Protein 4DN7 (pdb70)

Solvent-accessible surface area: 32364 Å² total

Secondary structure (DSSP, 8-state):
-HHHHHHHHHHHHTTT---SSSPPP-GGGSEEPPS-----S-GGGS-HHHHHHHHHTT--TT-TT-SEEEEEETTEEEEEEESSSSSB--TTT----GGGGGTTTTSS-TTSSHHHHHHHHTT-B--EEEE-TT-B---EEEE---SSSEEEEEEEEEEE-TT-EEEEEEEB---TT--EEEEEEEE--B-TT-EEEE--B---TEEEEEEEEEEEE-TT-EEEEEEEE-S--SEEEE--EEEE-STT-EEEEEEEEEE-TT-EEEEEEEEEE-STT-EEEEEEEEEESSSEEEEEE--B-STTEEEEEEEEEEE-SSS-EEEEEE-EEE-SSSEEEEEEEEEE---HHHHHH---S--HHHHH--HHHHHHGGGTTS-GGGHHHHHHHHHHHHH-/-HHHHHHHHHHHHTTT---SSSPPP-GGGSEEPPS-----S-GGGS-HHHHHHHHHTT--TT-TT-SEEEEEETTEEEEEEES-TT-B--TTT----GGGGGTTTTSS-TTSSHHHHHHHHTT-B--EEEE-TT-B---EEEE---SSSEEEEEEEEEEE-TT-EEEEEEEB---TT--EEEEEEEE--B-TT-EEEE--B---TEEEEEEEEEEEE-TT-EEEEEEEE-S--SEEEE--EEEE-STT-EEEEEEEEEE-TT-EEEEEEEEEE-STT-EEEEEEEEEESSSEEEEEE--B-STTEEEEEEEEEEE-SSS-EEEEEE-EEE-SSSEEEEEEEEEE---HHHHHH---S--HHHHH--HHHHHHGGGTTS-GGGHHHHHHHHHHHHH-

InterPro domains:
  IPR000825 SUF system FeS cluster assembly, SufBD core domain [PF01458] (152-380)
  IPR037284 SUF system FeS cluster assembly, SufBD superfamily [SSF101960] (70-401)
  IPR055346 SUF system FeS cluster assembly, SufBD [PTHR30508] (25-401)

Nearest PDB structures (foldseek):
  4dn7-assembly1_B  TM=1.002E+00  e=1.289E-57  Methanosarcina mazei Go1
  5awf-assembly2_E  TM=8.563E-01  e=3.609E-13  Escherichia coli K-12
  5awf-assembly1_B  TM=7.657E-01  e=7.301E-12  Escherichia coli K-12
  5awg-assembly2_E  TM=8.456E-01  e=5.421E-11  Escherichia coli K-12
  5awg-assembly2_F  TM=8.170E-01  e=3.659E-10  Escherichia coli K-12

B-factor: mean 29.2, std 9.93, range [14.54, 85.93]

Structure (mmCIF, N/CA/C/O backbone):
data_4DN7
#
_entry.id   4DN7
#
_cell.length_a   52.913
_cell.length_b   52.879
_cell.length_c   88.142
_cell.angle_alpha   106.510
_cell.angle_beta   97.430
_cell.angle_gamma   105.910
#
_symmetry.space_group_name_H-M   'P 1'
#
loop_
_entity.id
_entity.type
_entity.pdbx_description
1 polymer 'ABC transporter, ATP-binding protein'
2 non-polymer 'PENTAETHYLENE GLYCOL'
3 water water
#
loop_
_atom_site.group_PDB
_atom_site.id
_atom_site.type_symbol
_atom_site.label_atom_id
_atom_site.label_alt_id
_atom_site.label_comp_id
_atom_site.label_asym_id
_atom_site.label_entity_id
_atom_site.label_seq_id
_atom_site.pdbx_PDB_ins_code
_atom_site.Cartn_x
_atom_site.Cartn_y
_atom_site.Cartn_z
_atom_site.occupancy
_atom_site.B_iso_or_equiv
_atom_site.auth_seq_id
_atom_site.auth_comp_id
_atom_site.auth_asym_id
_atom_site.auth_atom_id
_atom_site.pdbx_PDB_model_num
ATOM 1 N N . GLN A 1 24 ? 2.063 -1.899 20.560 1.00 39.70 2 GLN A N 1
ATOM 2 C CA . GLN A 1 24 ? 1.120 -3.039 20.774 1.00 44.37 2 GLN A CA 1
ATOM 3 C C . GLN A 1 24 ? 0.769 -3.758 19.464 1.00 48.26 2 GLN A C 1
ATOM 4 O O . GLN A 1 24 ? 1.351 -4.808 19.147 1.00 54.61 2 GLN A O 1
ATOM 10 N N . THR A 1 25 ? -0.180 -3.202 18.707 1.00 46.42 3 THR A N 1
ATOM 11 C CA . THR A 1 25 ? -0.412 -3.644 17.331 1.00 43.97 3 THR A CA 1
ATOM 12 C C . THR A 1 25 ? 0.815 -3.281 16.489 1.00 44.42 3 THR A C 1
ATOM 13 O O . THR A 1 25 ? 1.123 -3.944 15.492 1.00 40.75 3 THR A O 1
ATOM 17 N N . GLU A 1 26 ? 1.517 -2.234 16.922 1.00 44.73 4 GLU A N 1
ATOM 18 C CA . GLU A 1 26 ? 2.724 -1.762 16.256 1.00 41.66 4 GLU A CA 1
ATOM 19 C C . GLU A 1 26 ? 3.823 -2.822 16.250 1.00 42.37 4 GLU A C 1
ATOM 20 O O . GLU A 1 26 ? 4.490 -3.017 15.229 1.00 39.71 4 GLU A O 1
ATOM 26 N N . GLN A 1 27 ? 4.016 -3.494 17.391 1.00 43.93 5 GLN A N 1
ATOM 27 C CA . GLN A 1 27 ? 5.059 -4.515 17.517 1.00 39.72 5 GLN A CA 1
ATOM 28 C C . GLN A 1 27 ? 4.786 -5.685 16.583 1.00 34.26 5 GLN A C 1
ATOM 29 O O . GLN A 1 27 ? 5.703 -6.196 15.949 1.00 34.85 5 GLN A O 1
ATOM 35 N N . VAL A 1 28 ? 3.517 -6.077 16.484 1.00 35.89 6 VAL A N 1
ATOM 36 C CA . VAL A 1 28 ? 3.093 -7.149 15.582 1.00 39.39 6 VAL A CA 1
ATOM 37 C C . VAL A 1 28 ? 3.393 -6.785 14.123 1.00 35.12 6 VAL A C 1
ATOM 38 O O . VAL A 1 28 ? 3.812 -7.642 13.337 1.00 32.36 6 VAL A O 1
ATOM 42 N N . SER A 1 29 ? 3.201 -5.509 13.781 1.00 32.14 7 SER A N 1
ATOM 43 C CA . SER A 1 29 ? 3.457 -5.016 12.423 1.00 33.72 7 SER A CA 1
ATOM 44 C C . SER A 1 29 ? 4.935 -5.094 12.080 1.00 29.62 7 SER A C 1
ATOM 45 O O . SER A 1 29 ? 5.303 -5.558 11.001 1.00 33.84 7 SER A O 1
ATOM 48 N N . LEU A 1 30 ? 5.780 -4.633 12.999 1.00 31.51 8 LEU A N 1
ATOM 49 C CA . LEU A 1 30 ? 7.229 -4.598 12.760 1.00 29.61 8 LEU A CA 1
ATOM 50 C C . LEU A 1 30 ? 7.805 -6.000 12.643 1.00 29.10 8 LEU A C 1
ATOM 51 O O . LEU A 1 30 ? 8.627 -6.266 11.773 1.00 28.83 8 LEU A O 1
ATOM 56 N N . LYS A 1 31 ? 7.354 -6.900 13.512 1.00 31.52 9 LYS A N 1
ATOM 57 C CA . LYS A 1 31 ? 7.758 -8.302 13.449 1.00 28.76 9 LYS A CA 1
ATOM 58 C C . LYS A 1 31 ? 7.383 -8.929 12.104 1.00 31.09 9 LYS A C 1
ATOM 59 O O . LYS A 1 31 ? 8.221 -9.590 11.480 1.00 32.04 9 LYS A O 1
ATOM 65 N N . LYS A 1 32 ? 6.135 -8.720 11.672 1.00 30.59 10 LYS A N 1
ATOM 66 C CA . LYS A 1 32 ? 5.673 -9.195 10.353 1.00 32.46 10 LYS A CA 1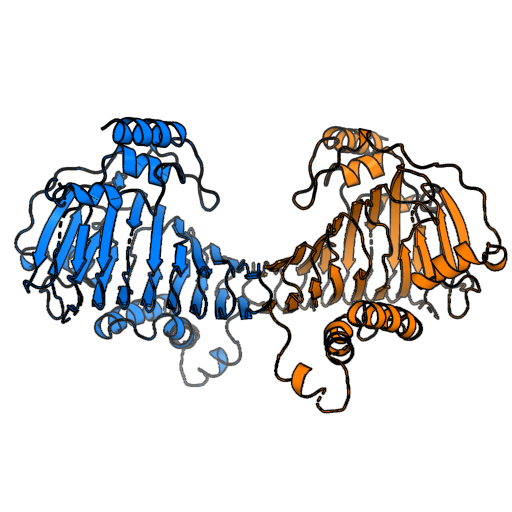
ATOM 67 C C . LYS A 1 32 ? 6.579 -8.646 9.240 1.00 31.31 10 LYS A C 1
ATOM 68 O O . LYS A 1 32 ? 7.053 -9.407 8.384 1.00 31.58 10 LYS A O 1
ATOM 74 N N . ARG A 1 33 ? 6.844 -7.337 9.266 1.00 29.34 11 ARG A N 1
ATOM 75 C CA . ARG A 1 33 ? 7.744 -6.717 8.272 1.00 27.51 11 ARG A CA 1
ATOM 76 C C . ARG A 1 33 ? 9.149 -7.313 8.294 1.00 28.17 11 ARG A C 1
ATOM 77 O O . ARG A 1 33 ? 9.700 -7.648 7.241 1.00 30.16 11 ARG A O 1
ATOM 85 N N . ALA A 1 34 ? 9.710 -7.461 9.494 1.00 28.12 12 ALA A N 1
ATOM 86 C CA . ALA A 1 34 ? 11.084 -7.965 9.665 1.00 24.22 12 ALA A CA 1
ATOM 87 C C . ALA A 1 34 ? 11.189 -9.419 9.197 1.00 27.98 12 ALA A C 1
ATOM 88 O O . ALA A 1 34 ? 12.134 -9.790 8.496 1.00 27.02 12 ALA A O 1
ATOM 90 N N . GLU A 1 35 ? 10.211 -10.233 9.583 1.00 29.81 13 GLU A N 1
ATOM 91 C CA . GLU A 1 35 ? 10.133 -11.610 9.080 1.00 28.44 13 GLU A CA 1
ATOM 92 C C . GLU A 1 35 ? 10.109 -11.660 7.543 1.00 30.63 13 GLU A C 1
ATOM 93 O O . GLU A 1 35 ? 10.820 -12.469 6.930 1.00 33.38 13 GLU A O 1
ATOM 99 N N . SER A 1 36 ? 9.334 -10.773 6.916 1.00 31.31 14 SER A N 1
ATOM 100 C CA . SER A 1 36 ? 9.209 -10.798 5.449 1.00 32.28 14 SER A CA 1
ATOM 101 C C . SER A 1 36 ? 10.492 -10.396 4.727 1.00 31.01 14 SER A C 1
ATOM 102 O O . SER A 1 36 ? 10.685 -10.747 3.564 1.00 34.77 14 SER A O 1
ATOM 105 N N . ALA A 1 37 ? 11.356 -9.661 5.432 1.00 28.23 15 ALA A N 1
ATOM 106 C CA . ALA A 1 37 ? 12.645 -9.240 4.899 1.00 28.34 15 ALA A CA 1
ATOM 107 C C . ALA A 1 37 ? 13.809 -10.133 5.344 1.00 32.10 15 ALA A C 1
ATOM 108 O O . ALA A 1 37 ? 14.978 -9.791 5.115 1.00 31.74 15 ALA A O 1
ATOM 110 N N . ALA A 1 38 ? 13.508 -11.261 5.979 1.00 32.59 16 ALA A N 1
ATOM 111 C CA . ALA A 1 38 ? 14.560 -12.166 6.479 1.00 36.10 16 ALA A CA 1
ATOM 112 C C . ALA A 1 38 ? 15.557 -12.594 5.399 1.00 33.90 16 ALA A C 1
ATOM 113 O O . ALA A 1 38 ? 16.718 -12.837 5.692 1.00 39.50 16 ALA A O 1
ATOM 115 N N . GLU A 1 39 ? 15.092 -12.675 4.154 1.00 33.56 17 GLU A N 1
ATOM 116 C CA . GLU A 1 39 ? 15.913 -13.121 3.031 1.00 37.74 17 GLU A CA 1
ATOM 117 C C . GLU A 1 39 ? 16.256 -11.988 2.059 1.00 32.36 17 GLU A C 1
ATOM 118 O O . GLU A 1 39 ? 16.758 -12.240 0.968 1.00 32.00 17 GLU A O 1
ATOM 124 N N . LYS A 1 40 ? 15.987 -10.746 2.456 1.00 31.83 18 LYS A N 1
ATOM 125 C CA . LYS A 1 40 ? 16.147 -9.585 1.571 1.00 28.28 18 LYS A CA 1
ATOM 126 C C . LYS A 1 40 ? 17.617 -9.132 1.485 1.00 25.38 18 LYS A C 1
ATOM 127 O O . LYS A 1 40 ? 18.145 -8.494 2.405 1.00 26.92 18 LYS A O 1
ATOM 133 N N . LYS A 1 41 ? 18.288 -9.481 0.387 1.00 25.17 19 LYS A N 1
ATOM 134 C CA . LYS A 1 41 ? 19.697 -9.133 0.228 1.00 24.14 19 LYS A CA 1
ATOM 135 C C . LYS A 1 41 ? 19.869 -7.618 0.212 1.00 25.49 19 LYS A C 1
ATOM 136 O O . LYS A 1 41 ? 18.993 -6.892 -0.277 1.00 26.67 19 LYS A O 1
ATOM 142 N N . ALA A 1 42 ? 20.979 -7.138 0.772 1.00 24.96 20 ALA A N 1
ATOM 143 C CA . ALA A 1 42 ? 21.328 -5.721 0.659 1.00 25.15 20 ALA A CA 1
ATOM 144 C C . ALA A 1 42 ? 21.750 -5.444 -0.782 1.00 21.80 20 ALA A C 1
ATOM 145 O O . ALA A 1 42 ? 22.216 -6.352 -1.492 1.00 25.43 20 ALA A O 1
ATOM 147 N N . ALA A 1 43 ? 21.562 -4.204 -1.222 1.00 22.70 21 ALA A N 1
ATOM 148 C CA . ALA A 1 43 ? 21.873 -3.830 -2.604 1.00 24.92 21 ALA A CA 1
ATOM 149 C C . ALA A 1 43 ? 23.363 -3.979 -2.920 1.00 23.91 21 ALA A C 1
ATOM 150 O O . ALA A 1 43 ? 23.725 -4.367 -4.027 1.00 27.47 21 ALA A O 1
ATOM 152 N N . PHE A 1 44 ? 24.220 -3.690 -1.940 1.00 24.19 22 PHE A N 1
ATOM 153 C CA . PHE A 1 44 ? 25.673 -3.711 -2.157 1.00 20.94 22 PHE A CA 1
ATOM 154 C C . PHE A 1 44 ? 26.397 -4.639 -1.188 1.00 22.58 22 PHE A C 1
ATOM 155 O O . PHE A 1 44 ? 25.884 -4.952 -0.107 1.00 24.61 22 PHE A O 1
ATOM 163 N N . GLY A 1 45 ? 27.592 -5.081 -1.582 1.00 23.19 23 GLY A N 1
ATOM 164 C CA . GLY A 1 45 ? 28.422 -5.905 -0.715 1.00 24.71 23 GLY A CA 1
ATOM 165 C C . GLY A 1 45 ? 28.099 -7.379 -0.773 1.00 25.10 23 GLY A C 1
ATOM 166 O O . GLY A 1 45 ? 27.038 -7.792 -1.263 1.00 25.52 23 GLY A O 1
ATOM 167 N N . GLU A 1 46 ? 29.035 -8.175 -0.279 1.00 23.86 24 GLU A N 1
ATOM 168 C CA . GLU A 1 46 ? 28.855 -9.612 -0.187 1.00 27.67 24 GLU A CA 1
ATOM 169 C C . GLU A 1 46 ? 27.536 -9.944 0.524 1.00 25.59 24 GLU A C 1
ATOM 170 O O . GLU A 1 46 ? 27.139 -9.251 1.464 1.00 23.91 24 GLU A O 1
ATOM 176 N N . ASP A 1 47 ? 26.844 -10.978 0.058 1.00 24.81 25 ASP A N 1
ATOM 177 C CA . ASP A 1 47 ? 25.641 -11.452 0.748 1.00 24.61 25 ASP A CA 1
ATOM 178 C C . ASP A 1 47 ? 26.009 -12.518 1.790 1.00 29.57 25 ASP A C 1
ATOM 179 O O . ASP A 1 47 ? 26.557 -13.564 1.452 1.00 31.33 25 ASP A O 1
ATOM 184 N N . PHE A 1 48 ? 25.722 -12.253 3.058 1.00 27.21 26 PHE A N 1
ATOM 185 C CA . PHE A 1 48 ? 26.034 -13.232 4.101 1.00 27.10 26 PHE A CA 1
ATOM 186 C C . PHE A 1 48 ? 24.834 -14.125 4.384 1.00 25.05 26 PHE A C 1
ATOM 187 O O . PHE A 1 48 ? 23.696 -13.645 4.433 1.00 28.24 26 PHE A O 1
ATOM 195 N N . GLU A 1 49 ? 25.089 -15.426 4.561 1.00 31.27 27 GLU A N 1
ATOM 196 C CA . GLU A 1 49 ? 24.061 -16.374 4.993 1.00 29.68 27 GLU A CA 1
ATOM 197 C C . GLU A 1 49 ? 23.941 -16.294 6.517 1.00 26.80 27 GLU A C 1
ATOM 198 O O . GLU A 1 49 ? 24.800 -16.806 7.249 1.00 28.16 27 GLU A O 1
ATOM 204 N N . LEU A 1 50 ? 22.877 -15.658 7.001 1.00 24.09 28 LEU A N 1
ATOM 205 C CA . LEU A 1 50 ? 22.752 -15.402 8.438 1.00 25.49 28 LEU A CA 1
ATOM 206 C C . LEU A 1 50 ? 22.749 -16.673 9.314 1.00 28.64 28 LEU A C 1
ATOM 207 O O . LEU A 1 50 ? 23.191 -16.646 10.469 1.00 28.55 28 LEU A O 1
ATOM 212 N N . GLU A 1 51 ? 22.298 -17.785 8.731 1.00 31.32 29 GLU A N 1
ATOM 213 C CA . GLU A 1 51 ? 22.250 -19.092 9.407 1.00 32.69 29 GLU A CA 1
ATOM 214 C C . GLU A 1 51 ? 23.627 -19.614 9.846 1.00 29.26 29 GLU A C 1
ATOM 215 O O . GLU A 1 51 ? 23.725 -20.436 10.766 1.00 33.34 29 GLU A O 1
ATOM 221 N N . LYS A 1 52 ? 24.685 -19.139 9.197 1.00 28.79 30 LYS A N 1
ATOM 222 C CA . LYS A 1 52 ? 26.039 -19.644 9.465 1.00 32.48 30 LYS A CA 1
ATOM 223 C C . LYS A 1 52 ? 26.674 -19.062 10.727 1.00 33.70 30 LYS A C 1
ATOM 224 O O . LYS A 1 52 ? 27.735 -19.516 11.154 1.00 35.24 30 LYS A O 1
ATOM 230 N N . TYR A 1 53 ? 26.024 -18.062 11.314 1.00 29.99 31 TYR A N 1
ATOM 231 C CA . TYR A 1 53 ? 26.545 -17.382 12.489 1.00 30.14 31 TYR A CA 1
ATOM 232 C C . TYR A 1 53 ? 25.615 -17.613 13.668 1.00 35.04 31 TYR A C 1
ATOM 233 O O . TYR A 1 53 ? 24.416 -17.366 13.581 1.00 38.40 31 TYR A O 1
ATOM 242 N N . GLU A 1 54 ? 26.167 -18.125 14.763 1.00 34.80 32 GLU A N 1
ATOM 243 C CA . GLU A 1 54 ? 25.398 -18.292 15.990 1.00 36.95 32 GLU A CA 1
ATOM 244 C C . GLU A 1 54 ? 25.237 -16.897 16.604 1.00 32.61 32 GLU A C 1
ATOM 245 O O . GLU A 1 54 ? 26.204 -16.135 16.670 1.00 30.22 32 GLU A O 1
ATOM 251 N N . GLU A 1 55 ? 24.022 -16.546 17.023 1.00 30.93 33 GLU A N 1
ATOM 252 C CA . GLU A 1 55 ? 23.824 -15.276 17.709 1.00 29.00 33 GLU A CA 1
ATOM 253 C C . GLU A 1 55 ? 24.734 -15.250 18.938 1.00 27.55 33 GLU A C 1
ATOM 254 O O . GLU A 1 55 ? 24.762 -16.207 19.723 1.00 28.44 33 GLU A O 1
ATOM 260 N N . GLY A 1 56 ? 25.482 -14.155 19.068 1.00 27.38 34 GLY A N 1
ATOM 261 C CA . GLY A 1 56 ? 26.412 -13.923 20.176 1.00 28.39 34 GLY A CA 1
ATOM 262 C C . GLY A 1 56 ? 25.687 -13.860 21.504 1.00 26.77 34 GLY A C 1
ATOM 263 O O . GLY A 1 56 ? 24.503 -13.507 21.558 1.00 23.68 34 GLY A O 1
ATOM 264 N N . SER A 1 57 ? 26.405 -14.200 22.571 1.00 25.87 35 SER A N 1
ATOM 265 C CA . SER A 1 57 ? 25.830 -14.259 23.911 1.00 28.15 35 SER A CA 1
ATOM 266 C C . SER A 1 57 ? 25.104 -12.965 24.266 1.00 28.55 35 SER A C 1
ATOM 267 O O . SER A 1 57 ? 25.619 -11.854 24.047 1.00 27.55 35 SER A O 1
ATOM 270 N N . LYS A 1 58 ? 23.905 -13.127 24.808 1.00 29.49 36 LYS A N 1
ATOM 271 C CA . LYS A 1 58 ? 23.102 -12.000 25.248 1.00 31.49 36 LYS A CA 1
ATOM 272 C C . LYS A 1 58 ? 23.281 -11.768 26.747 1.00 32.10 36 LYS A C 1
ATOM 273 O O . LYS A 1 58 ? 22.642 -10.884 27.327 1.00 37.87 36 LYS A O 1
ATOM 279 N N . VAL A 1 59 ? 24.159 -12.571 27.348 1.00 31.39 37 VAL A N 1
ATOM 280 C CA . VAL A 1 59 ? 24.581 -12.438 28.750 1.00 34.41 37 VAL A CA 1
ATOM 281 C C . VAL A 1 59 ? 26.070 -12.109 28.747 1.00 33.28 37 VAL A C 1
ATOM 282 O O . VAL A 1 59 ? 26.814 -12.592 27.892 1.00 38.93 37 VAL A O 1
ATOM 286 N N . SER A 1 60 ? 26.497 -11.265 29.674 1.00 35.13 38 SER A N 1
ATOM 287 C CA . SER A 1 60 ? 27.924 -11.072 29.955 1.00 36.97 38 SER A CA 1
ATOM 288 C C . SER A 1 60 ? 28.090 -10.618 31.391 1.00 38.38 38 SER A C 1
ATOM 289 O O . SER A 1 60 ? 27.203 -9.959 31.941 1.00 40.40 38 SER A O 1
ATOM 292 N N . LYS A 1 61 ? 29.220 -10.978 31.998 1.00 35.17 39 LYS A N 1
ATOM 293 C CA . LYS A 1 61 ? 29.553 -10.489 33.338 1.00 35.83 39 LYS A CA 1
ATOM 294 C C . LYS A 1 61 ? 29.730 -8.983 33.287 1.00 36.72 39 LYS A C 1
ATOM 295 O O . LYS A 1 61 ? 30.430 -8.474 32.402 1.00 40.36 39 LYS A O 1
ATOM 301 N N . PRO A 1 62 ? 29.068 -8.262 34.209 1.00 33.59 40 PRO A N 1
ATOM 302 C CA . PRO A 1 62 ? 29.317 -6.827 34.344 1.00 36.11 40 PRO A CA 1
ATOM 303 C C . PRO A 1 62 ? 30.779 -6.536 34.660 1.00 38.35 40 PRO A C 1
ATOM 304 O O . PRO A 1 62 ? 31.384 -7.200 35.504 1.00 38.93 40 PRO A O 1
ATOM 308 N N . ILE A 1 63 ? 31.334 -5.554 33.961 1.00 33.90 41 ILE A N 1
ATOM 309 C CA . ILE A 1 63 ? 32.664 -5.048 34.235 1.00 32.64 41 ILE A CA 1
ATOM 310 C C . ILE A 1 63 ? 32.474 -3.640 34.801 1.00 32.13 41 ILE A C 1
ATOM 311 O O . ILE A 1 63 ? 32.223 -2.694 34.060 1.00 34.68 41 ILE A O 1
ATOM 316 N N . GLU A 1 64 ? 32.558 -3.530 36.125 1.00 32.52 42 GLU A N 1
ATOM 317 C CA . GLU A 1 64 ? 32.389 -2.261 36.843 1.00 31.72 42 GLU A CA 1
ATOM 318 C C . GLU A 1 64 ? 33.555 -1.303 36.613 1.00 31.56 42 GLU A C 1
ATOM 319 O O . GLU A 1 64 ? 33.356 -0.117 36.364 1.00 36.11 42 GLU A O 1
ATOM 325 N N . ASP A 1 65 ? 34.774 -1.825 36.725 1.00 32.28 43 ASP A N 1
ATOM 326 C CA . ASP A 1 65 ? 35.988 -1.022 36.634 1.00 34.75 43 ASP A CA 1
ATOM 327 C C . ASP A 1 65 ? 36.734 -1.451 35.379 1.00 34.23 43 ASP A C 1
ATOM 328 O O . ASP A 1 65 ? 37.208 -2.584 35.279 1.00 39.50 43 ASP A O 1
ATOM 333 N N . LEU A 1 66 ? 36.836 -0.533 34.427 1.00 37.45 44 LEU A N 1
ATOM 334 C CA . LEU A 1 66 ? 37.509 -0.797 33.162 1.00 34.08 44 LEU A CA 1
ATOM 335 C C . LEU A 1 66 ? 38.988 -1.114 33.340 1.00 35.74 44 LEU A C 1
ATOM 336 O O . LEU A 1 66 ? 39.550 -1.906 32.583 1.00 35.83 44 LEU A O 1
ATOM 341 N N . GLN A 1 67 ? 39.613 -0.499 34.340 1.00 36.11 45 GLN A N 1
ATOM 342 C CA . GLN A 1 67 ? 41.031 -0.736 34.585 1.00 38.49 45 GLN A CA 1
ATOM 343 C C . GLN A 1 67 ? 41.333 -2.057 35.292 1.00 39.28 45 GLN A C 1
ATOM 344 O O . GLN A 1 67 ? 42.490 -2.449 35.412 1.00 39.51 45 GLN A O 1
ATOM 350 N N . SER A 1 68 ? 40.284 -2.759 35.714 1.00 39.66 46 SER A N 1
ATOM 351 C CA . SER A 1 68 ? 40.431 -4.126 36.195 1.00 39.67 46 SER A CA 1
ATOM 352 C C . SER A 1 68 ? 40.469 -5.120 35.019 1.00 41.87 46 SER A C 1
ATOM 353 O O . SER A 1 68 ? 40.636 -6.320 35.228 1.00 47.51 46 SER A O 1
ATOM 356 N N . LEU A 1 69 ? 40.319 -4.616 33.790 1.00 41.55 47 LEU A N 1
ATOM 357 C CA . LEU A 1 69 ? 40.472 -5.444 32.588 1.00 40.78 47 LEU A CA 1
ATOM 358 C C . LEU A 1 69 ? 41.894 -5.978 32.460 1.00 41.60 47 LEU A C 1
ATOM 359 O O . LEU A 1 69 ? 42.861 -5.284 32.796 1.00 43.19 47 LEU A O 1
ATOM 364 N N . ASP A 1 70 ? 42.004 -7.212 31.965 1.00 43.04 48 ASP A N 1
ATOM 365 C CA . ASP A 1 70 ? 43.293 -7.832 31.646 1.00 48.56 48 ASP A CA 1
ATOM 366 C C . ASP A 1 70 ? 44.043 -6.999 30.615 1.00 45.92 48 ASP A C 1
ATOM 367 O O . ASP A 1 70 ? 43.424 -6.336 29.767 1.00 47.10 48 ASP A O 1
ATOM 372 N N . GLU A 1 71 ? 45.371 -7.037 30.692 1.00 48.28 49 GLU A N 1
ATOM 373 C CA . GLU A 1 71 ? 46.233 -6.164 29.889 1.00 50.00 49 GLU A CA 1
ATOM 374 C C . GLU A 1 71 ? 46.036 -6.301 28.376 1.00 47.58 49 GLU A C 1
ATOM 375 O O . GLU A 1 71 ? 46.126 -5.308 27.661 1.00 42.41 49 GLU A O 1
ATOM 381 N N . GLU A 1 72 ? 45.756 -7.521 27.905 1.00 48.39 50 GLU A N 1
ATOM 382 C CA . GLU A 1 72 ? 45.441 -7.767 26.487 1.00 47.71 50 GLU A CA 1
ATOM 383 C C . GLU A 1 72 ? 44.204 -7.000 26.023 1.00 43.30 50 GLU A C 1
ATOM 384 O O . GLU A 1 72 ? 44.247 -6.294 25.010 1.00 44.74 50 GLU A O 1
ATOM 390 N N . SER A 1 73 ? 43.113 -7.153 26.771 1.00 43.35 51 SER A N 1
ATOM 391 C CA . SER A 1 73 ? 41.870 -6.435 26.534 1.00 44.03 51 SER A CA 1
ATOM 392 C C . SER A 1 73 ? 42.063 -4.916 26.571 1.00 40.33 51 SER A C 1
ATOM 393 O O . SER A 1 73 ? 41.469 -4.199 25.763 1.00 35.54 51 SER A O 1
ATOM 396 N N . LYS A 1 74 ? 42.897 -4.437 27.496 1.00 34.43 52 LYS A N 1
ATOM 397 C CA . LYS A 1 74 ? 43.172 -3.000 27.616 1.00 33.70 52 LYS A CA 1
ATOM 398 C C . LYS A 1 74 ? 43.922 -2.483 26.401 1.00 33.96 52 LYS A C 1
ATOM 399 O O . LYS A 1 74 ? 43.641 -1.376 25.918 1.00 32.80 52 LYS A O 1
ATOM 405 N N . LYS A 1 75 ? 44.876 -3.285 25.921 1.00 37.02 53 LYS A N 1
ATOM 406 C CA . LYS A 1 75 ? 45.600 -3.002 24.676 1.00 36.94 53 LYS A CA 1
ATOM 407 C C . LYS A 1 75 ? 44.624 -2.898 23.514 1.00 35.04 53 LYS A C 1
ATOM 408 O O . LYS A 1 75 ? 44.689 -1.956 22.727 1.00 34.93 53 LYS A O 1
ATOM 414 N N . THR A 1 76 ? 43.726 -3.881 23.421 1.00 34.78 54 THR A N 1
ATOM 415 C CA . THR A 1 76 ? 42.730 -3.948 22.365 1.00 35.39 54 THR A CA 1
ATOM 416 C C . THR A 1 76 ? 41.842 -2.701 22.343 1.00 32.80 54 THR A C 1
ATOM 417 O O . THR A 1 76 ? 41.561 -2.156 21.275 1.00 34.34 54 THR A O 1
ATOM 421 N N . LEU A 1 77 ? 41.416 -2.250 23.523 1.00 31.41 55 LEU A N 1
ATOM 422 C CA . LEU A 1 77 ? 40.589 -1.054 23.634 1.00 27.42 55 LEU A CA 1
ATOM 423 C C . LEU A 1 77 ? 41.345 0.141 23.117 1.00 26.26 55 LEU A C 1
ATOM 424 O O . LEU A 1 77 ? 40.820 0.894 22.299 1.00 26.82 55 LEU A O 1
ATOM 429 N N . LEU A 1 78 ? 42.586 0.291 23.587 1.00 28.28 56 LEU A N 1
ATOM 430 C CA . LEU A 1 78 ? 43.414 1.442 23.255 1.00 29.21 56 LEU A CA 1
ATOM 431 C C . LEU A 1 78 ? 43.706 1.572 21.748 1.00 28.24 56 LEU A C 1
ATOM 432 O O . LEU A 1 78 ? 43.793 2.683 21.226 1.00 29.86 56 LEU A O 1
ATOM 437 N N . GLN A 1 79 ? 43.838 0.431 21.069 1.00 29.47 57 GLN A N 1
ATOM 438 C CA . GLN A 1 79 ? 44.040 0.351 19.607 1.00 31.33 57 GLN A CA 1
ATOM 439 C C . GLN A 1 79 ? 42.912 0.992 18.792 1.00 30.30 57 GLN A C 1
ATOM 440 O O . GLN A 1 79 ? 43.117 1.403 17.649 1.00 30.52 57 GLN A O 1
ATOM 446 N N . VAL A 1 80 ? 41.712 1.033 19.363 1.00 29.02 58 VAL A N 1
ATOM 447 C CA . VAL A 1 80 ? 40.566 1.654 18.695 1.00 29.90 58 VAL A CA 1
ATOM 448 C C . VAL A 1 80 ? 40.090 2.923 19.410 1.00 29.86 58 VAL A C 1
ATOM 449 O O . VAL A 1 80 ? 38.949 3.354 19.235 1.00 29.56 58 VAL A O 1
ATOM 453 N N . GLY A 1 81 ? 40.978 3.531 20.195 1.00 27.77 59 GLY A N 1
ATOM 454 C CA . GLY A 1 81 ? 40.711 4.843 20.791 1.00 28.07 59 GLY A CA 1
ATOM 455 C C . GLY A 1 81 ? 39.858 4.865 22.047 1.00 24.97 59 GLY A C 1
ATOM 456 O O . GLY A 1 81 ? 39.354 5.921 22.440 1.00 29.03 59 GLY A O 1
ATOM 457 N N . VAL A 1 82 ? 39.698 3.711 22.691 1.00 25.97 60 VAL A N 1
ATOM 458 C CA . VAL A 1 82 ? 38.891 3.615 23.911 1.00 25.07 60 VAL A CA 1
ATOM 459 C C . VAL A 1 82 ? 39.837 3.514 25.120 1.00 26.70 60 VAL A C 1
ATOM 460 O O . VAL A 1 82 ? 40.677 2.619 25.164 1.00 25.55 60 VAL A O 1
ATOM 464 N N . ILE A 1 83 ? 39.687 4.425 26.088 1.00 26.86 61 ILE A N 1
ATOM 465 C CA . ILE A 1 83 ? 40.662 4.603 27.181 1.00 28.92 61 ILE A CA 1
ATOM 466 C C . ILE A 1 83 ? 40.145 3.981 28.480 1.00 27.90 61 ILE A C 1
ATOM 467 O O . ILE A 1 83 ? 39.243 4.535 29.111 1.00 31.19 61 ILE A O 1
ATOM 472 N N . PRO A 1 84 ? 40.712 2.834 28.891 1.00 27.72 62 PRO A N 1
ATOM 473 C CA . PRO A 1 84 ? 40.224 2.195 30.110 1.00 27.72 62 PRO A CA 1
ATOM 474 C C . PRO A 1 84 ? 40.252 3.099 31.340 1.00 29.51 62 PRO A C 1
ATOM 475 O O . PRO A 1 84 ? 39.376 2.985 32.194 1.00 32.10 62 PRO A O 1
ATOM 479 N N . SER A 1 85 ? 41.229 4.004 31.414 1.00 29.35 63 SER A N 1
ATOM 480 C CA . SER A 1 85 ? 41.337 4.949 32.534 1.00 32.30 63 SER A CA 1
ATOM 481 C C . SER A 1 85 ? 40.276 6.048 32.482 1.00 31.87 63 SER A C 1
ATOM 482 O O . SER A 1 85 ? 40.038 6.741 33.485 1.00 33.35 63 SER A O 1
ATOM 485 N N . GLU A 1 86 ? 39.672 6.212 31.303 1.00 29.95 64 GLU A N 1
ATOM 486 C CA . GLU A 1 86 ? 38.691 7.265 31.009 1.00 28.67 64 GLU A CA 1
ATOM 487 C C . GLU A 1 86 ? 39.266 8.677 31.089 1.00 29.70 64 GLU A C 1
ATOM 488 O O . GLU A 1 86 ? 38.518 9.648 31.221 1.00 34.76 64 GLU A O 1
ATOM 494 N N . GLU A 1 87 ? 40.583 8.809 31.006 1.00 31.01 65 GLU A N 1
ATOM 495 C CA . GLU A 1 87 ? 41.159 10.152 30.944 1.00 37.42 65 GLU A CA 1
ATOM 496 C C . GLU A 1 87 ? 40.749 10.809 29.617 1.00 32.94 65 GLU A C 1
ATOM 497 O O . GLU A 1 87 ? 40.812 10.182 28.555 1.00 33.38 65 GLU A O 1
ATOM 503 N N . GLY A 1 88 ? 40.277 12.054 29.697 1.00 35.28 66 GLY A N 1
ATOM 504 C CA . GLY A 1 88 ? 39.741 12.767 28.532 1.00 34.72 66 GLY A CA 1
ATOM 505 C C . GLY A 1 88 ? 38.398 12.249 28.036 1.00 32.45 66 GLY A C 1
ATOM 506 O O . GLY A 1 88 ? 38.004 12.500 26.893 1.00 34.31 66 GLY A O 1
ATOM 507 N N . ARG A 1 89 ? 37.697 11.516 28.893 1.00 30.63 67 ARG A N 1
ATOM 508 C CA . ARG A 1 89 ? 36.404 10.939 28.536 1.00 28.64 67 ARG A CA 1
ATOM 509 C C . ARG A 1 89 ? 35.313 11.316 29.528 1.00 33.37 67 ARG A C 1
ATOM 510 O O . ARG A 1 89 ? 35.582 11.531 30.712 1.00 36.76 67 ARG A O 1
ATOM 518 N N . SER A 1 90 ? 34.084 11.376 29.030 1.00 31.99 68 SER A N 1
ATOM 519 C CA . SER A 1 90 ? 32.910 11.799 29.793 1.00 34.17 68 SER A CA 1
ATOM 520 C C . SER A 1 90 ? 32.146 10.600 30.360 1.00 32.53 68 SER A C 1
ATOM 521 O O . SER A 1 90 ? 31.347 10.741 31.292 1.00 29.44 68 SER A O 1
ATOM 524 N N . GLY A 1 91 ? 32.375 9.431 29.763 1.00 30.86 69 GLY A N 1
ATOM 525 C CA . GLY A 1 91 ? 31.715 8.198 30.154 1.00 27.37 69 GLY A CA 1
ATOM 526 C C . GLY A 1 91 ? 32.118 7.065 29.228 1.00 25.71 69 GLY A C 1
ATOM 527 O O . GLY A 1 91 ? 32.819 7.275 28.228 1.00 27.56 69 GLY A O 1
ATOM 528 N N . SER A 1 92 ? 31.657 5.863 29.552 1.00 25.02 70 SER A N 1
ATOM 529 C CA . SER A 1 92 ? 32.015 4.685 28.793 1.00 24.39 70 SER A CA 1
ATOM 530 C C . SER A 1 92 ? 30.867 3.726 28.693 1.00 22.32 70 SER A C 1
ATOM 531 O O . SER A 1 92 ? 30.121 3.521 29.662 1.00 24.96 70 SER A O 1
ATOM 534 N N . PHE A 1 93 ? 30.750 3.114 27.519 1.00 22.15 71 PHE A N 1
ATOM 535 C CA . PHE A 1 93 ? 29.740 2.097 27.287 1.00 23.27 71 PHE A CA 1
ATOM 536 C C . PHE A 1 93 ? 30.429 0.971 26.533 1.00 25.12 71 PHE A C 1
ATOM 537 O O . PHE A 1 93 ? 31.106 1.205 25.524 1.00 26.35 71 PHE A O 1
ATOM 545 N N . LEU A 1 94 ? 30.259 -0.251 27.025 1.00 24.98 72 LEU A N 1
ATOM 546 C CA . LEU A 1 94 ? 30.936 -1.411 26.470 1.00 25.40 72 LEU A CA 1
ATOM 547 C C . LEU A 1 94 ? 29.919 -2.514 26.223 1.00 24.08 72 LEU A C 1
ATOM 548 O O . LEU A 1 94 ? 29.106 -2.816 27.084 1.00 26.46 72 LEU A O 1
ATOM 553 N N . VAL A 1 95 ? 29.992 -3.102 25.034 1.00 22.06 73 VAL A N 1
ATOM 554 C CA . VAL A 1 95 ? 29.185 -4.230 24.641 1.00 23.15 73 VAL A CA 1
ATOM 555 C C . VAL A 1 95 ? 30.144 -5.342 24.273 1.00 24.73 73 VAL A C 1
ATOM 556 O O . VAL A 1 95 ? 31.103 -5.117 23.527 1.00 24.60 73 VAL A O 1
ATOM 560 N N . LEU A 1 96 ? 29.916 -6.518 24.848 1.00 24.63 74 LEU A N 1
ATOM 561 C CA . LEU A 1 96 ? 30.619 -7.724 24.435 1.00 25.02 74 LEU A CA 1
ATOM 562 C C . LEU A 1 96 ? 29.606 -8.691 23.801 1.00 25.71 74 LEU A C 1
ATOM 563 O O . LEU A 1 96 ? 28.584 -9.035 24.416 1.00 24.25 74 LEU A O 1
ATOM 568 N N . ASP A 1 97 ? 29.897 -9.118 22.568 1.00 25.87 75 ASP A N 1
ATOM 569 C CA . ASP A 1 97 ? 28.933 -9.861 21.750 1.00 27.29 75 ASP A CA 1
ATOM 570 C C . ASP A 1 97 ? 27.604 -9.093 21.765 1.00 24.84 75 ASP A C 1
ATOM 571 O O . ASP A 1 97 ? 27.564 -7.933 21.351 1.00 26.17 75 ASP A O 1
ATOM 576 N N . ASN A 1 98 ? 26.543 -9.707 22.263 1.00 23.15 76 ASN A N 1
ATOM 577 C CA . ASN A 1 98 ? 25.242 -9.050 22.320 1.00 22.30 76 ASN A CA 1
ATOM 578 C C . ASN A 1 98 ? 24.798 -8.512 23.671 1.00 25.23 76 ASN A C 1
ATOM 579 O O . ASN A 1 98 ? 23.628 -8.152 23.848 1.00 26.86 76 ASN A O 1
ATOM 584 N N . ALA A 1 99 ? 25.736 -8.406 24.604 1.00 24.39 77 ALA A N 1
ATOM 585 C CA . ALA A 1 99 ? 25.397 -7.978 25.957 1.00 24.22 77 ALA A CA 1
ATOM 586 C C . ALA A 1 99 ? 26.135 -6.724 26.409 1.00 23.38 77 ALA A C 1
ATOM 587 O O . ALA A 1 99 ? 27.347 -6.600 26.215 1.00 27.42 77 ALA A O 1
ATOM 589 N N . VAL A 1 100 ? 25.398 -5.806 27.034 1.00 23.16 78 VAL A N 1
ATOM 590 C CA . VAL A 1 100 ? 25.994 -4.619 27.642 1.00 23.17 78 VAL A CA 1
ATOM 591 C C . VAL A 1 100 ? 26.751 -5.057 28.898 1.00 25.01 78 VAL A C 1
ATOM 592 O O . VAL A 1 100 ? 26.200 -5.742 29.765 1.00 27.15 78 VAL A O 1
ATOM 596 N N . SER A 1 101 ? 28.015 -4.651 28.975 1.00 27.50 79 SER A N 1
ATOM 597 C CA . SER A 1 101 ? 28.944 -5.088 30.005 1.00 27.22 79 SER A CA 1
ATOM 598 C C . SER A 1 101 ? 29.327 -3.930 30.924 1.00 27.22 79 SER A C 1
ATOM 599 O O . SER A 1 101 ? 29.770 -4.153 32.041 1.00 29.82 79 SER A O 1
ATOM 602 N N . HIS A 1 102 ? 29.155 -2.695 30.452 1.00 27.90 80 HIS A N 1
ATOM 603 C CA . HIS A 1 102 ? 29.556 -1.512 31.230 1.00 27.98 80 HIS A CA 1
ATOM 604 C C . HIS A 1 102 ? 28.817 -0.282 30.744 1.00 27.48 80 HIS A C 1
ATOM 605 O O . HIS A 1 102 ? 28.649 -0.109 29.541 1.00 26.71 80 HIS A O 1
ATOM 612 N N . SER A 1 103 ? 28.388 0.578 31.672 1.00 26.10 81 SER A N 1
ATOM 613 C CA . SER A 1 103 ? 27.673 1.827 31.347 1.00 26.25 81 SER A CA 1
ATOM 614 C C . SER A 1 103 ? 27.766 2.843 32.488 1.00 28.73 81 SER A C 1
ATOM 615 O O . SER A 1 103 ? 27.054 2.719 33.497 1.00 30.66 81 SER A O 1
ATOM 618 N N . THR A 1 104 ? 28.651 3.833 32.341 1.00 27.56 82 THR A N 1
ATOM 619 C CA . THR A 1 104 ? 28.874 4.843 33.385 1.00 30.24 82 THR A CA 1
ATOM 620 C C . THR A 1 104 ? 29.087 6.241 32.807 1.00 28.04 82 THR A C 1
ATOM 621 O O . THR A 1 104 ? 29.520 6.407 31.650 1.00 29.95 82 THR A O 1
ATOM 625 N N . LEU A 1 105 ? 28.790 7.241 33.626 1.00 30.60 83 LEU A N 1
ATOM 626 C CA . LEU A 1 105 ? 29.023 8.634 33.274 1.00 31.82 83 LEU A CA 1
ATOM 627 C C . LEU A 1 105 ? 29.774 9.358 34.383 1.00 31.49 83 LEU A C 1
ATOM 628 O O . LEU A 1 105 ? 29.574 9.086 35.572 1.00 30.74 83 LEU A O 1
ATOM 633 N N . LYS A 1 106 ? 30.631 10.287 33.984 1.00 34.81 84 LYS A N 1
ATOM 634 C CA . LYS A 1 106 ? 31.353 11.124 34.940 1.00 38.97 84 LYS A CA 1
ATOM 635 C C . LYS A 1 106 ? 30.547 12.346 35.359 1.00 44.22 84 LYS A C 1
ATOM 636 O O . LYS A 1 106 ? 30.761 12.897 36.441 1.00 49.07 84 LYS A O 1
ATOM 642 N N . ASP A 1 107 ? 29.639 12.782 34.491 1.00 44.87 85 ASP A N 1
ATOM 643 C CA . ASP A 1 107 ? 28.860 13.989 34.746 1.00 49.08 85 ASP A CA 1
ATOM 644 C C . ASP A 1 107 ? 27.379 13.734 34.512 1.00 47.48 85 ASP A C 1
ATOM 645 O O . ASP A 1 107 ? 27.004 12.851 33.735 1.00 51.34 85 ASP A O 1
ATOM 650 N N . LYS A 1 108 ? 26.546 14.517 35.187 1.00 47.97 86 LYS A N 1
ATOM 651 C CA . LYS A 1 108 ? 25.108 14.260 35.230 1.00 56.76 86 LYS A CA 1
ATOM 652 C C . LYS A 1 108 ? 24.308 15.058 34.203 1.00 53.48 86 LYS A C 1
ATOM 653 O O . LYS A 1 108 ? 23.077 15.127 34.285 1.00 60.29 86 LYS A O 1
ATOM 659 N N . ASN A 1 109 ? 25.002 15.646 33.233 1.00 44.63 87 ASN A N 1
ATOM 660 C CA . ASN A 1 109 ? 24.335 16.364 32.159 1.00 50.31 87 ASN A CA 1
ATOM 661 C C . ASN A 1 109 ? 23.772 15.382 31.141 1.00 45.83 87 ASN A C 1
ATOM 662 O O . ASN A 1 109 ? 22.561 15.355 30.900 1.00 47.71 87 ASN A O 1
ATOM 667 N N . VAL A 1 110 ? 24.663 14.570 30.576 1.00 39.92 88 VAL A N 1
ATOM 668 C CA . VAL A 1 110 ? 24.340 13.546 29.582 1.00 35.27 88 VAL A CA 1
ATOM 669 C C . VAL A 1 110 ? 23.500 12.418 30.199 1.00 34.00 88 VAL A C 1
ATOM 670 O O . VAL A 1 110 ? 23.619 12.129 31.387 1.00 36.33 88 VAL A O 1
ATOM 674 N N . GLU A 1 111 ? 22.643 11.804 29.392 1.00 27.96 89 GLU A N 1
ATOM 675 C CA . GLU A 1 111 ? 21.951 10.579 29.775 1.00 32.55 89 GLU A CA 1
ATOM 676 C C . GLU A 1 111 ? 22.522 9.420 28.947 1.00 30.80 89 GLU A C 1
ATOM 677 O O . GLU A 1 111 ? 22.580 9.499 27.718 1.00 27.65 89 GLU A O 1
ATOM 683 N N . LEU A 1 112 ? 22.962 8.359 29.623 1.00 23.64 90 LEU A N 1
ATOM 684 C CA . LEU A 1 112 ? 23.548 7.181 28.969 1.00 23.14 90 LEU A CA 1
ATOM 685 C C . LEU A 1 112 ? 22.967 5.929 29.621 1.00 26.53 90 LEU A C 1
ATOM 686 O O . LEU A 1 112 ? 23.051 5.756 30.846 1.00 25.89 90 LEU A O 1
ATOM 699 N N . SER A 1 114 ? 21.513 1.622 28.473 1.00 22.40 92 SER A N 1
ATOM 700 C CA . SER A 1 114 ? 21.324 0.661 27.403 1.00 20.62 92 SER A CA 1
ATOM 701 C C . SER A 1 114 ? 20.017 0.981 26.683 1.00 20.39 92 SER A C 1
ATOM 702 O O . SER A 1 114 ? 19.081 1.576 27.256 1.00 21.10 92 SER A O 1
ATOM 705 N N . THR A 1 115 ? 19.942 0.573 25.421 1.00 19.93 93 THR A N 1
ATOM 706 C CA . THR A 1 115 ? 18.737 0.785 24.631 1.00 17.62 93 THR A CA 1
ATOM 707 C C . THR A 1 115 ? 17.527 0.067 25.263 1.00 21.42 93 THR A C 1
ATOM 708 O O . THR A 1 115 ? 16.435 0.629 25.321 1.00 22.24 93 THR A O 1
ATOM 712 N N . HIS A 1 116 ? 17.743 -1.148 25.768 1.00 20.55 94 HIS A N 1
ATOM 713 C CA . HIS A 1 116 ? 16.688 -1.927 26.410 1.00 23.89 94 HIS A CA 1
ATOM 714 C C . HIS A 1 116 ? 16.184 -1.207 27.618 1.00 23.49 94 HIS A C 1
ATOM 715 O O . HIS A 1 116 ? 14.972 -1.107 27.804 1.00 28.04 94 HIS A O 1
ATOM 722 N N . LYS A 1 117 ? 17.095 -0.686 28.449 1.00 22.75 95 LYS A N 1
ATOM 723 C CA . LYS A 1 117 ? 16.663 0.003 29.684 1.00 24.69 95 LYS A CA 1
ATOM 724 C C . LYS A 1 117 ? 15.962 1.327 29.390 1.00 25.33 95 LYS A C 1
ATOM 725 O O . LYS A 1 117 ? 14.988 1.668 30.057 1.00 25.26 95 LYS A O 1
ATOM 731 N N . ALA A 1 118 ? 16.447 2.060 28.388 1.00 27.26 96 ALA A N 1
ATOM 732 C CA . ALA A 1 118 ? 15.775 3.277 27.932 1.00 25.87 96 ALA A CA 1
ATOM 733 C C . ALA A 1 118 ? 14.356 2.990 27.402 1.00 26.72 96 ALA A C 1
ATOM 734 O O . ALA A 1 118 ? 13.414 3.737 27.692 1.00 25.49 96 ALA A O 1
ATOM 744 N N . GLU A 1 120 ? 12.416 0.556 28.294 1.00 29.30 98 GLU A N 1
ATOM 745 C CA . GLU A 1 120 ? 11.599 0.241 29.479 1.00 31.28 98 GLU A CA 1
ATOM 746 C C . GLU A 1 120 ? 11.246 1.490 30.273 1.00 30.17 98 G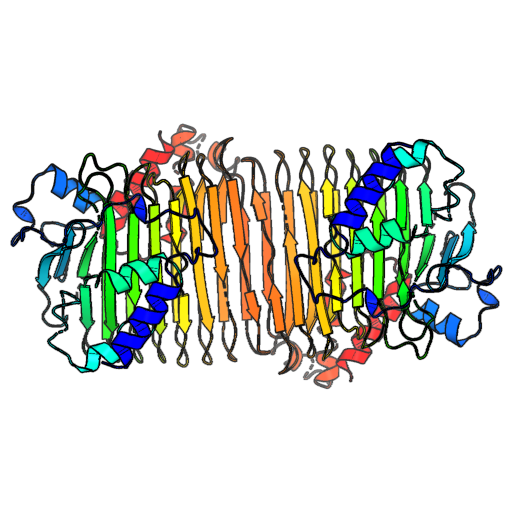LU A C 1
ATOM 747 O O . GLU A 1 120 ? 10.146 1.587 30.830 1.00 33.91 98 GLU A O 1
ATOM 753 N N . LYS A 1 121 ? 12.182 2.440 30.330 1.00 29.95 99 LYS A N 1
ATOM 754 C CA . LYS A 1 121 ? 11.994 3.680 31.095 1.00 30.44 99 LYS A CA 1
ATOM 755 C C . LYS A 1 121 ? 11.016 4.639 30.420 1.00 33.32 99 LYS A C 1
ATOM 756 O O . LYS A 1 121 ? 10.123 5.189 31.075 1.00 37.15 99 LYS A O 1
ATOM 762 N N . TYR A 1 122 ? 11.202 4.835 29.114 1.00 31.64 100 TYR A N 1
ATOM 763 C CA . TYR A 1 122 ? 10.560 5.917 28.393 1.00 29.99 100 TYR A CA 1
ATOM 764 C C . TYR A 1 122 ? 9.586 5.402 27.350 1.00 27.38 100 TYR A C 1
ATOM 765 O O . TYR A 1 122 ? 10.006 4.977 26.267 1.00 32.71 100 TYR A O 1
ATOM 774 N N . GLU A 1 123 ? 8.291 5.458 27.664 1.00 30.13 101 GLU A N 1
ATOM 775 C CA . GLU A 1 123 ? 7.252 5.061 26.715 1.00 33.42 101 GLU A CA 1
ATOM 776 C C . GLU A 1 123 ? 7.415 5.796 25.388 1.00 30.59 101 GLU A C 1
ATOM 777 O O . GLU A 1 123 ? 7.236 5.201 24.312 1.00 35.89 101 GLU A O 1
ATOM 783 N N . TRP A 1 124 ? 7.785 7.073 25.468 1.00 28.08 102 TRP A N 1
ATOM 784 C CA . TRP A 1 124 ? 7.948 7.932 24.280 1.00 28.90 102 TRP A CA 1
ATOM 785 C C . TRP A 1 124 ? 9.061 7.535 23.334 1.00 28.36 102 TRP A C 1
ATOM 786 O O . TRP A 1 124 ? 9.083 7.975 22.182 1.00 30.31 102 TRP A O 1
ATOM 797 N N . LEU A 1 125 ? 9.996 6.712 23.797 1.00 26.99 103 LEU A N 1
ATOM 798 C CA . LEU A 1 125 ? 11.119 6.298 22.957 1.00 28.24 103 LEU A CA 1
ATOM 799 C C . LEU A 1 125 ? 10.644 5.436 21.793 1.00 29.34 103 LEU A C 1
ATOM 800 O O . LEU A 1 125 ? 11.329 5.326 20.779 1.00 28.20 103 LEU A O 1
ATOM 805 N N . LYS A 1 126 ? 9.444 4.871 21.917 1.00 31.16 104 LYS A N 1
ATOM 806 C CA . LYS A 1 126 ? 8.810 4.161 20.791 1.00 36.08 104 LYS A CA 1
ATOM 807 C C . LYS A 1 126 ? 8.613 5.064 19.563 1.00 35.03 104 LYS A C 1
ATOM 808 O O . LYS A 1 126 ? 8.523 4.559 18.444 1.00 37.48 104 LYS A O 1
ATOM 814 N N . ASP A 1 127 ? 8.562 6.385 19.775 1.00 30.17 105 ASP A N 1
ATOM 815 C CA . ASP A 1 127 ? 8.469 7.372 18.686 1.00 30.11 105 ASP A CA 1
ATOM 816 C C . ASP A 1 127 ? 9.784 7.574 17.919 1.00 25.39 105 ASP A C 1
ATOM 817 O O . ASP A 1 127 ? 9.792 8.192 16.853 1.00 27.54 105 ASP A O 1
ATOM 822 N N . TYR A 1 128 ? 10.895 7.093 18.474 1.00 29.29 106 TYR A N 1
ATOM 823 C CA . TYR A 1 128 ? 12.217 7.253 17.859 1.00 26.29 106 TYR A CA 1
ATOM 824 C C . TYR A 1 128 ? 12.824 5.933 17.410 1.00 25.39 106 TYR A C 1
ATOM 825 O O . TYR A 1 128 ? 13.717 5.907 16.556 1.00 25.42 106 TYR A O 1
ATOM 834 N N . SER A 1 129 ? 12.345 4.834 17.978 1.00 22.69 107 SER A N 1
ATOM 835 C CA . SER A 1 129 ? 12.970 3.541 17.729 1.00 25.14 107 SER A CA 1
ATOM 836 C C . SER A 1 129 ? 12.462 2.883 16.450 1.00 21.26 107 SER A C 1
ATOM 837 O O . SER A 1 129 ? 11.242 2.692 16.279 1.00 21.82 107 SER A O 1
ATOM 840 N N . TRP A 1 130 ? 13.406 2.522 15.575 1.00 22.94 108 TRP A N 1
ATOM 841 C CA . TRP A 1 130 ? 13.119 1.900 14.274 1.00 20.40 108 TRP A CA 1
ATOM 842 C C . TRP A 1 130 ? 12.255 2.800 13.424 1.00 22.30 108 TRP A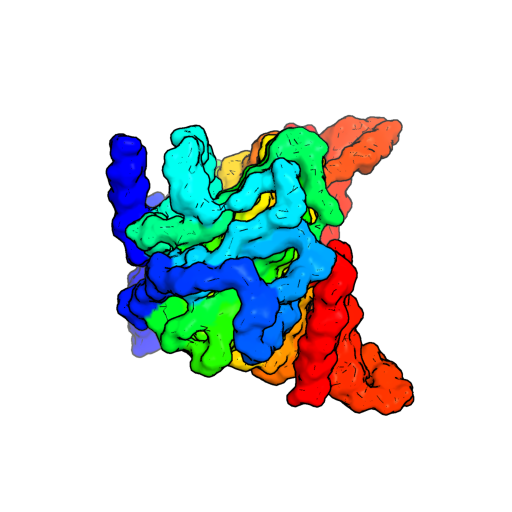 C 1
ATOM 843 O O . TRP A 1 130 ? 11.336 2.352 12.747 1.00 25.50 108 TRP A O 1
ATOM 854 N N . LYS A 1 131 ? 12.531 4.094 13.488 1.00 21.02 109 LYS A N 1
ATOM 855 C CA . LYS A 1 131 ? 11.828 5.069 12.670 1.00 23.24 109 LYS A CA 1
ATOM 856 C C . LYS A 1 131 ? 12.773 5.515 11.554 1.00 27.38 109 LYS A C 1
ATOM 857 O O . LYS A 1 131 ? 12.443 5.412 10.371 1.00 30.54 109 LYS A O 1
ATOM 863 N N . LEU A 1 132 ? 13.975 5.944 11.912 1.00 21.20 110 LEU A N 1
ATOM 864 C CA . LEU A 1 132 ? 14.933 6.373 10.889 1.00 22.54 110 LEU A CA 1
ATOM 865 C C . LEU A 1 132 ? 15.520 5.225 10.073 1.00 22.75 110 LEU A C 1
ATOM 866 O O . LEU A 1 132 ? 15.706 5.362 8.861 1.00 25.15 110 LEU A O 1
ATOM 871 N N . VAL A 1 133 ? 15.833 4.119 10.748 1.00 19.85 111 VAL A N 1
ATOM 872 C CA . VAL A 1 133 ? 16.187 2.880 10.077 1.00 17.21 111 VAL A CA 1
ATOM 873 C C . VAL A 1 133 ? 14.980 1.951 10.083 1.00 19.02 111 VAL A C 1
ATOM 874 O O . VAL A 1 133 ? 14.424 1.646 11.142 1.00 20.03 111 VAL A O 1
ATOM 878 N N . GLN A 1 134 ? 14.584 1.493 8.900 1.00 19.84 112 GLN A N 1
ATOM 879 C CA . GLN A 1 134 ? 13.406 0.623 8.769 1.00 22.05 112 GLN A CA 1
ATOM 880 C C . GLN A 1 134 ? 13.792 -0.817 9.112 1.00 20.01 112 GLN A C 1
ATOM 881 O O . GLN A 1 134 ? 14.874 -1.278 8.718 1.00 20.98 112 GLN A O 1
ATOM 887 N N . VAL A 1 135 ? 12.914 -1.535 9.813 1.00 19.99 113 VAL A N 1
ATOM 888 C CA . VAL A 1 135 ? 13.231 -2.914 10.219 1.00 20.57 113 VAL A CA 1
ATOM 889 C C . VAL A 1 135 ? 13.435 -3.800 8.995 1.00 21.25 113 VAL A C 1
ATOM 890 O O . VAL A 1 135 ? 14.189 -4.779 9.053 1.00 22.40 113 VAL A O 1
ATOM 894 N N . ASP A 1 136 ? 12.760 -3.451 7.898 1.00 20.93 114 ASP A N 1
ATOM 895 C CA . ASP A 1 136 ? 12.822 -4.243 6.667 1.00 23.98 114 ASP A CA 1
ATOM 896 C C . ASP A 1 136 ? 13.734 -3.679 5.587 1.00 22.09 114 ASP A C 1
ATOM 897 O O . ASP A 1 136 ? 13.561 -4.005 4.412 1.00 23.89 114 ASP A O 1
ATOM 902 N N . ALA A 1 137 ? 14.710 -2.843 5.964 1.00 21.41 115 ALA A N 1
ATOM 903 C CA . ALA A 1 137 ? 15.646 -2.305 4.967 1.00 22.18 115 ALA A CA 1
ATOM 904 C C . ALA A 1 137 ? 16.344 -3.442 4.226 1.00 21.45 115 ALA A C 1
ATOM 905 O O . ALA A 1 137 ? 16.426 -3.442 2.992 1.00 22.72 115 ALA A O 1
ATOM 907 N N . ASP A 1 138 ? 16.847 -4.407 4.991 1.00 22.11 116 ASP A N 1
ATOM 908 C CA . ASP A 1 138 ? 17.499 -5.604 4.434 1.00 20.38 116 ASP A CA 1
ATOM 909 C C . ASP A 1 138 ? 17.493 -6.706 5.500 1.00 20.15 116 ASP A C 1
ATOM 910 O O . ASP A 1 138 ? 16.944 -6.523 6.597 1.00 21.40 116 ASP A O 1
ATOM 915 N N . LYS A 1 139 ? 18.069 -7.854 5.174 1.00 20.61 117 LYS A N 1
ATOM 916 C CA . LYS A 1 139 ? 18.119 -8.976 6.121 1.00 21.94 117 LYS A CA 1
ATOM 917 C C . LYS A 1 139 ? 18.894 -8.636 7.417 1.00 21.36 117 LYS A C 1
ATOM 918 O O . LYS A 1 139 ? 18.658 -9.239 8.472 1.00 22.27 117 LYS A O 1
ATOM 924 N N . TYR A 1 140 ? 19.816 -7.682 7.332 1.00 21.86 118 TYR A N 1
ATOM 925 C CA . TYR A 1 140 ? 20.632 -7.280 8.492 1.00 19.77 118 TYR A CA 1
ATOM 926 C C . TYR A 1 140 ? 19.850 -6.431 9.516 1.00 20.21 118 TYR A C 1
ATOM 927 O O . TYR A 1 140 ? 19.914 -6.686 10.724 1.00 19.78 118 TYR A O 1
ATOM 936 N N . THR A 1 141 ? 19.101 -5.432 9.042 1.00 17.67 119 THR A N 1
ATOM 937 C CA . THR A 1 141 ? 18.211 -4.671 9.932 1.00 18.48 119 THR A CA 1
ATOM 938 C C . THR A 1 141 ? 17.148 -5.630 10.479 1.00 18.77 119 THR A C 1
ATOM 939 O O . THR A 1 141 ? 16.793 -5.561 11.652 1.00 21.95 119 THR A O 1
ATOM 943 N N . ALA A 1 142 ? 16.674 -6.554 9.641 1.00 19.62 120 ALA A N 1
ATOM 944 C CA . ALA A 1 142 ? 15.597 -7.454 10.048 1.00 21.28 120 ALA A CA 1
ATOM 945 C C . ALA A 1 142 ? 16.045 -8.361 11.187 1.00 20.86 120 ALA A C 1
ATOM 946 O O . ALA A 1 142 ? 15.323 -8.523 12.174 1.00 22.13 120 ALA A O 1
ATOM 948 N N . LYS A 1 143 ? 17.247 -8.917 11.046 1.00 20.83 121 LYS A N 1
ATOM 949 C CA . LYS A 1 143 ? 17.843 -9.803 12.055 1.00 23.59 121 LYS A CA 1
ATOM 950 C C . LYS A 1 143 ? 18.037 -9.000 13.326 1.00 21.50 121 LYS A C 1
ATOM 951 O O . LYS A 1 143 ? 17.795 -9.492 14.427 1.00 23.84 121 LYS A O 1
ATOM 957 N N . THR A 1 144 ? 18.487 -7.756 13.173 1.00 20.39 122 THR A N 1
ATOM 958 C CA . THR A 1 144 ? 18.785 -6.925 14.324 1.00 19.25 122 THR A CA 1
ATOM 959 C C . THR A 1 144 ? 17.512 -6.636 15.081 1.00 21.72 122 THR A C 1
ATOM 960 O O . THR A 1 144 ? 17.498 -6.699 16.315 1.00 25.21 122 THR A O 1
ATOM 964 N N . TYR A 1 145 ? 16.440 -6.351 14.344 1.00 19.37 123 TYR A N 1
ATOM 965 C CA . TYR A 1 145 ? 15.131 -6.154 14.969 1.00 20.04 123 TYR A CA 1
ATOM 966 C C . TYR A 1 145 ? 14.658 -7.427 15.676 1.00 19.77 123 TYR A C 1
ATOM 967 O O . TYR A 1 145 ? 14.265 -7.390 16.847 1.00 20.29 123 TYR A O 1
ATOM 976 N N . LEU A 1 146 ? 14.686 -8.542 14.955 1.00 20.13 124 LEU A N 1
ATOM 977 C CA . LEU A 1 146 ? 14.167 -9.808 15.472 1.00 20.47 124 LEU A CA 1
ATOM 978 C C . LEU A 1 146 ? 14.916 -10.353 16.703 1.00 21.85 124 LEU A C 1
ATOM 979 O O . LEU A 1 146 ? 14.309 -11.018 17.557 1.00 25.30 124 LEU A O 1
ATOM 984 N N . GLU A 1 147 ? 16.212 -10.050 16.794 1.00 21.81 125 GLU A N 1
ATOM 985 C CA . GLU A 1 147 ? 17.051 -10.427 17.950 1.00 24.69 125 GLU A CA 1
ATOM 986 C C . GLU A 1 147 ? 16.881 -9.498 19.150 1.00 21.52 125 GLU A C 1
ATOM 987 O O . GLU A 1 147 ? 17.563 -9.660 20.175 1.00 22.98 125 GLU A O 1
ATOM 993 N N . ASP A 1 148 ? 15.969 -8.533 19.021 1.00 22.64 126 ASP A N 1
ATOM 994 C CA . ASP A 1 148 ? 15.748 -7.525 20.057 1.00 23.43 126 ASP A CA 1
ATOM 995 C C . ASP A 1 148 ? 17.112 -6.941 20.505 1.00 23.06 126 ASP A C 1
ATOM 996 O O . ASP A 1 148 ? 17.456 -6.932 21.688 1.00 22.59 126 ASP A O 1
ATOM 1001 N N . ALA A 1 149 ? 17.881 -6.453 19.534 1.00 20.47 127 ALA A N 1
ATOM 1002 C CA . ALA A 1 149 ? 19.244 -5.986 19.781 1.00 22.09 127 ALA A CA 1
ATOM 1003 C C . ALA A 1 149 ? 19.275 -4.946 20.867 1.00 20.24 127 ALA A C 1
ATOM 1004 O O . ALA A 1 149 ? 18.427 -4.069 20.887 1.00 24.14 127 ALA A O 1
ATOM 1006 N N . ASP A 1 150 ? 20.268 -5.027 21.750 1.00 20.71 128 ASP A N 1
ATOM 1007 C CA . ASP A 1 150 ? 20.525 -3.959 22.724 1.00 22.26 128 ASP A CA 1
ATOM 1008 C C . ASP A 1 150 ? 21.599 -3.045 22.135 1.00 20.76 128 ASP A C 1
ATOM 1009 O O . ASP A 1 150 ? 22.072 -3.264 21.017 1.00 22.81 128 ASP A O 1
ATOM 1014 N N . GLY A 1 151 ? 21.984 -2.017 22.875 1.00 20.13 129 GLY A N 1
ATOM 1015 C CA . GLY A 1 151 ? 23.010 -1.071 22.418 1.00 20.89 129 GLY A CA 1
ATOM 1016 C C . GLY A 1 151 ? 23.015 0.070 23.404 1.00 21.65 129 GLY A C 1
ATOM 1017 O O . GLY A 1 151 ? 22.606 -0.122 24.549 1.00 21.40 129 GLY A O 1
ATOM 1018 N N . TYR A 1 152 ? 23.457 1.252 22.973 1.00 21.09 130 TYR A N 1
ATOM 1019 C CA . TYR A 1 152 ? 23.370 2.438 23.824 1.00 22.13 130 TYR A CA 1
ATOM 1020 C C . TYR A 1 152 ? 22.299 3.439 23.370 1.00 20.56 130 TYR A C 1
ATOM 1021 O O . TYR A 1 152 ? 22.066 3.637 22.170 1.00 19.43 130 TYR A O 1
ATOM 1030 N N . PHE A 1 153 ? 21.662 4.046 24.364 1.00 21.93 131 PHE A N 1
ATOM 1031 C CA . PHE A 1 153 ? 20.826 5.235 24.224 1.00 22.78 131 PHE A CA 1
ATOM 1032 C C . PHE A 1 153 ? 21.588 6.388 24.868 1.00 22.92 131 PHE A C 1
ATOM 1033 O O . PHE A 1 153 ? 21.979 6.299 26.041 1.00 22.87 131 PHE A O 1
ATOM 1041 N N . ILE A 1 154 ? 21.823 7.451 24.096 1.00 20.02 132 ILE A N 1
ATOM 1042 C CA . ILE A 1 154 ? 22.367 8.689 24.633 1.00 23.78 132 ILE A CA 1
ATOM 1043 C C . ILE A 1 154 ? 21.417 9.851 24.353 1.00 24.54 132 ILE A C 1
ATOM 1044 O O . ILE A 1 154 ? 20.928 10.012 23.241 1.00 24.77 132 ILE A O 1
ATOM 1049 N N . ARG A 1 155 ? 21.142 10.644 25.378 1.00 25.49 133 ARG A N 1
ATOM 1050 C CA . ARG A 1 155 ? 20.369 11.852 25.211 1.00 25.36 133 ARG A CA 1
ATOM 1051 C C . ARG A 1 155 ? 21.159 12.977 25.850 1.00 28.62 133 ARG A C 1
ATOM 1052 O O . ARG A 1 155 ? 21.626 12.866 26.995 1.00 28.74 133 ARG A O 1
ATOM 1060 N N . VAL A 1 156 ? 21.357 14.042 25.085 1.00 26.02 134 VAL A N 1
ATOM 1061 C CA . VAL A 1 156 ? 21.945 15.248 25.638 1.00 27.47 134 VAL A CA 1
ATOM 1062 C C . VAL A 1 156 ? 20.821 16.279 25.775 1.00 26.31 134 VAL A C 1
ATOM 1063 O O . VAL A 1 156 ? 20.269 16.711 24.766 1.00 27.96 134 VAL A O 1
ATOM 1067 N N . PRO A 1 157 ? 20.463 16.646 27.024 1.00 26.00 135 PRO A N 1
ATOM 1068 C CA . PRO A 1 157 ? 19.355 17.567 27.289 1.00 25.05 135 PRO A CA 1
ATOM 1069 C C . PRO A 1 157 ? 19.568 18.935 26.638 1.00 24.42 135 PRO A C 1
ATOM 1070 O O . PRO A 1 157 ? 20.720 19.332 26.363 1.00 24.97 135 PRO A O 1
ATOM 1074 N N . ALA A 1 158 ? 18.460 19.630 26.383 1.00 23.06 136 ALA A N 1
ATOM 1075 C CA . ALA A 1 158 ? 18.490 20.908 25.651 1.00 24.98 136 ALA A CA 1
ATOM 1076 C C . ALA A 1 158 ? 19.509 21.885 26.238 1.00 26.25 136 ALA A C 1
ATOM 1077 O O . ALA A 1 158 ? 19.531 22.140 27.456 1.00 28.27 136 ALA A O 1
ATOM 1079 N N . GLY A 1 159 ? 20.367 22.402 25.361 1.00 25.18 137 GLY A N 1
ATOM 1080 C CA . GLY A 1 159 ? 21.321 23.445 25.708 1.00 27.97 137 GLY A CA 1
ATOM 1081 C C . GLY A 1 159 ? 22.583 22.954 26.385 1.00 28.08 137 GLY A C 1
ATOM 1082 O O . GLY A 1 159 ? 23.454 23.755 26.711 1.00 32.58 137 GLY A O 1
ATOM 1083 N N . LYS A 1 160 ? 22.695 21.641 26.601 1.00 28.00 138 LYS A N 1
ATOM 1084 C CA . LYS A 1 160 ? 23.852 21.093 27.316 1.00 32.26 138 LYS A CA 1
ATOM 1085 C C . LYS A 1 160 ? 24.925 20.523 26.380 1.00 32.99 138 LYS A C 1
ATOM 1086 O O . LYS A 1 160 ? 24.633 20.128 25.259 1.00 29.55 138 LYS A O 1
ATOM 1092 N N . LYS A 1 161 ? 26.169 20.490 26.847 1.00 34.21 139 LYS A N 1
ATOM 1093 C CA . LYS A 1 161 ? 27.285 20.013 26.025 1.00 27.89 139 LYS A CA 1
ATOM 1094 C C . LYS A 1 161 ? 28.154 19.044 26.813 1.00 31.56 139 LYS A C 1
ATOM 1095 O O . LYS A 1 161 ? 28.403 19.259 28.003 1.00 32.21 139 LYS A O 1
ATOM 1101 N N . THR A 1 162 ? 28.627 17.995 26.146 1.00 29.82 140 THR A N 1
ATOM 1102 C CA . THR A 1 162 ? 29.666 17.141 26.707 1.00 29.44 140 THR A CA 1
ATOM 1103 C C . THR A 1 162 ? 30.952 17.953 26.867 1.00 33.03 140 THR A C 1
ATOM 1104 O O . THR A 1 162 ? 31.397 18.610 25.927 1.00 35.31 140 THR A O 1
ATOM 1108 N N . SER A 1 163 ? 31.524 17.945 28.070 1.00 37.23 141 SER A N 1
ATOM 1109 C CA . SER A 1 163 ? 32.811 18.604 28.283 1.00 37.14 141 SER A CA 1
ATOM 1110 C C . SER A 1 163 ? 33.968 17.750 27.757 1.00 34.61 141 SER A C 1
ATOM 1111 O O . SER A 1 163 ? 35.052 18.268 27.495 1.00 35.94 141 SER A O 1
ATOM 1122 N N . PRO A 1 165 ? 34.529 13.821 25.276 1.00 26.57 143 PRO A N 1
ATOM 1123 C CA . PRO A 1 165 ? 33.750 12.840 24.509 1.00 25.58 143 PRO A CA 1
ATOM 1124 C C . PRO A 1 165 ? 33.280 11.638 25.338 1.00 26.14 143 PRO A C 1
ATOM 1125 O O . PRO A 1 165 ? 33.971 11.213 26.260 1.00 28.37 143 PRO A O 1
ATOM 1129 N N . VAL A 1 166 ? 32.100 11.118 25.016 1.00 25.82 144 VAL A N 1
ATOM 1130 C CA . VAL A 1 166 ? 31.641 9.841 25.554 1.00 25.34 144 VAL A CA 1
ATOM 1131 C C . VAL A 1 166 ? 32.318 8.784 24.684 1.00 26.81 144 VAL A C 1
ATOM 1132 O O . VAL A 1 166 ? 32.450 8.992 23.474 1.00 24.91 144 VAL A O 1
ATOM 1136 N N . GLN A 1 167 ? 32.771 7.677 25.278 1.00 23.62 145 GLN A N 1
ATOM 1137 C CA . GLN A 1 167 ? 33.350 6.603 24.462 1.00 23.94 145 GLN A CA 1
ATOM 1138 C C . GLN A 1 167 ? 32.487 5.368 24.526 1.00 22.56 145 GLN A C 1
ATOM 1139 O O . GLN A 1 167 ? 31.960 5.033 25.583 1.00 23.46 145 GLN A O 1
ATOM 1145 N N . THR A 1 168 ? 32.326 4.708 23.383 1.00 24.13 146 THR A N 1
ATOM 1146 C CA . THR A 1 168 ? 31.630 3.446 23.345 1.00 24.33 146 THR A CA 1
ATOM 1147 C C . THR A 1 168 ? 32.527 2.437 22.655 1.00 26.24 146 THR A C 1
ATOM 1148 O O . THR A 1 168 ? 33.393 2.799 21.854 1.00 25.41 146 THR A O 1
ATOM 1152 N N . CYS A 1 169 ? 32.316 1.167 22.974 1.00 23.16 147 CYS A N 1
ATOM 1153 C CA . CYS A 1 169 ? 33.119 0.124 22.394 1.00 23.98 147 CYS A CA 1
ATOM 1154 C C . CYS A 1 169 ? 32.242 -1.098 22.130 1.00 26.42 147 CYS A C 1
ATOM 1155 O O . CYS A 1 169 ? 31.437 -1.509 22.980 1.00 28.57 147 CYS A O 1
ATOM 1158 N N . LEU A 1 170 ? 32.377 -1.634 20.931 1.00 25.10 148 LEU A N 1
ATOM 1159 C CA . LEU A 1 170 ? 31.672 -2.847 20.516 1.00 29.38 148 LEU A CA 1
ATOM 1160 C C . LEU A 1 170 ? 32.710 -3.921 20.269 1.00 34.07 148 LEU A C 1
ATOM 1161 O O . LEU A 1 170 ? 33.673 -3.710 19.523 1.00 34.72 148 LEU A O 1
ATOM 1174 N N . LEU A 1 172 ? 33.492 -8.080 19.475 1.00 31.55 150 LEU A N 1
ATOM 1175 C CA . LEU A 1 172 ? 33.175 -9.460 19.149 1.00 32.12 150 LEU A CA 1
ATOM 1176 C C . LEU A 1 172 ? 34.090 -10.379 19.936 1.00 29.74 150 LEU A C 1
ATOM 1177 O O . LEU A 1 172 ? 35.306 -10.288 19.815 1.00 33.41 150 LEU A O 1
ATOM 1182 N N . GLY A 1 173 ? 33.505 -11.282 20.718 1.00 35.14 151 GLY A N 1
ATOM 1183 C CA . GLY A 1 173 ? 34.288 -12.152 21.586 1.00 34.41 151 GLY A CA 1
ATOM 1184 C C . GLY A 1 173 ? 34.142 -13.659 21.437 1.00 31.70 151 GLY A C 1
ATOM 1185 O O . GLY A 1 173 ? 34.812 -14.394 22.146 1.00 34.91 151 GLY A O 1
ATOM 1186 N N . SER A 1 174 ? 33.257 -14.119 20.549 1.00 34.02 152 SER A N 1
ATOM 1187 C CA . SER A 1 174 ? 33.045 -15.555 20.297 1.00 32.87 152 SER A CA 1
ATOM 1188 C C . SER A 1 174 ? 33.710 -15.966 18.989 1.00 32.12 152 SER A C 1
ATOM 1189 O O . SER A 1 174 ? 34.103 -15.109 18.209 1.00 37.30 152 SER A O 1
ATOM 1192 N N . LYS A 1 175 ? 33.814 -17.268 18.736 1.00 32.64 153 LYS A N 1
ATOM 1193 C CA . LYS A 1 175 ? 34.593 -17.768 17.593 1.00 36.81 153 LYS A CA 1
ATOM 1194 C C . LYS A 1 175 ? 34.034 -17.364 16.210 1.00 36.60 153 LYS A C 1
ATOM 1195 O O . LYS A 1 175 ? 34.796 -16.958 15.329 1.00 38.74 153 LYS A O 1
ATOM 1201 N N . LYS A 1 176 ? 32.719 -17.474 16.024 1.00 33.62 154 LYS A N 1
ATOM 1202 C CA . LYS A 1 176 ? 32.060 -17.111 14.760 1.00 27.48 154 LYS A CA 1
ATOM 1203 C C . LYS A 1 176 ? 30.596 -16.788 15.070 1.00 27.60 154 LYS A C 1
ATOM 1204 O O . LYS A 1 176 ? 29.696 -17.627 14.879 1.00 31.55 154 LYS A O 1
ATOM 1210 N N . ALA A 1 177 ? 30.370 -15.572 15.559 1.00 23.47 155 ALA A N 1
ATOM 1211 C CA . ALA A 1 177 ? 29.067 -15.153 16.054 1.00 24.00 155 ALA A CA 1
ATOM 1212 C C . ALA A 1 177 ? 28.546 -13.948 15.285 1.00 24.24 155 ALA A C 1
ATOM 1213 O O . ALA A 1 177 ? 29.324 -13.202 14.688 1.00 23.84 155 ALA A O 1
ATOM 1215 N N . ALA A 1 178 ? 27.226 -13.777 15.297 1.00 25.06 156 ALA A N 1
ATOM 1216 C CA . ALA A 1 178 ? 26.598 -12.559 14.817 1.00 22.25 156 ALA A CA 1
ATOM 1217 C C . ALA A 1 178 ? 26.386 -11.634 16.002 1.00 21.75 156 ALA A C 1
ATOM 1218 O O . ALA A 1 178 ? 25.796 -12.027 17.017 1.00 25.07 156 ALA A O 1
ATOM 1220 N N . GLN A 1 179 ? 26.900 -10.420 15.878 1.00 21.94 157 GLN A N 1
ATOM 1221 C CA . GLN A 1 179 ? 26.646 -9.354 16.841 1.00 21.50 157 GLN A CA 1
ATOM 1222 C C . GLN A 1 179 ? 25.578 -8.444 16.243 1.00 22.10 157 GLN A C 1
ATOM 1223 O O . GLN A 1 179 ? 25.666 -8.038 15.062 1.00 22.78 157 GLN A O 1
ATOM 1229 N N . THR A 1 180 ? 24.550 -8.170 17.040 1.00 20.51 158 THR A N 1
ATOM 1230 C CA . THR A 1 180 ? 23.439 -7.328 16.611 1.00 22.05 158 THR A CA 1
ATOM 1231 C C . THR A 1 180 ? 23.271 -6.233 17.634 1.00 20.55 158 THR A C 1
ATOM 1232 O O . THR A 1 180 ? 23.005 -6.512 18.808 1.00 21.18 158 THR A O 1
ATOM 1236 N N . VAL A 1 181 ? 23.463 -4.988 17.197 1.00 20.75 159 VAL A N 1
ATOM 1237 C CA A VAL A 1 181 ? 23.276 -3.871 18.120 0.50 19.67 159 VAL A CA 1
ATOM 1238 C CA B VAL A 1 181 ? 23.420 -3.803 18.060 0.50 20.06 159 VAL A CA 1
ATOM 1239 C C . VAL A 1 181 ? 22.398 -2.790 17.528 1.00 19.73 159 VAL A C 1
ATOM 1240 O O . VAL A 1 181 ? 22.315 -2.603 16.303 1.00 19.05 159 VAL A O 1
ATOM 1247 N N . HIS A 1 182 ? 21.680 -2.123 18.428 1.00 18.95 160 HIS A N 1
ATOM 1248 C CA . HIS A 1 182 ? 20.795 -1.039 18.071 1.00 16.94 160 HIS A CA 1
ATOM 1249 C C . HIS A 1 182 ? 21.037 0.120 19.007 1.00 17.72 160 HIS A C 1
ATOM 1250 O O . HIS A 1 182 ? 20.812 0.003 20.213 1.00 20.24 160 HIS A O 1
ATOM 1257 N N . ASN A 1 183 ? 21.538 1.230 18.455 1.00 17.33 161 ASN A N 1
ATOM 1258 C CA . ASN A 1 183 ? 21.798 2.448 19.233 1.00 17.00 161 ASN A CA 1
ATOM 1259 C C . ASN A 1 183 ? 20.880 3.574 18.804 1.00 19.33 161 ASN A C 1
ATOM 1260 O O . ASN A 1 183 ? 20.517 3.651 17.629 1.00 18.81 161 ASN A O 1
ATOM 1265 N N . ILE A 1 184 ? 20.522 4.435 19.761 1.00 18.52 162 ILE A N 1
ATOM 1266 C CA . ILE A 1 184 ? 19.703 5.632 19.516 1.00 19.44 162 ILE A CA 1
ATOM 1267 C C . ILE A 1 184 ? 20.376 6.819 20.208 1.00 19.59 162 ILE A C 1
ATOM 1268 O O . ILE A 1 184 ? 20.676 6.758 21.395 1.00 21.55 162 ILE A O 1
ATOM 1273 N N . ILE A 1 185 ? 20.627 7.885 19.453 1.00 19.83 163 ILE A N 1
ATOM 1274 C CA . ILE A 1 185 ? 21.218 9.095 19.997 1.00 20.92 163 ILE A CA 1
ATOM 1275 C C . ILE A 1 185 ? 20.239 10.227 19.764 1.00 21.23 163 ILE A C 1
ATOM 1276 O O . ILE A 1 185 ? 19.754 10.394 18.648 1.00 20.79 163 ILE A O 1
ATOM 1281 N N . ILE A 1 186 ? 19.947 10.993 20.820 1.00 22.05 164 ILE A N 1
ATOM 1282 C CA . ILE A 1 186 ? 19.112 12.186 20.692 1.00 20.46 164 ILE A CA 1
ATOM 1283 C C . ILE A 1 186 ? 19.904 13.371 21.224 1.00 21.71 164 ILE A C 1
ATOM 1284 O O . ILE A 1 186 ? 20.270 13.408 22.415 1.00 22.53 164 ILE A O 1
ATOM 1289 N N . VAL A 1 187 ? 20.173 14.335 20.337 1.00 19.42 165 VAL A N 1
ATOM 1290 C CA . VAL A 1 187 ? 20.800 15.587 20.728 1.00 22.35 165 VAL A CA 1
ATOM 1291 C C . VAL A 1 187 ? 19.684 16.635 20.706 1.00 22.08 165 VAL A C 1
ATOM 1292 O O . VAL A 1 187 ? 19.164 16.986 19.643 1.00 22.67 165 VAL A O 1
ATOM 1296 N N . GLU A 1 188 ? 19.311 17.111 21.890 1.00 21.98 166 GLU A N 1
ATOM 1297 C CA . GLU A 1 188 ? 18.187 18.035 22.037 1.00 23.54 166 GLU A CA 1
ATOM 1298 C C . GLU A 1 188 ? 18.556 19.449 21.604 1.00 22.64 166 GLU A C 1
ATOM 1299 O O . GLU A 1 188 ? 19.719 19.729 21.292 1.00 21.45 166 GLU A O 1
ATOM 1305 N N . GLU A 1 189 ? 17.556 20.333 21.609 1.00 24.86 167 GLU A N 1
ATOM 1306 C CA . GLU A 1 189 ? 17.693 21.699 21.112 1.00 23.90 167 GLU A CA 1
ATOM 1307 C C . GLU A 1 189 ? 18.921 22.402 21.675 1.00 24.40 167 GLU A C 1
ATOM 1308 O O . GLU A 1 189 ? 19.057 22.529 22.889 1.00 26.95 167 GLU A O 1
ATOM 1314 N N . GLY A 1 190 ? 19.805 22.849 20.782 1.00 26.89 168 GLY A N 1
ATOM 1315 C CA . GLY A 1 190 ? 20.978 23.639 21.157 1.00 28.85 168 GLY A CA 1
ATOM 1316 C C . GLY A 1 190 ? 22.063 22.875 21.893 1.00 27.17 168 GLY A C 1
ATOM 1317 O O . GLY A 1 190 ? 22.979 23.478 22.437 1.00 30.56 168 GLY A O 1
ATOM 1318 N N . ALA A 1 191 ? 21.973 21.549 21.902 1.00 26.75 169 ALA A N 1
ATOM 1319 C CA . ALA A 1 191 ? 22.904 20.725 22.672 1.00 24.64 169 ALA A CA 1
ATOM 1320 C C . ALA A 1 191 ? 24.068 20.240 21.805 1.00 22.72 169 ALA A C 1
ATOM 1321 O O . ALA A 1 191 ? 24.008 20.331 20.577 1.00 24.09 169 ALA A O 1
ATOM 1323 N N . THR A 1 192 ? 25.121 19.741 22.448 1.00 24.96 170 THR A N 1
ATOM 1324 C CA . THR A 1 192 ? 26.282 19.196 21.738 1.00 22.70 170 THR A CA 1
ATOM 1325 C C . THR A 1 192 ? 26.719 17.862 22.344 1.00 23.98 170 THR A C 1
ATOM 1326 O O . THR A 1 192 ? 26.888 17.753 23.555 1.00 25.20 170 THR A O 1
ATOM 1330 N N . LEU A 1 193 ? 26.904 16.856 21.489 1.00 21.55 171 LEU A N 1
ATOM 1331 C CA . LEU A 1 193 ? 27.444 15.559 21.888 1.00 23.15 171 LEU A CA 1
ATOM 1332 C C . LEU A 1 193 ? 28.698 15.262 21.089 1.00 23.67 171 LEU A C 1
ATOM 1333 O O . LEU A 1 193 ? 28.677 15.318 19.856 1.00 24.59 171 LEU A O 1
ATOM 1338 N N . ASP A 1 194 ? 29.768 14.924 21.797 1.00 21.35 172 ASP A N 1
ATOM 1339 C CA . ASP A 1 194 ? 30.976 14.359 21.192 1.00 22.99 172 ASP A CA 1
ATOM 1340 C C . ASP A 1 194 ? 31.048 12.883 21.562 1.00 24.44 172 ASP A C 1
ATOM 1341 O O . ASP A 1 194 ? 30.952 12.553 22.747 1.00 24.55 172 ASP A O 1
ATOM 1346 N N . ILE A 1 195 ? 31.211 12.004 20.566 1.00 23.31 173 ILE A N 1
ATOM 1347 C CA . ILE A 1 195 ? 31.275 10.547 20.795 1.00 24.74 173 ILE A CA 1
ATOM 1348 C C . ILE A 1 195 ? 32.432 9.918 20.038 1.00 26.18 173 ILE A C 1
ATOM 1349 O O . ILE A 1 195 ? 32.684 10.241 18.865 1.00 27.74 173 ILE A O 1
ATOM 1354 N N . ILE A 1 196 ? 33.120 9.000 20.702 1.00 23.49 174 ILE A N 1
ATOM 1355 C CA . ILE A 1 196 ? 34.133 8.182 20.043 1.00 23.45 174 ILE A CA 1
ATOM 1356 C C . ILE A 1 196 ? 33.694 6.743 20.185 1.00 22.15 174 ILE A C 1
ATOM 1357 O O . ILE A 1 196 ? 33.452 6.265 21.297 1.00 21.87 174 ILE A O 1
ATOM 1362 N N . THR A 1 197 ? 33.573 6.053 19.058 1.00 24.54 175 THR A N 1
ATOM 1363 C CA . THR A 1 197 ? 33.240 4.634 19.073 1.00 23.76 175 THR A CA 1
ATOM 1364 C C . THR A 1 197 ? 34.393 3.812 18.527 1.00 25.52 175 THR A C 1
ATOM 1365 O O . THR A 1 197 ? 34.909 4.085 17.440 1.00 25.88 175 THR A O 1
ATOM 1369 N N . GLY A 1 198 ? 34.797 2.802 19.286 1.00 23.64 176 GLY A N 1
ATOM 1370 C CA . GLY A 1 198 ? 35.754 1.830 18.791 1.00 24.34 176 GLY A CA 1
ATOM 1371 C C . GLY A 1 198 ? 35.104 0.471 18.654 1.00 26.36 176 GLY A C 1
ATOM 1372 O O . GLY A 1 198 ? 34.482 -0.014 19.599 1.00 27.54 176 GLY A O 1
ATOM 1373 N N . CYS A 1 199 ? 35.243 -0.139 17.480 1.00 25.36 177 CYS A N 1
ATOM 1374 C CA . CYS A 1 199 ? 34.740 -1.491 17.229 1.00 28.47 177 CYS A CA 1
ATOM 1375 C C . CYS A 1 199 ? 35.902 -2.449 16.989 1.00 29.46 177 CYS A C 1
ATOM 1376 O O . CYS A 1 199 ? 36.765 -2.215 16.116 1.00 31.66 177 CYS A O 1
ATOM 1379 N N . THR A 1 200 ? 35.919 -3.537 17.749 1.00 27.54 178 THR A N 1
ATOM 1380 C CA . THR A 1 200 ? 37.057 -4.449 17.735 1.00 29.67 178 THR A CA 1
ATOM 1381 C C . THR A 1 200 ? 36.692 -5.898 18.097 1.00 31.22 178 THR A C 1
ATOM 1382 O O . THR A 1 200 ? 35.514 -6.231 18.283 1.00 28.33 178 THR A O 1
ATOM 1386 N N . THR A 1 201 ? 37.707 -6.756 18.160 1.00 32.42 179 THR A N 1
ATOM 1387 C CA . THR A 1 201 ? 37.517 -8.176 18.454 1.00 33.80 179 THR A CA 1
ATOM 1388 C C . THR A 1 201 ? 38.403 -8.601 19.625 1.00 40.79 179 THR A C 1
ATOM 1389 O O . THR A 1 201 ? 39.467 -8.009 19.853 1.00 47.00 179 THR A O 1
ATOM 1393 N N . LYS A 1 202 ? 37.970 -9.617 20.370 1.00 40.15 180 LYS A N 1
ATOM 1394 C CA . LYS A 1 202 ? 38.857 -10.257 21.348 1.00 39.76 180 LYS A CA 1
ATOM 1395 C C . LYS A 1 202 ? 40.005 -10.947 20.616 1.00 38.34 180 LYS A C 1
ATOM 1396 O O . LYS A 1 202 ? 39.846 -11.361 19.471 1.00 36.51 180 LYS A O 1
ATOM 1402 N N . LYS A 1 203 ? 41.164 -11.052 21.266 1.00 36.26 181 LYS A N 1
ATOM 1403 C CA . LYS A 1 203 ? 42.325 -11.678 20.641 1.00 35.27 181 LYS A CA 1
ATOM 1404 C C . LYS A 1 203 ? 41.994 -13.097 20.193 1.00 34.26 181 LYS A C 1
ATOM 1405 O O . LYS A 1 203 ? 41.349 -13.847 20.921 1.00 37.91 181 LYS A O 1
ATOM 1411 N N . GLY A 1 204 ? 42.409 -13.445 18.978 1.00 31.09 182 GLY A N 1
ATOM 1412 C CA . GLY A 1 204 ? 42.158 -14.776 18.442 1.00 31.79 182 GLY A CA 1
ATOM 1413 C C . GLY A 1 204 ? 40.851 -14.924 17.693 1.00 32.63 182 GLY A C 1
ATOM 1414 O O . GLY A 1 204 ? 40.629 -15.936 17.029 1.00 34.07 182 GLY A O 1
ATOM 1415 N N . VAL A 1 205 ? 39.979 -13.926 17.785 1.00 30.87 183 VAL A N 1
ATOM 1416 C CA . VAL A 1 205 ? 38.716 -13.986 17.053 1.00 28.55 183 VAL A CA 1
ATOM 1417 C C . VAL A 1 205 ? 38.964 -13.620 15.594 1.00 31.85 183 VAL A C 1
ATOM 1418 O O . VAL A 1 205 ? 39.522 -12.562 15.302 1.00 34.55 183 VAL A O 1
ATOM 1422 N N . GLU A 1 206 ? 38.562 -14.508 14.687 1.00 28.20 184 GLU A N 1
ATOM 1423 C CA . GLU A 1 206 ? 38.868 -14.345 13.258 1.00 28.39 184 GLU A CA 1
ATOM 1424 C C . GLU A 1 206 ? 37.641 -14.233 12.366 1.00 25.93 184 GLU A C 1
ATOM 1425 O O . GLU A 1 206 ? 37.676 -13.572 11.330 1.00 27.04 184 GLU A O 1
ATOM 1431 N N . GLU A 1 207 ? 36.564 -14.895 12.761 1.00 28.56 185 GLU A N 1
ATOM 1432 C CA . GLU A 1 207 ? 35.336 -14.914 11.977 1.00 25.39 185 GLU A CA 1
ATOM 1433 C C . GLU A 1 207 ? 34.215 -14.248 12.772 1.00 28.54 185 GLU A C 1
ATOM 1434 O O . GLU A 1 207 ? 34.323 -14.067 13.980 1.00 30.18 185 GLU A O 1
ATOM 1440 N N . GLY A 1 208 ? 33.139 -13.884 12.091 1.00 24.06 186 GLY A N 1
ATOM 1441 C CA . GLY A 1 208 ? 32.008 -13.245 12.760 1.00 23.86 186 GLY A CA 1
ATOM 1442 C C . GLY A 1 208 ? 31.368 -12.203 11.881 1.00 22.10 186 GLY A C 1
ATOM 1443 O O . GLY A 1 208 ? 31.909 -11.840 10.843 1.00 23.34 186 GLY A O 1
ATOM 1444 N N . LEU A 1 209 ? 30.211 -11.727 12.316 1.00 23.14 187 LEU A N 1
ATOM 1445 C CA . LEU A 1 209 ? 29.441 -10.716 11.590 1.00 22.15 187 LEU A CA 1
ATOM 1446 C C . LEU A 1 209 ? 29.038 -9.633 12.558 1.00 24.26 187 LEU A C 1
ATOM 1447 O O . LEU A 1 209 ? 28.539 -9.942 13.637 1.00 26.36 187 LEU A O 1
ATOM 1452 N N . HIS A 1 210 ? 29.245 -8.375 12.178 1.00 22.74 188 HIS A N 1
ATOM 1453 C CA . HIS A 1 210 ? 28.753 -7.253 12.968 1.00 20.70 188 HIS A CA 1
ATOM 1454 C C . HIS A 1 210 ? 27.636 -6.577 12.234 1.00 22.92 188 HIS A C 1
ATOM 1455 O O . HIS A 1 210 ? 27.826 -6.110 11.098 1.00 22.09 188 HIS A O 1
ATOM 1462 N N . LEU A 1 211 ? 26.462 -6.540 12.869 1.00 19.80 189 LEU A N 1
ATOM 1463 C CA . LEU A 1 211 ? 25.302 -5.843 12.344 1.00 20.46 189 LEU A CA 1
ATOM 1464 C C . LEU A 1 211 ? 24.964 -4.754 13.342 1.00 20.24 189 LEU A C 1
ATOM 1465 O O . LEU A 1 211 ? 24.548 -5.035 14.458 1.00 21.21 189 LEU A O 1
ATOM 1470 N N . GLY A 1 212 ? 25.189 -3.500 12.975 1.00 20.00 190 GLY A N 1
ATOM 1471 C CA . GLY A 1 212 ? 24.999 -2.414 13.937 1.00 20.54 190 GLY A CA 1
ATOM 1472 C C . GLY A 1 212 ? 24.110 -1.329 13.385 1.00 18.30 190 GLY A C 1
ATOM 1473 O O . GLY A 1 212 ? 24.465 -0.666 12.403 1.00 21.36 190 GLY A O 1
ATOM 1474 N N . ILE A 1 213 ? 22.942 -1.163 13.995 1.00 17.49 191 ILE A N 1
ATOM 1475 C CA . ILE A 1 213 ? 21.964 -0.167 13.536 1.00 17.21 191 ILE A CA 1
ATOM 1476 C C . ILE A 1 213 ? 22.028 1.029 14.483 1.00 18.50 191 ILE A C 1
ATOM 1477 O O . ILE A 1 213 ? 21.945 0.869 15.721 1.00 19.61 191 ILE A O 1
ATOM 1482 N N . SER A 1 214 ? 22.236 2.221 13.915 1.00 15.52 192 SER A N 1
ATOM 1483 C CA . SER A 1 214 ? 22.238 3.462 14.705 1.00 17.51 192 SER A CA 1
ATOM 1484 C C . SER A 1 214 ? 21.274 4.485 14.130 1.00 19.14 192 SER A C 1
ATOM 1485 O O . SER A 1 214 ? 21.259 4.723 12.904 1.00 18.64 192 SER A O 1
ATOM 1488 N N . GLU A 1 215 ? 20.459 5.072 15.008 1.00 18.14 193 GLU A N 1
ATOM 1489 C CA . GLU A 1 215 ? 19.508 6.114 14.621 1.00 16.15 193 GLU A CA 1
ATOM 1490 C C . GLU A 1 215 ? 19.818 7.350 15.425 1.00 18.92 193 GLU A C 1
ATOM 1491 O O . GLU A 1 215 ? 19.756 7.340 16.669 1.00 19.98 193 GLU A O 1
ATOM 1505 N N . TYR A 1 217 ? 19.316 11.448 16.159 1.00 19.34 195 TYR A N 1
ATOM 1506 C CA . TYR A 1 217 ? 18.394 12.581 16.028 1.00 19.07 195 TYR A CA 1
ATOM 1507 C C . TYR A 1 217 ? 19.057 13.839 16.542 1.00 21.03 195 TYR A C 1
ATOM 1508 O O . TYR A 1 217 ? 19.439 13.889 17.707 1.00 21.51 195 TYR A O 1
ATOM 1517 N N . ILE A 1 218 ? 19.180 14.850 15.673 1.00 19.14 196 ILE A N 1
ATOM 1518 C CA . ILE A 1 218 ? 19.754 16.143 16.044 1.00 20.09 196 ILE A CA 1
ATOM 1519 C C . ILE A 1 218 ? 18.666 17.205 15.916 1.00 21.65 196 ILE A C 1
ATOM 1520 O O . ILE A 1 218 ? 18.195 17.520 14.819 1.00 25.18 196 ILE A O 1
ATOM 1525 N N . LYS A 1 219 ? 18.254 17.730 17.055 1.00 21.58 197 LYS A N 1
ATOM 1526 C CA . LYS A 1 219 ? 17.179 18.717 17.099 1.00 23.74 197 LYS A CA 1
ATOM 1527 C C . LYS A 1 219 ? 17.736 20.092 16.790 1.00 22.52 197 LYS A C 1
ATOM 1528 O O . LYS A 1 219 ? 18.943 20.253 16.623 1.00 21.92 197 LYS A O 1
ATOM 1534 N N . LYS A 1 220 ? 16.842 21.062 16.666 1.00 25.94 198 LYS A N 1
ATOM 1535 C CA . LYS A 1 220 ? 17.208 22.417 16.276 1.00 22.94 198 LYS A CA 1
ATOM 1536 C C . LYS A 1 220 ? 18.427 22.935 17.021 1.00 20.93 198 LYS A C 1
ATOM 1537 O O . LYS A 1 220 ? 18.460 22.944 18.259 1.00 26.24 198 LYS A O 1
ATOM 1543 N N . GLY A 1 221 ? 19.411 23.414 16.269 1.00 22.12 199 GLY A N 1
ATOM 1544 C CA . GLY A 1 221 ? 20.613 24.029 16.843 1.00 25.59 199 GLY A CA 1
ATOM 1545 C C . GLY A 1 221 ? 21.587 23.062 17.493 1.00 24.70 199 GLY A C 1
ATOM 1546 O O . GLY A 1 221 ? 22.546 23.483 18.109 1.00 28.22 199 GLY A O 1
ATOM 1547 N N . GLY A 1 222 ? 21.341 21.759 17.355 1.00 23.17 200 GLY A N 1
ATOM 1548 C CA . GLY A 1 222 ? 22.175 20.750 17.997 1.00 22.90 200 GLY A CA 1
ATOM 1549 C C . GLY A 1 222 ? 23.388 20.411 17.167 1.00 21.93 200 GLY A C 1
ATOM 1550 O O . GLY A 1 222 ? 23.438 20.734 15.975 1.00 22.65 200 GLY A O 1
ATOM 1551 N N . THR A 1 223 ? 24.348 19.749 17.801 1.00 22.41 201 THR A N 1
ATOM 1552 C CA . THR A 1 223 ? 25.610 19.356 17.182 1.00 23.09 201 THR A CA 1
ATOM 1553 C C . THR A 1 223 ? 25.977 17.970 17.689 1.00 25.01 201 THR A C 1
ATOM 1554 O O . THR A 1 223 ? 25.910 17.697 18.896 1.00 23.78 201 THR A O 1
ATOM 1558 N N . LEU A 1 224 ? 26.346 17.105 16.749 1.00 21.40 202 LEU A N 1
ATOM 1559 C CA . LEU A 1 224 ? 26.828 15.777 17.052 1.00 20.53 202 LEU A CA 1
ATOM 1560 C C . LEU A 1 224 ? 28.115 15.545 16.296 1.00 23.24 202 LEU A C 1
ATOM 1561 O O . LEU A 1 224 ? 28.118 15.540 15.054 1.00 24.04 202 LEU A O 1
ATOM 1566 N N . ASN A 1 225 ? 29.204 15.370 17.047 1.00 24.40 203 ASN A N 1
ATOM 1567 C CA . ASN A 1 225 ? 30.517 15.019 16.496 1.00 22.60 203 ASN A CA 1
ATOM 1568 C C . ASN A 1 225 ? 30.807 13.550 16.808 1.00 24.85 203 ASN A C 1
ATOM 1569 O O . ASN A 1 225 ? 30.893 13.157 17.970 1.00 26.65 203 ASN A O 1
ATOM 1574 N N . PHE A 1 226 ? 30.976 12.744 15.763 1.00 24.01 204 PHE A N 1
ATOM 1575 C CA . PHE A 1 226 ? 31.032 11.302 15.912 1.00 24.53 204 PHE A CA 1
ATOM 1576 C C . PHE A 1 226 ? 32.280 10.754 15.215 1.00 26.55 204 PHE A C 1
ATOM 1577 O O . PHE A 1 226 ? 32.440 10.924 14.003 1.00 28.52 204 PHE A O 1
ATOM 1585 N N . THR A 1 227 ? 33.157 10.103 15.979 1.00 22.79 205 THR A N 1
ATOM 1586 C CA . THR A 1 227 ? 34.359 9.467 15.412 1.00 21.91 205 THR A CA 1
ATOM 1587 C C . THR A 1 227 ? 34.273 7.953 15.625 1.00 21.17 205 THR A C 1
ATOM 1588 O O . THR A 1 227 ? 33.965 7.488 16.731 1.00 23.97 205 THR A O 1
ATOM 1600 N N . ILE A 1 229 ? 36.302 4.251 14.882 1.00 23.83 207 ILE A N 1
ATOM 1601 C CA . ILE A 1 229 ? 37.486 3.499 14.473 1.00 23.17 207 ILE A CA 1
ATOM 1602 C C . ILE A 1 229 ? 37.106 2.031 14.511 1.00 23.72 207 ILE A C 1
ATOM 1603 O O . ILE A 1 229 ? 36.563 1.549 15.519 1.00 24.82 207 ILE A O 1
ATOM 1608 N N . HIS A 1 230 ? 37.368 1.341 13.402 1.00 22.74 208 HIS A N 1
ATOM 1609 C CA . HIS A 1 230 ? 37.145 -0.103 13.258 1.00 24.14 208 HIS A CA 1
ATOM 1610 C C . HIS A 1 230 ? 38.418 -0.902 13.233 1.00 24.01 208 HIS A C 1
ATOM 1611 O O . HIS A 1 230 ? 39.352 -0.559 12.523 1.00 25.04 208 HIS A O 1
ATOM 1618 N N . ASN A 1 231 ? 38.489 -1.970 14.025 1.00 24.42 209 ASN A N 1
ATOM 1619 C CA . ASN A 1 231 ? 39.625 -2.912 13.927 1.00 25.23 209 ASN A CA 1
ATOM 1620 C C . ASN A 1 231 ? 39.082 -4.307 14.091 1.00 26.15 209 ASN A C 1
ATOM 1621 O O . ASN A 1 231 ? 38.863 -4.766 15.202 1.00 27.71 209 ASN A O 1
ATOM 1626 N N . TRP A 1 232 ? 38.857 -4.976 12.973 1.00 23.25 210 TRP A N 1
ATOM 1627 C CA . TRP A 1 232 ? 38.192 -6.258 13.000 1.00 24.37 210 TRP A CA 1
ATOM 1628 C C . TRP A 1 232 ? 39.210 -7.342 12.849 1.00 27.30 210 TRP A C 1
ATOM 1629 O O . TRP A 1 232 ? 40.229 -7.326 13.523 1.00 30.98 210 TRP A O 1
ATOM 1640 N N . ALA A 1 233 ? 38.941 -8.292 11.960 1.00 24.88 211 ALA A N 1
ATOM 1641 C CA . ALA A 1 233 ? 39.851 -9.385 11.670 1.00 24.93 211 ALA A CA 1
ATOM 1642 C C . ALA A 1 233 ? 39.569 -9.869 10.252 1.00 27.96 211 ALA A C 1
ATOM 1643 O O . ALA A 1 233 ? 38.510 -9.573 9.669 1.00 25.13 211 ALA A O 1
ATOM 1645 N N . GLU A 1 234 ? 40.499 -10.664 9.739 1.00 29.63 212 GLU A N 1
ATOM 1646 C CA A GLU A 1 234 ? 40.547 -10.991 8.318 0.50 30.41 212 GLU A CA 1
ATOM 1647 C CA B GLU A 1 234 ? 40.563 -11.025 8.328 0.50 30.40 212 GLU A CA 1
ATOM 1648 C C . GLU A 1 234 ? 39.308 -11.708 7.771 1.00 27.96 212 GLU A C 1
ATOM 1649 O O . GLU A 1 234 ? 39.041 -11.648 6.569 1.00 26.90 212 GLU A O 1
ATOM 1660 N N . GLN A 1 235 ? 38.532 -12.368 8.637 1.00 26.71 213 GLN A N 1
ATOM 1661 C CA . GLN A 1 235 ? 37.316 -13.036 8.153 1.00 26.46 213 GLN A CA 1
ATOM 1662 C C . GLN A 1 235 ? 35.989 -12.461 8.660 1.00 26.05 213 GLN A C 1
ATOM 1663 O O . GLN A 1 235 ? 34.930 -13.098 8.556 1.00 28.05 213 GLN A O 1
ATOM 1669 N N . ILE A 1 236 ? 36.046 -11.246 9.174 1.00 22.71 214 ILE A N 1
ATOM 1670 C CA . ILE A 1 236 ? 34.869 -10.598 9.754 1.00 24.47 214 ILE A CA 1
ATOM 1671 C C . ILE A 1 236 ? 34.075 -9.816 8.687 1.00 23.88 214 ILE A C 1
ATOM 1672 O O . ILE A 1 236 ? 34.668 -9.152 7.839 1.00 22.77 214 ILE A O 1
ATOM 1677 N N . GLY A 1 237 ? 32.743 -9.902 8.733 1.00 19.78 215 GLY A N 1
ATOM 1678 C CA . GLY A 1 237 ? 31.874 -9.114 7.844 1.00 21.82 215 GLY A CA 1
ATOM 1679 C C . GLY A 1 237 ? 31.186 -8.061 8.684 1.00 21.21 215 GLY A C 1
ATOM 1680 O O . GLY A 1 237 ? 30.838 -8.334 9.832 1.00 22.54 215 GLY A O 1
ATOM 1681 N N . VAL A 1 238 ? 31.003 -6.865 8.117 1.00 19.51 216 VAL A N 1
ATOM 1682 C CA . VAL A 1 238 ? 30.570 -5.702 8.883 1.00 19.47 216 VAL A CA 1
ATOM 1683 C C . VAL A 1 238 ? 29.489 -4.987 8.092 1.00 17.98 216 VAL A C 1
ATOM 1684 O O . VAL A 1 238 ? 29.715 -4.562 6.942 1.00 19.58 216 VAL A O 1
ATOM 1688 N N . ARG A 1 239 ? 28.309 -4.885 8.700 1.00 17.39 217 ARG A N 1
ATOM 1689 C CA . ARG A 1 239 ? 27.132 -4.282 8.067 1.00 18.89 217 ARG A CA 1
ATOM 1690 C C . ARG A 1 239 ? 26.473 -3.249 8.979 1.00 22.08 217 ARG A C 1
ATOM 1691 O O . ARG A 1 239 ? 25.426 -3.521 9.579 1.00 24.55 217 ARG A O 1
ATOM 1699 N N . PRO A 1 240 ? 27.081 -2.057 9.090 1.00 21.38 218 PRO A N 1
ATOM 1700 C CA . PRO A 1 240 ? 26.434 -0.980 9.826 1.00 22.80 218 PRO A CA 1
ATOM 1701 C C . PRO A 1 240 ? 25.316 -0.358 8.990 1.00 21.42 218 PRO A C 1
ATOM 1702 O O . PRO A 1 240 ? 25.456 -0.249 7.769 1.00 21.81 218 PRO A O 1
ATOM 1706 N N . ARG A 1 241 ? 24.224 0.031 9.648 1.00 21.53 219 ARG A N 1
ATOM 1707 C CA . ARG A 1 241 ? 23.158 0.830 9.024 1.00 17.53 219 ARG A CA 1
ATOM 1708 C C . ARG A 1 241 ? 22.874 1.996 9.933 1.00 18.67 219 ARG A C 1
ATOM 1709 O O . ARG A 1 241 ? 22.462 1.815 11.086 1.00 19.82 219 ARG A O 1
ATOM 1717 N N . THR A 1 242 ? 23.104 3.188 9.401 1.00 21.05 220 THR A N 1
ATOM 1718 C CA . THR A 1 242 ? 23.026 4.435 10.156 1.00 18.42 220 THR A CA 1
ATOM 1719 C C . THR A 1 242 ? 22.179 5.458 9.395 1.00 18.57 220 THR A C 1
ATOM 1720 O O . THR A 1 242 ? 22.396 5.683 8.203 1.00 22.92 220 THR A O 1
ATOM 1724 N N . VAL A 1 243 ? 21.196 6.050 10.080 1.00 16.23 221 VAL A N 1
ATOM 1725 C CA . VAL A 1 243 ? 20.466 7.177 9.508 1.00 19.08 221 VAL A CA 1
ATOM 1726 C C . VAL A 1 243 ? 20.491 8.295 10.531 1.00 19.23 221 VAL A C 1
ATOM 1727 O O . VAL A 1 243 ? 20.271 8.051 11.723 1.00 19.14 221 VAL A O 1
ATOM 1731 N N . VAL A 1 244 ? 20.806 9.504 10.060 1.00 17.83 222 VAL A N 1
ATOM 1732 C CA . VAL A 1 244 ? 20.892 10.692 10.918 1.00 17.79 222 VAL A CA 1
ATOM 1733 C C . VAL A 1 244 ? 19.872 11.695 10.411 1.00 20.01 222 VAL A C 1
ATOM 1734 O O . VAL A 1 244 ? 19.719 11.848 9.198 1.00 19.65 222 VAL A O 1
ATOM 1738 N N . SER A 1 245 ? 19.157 12.345 11.334 1.00 19.08 223 SER A N 1
ATOM 1739 C CA . SER A 1 245 ? 18.136 13.323 10.985 1.00 21.20 223 SER A CA 1
ATOM 1740 C C . SER A 1 245 ? 18.551 14.638 11.625 1.00 20.41 223 SER A C 1
ATOM 1741 O O . SER A 1 245 ? 18.680 14.737 12.856 1.00 24.54 223 SER A O 1
ATOM 1744 N N . VAL A 1 246 ? 18.815 15.636 10.786 1.00 21.21 224 VAL A N 1
ATOM 1745 C CA . VAL A 1 246 ? 19.382 16.909 11.251 1.00 21.08 224 VAL A CA 1
ATOM 1746 C C . VAL A 1 246 ? 18.371 18.045 11.090 1.00 20.56 224 VAL A C 1
ATOM 1747 O O . VAL A 1 246 ? 18.023 18.415 9.951 1.00 19.57 224 VAL A O 1
ATOM 1751 N N . GLU A 1 247 ? 17.880 18.587 12.219 1.00 19.47 225 GLU A N 1
ATOM 1752 C CA . GLU A 1 247 ? 16.885 19.670 12.153 1.00 23.06 225 GLU A CA 1
ATOM 1753 C C . GLU A 1 247 ? 17.536 21.039 11.861 1.00 20.88 225 GLU A C 1
ATOM 1754 O O . GLU A 1 247 ? 18.763 21.138 11.721 1.00 19.41 225 GLU A O 1
ATOM 1760 N N . GLU A 1 248 ? 16.705 22.080 11.778 1.00 23.79 226 GLU A N 1
ATOM 1761 C CA . GLU A 1 248 ? 17.156 23.448 11.528 1.00 21.63 226 GLU A CA 1
ATOM 1762 C C . GLU A 1 248 ? 18.383 23.858 12.353 1.00 24.88 226 GLU A C 1
ATOM 1763 O O . GLU A 1 248 ? 18.390 23.727 13.580 1.00 26.41 226 GLU A O 1
ATOM 1769 N N . GLY A 1 249 ? 19.410 24.357 11.667 1.00 23.85 227 GLY A N 1
ATOM 1770 C CA . GLY A 1 249 ? 20.614 24.878 12.326 1.00 26.15 227 GLY A CA 1
ATOM 1771 C C . GLY A 1 249 ? 21.422 23.809 13.048 1.00 25.85 227 GLY A C 1
ATOM 1772 O O . GLY A 1 249 ? 22.280 24.123 13.867 1.00 27.86 227 GLY A O 1
ATOM 1773 N N . GLY A 1 250 ? 21.158 22.543 12.733 1.00 23.82 228 GLY A N 1
ATOM 1774 C CA . GLY A 1 250 ? 21.895 21.437 13.332 1.00 21.83 228 GLY A CA 1
ATOM 1775 C C . GLY A 1 250 ? 23.167 21.123 12.559 1.00 21.84 228 GLY A C 1
ATOM 1776 O O . GLY A 1 250 ? 23.344 21.560 11.411 1.00 22.26 228 GLY A O 1
ATOM 1777 N N . THR A 1 251 ? 24.040 20.330 13.178 1.00 22.24 229 THR A N 1
ATOM 1778 C CA . THR A 1 251 ? 25.332 19.998 12.596 1.00 20.71 229 THR A CA 1
ATOM 1779 C C . THR A 1 251 ? 25.648 18.562 12.945 1.00 23.06 229 THR A C 1
ATOM 1780 O O . THR A 1 251 ? 25.578 18.192 14.115 1.00 22.24 229 THR A O 1
ATOM 1784 N N . TYR A 1 252 ? 25.982 17.763 11.928 1.00 20.75 230 TYR A N 1
ATOM 1785 C CA . TYR A 1 252 ? 26.468 16.395 12.121 1.00 21.03 230 TYR A CA 1
ATOM 1786 C C . TYR A 1 252 ? 27.842 16.257 11.497 1.00 21.12 230 TYR A C 1
ATOM 1787 O O . TYR A 1 252 ? 28.022 16.503 10.287 1.00 22.12 230 TYR A O 1
ATOM 1796 N N . VAL A 1 253 ? 28.809 15.869 12.315 1.00 19.82 231 VAL A N 1
ATOM 1797 C CA . VAL A 1 253 ? 30.173 15.621 11.814 1.00 21.83 231 VAL A CA 1
ATOM 1798 C C . VAL A 1 253 ? 30.522 14.162 12.058 1.00 21.99 231 VAL A C 1
ATOM 1799 O O . VAL A 1 253 ? 30.424 13.685 13.187 1.00 24.44 231 VAL A O 1
ATOM 1803 N N . SER A 1 254 ? 30.928 13.459 11.001 1.00 22.30 232 SER A N 1
ATOM 1804 C CA . SER A 1 254 ? 31.282 12.038 11.082 1.00 24.72 232 SER A CA 1
ATOM 1805 C C . SER A 1 254 ? 32.703 11.802 10.564 1.00 24.47 232 SER A C 1
ATOM 1806 O O . SER A 1 254 ? 33.059 12.260 9.482 1.00 25.97 232 SER A O 1
ATOM 1809 N N . ASN A 1 255 ? 33.500 11.079 11.341 1.00 22.04 233 ASN A N 1
ATOM 1810 C CA . ASN A 1 255 ? 34.813 10.632 10.891 1.00 22.21 233 ASN A CA 1
ATOM 1811 C C . ASN A 1 255 ? 34.913 9.138 11.051 1.00 23.05 233 ASN A C 1
ATOM 1812 O O . ASN A 1 255 ? 34.811 8.624 12.169 1.00 25.56 233 ASN A O 1
ATOM 1817 N N . TYR A 1 256 ? 35.048 8.441 9.927 1.00 20.25 234 TYR A N 1
ATOM 1818 C CA . TYR A 1 256 ? 35.189 6.989 9.937 1.00 22.41 234 TYR A CA 1
ATOM 1819 C C . TYR A 1 256 ? 36.597 6.583 9.539 1.00 23.87 234 TYR A C 1
ATOM 1820 O O . TYR A 1 256 ? 37.144 7.063 8.526 1.00 21.27 234 TYR A O 1
ATOM 1829 N N . ILE A 1 257 ? 37.169 5.679 10.334 1.00 21.65 235 ILE A N 1
ATOM 1830 C CA . ILE A 1 257 ? 38.542 5.218 10.120 1.00 21.82 235 ILE A CA 1
ATOM 1831 C C . ILE A 1 257 ? 38.589 3.697 10.029 1.00 21.65 235 ILE A C 1
ATOM 1832 O O . ILE A 1 257 ? 38.183 3.018 10.971 1.00 23.00 235 ILE A O 1
ATOM 1837 N N . CYS A 1 258 ? 39.072 3.167 8.898 1.00 21.85 236 CYS A N 1
ATOM 1838 C CA . CYS A 1 258 ? 39.068 1.722 8.661 1.00 21.63 236 CYS A CA 1
ATOM 1839 C C . CYS A 1 258 ? 40.352 1.271 7.970 1.00 23.74 236 CYS A C 1
ATOM 1840 O O . CYS A 1 258 ? 40.414 1.145 6.746 1.00 22.15 236 CYS A O 1
ATOM 1843 N N . LEU A 1 259 ? 41.377 1.018 8.785 1.00 23.31 237 LEU A N 1
ATOM 1844 C CA . LEU A 1 259 ? 42.749 0.847 8.306 1.00 22.59 237 LEU A CA 1
ATOM 1845 C C . LEU A 1 259 ? 43.301 -0.574 8.375 1.00 21.84 237 LEU A C 1
ATOM 1846 O O . LEU A 1 259 ? 44.412 -0.816 7.912 1.00 27.27 237 LEU A O 1
ATOM 1851 N N . LYS A 1 260 ? 42.547 -1.485 8.984 1.00 22.30 238 LYS A N 1
ATOM 1852 C CA . LYS A 1 260 ? 43.038 -2.828 9.327 1.00 23.92 238 LYS A CA 1
ATOM 1853 C C . LYS A 1 260 ? 42.332 -3.925 8.534 1.00 24.34 238 LYS A C 1
ATOM 1854 O O . LYS A 1 260 ? 41.203 -3.715 8.056 1.00 22.73 238 LYS A O 1
ATOM 1860 N N . PRO A 1 261 ? 42.962 -5.111 8.423 1.00 25.55 239 PRO A N 1
ATOM 1861 C CA . PRO A 1 261 ? 42.307 -6.194 7.664 1.00 26.74 239 PRO A CA 1
ATOM 1862 C C . PRO A 1 261 ? 40.891 -6.533 8.159 1.00 25.77 239 PRO A C 1
ATOM 1863 O O . PRO A 1 261 ? 40.602 -6.505 9.368 1.00 26.49 239 PRO A O 1
ATOM 1867 N N . VAL A 1 262 ? 40.021 -6.826 7.201 1.00 24.51 240 VAL A N 1
ATOM 1868 C CA . VAL A 1 262 ? 38.615 -7.185 7.438 1.00 24.29 240 VAL A CA 1
ATOM 1869 C C . VAL A 1 262 ? 38.164 -7.864 6.143 1.00 24.07 240 VAL A C 1
ATOM 1870 O O . VAL A 1 262 ? 38.692 -7.559 5.065 1.00 23.65 240 VAL A O 1
ATOM 1874 N N . ARG A 1 263 ? 37.245 -8.820 6.227 1.00 23.19 241 ARG A N 1
ATOM 1875 C CA . ARG A 1 263 ? 36.777 -9.463 5.001 1.00 23.21 241 ARG A CA 1
ATOM 1876 C C . ARG A 1 263 ? 35.901 -8.508 4.175 1.00 22.89 241 ARG A C 1
ATOM 1877 O O . ARG A 1 263 ? 36.152 -8.272 2.994 1.00 23.77 241 ARG A O 1
ATOM 1885 N N . SER A 1 264 ? 34.864 -7.959 4.791 1.00 23.29 242 SER A N 1
ATOM 1886 C CA . SER A 1 264 ? 33.896 -7.147 4.036 1.00 22.77 242 SER A CA 1
ATOM 1887 C C . SER A 1 264 ? 33.309 -6.086 4.938 1.00 22.68 242 SER A C 1
ATOM 1888 O O . SER A 1 264 ? 32.785 -6.394 6.004 1.00 21.82 242 SER A O 1
ATOM 1891 N N . VAL A 1 265 ? 33.430 -4.828 4.529 1.00 18.71 243 VAL A N 1
ATOM 1892 C CA . VAL A 1 265 ? 32.665 -3.770 5.171 1.00 17.59 243 VAL A CA 1
ATOM 1893 C C . VAL A 1 265 ? 31.808 -3.142 4.103 1.00 19.14 243 VAL A C 1
ATOM 1894 O O . VAL A 1 265 ? 32.308 -2.817 3.017 1.00 20.17 243 VAL A O 1
ATOM 1898 N N . GLN A 1 266 ? 30.522 -2.984 4.402 1.00 18.50 244 GLN A N 1
ATOM 1899 C CA . GLN A 1 266 ? 29.615 -2.244 3.523 1.00 19.76 244 GLN A CA 1
ATOM 1900 C C . GLN A 1 266 ? 28.763 -1.342 4.398 1.00 19.84 244 GLN A C 1
ATOM 1901 O O . GLN A 1 266 ? 27.941 -1.814 5.182 1.00 20.90 244 GLN A O 1
ATOM 1907 N N . THR A 1 267 ? 28.998 -0.040 4.278 1.00 21.28 245 THR A N 1
ATOM 1908 C CA . THR A 1 267 ? 28.300 0.934 5.087 1.00 20.91 245 THR A CA 1
ATOM 1909 C C . THR A 1 267 ? 27.926 2.087 4.168 1.00 20.47 245 THR A C 1
ATOM 1910 O O . THR A 1 267 ? 28.681 2.432 3.257 1.00 22.63 245 THR A O 1
ATOM 1914 N N . TYR A 1 268 ? 26.745 2.653 4.393 1.00 19.09 246 TYR A N 1
ATOM 1915 C CA . TYR A 1 268 ? 26.260 3.750 3.565 1.00 20.15 246 TYR A CA 1
ATOM 1916 C C . TYR A 1 268 ? 25.342 4.640 4.394 1.00 20.62 246 TYR A C 1
ATOM 1917 O O . TYR A 1 268 ? 24.126 4.669 4.155 1.00 24.13 246 TYR A O 1
ATOM 1926 N N . PRO A 1 269 ? 25.917 5.351 5.398 1.00 21.67 247 PRO A N 1
ATOM 1927 C CA . PRO A 1 269 ? 25.068 6.171 6.248 1.00 21.68 247 PRO A CA 1
ATOM 1928 C C . PRO A 1 269 ? 24.323 7.219 5.450 1.00 21.98 247 PRO A C 1
ATOM 1929 O O . PRO A 1 269 ? 24.855 7.765 4.474 1.00 24.00 247 PRO A O 1
ATOM 1933 N N . THR A 1 270 ? 23.079 7.461 5.852 1.00 20.25 248 THR A N 1
ATOM 1934 C CA . THR A 1 270 ? 22.261 8.520 5.249 1.00 21.62 248 THR A CA 1
ATOM 1935 C C . THR A 1 270 ? 22.041 9.638 6.234 1.00 18.13 248 THR A C 1
ATOM 1936 O O . THR A 1 270 ? 21.658 9.393 7.392 1.00 20.81 248 THR A O 1
ATOM 1940 N N . VAL A 1 271 ? 22.235 10.874 5.772 1.00 16.76 249 VAL A N 1
ATOM 1941 C CA . VAL A 1 271 ? 22.072 12.044 6.647 1.00 15.27 249 VAL A CA 1
ATOM 1942 C C . VAL A 1 271 ? 21.025 12.914 5.980 1.00 16.69 249 VAL A C 1
ATOM 1943 O O . VAL A 1 271 ? 21.230 13.386 4.852 1.00 18.89 249 VAL A O 1
ATOM 1947 N N . ARG A 1 272 ? 19.894 13.084 6.658 1.00 16.90 250 ARG A N 1
ATOM 1948 C CA . ARG A 1 272 ? 18.802 13.864 6.126 1.00 17.06 250 ARG A CA 1
ATOM 1949 C C . ARG A 1 272 ? 18.914 15.250 6.702 1.00 16.64 250 ARG A C 1
ATOM 1950 O O . ARG A 1 272 ? 18.837 15.421 7.923 1.00 18.62 250 ARG A O 1
ATOM 1958 N N . LEU A 1 273 ? 19.076 16.232 5.826 1.00 17.73 251 LEU A N 1
ATO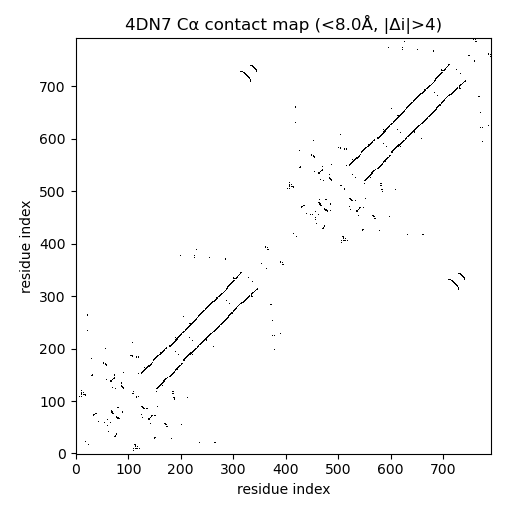M 1959 C CA . LEU A 1 273 ? 19.190 17.625 6.257 1.00 18.43 251 LEU A CA 1
ATOM 1960 C C . LEU A 1 273 ? 17.790 18.210 6.150 1.00 17.31 251 LEU A C 1
ATOM 1961 O O . LEU A 1 273 ? 17.371 18.700 5.085 1.00 18.68 251 LEU A O 1
ATOM 1966 N N . GLU A 1 274 ? 17.062 18.163 7.272 1.00 17.83 252 GLU A N 1
ATOM 1967 C CA . GLU A 1 274 ? 15.609 18.362 7.270 1.00 18.91 252 GLU A CA 1
ATOM 1968 C C . GLU A 1 274 ? 15.183 19.801 7.544 1.00 21.60 252 GLU A C 1
ATOM 1969 O O . GLU A 1 274 ? 14.033 20.172 7.267 1.00 25.00 252 GLU A O 1
ATOM 1975 N N . GLY A 1 275 ? 16.082 20.593 8.124 1.00 18.30 253 GLY A N 1
ATOM 1976 C CA . GLY A 1 275 ? 15.711 21.949 8.539 1.00 21.67 253 GLY A CA 1
ATOM 1977 C C . GLY A 1 275 ? 16.628 22.984 7.932 1.00 22.63 253 GLY A C 1
ATOM 1978 O O . GLY A 1 275 ? 17.779 22.667 7.563 1.00 22.55 253 GLY A O 1
ATOM 1979 N N . GLU A 1 276 ? 16.121 24.219 7.843 1.00 22.62 254 GLU A N 1
ATOM 1980 C CA . GLU A 1 276 ? 16.861 25.329 7.265 1.00 24.28 254 GLU A CA 1
ATOM 1981 C C . GLU A 1 276 ? 18.275 25.384 7.838 1.00 22.97 254 GLU A C 1
ATOM 1982 O O . GLU A 1 276 ? 18.455 25.361 9.056 1.00 21.57 254 GLU A O 1
ATOM 1988 N N . GLY A 1 277 ? 19.276 25.414 6.959 1.00 22.13 255 GLY A N 1
ATOM 1989 C CA . GLY A 1 277 ? 20.651 25.615 7.377 1.00 24.15 255 GLY A CA 1
ATOM 1990 C C . GLY A 1 277 ? 21.317 24.441 8.075 1.00 21.65 255 GLY A C 1
ATOM 1991 O O . GLY A 1 277 ? 22.425 24.585 8.577 1.00 23.65 255 GLY A O 1
ATOM 1992 N N . ALA A 1 278 ? 20.665 23.280 8.106 1.00 18.72 256 ALA A N 1
ATOM 1993 C CA . ALA A 1 278 ? 21.331 22.077 8.628 1.00 22.73 256 ALA A CA 1
ATOM 1994 C C . ALA A 1 278 ? 22.598 21.748 7.829 1.00 20.83 256 ALA A C 1
ATOM 1995 O O . ALA A 1 278 ? 22.598 21.863 6.602 1.00 20.34 256 ALA A O 1
ATOM 1997 N N . VAL A 1 279 ? 23.667 21.340 8.524 1.00 18.84 257 VAL A N 1
ATOM 1998 C CA . VAL A 1 279 ? 24.981 21.090 7.897 1.00 20.30 257 VAL A CA 1
ATOM 1999 C C . VAL A 1 279 ? 25.487 19.690 8.279 1.00 20.58 257 VAL A C 1
ATOM 2000 O O . VAL A 1 279 ? 25.235 19.213 9.395 1.00 21.67 257 VAL A O 1
ATOM 2004 N N . THR A 1 280 ? 26.203 19.037 7.362 1.00 21.98 258 THR A N 1
ATOM 2005 C CA . THR A 1 280 ? 26.919 17.826 7.696 1.00 21.53 258 THR A CA 1
ATOM 2006 C C . THR A 1 280 ? 28.307 17.832 7.040 1.00 21.00 258 THR A C 1
ATOM 2007 O O . THR A 1 280 ? 28.488 18.337 5.916 1.00 22.05 258 THR A O 1
ATOM 2011 N N . ARG A 1 281 ? 29.272 17.280 7.763 1.00 19.69 259 ARG A N 1
ATOM 2012 C CA . ARG A 1 281 ? 30.599 17.017 7.237 1.00 20.95 259 ARG A CA 1
ATOM 2013 C C . ARG A 1 281 ? 30.874 15.532 7.467 1.00 22.69 259 ARG A C 1
ATOM 2014 O O . ARG A 1 281 ? 30.862 15.061 8.613 1.00 24.06 259 ARG A O 1
ATOM 2022 N N . LEU A 1 282 ? 31.059 14.795 6.371 1.00 21.21 260 LEU A N 1
ATOM 2023 C CA . LEU A 1 282 ? 31.243 13.342 6.422 1.00 21.04 260 LEU A CA 1
ATOM 2024 C C . LEU A 1 282 ? 32.607 12.983 5.864 1.00 23.88 260 LEU A C 1
ATOM 2025 O O . LEU A 1 282 ? 32.915 13.318 4.715 1.00 26.87 260 LEU A O 1
ATOM 2030 N N . ASN A 1 283 ? 33.393 12.285 6.680 1.00 22.81 261 ASN A N 1
ATOM 2031 C CA . ASN A 1 283 ? 34.784 11.966 6.380 1.00 22.89 261 ASN A CA 1
ATOM 2032 C C . ASN A 1 283 ? 35.093 10.489 6.526 1.00 24.28 261 ASN A C 1
ATOM 2033 O O . ASN A 1 283 ? 34.631 9.832 7.457 1.00 23.91 261 ASN A O 1
ATOM 2038 N N . THR A 1 284 ? 35.904 9.986 5.611 1.00 24.23 262 THR A N 1
ATOM 2039 C CA . THR A 1 284 ? 36.266 8.589 5.603 1.00 22.75 262 THR A CA 1
ATOM 2040 C C . THR A 1 284 ? 37.721 8.469 5.225 1.00 22.53 262 THR A C 1
ATOM 2041 O O . THR A 1 284 ? 38.163 9.094 4.243 1.00 25.53 262 THR A O 1
ATOM 2045 N N . ILE A 1 285 ? 38.471 7.689 6.010 1.00 21.45 263 ILE A N 1
ATOM 2046 C CA . ILE A 1 285 ? 39.788 7.197 5.544 1.00 17.73 263 ILE A CA 1
ATOM 2047 C C . ILE A 1 285 ? 39.841 5.682 5.685 1.00 21.44 263 ILE A C 1
ATOM 2048 O O . ILE A 1 285 ? 39.257 5.100 6.610 1.00 22.48 263 ILE A O 1
ATOM 2053 N N . ALA A 1 286 ? 40.506 5.040 4.733 1.00 18.94 264 ALA A N 1
ATOM 2054 C CA . ALA A 1 286 ? 40.563 3.587 4.737 1.00 19.44 264 ALA A CA 1
ATOM 2055 C C . ALA A 1 286 ? 41.747 3.009 3.986 1.00 22.11 264 ALA A C 1
ATOM 2056 O O . ALA A 1 286 ? 42.286 3.634 3.065 1.00 23.52 264 ALA A O 1
ATOM 2058 N N . ILE A 1 287 ? 42.111 1.783 4.364 1.00 21.39 265 ILE A N 1
ATOM 2059 C CA . ILE A 1 287 ? 43.127 1.024 3.662 1.00 22.63 265 ILE A CA 1
ATOM 2060 C C . ILE A 1 287 ? 42.570 -0.354 3.405 1.00 20.96 265 ILE A C 1
ATOM 2061 O O . ILE A 1 287 ? 42.211 -1.052 4.362 1.00 22.91 265 ILE A O 1
ATOM 2066 N N . ALA A 1 288 ? 42.468 -0.738 2.134 1.00 22.28 266 ALA A N 1
ATOM 2067 C CA . ALA A 1 288 ? 41.955 -2.076 1.782 1.00 22.45 266 ALA A CA 1
ATOM 2068 C C . ALA A 1 288 ? 43.098 -3.083 1.603 1.00 21.99 266 ALA A C 1
ATOM 2069 O O . ALA A 1 288 ? 43.921 -2.963 0.696 1.00 22.26 266 ALA A O 1
ATOM 2071 N N . HIS A 1 289 ? 43.119 -4.073 2.484 1.00 20.37 267 HIS A N 1
ATOM 2072 C CA . HIS A 1 289 ? 44.145 -5.107 2.517 1.00 21.96 267 HIS A CA 1
ATOM 2073 C C . HIS A 1 289 ? 43.789 -6.222 1.575 1.00 22.53 267 HIS A C 1
ATOM 2074 O O . HIS A 1 289 ? 42.616 -6.336 1.181 1.00 23.56 267 HIS A O 1
ATOM 2081 N N . PRO A 1 290 ? 44.775 -7.060 1.188 1.00 24.44 268 PRO A N 1
ATOM 2082 C CA . PRO A 1 290 ? 44.428 -8.219 0.358 1.00 23.07 268 PRO A CA 1
ATOM 2083 C C . PRO A 1 290 ? 43.283 -9.021 0.970 1.00 23.42 268 PRO A C 1
ATOM 2084 O O . PRO A 1 290 ? 43.195 -9.160 2.202 1.00 24.24 268 PRO A O 1
ATOM 2088 N N . GLY A 1 291 ? 42.399 -9.518 0.110 1.00 22.82 269 GLY A N 1
ATOM 2089 C CA . GLY A 1 291 ? 41.255 -10.312 0.535 1.00 24.14 269 GLY A CA 1
ATOM 2090 C C . GLY A 1 291 ? 40.157 -9.519 1.209 1.00 26.98 269 GLY A C 1
ATOM 2091 O O . GLY A 1 291 ? 39.279 -10.101 1.859 1.00 34.61 269 GLY A O 1
ATOM 2092 N N . SER A 1 292 ? 40.196 -8.196 1.057 1.00 22.93 270 SER A N 1
ATOM 2093 C CA . SER A 1 292 ? 39.198 -7.316 1.666 1.00 21.79 270 SER A CA 1
ATOM 2094 C C . SER A 1 292 ? 38.343 -6.652 0.595 1.00 19.25 270 SER A C 1
ATOM 2095 O O . SER A 1 292 ? 38.839 -6.284 -0.466 1.00 23.83 270 SER A O 1
ATOM 2098 N N . GLU A 1 293 ? 37.056 -6.503 0.896 1.00 19.28 271 GLU A N 1
ATOM 2099 C CA . GLU A 1 293 ? 36.131 -5.641 0.133 1.00 21.43 271 GLU A CA 1
ATOM 2100 C C . GLU A 1 293 ? 35.697 -4.495 1.048 1.00 22.40 271 GLU A C 1
ATOM 2101 O O . GLU A 1 293 ? 35.128 -4.737 2.112 1.00 23.80 271 GLU A O 1
ATOM 2107 N N . LEU A 1 294 ? 35.966 -3.251 0.659 1.00 19.21 272 LEU A N 1
ATOM 2108 C CA . LEU A 1 294 ? 35.472 -2.114 1.439 1.00 17.94 272 LEU A CA 1
ATOM 2109 C C . LEU A 1 294 ? 34.547 -1.310 0.550 1.00 20.47 272 LEU A C 1
ATOM 2110 O O . LEU A 1 294 ? 34.969 -0.747 -0.469 1.00 22.41 272 LEU A O 1
ATOM 2115 N N . ASP A 1 295 ? 33.271 -1.310 0.900 1.00 19.07 273 ASP A N 1
ATOM 2116 C CA . ASP A 1 295 ? 32.270 -0.615 0.100 1.00 17.61 273 ASP A CA 1
ATOM 2117 C C . ASP A 1 295 ? 31.713 0.458 1.020 1.00 18.90 273 ASP A C 1
ATOM 2118 O O . ASP A 1 295 ? 30.841 0.209 1.870 1.00 19.83 273 ASP A O 1
ATOM 2123 N N . LEU A 1 296 ? 32.251 1.655 0.850 1.00 17.60 274 LEU A N 1
ATOM 2124 C CA . LEU A 1 296 ? 32.053 2.729 1.820 1.00 17.00 274 LEU A CA 1
ATOM 2125 C C . LEU A 1 296 ? 31.415 3.929 1.143 1.00 18.71 274 LEU A C 1
ATOM 2126 O O . LEU A 1 296 ? 31.973 4.521 0.208 1.00 22.39 274 LEU A O 1
ATOM 2131 N N . GLY A 1 297 ? 30.255 4.315 1.637 1.00 24.17 275 GLY A N 1
ATOM 2132 C CA . GLY A 1 297 ? 29.548 5.429 1.034 1.00 26.20 275 GLY A CA 1
ATOM 2133 C C . GLY A 1 297 ? 29.000 6.397 2.054 1.00 23.72 275 GLY A C 1
ATOM 2134 O O . GLY A 1 297 ? 28.961 6.121 3.241 1.00 22.52 275 GLY A O 1
ATOM 2135 N N . SER A 1 298 ? 28.553 7.537 1.564 1.00 23.81 276 SER A N 1
ATOM 2136 C CA . SER A 1 298 ? 27.892 8.517 2.403 1.00 25.33 276 SER A CA 1
ATOM 2137 C C . SER A 1 298 ? 26.757 9.089 1.545 1.00 23.31 276 SER A C 1
ATOM 2138 O O . SER A 1 298 ? 26.933 9.282 0.351 1.00 25.96 276 SER A O 1
ATOM 2141 N N . LYS A 1 299 ? 25.582 9.294 2.134 1.00 23.38 277 LYS A N 1
ATOM 2142 C CA . LYS A 1 299 ? 24.454 9.911 1.435 1.00 26.55 277 LYS A CA 1
ATOM 2143 C C . LYS A 1 299 ? 23.938 11.127 2.206 1.00 23.51 277 LYS A C 1
ATOM 2144 O O . LYS A 1 299 ? 23.655 11.049 3.412 1.00 25.41 277 LYS A O 1
ATOM 2150 N N . ALA A 1 300 ? 23.828 12.261 1.514 1.00 18.86 278 ALA A N 1
ATOM 2151 C CA . ALA A 1 300 ? 23.309 13.467 2.116 1.00 18.86 278 ALA A CA 1
ATOM 2152 C C . ALA A 1 300 ? 22.080 13.872 1.319 1.00 18.32 278 ALA A C 1
ATOM 2153 O O . ALA A 1 300 ? 22.162 13.983 0.098 1.00 17.28 278 ALA A O 1
ATOM 2155 N N . ILE A 1 301 ? 20.957 14.088 2.016 1.00 15.97 279 ILE A N 1
ATOM 2156 C CA . ILE A 1 301 ? 19.692 14.473 1.394 1.00 18.71 279 ILE A CA 1
ATOM 2157 C C . ILE A 1 301 ? 19.340 15.891 1.842 1.00 16.80 279 ILE A C 1
ATOM 2158 O O . ILE A 1 301 ? 19.210 16.165 3.059 1.00 18.99 279 ILE A O 1
ATOM 2163 N N . PHE A 1 302 ? 19.229 16.804 0.867 1.00 15.12 280 PHE A N 1
ATOM 2164 C CA . PHE A 1 302 ? 19.034 18.236 1.172 1.00 18.56 280 PHE A CA 1
ATOM 2165 C C . PHE A 1 302 ? 17.537 18.539 1.092 1.00 17.57 280 PHE A C 1
ATOM 2166 O O . PHE A 1 302 ? 16.993 18.725 -0.003 1.00 20.51 280 PHE A O 1
ATOM 2174 N N . ASN A 1 303 ? 16.876 18.601 2.240 1.00 17.96 281 ASN A N 1
ATOM 2175 C CA . ASN A 1 303 ? 15.419 18.683 2.281 1.00 18.55 281 ASN A CA 1
ATOM 2176 C C . ASN A 1 303 ? 14.894 20.032 2.757 1.00 20.79 281 ASN A C 1
ATOM 2177 O O . ASN A 1 303 ? 13.696 20.196 2.946 1.00 24.06 281 ASN A O 1
ATOM 2182 N N . ALA A 1 304 ? 15.794 20.987 2.955 1.00 19.85 282 ALA A N 1
ATOM 2183 C CA . ALA A 1 304 ? 15.422 22.311 3.427 1.00 23.26 282 ALA A CA 1
ATOM 2184 C C . ALA A 1 304 ? 16.383 23.310 2.826 1.00 21.68 282 ALA A C 1
ATOM 2185 O O . ALA A 1 304 ? 17.476 22.929 2.396 1.00 21.86 282 ALA A O 1
ATOM 2187 N N . PRO A 1 305 ? 15.970 24.584 2.753 1.00 20.64 283 PRO A N 1
ATOM 2188 C CA . PRO A 1 305 ? 16.862 25.581 2.171 1.00 22.87 283 PRO A CA 1
ATOM 2189 C C . PRO A 1 305 ? 18.125 25.800 3.008 1.00 22.73 283 PRO A C 1
ATOM 2190 O O . PRO A 1 305 ? 18.107 25.567 4.216 1.00 22.30 283 PRO A O 1
ATOM 2194 N N . GLY A 1 306 ? 19.205 26.245 2.365 1.00 23.44 284 GLY A N 1
ATOM 2195 C CA . GLY A 1 306 ? 20.426 26.625 3.070 1.00 25.92 284 GLY A CA 1
ATOM 2196 C C . GLY A 1 306 ? 21.205 25.473 3.671 1.00 24.34 284 GLY A C 1
ATOM 2197 O O . GLY A 1 306 ? 22.127 25.689 4.452 1.00 25.60 284 GLY A O 1
ATOM 2198 N N . THR A 1 307 ? 20.842 24.248 3.290 1.00 21.14 285 THR A N 1
ATOM 2199 C CA . THR A 1 307 ? 21.499 23.066 3.809 1.00 21.04 285 THR A CA 1
ATOM 2200 C C . THR A 1 307 ? 22.839 22.885 3.122 1.00 20.32 285 THR A C 1
ATOM 2201 O O . THR A 1 307 ? 23.011 23.284 1.944 1.00 22.39 285 THR A O 1
ATOM 2205 N N . ARG A 1 308 ? 23.782 22.296 3.858 1.00 19.47 286 ARG A N 1
ATOM 2206 C CA . ARG A 1 308 ? 25.189 22.206 3.419 1.00 18.06 286 ARG A CA 1
ATOM 2207 C C . ARG A 1 308 ? 25.738 20.804 3.696 1.00 20.96 286 ARG A C 1
ATOM 2208 O O . ARG A 1 308 ? 25.451 20.201 4.746 1.00 21.80 286 ARG A O 1
ATOM 2216 N N . ALA A 1 309 ? 26.496 20.265 2.744 1.00 20.11 287 ALA A N 1
ATOM 2217 C CA . ALA A 1 309 ? 27.237 19.022 2.980 1.00 17.83 287 ALA A CA 1
ATOM 2218 C C . ALA A 1 309 ? 28.611 19.049 2.343 1.00 20.22 287 ALA A C 1
ATOM 2219 O O . ALA A 1 309 ? 28.791 19.548 1.226 1.00 21.48 287 ALA A O 1
ATOM 2221 N N . GLU A 1 310 ? 29.574 18.524 3.088 1.00 18.06 288 GLU A N 1
ATOM 2222 C CA . GLU A 1 310 ? 30.929 18.328 2.605 1.00 19.33 288 GLU A CA 1
ATOM 2223 C C . GLU A 1 310 ? 31.287 16.860 2.872 1.00 21.55 288 GLU A C 1
ATOM 2224 O O . GLU A 1 310 ? 31.330 16.424 4.021 1.00 20.78 288 GLU A O 1
ATOM 2230 N N . LEU A 1 311 ? 31.543 16.108 1.799 1.00 21.41 289 LEU A N 1
ATOM 2231 C CA . LEU A 1 311 ? 31.811 14.670 1.893 1.00 22.02 289 LEU A CA 1
ATOM 2232 C C . LEU A 1 311 ? 33.190 14.400 1.351 1.00 24.76 289 LEU A C 1
ATOM 2233 O O . LEU A 1 311 ? 33.446 14.612 0.151 1.00 22.96 289 LEU A O 1
ATOM 2238 N N . ILE A 1 312 ? 34.073 13.944 2.241 1.00 23.04 290 ILE A N 1
ATOM 2239 C CA . ILE A 1 312 ? 35.486 13.734 1.919 1.00 24.88 290 ILE A CA 1
ATOM 2240 C C . ILE A 1 312 ? 35.883 12.295 2.168 1.00 24.85 290 ILE A C 1
ATOM 2241 O O . ILE A 1 312 ? 35.651 11.745 3.258 1.00 26.47 290 ILE A O 1
ATOM 2246 N N . SER A 1 313 ? 36.486 11.685 1.155 1.00 23.58 291 SER A N 1
ATOM 2247 C CA . SER A 1 313 ? 36.920 10.305 1.259 1.00 23.22 291 SER A CA 1
ATOM 2248 C C . SER A 1 313 ? 38.332 10.221 0.718 1.00 22.41 291 SER A C 1
ATOM 2249 O O . SER A 1 313 ? 38.610 10.714 -0.384 1.00 25.27 291 SER A O 1
ATOM 2252 N N . ARG A 1 314 ? 39.225 9.621 1.501 1.00 18.24 292 ARG A N 1
ATOM 2253 C CA . ARG A 1 314 ? 40.625 9.421 1.093 1.00 18.49 292 ARG A CA 1
ATOM 2254 C C . ARG A 1 314 ? 40.973 7.994 1.445 1.00 21.35 292 ARG A C 1
ATOM 2255 O O . ARG A 1 314 ? 40.992 7.640 2.629 1.00 20.27 292 ARG A O 1
ATOM 2263 N N . THR A 1 315 ? 41.238 7.185 0.428 1.00 22.52 293 THR A N 1
ATOM 2264 C CA . THR A 1 315 ? 41.474 5.757 0.624 1.00 21.43 293 THR A CA 1
ATOM 2265 C C . THR A 1 315 ? 42.633 5.230 -0.198 1.00 21.71 293 THR A C 1
ATOM 2266 O O . THR A 1 315 ? 43.067 5.842 -1.195 1.00 21.45 293 THR A O 1
ATOM 2270 N N . ILE A 1 316 ? 43.103 4.054 0.206 1.00 19.35 294 ILE A N 1
ATOM 2271 C CA . ILE A 1 316 ? 44.242 3.413 -0.431 1.00 21.08 294 ILE A CA 1
ATOM 2272 C C . ILE A 1 316 ? 43.961 1.918 -0.514 1.00 23.81 294 ILE A C 1
ATOM 2273 O O . ILE A 1 316 ? 43.508 1.331 0.464 1.00 24.67 294 ILE A O 1
ATOM 2278 N N . THR A 1 317 ? 44.231 1.298 -1.662 1.00 22.47 295 THR A N 1
ATOM 2279 C CA . THR A 1 317 ? 44.302 -0.173 -1.696 1.00 21.08 295 THR A CA 1
ATOM 2280 C C . THR A 1 317 ? 45.748 -0.675 -1.776 1.00 21.87 295 THR A C 1
ATOM 2281 O O . THR A 1 317 ? 46.555 -0.156 -2.560 1.00 22.74 295 THR A O 1
ATOM 2285 N N . ILE A 1 318 ? 46.057 -1.673 -0.943 1.00 20.15 296 ILE A N 1
ATOM 2286 C CA . ILE A 1 318 ? 47.293 -2.440 -1.050 1.00 24.10 296 ILE A CA 1
ATOM 2287 C C . ILE A 1 318 ? 46.957 -3.904 -1.381 1.00 24.17 296 ILE A C 1
ATOM 2288 O O . ILE A 1 318 ? 47.727 -4.833 -1.076 1.00 26.90 296 ILE A O 1
ATOM 2293 N N . GLY A 1 319 ? 45.808 -4.087 -2.031 1.00 21.34 297 GLY A N 1
ATOM 2294 C CA . GLY A 1 319 ? 45.449 -5.374 -2.629 1.00 25.04 297 GLY A CA 1
ATOM 2295 C C . GLY A 1 319 ? 43.982 -5.728 -2.504 1.00 21.26 297 GLY A C 1
ATOM 2296 O O . GLY A 1 319 ? 43.514 -6.670 -3.130 1.00 23.71 297 GLY A O 1
ATOM 2297 N N . GLY A 1 320 ? 43.254 -4.985 -1.686 1.00 22.29 298 GLY A N 1
ATOM 2298 C CA . GLY A 1 320 ? 41.790 -5.179 -1.565 1.00 20.74 298 GLY A CA 1
ATOM 2299 C C . GLY A 1 320 ? 40.985 -4.418 -2.607 1.00 21.78 298 GLY A C 1
ATOM 2300 O O . GLY A 1 320 ? 41.539 -3.697 -3.452 1.00 22.61 298 GLY A O 1
ATOM 2301 N N . ARG A 1 321 ? 39.670 -4.565 -2.546 1.00 21.15 299 ARG A N 1
ATOM 2302 C CA . ARG A 1 321 ? 38.776 -3.869 -3.474 1.00 21.88 299 ARG A CA 1
ATOM 2303 C C . ARG A 1 321 ? 38.104 -2.737 -2.711 1.00 22.14 299 ARG A C 1
ATOM 2304 O O . ARG A 1 321 ? 37.475 -2.966 -1.684 1.00 25.92 299 ARG A O 1
ATOM 2312 N N . LEU A 1 322 ? 38.265 -1.508 -3.192 1.00 20.12 300 LEU A N 1
ATOM 2313 C CA . LEU A 1 322 ? 37.741 -0.337 -2.472 1.00 17.45 300 LEU A CA 1
ATOM 2314 C C . LEU A 1 322 ? 36.734 0.348 -3.373 1.00 20.91 300 LEU A C 1
ATOM 2315 O O . LEU A 1 322 ? 37.037 0.621 -4.537 1.00 21.30 300 LEU A O 1
ATOM 2320 N N . ILE A 1 323 ? 35.519 0.570 -2.855 1.00 22.18 301 ILE A N 1
ATOM 2321 C CA . ILE A 1 323 ? 34.471 1.278 -3.585 1.00 20.45 301 ILE A CA 1
ATOM 2322 C C . ILE A 1 323 ? 34.103 2.501 -2.771 1.00 21.50 301 ILE A C 1
ATOM 2323 O O . ILE A 1 323 ? 33.705 2.370 -1.586 1.00 23.09 301 ILE A O 1
ATOM 2328 N N . ALA A 1 324 ? 34.211 3.674 -3.402 1.00 19.19 302 ALA A N 1
ATOM 2329 C CA . ALA A 1 324 ? 33.784 4.933 -2.791 1.00 20.59 302 ALA A CA 1
ATOM 2330 C C . ALA A 1 324 ? 32.450 5.282 -3.397 1.00 21.76 302 ALA A C 1
ATOM 2331 O O . ALA A 1 324 ? 32.353 5.615 -4.589 1.00 21.14 302 ALA A O 1
ATOM 2333 N N . ARG A 1 325 ? 31.424 5.154 -2.567 1.00 23.25 303 ARG A N 1
ATOM 2334 C CA . ARG A 1 325 ? 30.066 5.510 -2.936 1.00 22.22 303 ARG A CA 1
ATOM 2335 C C . ARG A 1 325 ? 29.761 6.869 -2.348 1.00 24.95 303 ARG A C 1
ATOM 2336 O O . ARG A 1 325 ? 30.225 7.217 -1.281 1.00 26.96 303 ARG A O 1
ATOM 2344 N N . GLY A 1 326 ? 28.969 7.649 -3.042 1.00 30.67 304 GLY A N 1
ATOM 2345 C CA . GLY A 1 326 ? 28.582 8.920 -2.487 1.00 31.21 304 GLY A CA 1
ATOM 2346 C C . GLY A 1 326 ? 27.325 9.316 -3.207 1.00 27.51 304 GLY A C 1
ATOM 2347 O O . GLY A 1 326 ? 27.141 8.991 -4.382 1.00 33.30 304 GLY A O 1
ATOM 2348 N N . GLU A 1 327 ? 26.439 9.992 -2.496 1.00 25.27 305 GLU A N 1
ATOM 2349 C CA . GLU A 1 327 ? 25.183 10.383 -3.075 1.00 22.74 305 GLU A CA 1
ATOM 2350 C C . GLU A 1 327 ? 24.741 11.693 -2.458 1.00 19.59 305 GLU A C 1
ATOM 2351 O O . GLU A 1 327 ? 24.705 11.808 -1.243 1.00 22.32 305 GLU A O 1
ATOM 2365 N N . ILE A 1 329 ? 21.531 14.344 -2.874 1.00 18.56 307 ILE A N 1
ATOM 2366 C CA . ILE A 1 329 ? 20.178 14.481 -3.472 1.00 18.43 307 ILE A CA 1
ATOM 2367 C C . ILE A 1 329 ? 19.623 15.858 -3.100 1.00 19.98 307 ILE A C 1
ATOM 2368 O O . ILE A 1 329 ? 19.279 16.108 -1.936 1.00 19.78 307 ILE A O 1
ATOM 2373 N N . GLY A 1 330 ? 19.544 16.746 -4.089 1.00 17.54 308 GLY A N 1
ATOM 2374 C CA . GLY A 1 330 ? 19.125 18.127 -3.834 1.00 21.19 308 GLY A CA 1
ATOM 2375 C C . GLY A 1 330 ? 17.636 18.383 -4.045 1.00 19.57 308 GLY A C 1
ATOM 2376 O O . GLY A 1 330 ? 17.174 18.492 -5.174 1.00 20.50 308 GLY A O 1
ATOM 2377 N N . ASN A 1 331 ? 16.899 18.510 -2.946 1.00 18.92 309 ASN A N 1
ATOM 2378 C CA . ASN A 1 331 ? 15.433 18.628 -2.972 1.00 18.99 309 ASN A CA 1
ATOM 2379 C C . ASN A 1 331 ? 14.912 20.004 -2.559 1.00 19.89 309 ASN A C 1
ATOM 2380 O O . ASN A 1 331 ? 13.697 20.224 -2.489 1.00 23.21 309 ASN A O 1
ATOM 2385 N N . ALA A 1 332 ? 15.831 20.911 -2.254 1.00 18.52 310 ALA A N 1
ATOM 2386 C CA . ALA A 1 332 ? 15.446 22.231 -1.739 1.00 23.03 310 ALA A CA 1
ATOM 2387 C C . ALA A 1 332 ? 16.313 23.327 -2.308 1.00 21.30 310 ALA A C 1
ATOM 2388 O O . ALA A 1 332 ? 17.534 23.152 -2.473 1.00 21.44 310 ALA A O 1
ATOM 2390 N N . LYS A 1 333 ? 15.692 24.473 -2.578 1.00 24.08 311 LYS A N 1
ATOM 2391 C CA . LYS A 1 333 ? 16.416 25.637 -3.078 1.00 24.21 311 LYS A CA 1
ATOM 2392 C C . LYS A 1 333 ? 17.407 26.194 -2.041 1.00 24.75 311 LYS A C 1
ATOM 2393 O O . LYS A 1 333 ? 17.115 26.235 -0.844 1.00 28.65 311 LYS A O 1
ATOM 2399 N N . GLY A 1 334 ? 18.573 26.613 -2.515 1.00 23.46 312 GLY A N 1
ATOM 2400 C CA . GLY A 1 334 ? 19.590 27.221 -1.678 1.00 25.30 312 GLY A CA 1
ATOM 2401 C C . GLY A 1 334 ? 20.596 26.251 -1.102 1.00 25.51 312 GLY A C 1
ATOM 2402 O O . GLY A 1 334 ? 21.540 26.662 -0.415 1.00 30.35 312 GLY A O 1
ATOM 2403 N N . ALA A 1 335 ? 20.409 24.963 -1.380 1.00 22.60 313 ALA A N 1
ATOM 2404 C CA . ALA A 1 335 ? 21.358 23.944 -0.943 1.00 22.19 313 ALA A CA 1
ATOM 2405 C C . ALA A 1 335 ? 22.696 23.981 -1.694 1.00 21.58 313 ALA A C 1
ATOM 2406 O O . ALA A 1 335 ? 22.762 24.359 -2.871 1.00 22.02 313 ALA A O 1
ATOM 2408 N N . LYS A 1 336 ? 23.750 23.560 -1.003 1.00 18.51 314 LYS A N 1
ATOM 2409 C CA . LYS A 1 336 ? 25.098 23.445 -1.579 1.00 17.49 314 LYS A CA 1
ATOM 2410 C C . LYS A 1 336 ? 25.784 22.213 -1.000 1.00 18.89 314 LYS A C 1
ATOM 2411 O O . LYS A 1 336 ? 25.882 22.033 0.212 1.00 19.29 314 LYS A O 1
ATOM 2417 N N . GLY A 1 337 ? 26.276 21.363 -1.876 1.00 19.48 315 GLY A N 1
ATOM 2418 C CA . GLY A 1 337 ? 26.936 20.160 -1.430 1.00 20.03 315 GLY A CA 1
ATOM 2419 C C . GLY A 1 337 ? 28.160 19.911 -2.270 1.00 19.00 315 GLY A C 1
ATOM 2420 O O . GLY A 1 337 ? 28.190 20.252 -3.450 1.00 21.07 315 GLY A O 1
ATOM 2421 N N . HIS A 1 338 ? 29.165 19.301 -1.659 1.00 18.27 316 HIS A N 1
ATOM 2422 C CA . HIS A 1 338 ? 30.409 19.020 -2.326 1.00 19.05 316 HIS A CA 1
ATOM 2423 C C . HIS A 1 338 ? 30.945 17.684 -1.883 1.00 20.32 316 HIS A C 1
ATOM 2424 O O . HIS A 1 338 ? 31.021 17.412 -0.685 1.00 20.59 316 HIS A O 1
ATOM 2431 N N . LEU A 1 339 ? 31.310 16.847 -2.856 1.00 21.44 317 LEU A N 1
ATOM 2432 C CA . LEU A 1 339 ? 31.911 15.548 -2.587 1.00 20.67 317 LEU A CA 1
ATOM 2433 C C . LEU A 1 339 ? 33.292 15.478 -3.209 1.00 20.87 317 LEU A C 1
ATOM 2434 O O . LEU A 1 339 ? 33.473 15.819 -4.370 1.00 24.61 317 LEU A O 1
ATOM 2439 N N . GLU A 1 340 ? 34.270 15.056 -2.429 1.00 22.00 318 GLU A N 1
ATOM 2440 C CA . GLU A 1 340 ? 35.581 14.749 -2.979 1.00 20.80 318 GLU A CA 1
ATOM 2441 C C . GLU A 1 340 ? 35.959 13.330 -2.591 1.00 24.27 318 GLU A C 1
ATOM 2442 O O . GLU A 1 340 ? 35.959 12.980 -1.411 1.00 29.18 318 GLU A O 1
ATOM 2448 N N . CYS A 1 341 ? 36.270 12.497 -3.573 1.00 21.69 319 CYS A N 1
ATOM 2449 C CA . CYS A 1 341 ? 36.849 11.208 -3.230 1.00 24.53 319 CYS A CA 1
ATOM 2450 C C . CYS A 1 341 ? 38.097 10.927 -4.038 1.00 23.31 319 CYS A C 1
ATOM 2451 O O . CYS A 1 341 ? 38.149 11.149 -5.270 1.00 24.58 319 CYS A O 1
ATOM 2454 N N . LYS A 1 342 ? 39.117 10.483 -3.312 1.00 18.71 320 LYS A N 1
ATOM 2455 C CA . LYS A 1 342 ? 40.391 10.126 -3.900 1.00 19.15 320 LYS A CA 1
ATOM 2456 C C . LYS A 1 342 ? 40.787 8.749 -3.403 1.00 20.30 320 LYS A C 1
ATOM 2457 O O . LYS A 1 342 ? 40.635 8.436 -2.206 1.00 21.50 320 LYS A O 1
ATOM 2462 N N . GLY A 1 343 ? 41.311 7.945 -4.323 1.00 19.88 321 GLY A N 1
ATOM 2463 C CA . GLY A 1 343 ? 41.670 6.558 -4.023 1.00 19.59 321 GLY A CA 1
ATOM 2464 C C . GLY A 1 343 ? 42.938 6.105 -4.692 1.00 23.03 321 GLY A C 1
ATOM 2465 O O . GLY A 1 343 ? 42.991 5.970 -5.922 1.00 22.16 321 GLY A O 1
ATOM 2466 N N . LEU A 1 344 ? 43.974 5.882 -3.888 1.00 20.79 322 LEU A N 1
ATOM 2467 C CA . LEU A 1 344 ? 45.250 5.412 -4.437 1.00 19.04 322 LEU A CA 1
ATOM 2468 C C . LEU A 1 344 ? 45.242 3.903 -4.624 1.00 21.23 322 LEU A C 1
ATOM 2469 O O . LEU A 1 344 ? 44.704 3.173 -3.776 1.00 22.31 322 LEU A O 1
ATOM 2474 N N . VAL A 1 345 ? 45.839 3.450 -5.726 1.00 21.57 323 VAL A N 1
ATOM 2475 C CA . VAL A 1 345 ? 46.155 2.051 -5.949 1.00 21.76 323 VAL A CA 1
ATOM 2476 C C . VAL A 1 345 ? 47.690 1.930 -5.843 1.00 21.76 323 VAL A C 1
ATOM 2477 O O . VAL A 1 345 ? 48.408 2.443 -6.698 1.00 22.23 323 VAL A O 1
ATOM 2481 N N . LEU A 1 346 ? 48.180 1.242 -4.810 1.00 21.84 324 LEU A N 1
ATOM 2482 C CA . LEU A 1 346 ? 49.623 1.193 -4.534 1.00 25.47 324 LEU A CA 1
ATOM 2483 C C . LEU A 1 346 ? 50.299 -0.099 -4.997 1.00 29.06 324 LEU A C 1
ATOM 2484 O O . LEU A 1 346 ? 51.520 -0.161 -5.066 1.00 32.49 324 LEU A O 1
ATOM 2489 N N . THR A 1 347 ? 49.504 -1.121 -5.315 1.00 27.47 325 THR A N 1
ATOM 2490 C CA . THR A 1 347 ? 50.037 -2.459 -5.554 1.00 31.02 325 THR A CA 1
ATOM 2491 C C . THR A 1 347 ? 49.545 -2.978 -6.895 1.00 25.11 325 THR A C 1
ATOM 2492 O O . THR A 1 347 ? 48.657 -2.378 -7.508 1.00 27.20 325 THR A O 1
ATOM 2496 N N . ASP A 1 348 ? 50.111 -4.092 -7.345 1.00 31.22 326 ASP A N 1
ATOM 2497 C CA . ASP A 1 348 ? 49.715 -4.684 -8.625 1.00 38.60 326 ASP A CA 1
ATOM 2498 C C . ASP A 1 348 ? 48.427 -5.499 -8.526 1.00 32.43 326 ASP A C 1
ATOM 2499 O O . ASP A 1 348 ? 47.857 -5.865 -9.549 1.00 38.43 326 ASP A O 1
ATOM 2504 N N . LYS A 1 349 ? 47.986 -5.795 -7.303 1.00 27.50 327 LYS A N 1
ATOM 2505 C CA . LYS A 1 349 ? 46.669 -6.391 -7.076 1.00 25.84 327 LYS A CA 1
ATOM 2506 C C . LYS A 1 349 ? 45.822 -5.375 -6.362 1.00 27.36 327 LYS A C 1
ATOM 2507 O O . LYS A 1 349 ? 46.340 -4.497 -5.666 1.00 30.90 327 LYS A O 1
ATOM 2513 N N . GLY A 1 350 ? 44.517 -5.489 -6.521 1.00 27.88 328 GLY A N 1
ATOM 2514 C CA . GLY A 1 350 ? 43.625 -4.527 -5.895 1.00 24.60 328 GLY A CA 1
ATOM 2515 C C . GLY A 1 350 ? 43.005 -3.550 -6.863 1.00 22.42 328 GLY A C 1
ATOM 2516 O O . GLY A 1 350 ? 43.487 -3.366 -7.986 1.00 26.42 328 GLY A O 1
ATOM 2517 N N . SER A 1 351 ? 41.904 -2.935 -6.444 1.00 20.79 329 SER A N 1
ATOM 2518 C CA . SER A 1 351 ? 41.225 -1.993 -7.321 1.00 22.25 329 SER A CA 1
ATOM 2519 C C . SER A 1 351 ? 40.591 -0.846 -6.551 1.00 20.66 329 SER A C 1
ATOM 2520 O O . SER A 1 351 ? 40.300 -0.977 -5.351 1.00 21.76 329 SER A O 1
ATOM 2523 N N . GLN A 1 352 ? 40.415 0.287 -7.238 1.00 20.41 330 GLN A N 1
ATOM 2524 C CA . GLN A 1 352 ? 39.732 1.455 -6.671 1.00 19.49 330 GLN A CA 1
ATOM 2525 C C . GLN A 1 352 ? 38.586 1.839 -7.587 1.00 20.40 330 GLN A C 1
ATOM 2526 O O . GLN A 1 352 ? 38.782 2.019 -8.780 1.00 20.87 330 GLN A O 1
ATOM 2532 N N . LEU A 1 353 ? 37.388 1.958 -7.023 1.00 21.32 331 LEU A N 1
ATOM 2533 C CA . LEU A 1 353 ? 36.206 2.339 -7.784 1.00 21.55 331 LEU A CA 1
ATOM 2534 C C . LEU A 1 353 ? 35.599 3.580 -7.141 1.00 21.84 331 LEU A C 1
ATOM 2535 O O . LEU A 1 353 ? 35.480 3.658 -5.921 1.00 23.52 331 LEU A O 1
ATOM 2540 N N . ALA A 1 354 ? 35.206 4.550 -7.958 1.00 18.28 332 ALA A N 1
ATOM 2541 C CA . ALA A 1 354 ? 34.579 5.748 -7.446 1.00 19.17 332 ALA A CA 1
ATOM 2542 C C . ALA A 1 354 ? 33.276 5.879 -8.195 1.00 19.67 332 ALA A C 1
ATOM 2543 O O . ALA A 1 354 ? 33.282 6.001 -9.426 1.00 20.01 332 ALA A O 1
ATOM 2545 N N . ILE A 1 355 ? 32.176 5.839 -7.440 1.00 20.18 333 ILE A N 1
ATOM 2546 C CA . ILE A 1 355 ? 30.805 5.792 -7.976 1.00 22.64 333 ILE A CA 1
ATOM 2547 C C . ILE A 1 355 ? 29.893 6.846 -7.368 1.00 22.72 333 ILE A C 1
ATOM 2548 O O . ILE A 1 355 ? 28.751 6.548 -7.118 1.00 28.90 333 ILE A O 1
ATOM 2553 N N . PRO A 1 356 ? 30.368 8.078 -7.100 1.00 23.17 334 PRO A N 1
ATOM 2554 C CA . PRO A 1 356 ? 29.394 8.958 -6.438 1.00 25.39 334 PRO A CA 1
ATOM 2555 C C . PRO A 1 356 ? 28.283 9.474 -7.364 1.00 26.83 334 PRO A C 1
ATOM 2556 O O . PRO A 1 356 ? 28.419 9.421 -8.572 1.00 32.53 334 PRO A O 1
ATOM 2560 N N . ILE A 1 357 ? 27.179 9.933 -6.785 1.00 22.89 335 ILE A N 1
ATOM 2561 C CA . ILE A 1 357 ? 25.975 10.306 -7.522 1.00 24.62 335 ILE A CA 1
ATOM 2562 C C . ILE A 1 357 ? 25.544 11.703 -7.085 1.00 24.37 335 ILE A C 1
ATOM 2563 O O . ILE A 1 357 ? 25.431 11.989 -5.881 1.00 23.38 335 ILE A O 1
ATOM 2568 N N . LEU A 1 358 ? 25.285 12.564 -8.069 1.00 20.03 336 LEU A N 1
ATOM 2569 C CA . LEU A 1 358 ? 24.681 13.856 -7.826 1.00 18.18 336 LEU A CA 1
ATOM 2570 C C . LEU A 1 358 ? 23.307 13.853 -8.474 1.00 17.81 336 LEU A C 1
ATOM 2571 O O . LEU A 1 358 ? 23.164 13.434 -9.621 1.00 20.13 336 LEU A O 1
ATOM 2576 N N . GLU A 1 359 ? 22.313 14.330 -7.739 1.00 16.91 337 GLU A N 1
ATOM 2577 C CA . GLU A 1 359 ? 20.954 14.469 -8.251 1.00 19.53 337 GLU A CA 1
ATOM 2578 C C . GLU A 1 359 ? 20.388 15.825 -7.850 1.00 19.48 337 GLU A C 1
ATOM 2579 O O . GLU A 1 359 ? 20.140 16.073 -6.670 1.00 20.34 337 GLU A O 1
ATOM 2585 N N . ALA A 1 360 ? 20.183 16.696 -8.831 1.00 17.21 338 ALA A N 1
ATOM 2586 C CA . ALA A 1 360 ? 19.499 17.977 -8.576 1.00 19.80 338 ALA A CA 1
ATOM 2587 C C . ALA A 1 360 ? 18.036 17.875 -8.986 1.00 19.64 338 ALA A C 1
ATOM 2588 O O . ALA A 1 360 ? 17.747 17.669 -10.157 1.00 19.61 338 ALA A O 1
ATOM 2590 N N . ASN A 1 361 ? 17.123 18.037 -8.020 1.00 17.34 339 ASN A N 1
ATOM 2591 C CA . ASN A 1 361 ? 15.666 17.952 -8.252 1.00 18.86 339 ASN A CA 1
ATOM 2592 C C . ASN A 1 361 ? 14.981 19.318 -8.223 1.00 20.12 339 ASN A C 1
ATOM 2593 O O . ASN A 1 361 ? 13.756 19.417 -8.287 1.00 22.66 339 ASN A O 1
ATOM 2598 N N . VAL A 1 362 ? 15.796 20.361 -8.094 1.00 22.35 340 VAL A N 1
ATOM 2599 C CA . VAL A 1 362 ? 15.341 21.750 -8.138 1.00 21.21 340 VAL A CA 1
ATOM 2600 C C . VAL A 1 362 ? 16.349 22.555 -8.931 1.00 20.57 340 VAL A C 1
ATOM 2601 O O . VAL A 1 362 ? 17.466 22.086 -9.197 1.00 22.86 340 VAL A O 1
ATOM 2605 N N . ASP A 1 363 ? 15.977 23.773 -9.305 1.00 22.77 341 ASP A N 1
ATOM 2606 C CA . ASP A 1 363 ? 16.885 24.612 -10.098 1.00 24.33 341 ASP A CA 1
ATOM 2607 C C . ASP A 1 363 ? 17.970 25.332 -9.273 1.00 23.72 341 ASP A C 1
ATOM 2608 O O . ASP A 1 363 ? 19.158 25.263 -9.601 1.00 23.71 341 ASP A O 1
ATOM 2613 N N . ASP A 1 364 ? 17.559 25.980 -8.193 1.00 22.62 342 ASP A N 1
ATOM 2614 C CA . ASP A 1 364 ? 18.437 26.827 -7.375 1.00 24.22 342 ASP A CA 1
ATOM 2615 C C . ASP A 1 364 ? 19.241 25.967 -6.398 1.00 24.00 342 ASP A C 1
ATOM 2616 O O . ASP A 1 364 ? 18.926 25.885 -5.203 1.00 28.90 342 ASP A O 1
ATOM 2621 N N . ILE A 1 365 ? 20.273 25.307 -6.913 1.00 20.36 343 ILE A N 1
ATOM 2622 C CA . ILE A 1 365 ? 21.084 24.430 -6.069 1.00 20.47 343 ILE A CA 1
ATOM 2623 C C . ILE A 1 365 ? 22.472 24.302 -6.665 1.00 20.38 343 ILE A C 1
ATOM 2624 O O . ILE A 1 365 ? 22.652 24.513 -7.882 1.00 20.70 343 ILE A O 1
ATOM 2629 N N . GLU A 1 366 ? 23.454 23.993 -5.825 1.00 19.49 344 GLU A N 1
ATOM 2630 C CA . GLU A 1 366 ? 24.815 23.711 -6.324 1.00 19.69 344 GLU A CA 1
ATOM 2631 C C . GLU A 1 366 ? 25.313 22.404 -5.733 1.00 19.55 344 GLU A C 1
ATOM 2632 O O . GLU A 1 366 ? 25.542 22.317 -4.521 1.00 20.48 344 GLU A O 1
ATOM 2638 N N . LEU A 1 367 ? 25.457 21.399 -6.587 1.00 17.54 345 LEU A N 1
ATOM 2639 C CA . LEU A 1 367 ? 26.089 20.129 -6.212 1.00 19.96 345 LEU A CA 1
ATOM 2640 C C . LEU A 1 367 ? 27.324 19.954 -7.075 1.00 20.28 345 LEU A C 1
ATOM 2641 O O . LEU A 1 367 ? 27.245 19.998 -8.320 1.00 19.60 345 LEU A O 1
ATOM 2646 N N . THR A 1 368 ? 28.467 19.744 -6.429 1.00 20.28 346 THR A N 1
ATOM 2647 C CA . THR A 1 368 ? 29.705 19.494 -7.173 1.00 22.28 346 THR A CA 1
ATOM 2648 C C . THR A 1 368 ? 30.446 18.300 -6.616 1.00 19.66 346 THR A C 1
ATOM 2649 O O . THR A 1 368 ? 30.360 18.006 -5.429 1.00 19.57 346 THR A O 1
ATOM 2653 N N . HIS A 1 369 ? 31.205 17.622 -7.469 1.00 20.66 347 HIS A N 1
ATOM 2654 C CA . HIS A 1 369 ? 32.127 16.626 -6.961 1.00 22.32 347 HIS A CA 1
ATOM 2655 C C . HIS A 1 369 ? 33.312 16.393 -7.824 1.00 22.44 347 HIS A C 1
ATOM 2656 O O . HIS A 1 369 ? 33.305 16.717 -9.014 1.00 20.88 347 HIS A O 1
ATOM 2663 N N . GLU A 1 370 ? 34.372 15.901 -7.199 1.00 19.84 348 GLU A N 1
ATOM 2664 C CA . GLU A 1 370 ? 35.585 15.529 -7.909 1.00 18.45 348 GLU A CA 1
ATOM 2665 C C . GLU A 1 370 ? 35.976 14.174 -7.401 1.00 19.87 348 GLU A C 1
ATOM 2666 O O . GLU A 1 370 ? 35.876 13.888 -6.216 1.00 20.47 348 GLU A O 1
ATOM 2672 N N . ALA A 1 371 ? 36.445 13.347 -8.315 1.00 20.81 349 ALA A N 1
ATOM 2673 C CA . ALA A 1 371 ? 36.923 12.031 -7.975 1.00 22.24 349 ALA A CA 1
ATOM 2674 C C . ALA A 1 371 ? 38.254 11.798 -8.680 1.00 19.45 349 ALA A C 1
ATOM 2675 O O . ALA A 1 371 ? 38.460 12.259 -9.795 1.00 22.50 349 ALA A O 1
ATOM 2677 N N . ALA A 1 372 ? 39.149 11.071 -8.023 1.00 20.88 350 ALA A N 1
ATOM 2678 C CA . ALA A 1 372 ? 40.442 10.702 -8.614 1.00 19.93 350 ALA A CA 1
ATOM 2679 C C . ALA A 1 372 ? 40.838 9.328 -8.092 1.00 21.28 350 ALA A C 1
ATOM 2680 O O . ALA A 1 372 ? 40.800 9.083 -6.876 1.00 23.87 350 ALA A O 1
ATOM 2682 N N . VAL A 1 373 ? 41.184 8.431 -9.014 1.00 20.61 351 VAL A N 1
ATOM 2683 C CA . VAL A 1 373 ? 41.724 7.116 -8.646 1.00 20.91 351 VAL A CA 1
ATOM 2684 C C . VAL A 1 373 ? 42.959 6.779 -9.459 1.00 22.26 351 VAL A C 1
ATOM 2685 O O . VAL A 1 373 ? 43.077 7.175 -10.635 1.00 20.42 351 VAL A O 1
ATOM 2689 N N . GLY A 1 374 ? 43.864 6.020 -8.835 1.00 22.48 352 GLY A N 1
ATOM 2690 C CA . GLY A 1 374 ? 45.068 5.564 -9.510 1.00 20.39 352 GLY A CA 1
ATOM 2691 C C . GLY A 1 374 ? 46.362 5.735 -8.736 1.00 21.16 352 GLY A C 1
ATOM 2692 O O . GLY A 1 374 ? 46.418 5.532 -7.545 1.00 22.58 352 GLY A O 1
ATOM 2693 N N . LYS A 1 375 ? 47.407 6.109 -9.453 1.00 23.59 353 LYS A N 1
ATOM 2694 C CA . LYS A 1 375 ? 48.768 6.056 -8.953 1.00 21.51 353 LYS A CA 1
ATOM 2695 C C . LYS A 1 375 ? 49.108 7.130 -7.911 1.00 22.87 353 LYS A C 1
ATOM 2696 O O . LYS A 1 375 ? 48.580 8.246 -7.940 1.00 21.46 353 LYS A O 1
ATOM 2702 N N . ILE A 1 376 ? 50.038 6.781 -7.028 1.00 23.13 354 ILE A N 1
ATOM 2703 C CA . ILE A 1 376 ? 50.784 7.762 -6.239 1.00 21.09 354 ILE A CA 1
ATOM 2704 C C . ILE A 1 376 ? 51.697 8.549 -7.193 1.00 23.18 354 ILE A C 1
ATOM 2705 O O . ILE A 1 376 ? 52.129 8.030 -8.236 1.00 25.88 354 ILE A O 1
ATOM 2710 N N . ALA A 1 377 ? 51.981 9.803 -6.853 1.00 23.00 355 ALA A N 1
ATOM 2711 C CA . ALA A 1 377 ? 52.786 10.664 -7.707 1.00 27.34 355 ALA A CA 1
ATOM 2712 C C . ALA A 1 377 ? 54.248 10.223 -7.707 1.00 25.08 355 ALA A C 1
ATOM 2713 O O . ALA A 1 377 ? 54.941 10.308 -6.693 1.00 25.48 355 ALA A O 1
ATOM 2715 N N . LYS A 1 378 ? 54.700 9.744 -8.858 1.00 24.16 356 LYS A N 1
ATOM 2716 C CA . LYS A 1 378 ? 56.051 9.228 -9.028 1.00 26.74 356 LYS A CA 1
ATOM 2717 C C . LYS A 1 378 ? 57.128 10.260 -8.662 1.00 27.72 356 LYS A C 1
ATOM 2718 O O . LYS A 1 378 ? 58.120 9.914 -8.014 1.00 28.34 356 LYS A O 1
ATOM 2724 N N . ASP A 1 379 ? 56.928 11.515 -9.075 1.00 28.73 357 ASP A N 1
ATOM 2725 C CA A ASP A 1 379 ? 57.876 12.593 -8.787 0.50 30.67 357 ASP A CA 1
ATOM 2726 C CA B ASP A 1 379 ? 57.895 12.571 -8.788 0.50 30.67 357 ASP A CA 1
ATOM 2727 C C . ASP A 1 379 ? 58.009 12.872 -7.294 1.00 29.14 357 ASP A C 1
ATOM 2728 O O . ASP A 1 379 ? 59.084 13.239 -6.826 1.00 28.01 357 ASP A O 1
ATOM 2737 N N . GLN A 1 380 ? 56.909 12.709 -6.555 1.00 24.73 358 GLN A N 1
ATOM 2738 C CA . GLN A 1 380 ? 56.931 12.910 -5.099 1.00 24.28 358 GLN A CA 1
ATOM 2739 C C . GLN A 1 380 ? 57.678 11.775 -4.387 1.00 21.74 358 GLN A C 1
ATOM 2740 O O . GLN A 1 380 ? 58.439 12.035 -3.472 1.00 21.92 358 GLN A O 1
ATOM 2746 N N . VAL A 1 381 ? 57.467 10.532 -4.827 1.00 21.16 359 VAL A N 1
ATOM 2747 C CA . VAL A 1 381 ? 58.223 9.387 -4.304 1.00 20.16 359 VAL A CA 1
ATOM 2748 C C . VAL A 1 381 ? 59.716 9.582 -4.556 1.00 20.65 359 VAL A C 1
ATOM 2749 O O . VAL A 1 381 ? 60.522 9.432 -3.638 1.00 21.84 359 VAL A O 1
ATOM 2753 N N . GLU A 1 382 ? 60.073 9.933 -5.791 1.00 20.67 360 GLU A N 1
ATOM 2754 C CA . GLU A 1 382 ? 61.480 10.141 -6.165 1.00 21.50 360 GLU A CA 1
ATOM 2755 C C . GLU A 1 382 ? 62.162 11.284 -5.414 1.00 20.80 360 GLU A C 1
ATOM 2756 O O . GLU A 1 382 ? 63.333 11.161 -5.003 1.00 21.49 360 GLU A O 1
ATOM 2762 N N . TYR A 1 383 ? 61.426 12.377 -5.227 1.00 20.98 361 TYR A N 1
ATOM 2763 C CA . TYR A 1 383 ? 61.900 13.517 -4.456 1.00 22.00 361 TYR A CA 1
ATOM 2764 C C . TYR A 1 383 ? 62.299 13.117 -3.032 1.00 20.72 361 TYR A C 1
ATOM 2765 O O . TYR A 1 383 ? 63.360 13.517 -2.555 1.00 21.07 361 TYR A O 1
ATOM 2774 N N . LEU A 1 384 ? 61.444 12.337 -2.365 1.00 21.84 362 LEU A N 1
ATOM 2775 C CA . LEU A 1 384 ? 61.668 11.933 -0.972 1.00 16.04 362 LEU A CA 1
ATOM 2776 C C . LEU A 1 384 ? 62.798 10.887 -0.862 1.00 18.70 362 LEU A C 1
ATOM 2777 O O . LEU A 1 384 ? 63.590 10.904 0.093 1.00 17.38 362 LEU A O 1
ATOM 2790 N N . ALA A 1 386 ? 65.327 10.776 -2.851 1.00 16.80 364 ALA A N 1
ATOM 2791 C CA . ALA A 1 386 ? 66.572 11.519 -3.037 1.00 16.47 364 ALA A CA 1
ATOM 2792 C C . ALA A 1 386 ? 66.984 12.171 -1.718 1.00 15.09 364 ALA A C 1
ATOM 2793 O O . ALA A 1 386 ? 68.158 12.420 -1.476 1.00 16.18 364 ALA A O 1
ATOM 2795 N N . ARG A 1 387 ? 66.015 12.449 -0.855 1.00 16.15 365 ARG A N 1
ATOM 2796 C CA . ARG A 1 387 ? 66.340 13.026 0.459 1.00 16.32 365 ARG A CA 1
ATOM 2797 C C . ARG A 1 387 ? 66.851 11.996 1.504 1.00 17.61 365 ARG A C 1
ATOM 2798 O O . ARG A 1 387 ? 67.166 12.346 2.652 1.00 18.41 365 ARG A O 1
ATOM 2806 N N . GLY A 1 388 ? 66.963 10.732 1.103 1.00 15.98 366 GLY A N 1
ATOM 2807 C CA . GLY A 1 388 ? 67.523 9.707 1.978 1.00 17.70 366 GLY A CA 1
ATOM 2808 C C . GLY A 1 388 ? 66.587 8.621 2.451 1.00 17.52 366 GLY A C 1
ATOM 2809 O O . GLY A 1 388 ? 66.977 7.778 3.261 1.00 19.93 366 GLY A O 1
ATOM 2810 N N . LEU A 1 389 ? 65.360 8.633 1.944 1.00 17.86 367 LEU A N 1
ATOM 2811 C CA . LEU A 1 389 ? 64.324 7.710 2.406 1.00 16.44 367 LEU A CA 1
ATOM 2812 C C . LEU A 1 389 ? 64.209 6.498 1.487 1.00 16.63 367 LEU A C 1
ATOM 2813 O O . LEU A 1 389 ? 64.395 6.604 0.262 1.00 17.00 367 LEU A O 1
ATOM 2818 N N . THR A 1 390 ? 63.863 5.343 2.055 1.00 15.83 368 THR A N 1
ATOM 2819 C CA . THR A 1 390 ? 63.530 4.232 1.173 1.00 16.02 368 THR A CA 1
ATOM 2820 C C . THR A 1 390 ? 62.209 4.537 0.447 1.00 17.94 368 THR A C 1
ATOM 2821 O O . THR A 1 390 ? 61.443 5.435 0.845 1.00 17.32 368 THR A O 1
ATOM 2825 N N . GLU A 1 391 ? 61.920 3.762 -0.595 1.00 19.90 369 GLU A N 1
ATOM 2826 C CA . GLU A 1 391 ? 60.616 3.831 -1.256 1.00 21.05 369 GLU A CA 1
ATOM 2827 C C . GLU A 1 391 ? 59.493 3.701 -0.234 1.00 20.12 369 GLU A C 1
ATOM 2828 O O . GLU A 1 391 ? 58.538 4.482 -0.269 1.00 22.40 369 GLU A O 1
ATOM 2834 N N . ASP A 1 392 ? 59.622 2.743 0.697 1.00 19.81 370 ASP A N 1
ATOM 2835 C CA . ASP A 1 392 ? 58.559 2.503 1.706 1.00 19.05 370 ASP A CA 1
ATOM 2836 C C . ASP A 1 392 ? 58.362 3.700 2.646 1.00 19.98 370 ASP A C 1
ATOM 2837 O O . ASP A 1 392 ? 57.222 4.078 2.955 1.00 22.77 370 ASP A O 1
ATOM 2842 N N . GLU A 1 393 ? 59.480 4.302 3.067 1.00 18.49 371 GLU A N 1
ATOM 2843 C CA . GLU A 1 393 ? 59.432 5.513 3.875 1.00 16.46 371 GLU A CA 1
ATOM 2844 C C . GLU A 1 393 ? 58.804 6.669 3.104 1.00 17.95 371 GLU A C 1
ATOM 2845 O O . GLU A 1 393 ? 58.020 7.416 3.676 1.00 21.98 371 GLU A O 1
ATOM 2851 N N . ALA A 1 394 ? 59.140 6.809 1.819 1.00 16.95 372 ALA A N 1
ATOM 2852 C CA . ALA A 1 394 ? 58.627 7.933 1.011 1.00 18.31 372 ALA A CA 1
ATOM 2853 C C . ALA A 1 394 ? 57.129 7.774 0.824 1.00 20.12 372 ALA A C 1
ATOM 2854 O O . ALA A 1 394 ? 56.364 8.715 1.038 1.00 20.61 372 ALA A O 1
ATOM 2856 N N . VAL A 1 395 ? 56.710 6.566 0.443 1.00 19.44 373 VAL A N 1
ATOM 2857 C CA . VAL A 1 395 ? 55.281 6.242 0.360 1.00 19.60 373 VAL A CA 1
ATOM 2858 C C . VAL A 1 395 ? 54.574 6.545 1.685 1.00 20.25 373 VAL A C 1
ATOM 2859 O O . VAL A 1 395 ? 53.483 7.127 1.689 1.00 21.90 373 VAL A O 1
ATOM 2863 N N . GLY A 1 396 ? 55.208 6.166 2.802 1.00 20.78 374 GLY A N 1
ATOM 2864 C CA . GLY A 1 396 ? 54.708 6.465 4.131 1.00 21.39 374 GLY A CA 1
ATOM 2865 C C . GLY A 1 396 ? 54.413 7.942 4.349 1.00 22.16 374 GLY A C 1
ATOM 2866 O O . GLY A 1 396 ? 53.311 8.299 4.825 1.00 24.27 374 GLY A O 1
ATOM 2875 N N . ILE A 1 398 ? 54.035 10.247 2.040 1.00 20.96 376 ILE A N 1
ATOM 2876 C CA . ILE A 1 398 ? 53.000 10.711 1.112 1.00 20.14 376 ILE A CA 1
ATOM 2877 C C . ILE A 1 398 ? 51.609 10.281 1.565 1.00 20.48 376 ILE A C 1
ATOM 2878 O O . ILE A 1 398 ? 50.674 11.087 1.567 1.00 23.50 376 ILE A O 1
ATOM 2883 N N . ILE A 1 399 ? 51.461 9.028 1.979 1.00 20.33 377 ILE A N 1
ATOM 2884 C CA . ILE A 1 399 ? 50.131 8.599 2.393 1.00 21.29 377 ILE A CA 1
ATOM 2885 C C . ILE A 1 399 ? 49.661 9.222 3.713 1.00 22.53 377 ILE A C 1
ATOM 2886 O O . ILE A 1 399 ? 48.449 9.390 3.924 1.00 23.82 377 ILE A O 1
ATOM 2891 N N . ARG A 1 400 ? 50.611 9.559 4.593 1.00 22.50 378 ARG A N 1
ATOM 2892 C CA . ARG A 1 400 ? 50.271 10.327 5.796 1.00 23.22 378 ARG A CA 1
ATOM 2893 C C . ARG A 1 400 ? 49.577 11.626 5.388 1.00 24.27 378 ARG A C 1
ATOM 2894 O O . ARG A 1 400 ? 48.467 11.907 5.866 1.00 25.10 378 ARG A O 1
ATOM 2902 N N . GLY A 1 401 ? 50.219 12.397 4.500 1.00 24.95 379 GLY A N 1
ATOM 2903 C CA . GLY A 1 401 ? 49.644 13.640 3.964 1.00 23.84 379 GLY A CA 1
ATOM 2904 C C . GLY A 1 401 ? 48.298 13.430 3.268 1.00 24.47 379 GLY A C 1
ATOM 2905 O O . GLY A 1 401 ? 47.367 14.211 3.447 1.00 26.37 379 GLY A O 1
ATOM 2906 N N . PHE A 1 402 ? 48.205 12.367 2.479 1.00 25.53 380 PHE A N 1
ATOM 2907 C CA . PHE A 1 402 ? 47.014 12.060 1.711 1.00 23.01 380 PHE A CA 1
ATOM 2908 C C . PHE A 1 402 ? 45.802 11.699 2.594 1.00 24.63 380 PHE A C 1
ATOM 2909 O O . PHE A 1 402 ? 44.686 12.194 2.367 1.00 24.47 380 PHE A O 1
ATOM 2917 N N . LEU A 1 403 ? 46.010 10.832 3.581 1.00 23.09 381 LEU A N 1
ATOM 2918 C CA . LEU A 1 403 ? 44.928 10.409 4.484 1.00 23.90 381 LEU A CA 1
ATOM 2919 C C . LEU A 1 403 ? 44.575 11.435 5.553 1.00 27.46 381 LEU A C 1
ATOM 2920 O O . LEU A 1 403 ? 43.413 11.494 5.993 1.00 24.62 381 LEU A O 1
ATOM 2925 N N . ASP A 1 404 ? 45.566 12.232 5.969 1.00 27.37 382 ASP A N 1
ATOM 2926 C CA . ASP A 1 404 ? 45.355 13.270 6.994 1.00 27.01 382 ASP A CA 1
ATOM 2927 C C . ASP A 1 404 ? 44.205 14.205 6.647 1.00 28.57 382 ASP A C 1
ATOM 2928 O O . ASP A 1 404 ? 43.500 14.695 7.544 1.00 28.78 382 ASP A O 1
ATOM 2933 N N . VAL A 1 405 ? 44.000 14.421 5.347 1.00 26.84 383 VAL A N 1
ATOM 2934 C CA . VAL A 1 405 ? 42.928 15.283 4.866 1.00 28.11 383 VAL A CA 1
ATOM 2935 C C . VAL A 1 405 ? 41.584 14.765 5.383 1.00 27.52 383 VAL A C 1
ATOM 2936 O O . VAL A 1 405 ? 40.695 15.546 5.774 1.00 32.54 383 VAL A O 1
ATOM 2940 N N . GLY A 1 406 ? 41.434 13.444 5.398 1.00 26.06 384 GLY A N 1
ATOM 2941 C CA . GLY A 1 406 ? 40.169 12.846 5.850 1.00 27.30 384 GLY A CA 1
ATOM 2942 C C . GLY A 1 406 ? 40.023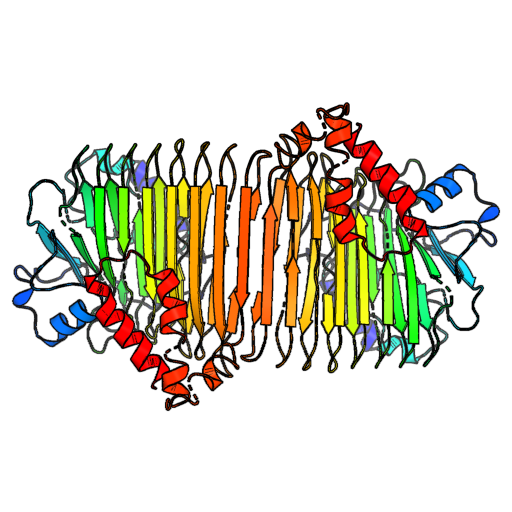 12.691 7.359 1.00 27.70 384 GLY A C 1
ATOM 2943 O O . GLY A 1 406 ? 38.957 12.273 7.851 1.00 25.67 384 GLY A O 1
ATOM 2944 N N . ILE A 1 407 ? 41.072 13.015 8.106 1.00 26.81 385 ILE A N 1
ATOM 2945 C CA . ILE A 1 407 ? 40.972 13.004 9.581 1.00 30.51 385 ILE A CA 1
ATOM 2946 C C . ILE A 1 407 ? 41.285 14.329 10.277 1.00 33.19 385 ILE A C 1
ATOM 2947 O O . ILE A 1 407 ? 41.557 14.356 11.482 1.00 32.23 385 ILE A O 1
ATOM 2952 N N . ARG A 1 408 ? 41.233 15.424 9.526 1.00 33.18 386 ARG A N 1
ATOM 2953 C CA . ARG A 1 408 ? 41.269 16.756 10.134 1.00 39.51 386 ARG A CA 1
ATOM 2954 C C . ARG A 1 408 ? 40.103 16.899 11.100 1.00 38.87 386 ARG A C 1
ATOM 2955 O O . ARG A 1 408 ? 38.969 16.499 10.804 1.00 41.22 386 ARG A O 1
ATOM 2963 N N . GLY A 1 409 ? 40.377 17.462 12.259 1.00 44.65 387 GLY A N 1
ATOM 2964 C CA . GLY A 1 409 ? 39.313 17.725 13.203 1.00 42.70 387 GLY A CA 1
ATOM 2965 C C . GLY A 1 409 ? 38.905 16.583 14.111 1.00 31.68 387 GLY A C 1
ATOM 2966 O O . GLY A 1 409 ? 38.135 16.819 15.036 1.00 36.54 387 GLY A O 1
ATOM 2967 N N . ILE A 1 410 ? 39.379 15.352 13.882 1.00 32.55 388 ILE A N 1
ATOM 2968 C CA . ILE A 1 410 ? 39.110 14.294 14.879 1.00 29.99 388 ILE A CA 1
ATOM 2969 C C . ILE A 1 410 ? 39.791 14.684 16.199 1.00 30.23 388 ILE A C 1
ATOM 2970 O O . ILE A 1 410 ? 40.807 15.402 16.172 1.00 29.73 388 ILE A O 1
ATOM 2975 N N . PRO A 1 411 ? 39.237 14.252 17.356 1.00 29.03 389 PRO A N 1
ATOM 2976 C CA . PRO A 1 411 ? 39.914 14.568 18.623 1.00 29.01 389 PRO A CA 1
ATOM 2977 C C . PRO A 1 411 ? 41.418 14.290 18.552 1.00 31.79 389 PRO A C 1
ATOM 2978 O O . PRO A 1 411 ? 41.829 13.179 18.187 1.00 33.43 389 PRO A O 1
ATOM 2982 N N . GLU A 1 412 ? 42.221 15.297 18.892 1.00 34.39 390 GLU A N 1
ATOM 2983 C CA . GLU A 1 412 ? 43.680 15.236 18.752 1.00 35.80 390 GLU A CA 1
ATOM 2984 C C . GLU A 1 412 ? 44.311 13.953 19.299 1.00 31.92 390 GLU A C 1
ATOM 2985 O O . GLU A 1 412 ? 45.235 13.409 18.704 1.00 34.81 390 GLU A O 1
ATOM 2991 N N . GLU A 1 413 ? 43.780 13.470 20.418 1.00 33.63 391 GLU A N 1
ATOM 2992 C CA . GLU A 1 413 ? 44.325 12.318 21.147 1.00 34.65 391 GLU A CA 1
ATOM 2993 C C . GLU A 1 413 ? 44.376 11.015 20.335 1.00 32.21 391 GLU A C 1
ATOM 2994 O O . GLU A 1 413 ? 45.170 10.121 20.637 1.00 35.01 391 GLU A O 1
ATOM 3000 N N . LEU A 1 414 ? 43.525 10.917 19.314 1.00 28.55 392 LEU A N 1
ATOM 3001 C CA . LEU A 1 414 ? 43.387 9.706 18.515 1.00 25.64 392 LEU A CA 1
ATOM 3002 C C . LEU A 1 414 ? 44.422 9.634 17.401 1.00 28.24 392 LEU A C 1
ATOM 3003 O O . LEU A 1 414 ? 44.651 8.552 16.833 1.00 27.45 392 LEU A O 1
ATOM 3008 N N . LYS A 1 415 ? 45.051 10.775 17.097 1.00 28.61 393 LYS A N 1
ATOM 3009 C CA . LYS A 1 415 ? 45.874 10.883 15.884 1.00 30.66 393 LYS A CA 1
ATOM 3010 C C . LYS A 1 415 ? 47.144 10.036 15.965 1.00 31.73 393 LYS A C 1
ATOM 3011 O O . LYS A 1 415 ? 47.504 9.366 14.993 1.00 30.21 393 LYS A O 1
ATOM 3017 N N . GLU A 1 416 ? 47.807 10.040 17.123 1.00 33.49 394 GLU A N 1
ATOM 3018 C CA . GLU A 1 416 ? 49.082 9.338 17.241 1.00 32.25 394 GLU A CA 1
ATOM 3019 C C . GLU A 1 416 ? 48.969 7.850 16.864 1.00 32.47 394 GLU A C 1
ATOM 3020 O O . GLU A 1 416 ? 49.779 7.355 16.087 1.00 34.47 394 GLU A O 1
ATOM 3026 N N . GLU A 1 417 ? 47.944 7.160 17.370 1.00 33.62 395 GLU A N 1
ATOM 3027 C CA . GLU A 1 417 ? 47.781 5.730 17.092 1.00 33.33 395 GLU A CA 1
ATOM 3028 C C . GLU A 1 417 ? 47.455 5.476 15.620 1.00 32.93 395 GLU A C 1
ATOM 3029 O O . GLU A 1 417 ? 47.962 4.517 15.020 1.00 30.38 395 GLU A O 1
ATOM 3035 N N . ILE A 1 418 ? 46.630 6.352 15.045 1.00 30.86 396 ILE A N 1
ATOM 3036 C CA . ILE A 1 418 ? 46.245 6.263 13.629 1.00 30.12 396 ILE A CA 1
ATOM 3037 C C . ILE A 1 418 ? 47.481 6.458 12.740 1.00 29.05 396 ILE A C 1
ATOM 3038 O O . ILE A 1 418 ? 47.679 5.708 11.782 1.00 27.95 396 ILE A O 1
ATOM 3043 N N . GLU A 1 419 ? 48.327 7.432 13.086 1.00 29.76 397 GLU A N 1
ATOM 3044 C CA . GLU A 1 419 ? 49.544 7.706 12.296 1.00 29.35 397 GLU A CA 1
ATOM 3045 C C . GLU A 1 419 ? 50.515 6.534 12.346 1.00 28.70 397 GLU A C 1
ATOM 3046 O O . GLU A 1 419 ? 51.158 6.207 11.344 1.00 29.81 397 GLU A O 1
ATOM 3052 N N . ASN A 1 420 ? 50.584 5.900 13.518 1.00 30.60 398 ASN A N 1
ATOM 3053 C CA . ASN A 1 420 ? 51.360 4.678 13.724 1.00 29.53 398 ASN A CA 1
ATOM 3054 C C . ASN A 1 420 ? 50.897 3.570 12.777 1.00 28.64 398 ASN A C 1
ATOM 3055 O O . ASN A 1 420 ? 51.705 2.936 12.108 1.00 31.18 398 ASN A O 1
ATOM 3060 N N . THR A 1 421 ? 49.584 3.367 12.702 1.00 29.99 399 THR A N 1
ATOM 3061 C CA . THR A 1 421 ? 49.014 2.354 11.830 1.00 27.99 399 THR A CA 1
ATOM 3062 C C . THR A 1 421 ? 49.341 2.622 10.357 1.00 26.33 399 THR A C 1
ATOM 3063 O O . THR A 1 421 ? 49.752 1.717 9.630 1.00 26.72 399 THR A O 1
ATOM 3067 N N . ILE A 1 422 ? 49.201 3.874 9.936 1.00 26.64 400 ILE A N 1
ATOM 3068 C CA . ILE A 1 422 ? 49.493 4.261 8.557 1.00 25.64 400 ILE A CA 1
ATOM 3069 C C . ILE A 1 422 ? 50.969 4.018 8.259 1.00 25.20 400 ILE A C 1
ATOM 3070 O O . ILE A 1 422 ? 51.309 3.386 7.240 1.00 26.02 400 ILE A O 1
ATOM 3075 N N . ALA A 1 423 ? 51.835 4.478 9.167 1.00 24.64 401 ALA A N 1
ATOM 3076 C CA . ALA A 1 423 ? 53.287 4.319 9.019 1.00 26.27 401 ALA A CA 1
ATOM 3077 C C . ALA A 1 423 ? 53.704 2.861 8.901 1.00 28.20 401 ALA A C 1
ATOM 3078 O O . ALA A 1 423 ? 54.430 2.503 7.977 1.00 30.75 401 ALA A O 1
ATOM 3080 N N . GLN A 1 424 ? 53.221 2.016 9.816 1.00 28.84 402 GLN A N 1
ATOM 3081 C CA . GLN A 1 424 ? 53.582 0.585 9.804 1.00 28.23 402 GLN A CA 1
ATOM 3082 C C . GLN A 1 424 ? 53.145 -0.093 8.505 1.00 27.55 402 GLN A C 1
ATOM 3083 O O . GLN A 1 424 ? 53.842 -0.978 7.995 1.00 28.69 402 GLN A O 1
ATOM 3089 N N . THR A 1 425 ? 51.996 0.321 7.972 1.00 27.08 403 THR A N 1
ATOM 3090 C CA . THR A 1 425 ? 51.473 -0.240 6.724 1.00 26.07 403 THR A CA 1
ATOM 3091 C C . THR A 1 425 ? 52.395 0.020 5.531 1.00 25.63 403 THR A C 1
ATOM 3092 O O . THR A 1 425 ? 52.700 -0.892 4.756 1.00 29.53 403 THR A O 1
ATOM 3096 N N . ALA A 1 426 ? 52.843 1.264 5.388 1.00 24.82 404 ALA A N 1
ATOM 3097 C CA . ALA A 1 426 ? 53.782 1.632 4.323 1.00 25.17 404 ALA A CA 1
ATOM 3098 C C . ALA A 1 426 ? 55.079 0.854 4.499 1.00 25.95 404 ALA A C 1
ATOM 3099 O O . ALA A 1 426 ? 55.619 0.301 3.539 1.00 26.52 404 ALA A O 1
ATOM 3101 N N . LEU A 1 427 ? 55.559 0.800 5.742 1.00 23.94 405 LEU A N 1
ATOM 3102 C CA . LEU A 1 427 ? 56.871 0.231 6.047 1.00 26.81 405 LEU A CA 1
ATOM 3103 C C . LEU A 1 427 ? 56.941 -1.284 5.840 1.00 26.35 405 LEU A C 1
ATOM 3104 O O . LEU A 1 427 ? 58.035 -1.839 5.667 1.00 27.05 405 LEU A O 1
ATOM 3109 N N . GLY A 1 428 ? 55.778 -1.938 5.846 1.00 25.13 406 GLY A N 1
ATOM 3110 C CA . GLY A 1 428 ? 55.689 -3.386 5.606 1.00 25.31 406 GLY A CA 1
ATOM 3111 C C . GLY A 1 428 ? 55.585 -3.776 4.141 1.00 28.40 406 GLY A C 1
ATOM 3112 O O . GLY A 1 428 ? 55.525 -4.968 3.813 1.00 32.87 406 GLY A O 1
ATOM 3122 N N . GLN B 1 24 ? 26.869 -21.140 -41.144 1.00 50.24 2 GLN B N 1
ATOM 3123 C CA . GLN B 1 24 ? 25.662 -22.007 -40.961 1.00 49.97 2 GLN B CA 1
ATOM 3124 C C . GLN B 1 24 ? 25.458 -22.367 -39.495 1.00 44.26 2 GLN B C 1
ATOM 3125 O O . GLN B 1 24 ? 24.397 -22.084 -38.924 1.00 42.83 2 GLN B O 1
ATOM 3131 N N . THR B 1 25 ? 26.468 -22.990 -38.885 1.00 45.21 3 THR B N 1
ATOM 3132 C CA . THR B 1 25 ? 26.447 -23.232 -37.439 1.00 37.38 3 THR B CA 1
ATOM 3133 C C . THR B 1 25 ? 26.457 -21.891 -36.683 1.00 38.56 3 THR B C 1
ATOM 3134 O O . THR B 1 25 ? 25.686 -21.698 -35.749 1.00 39.17 3 THR B O 1
ATOM 3138 N N . GLU B 1 26 ? 27.332 -20.980 -37.119 1.00 42.75 4 GLU B N 1
ATOM 3139 C CA . GLU B 1 26 ? 27.437 -19.612 -36.600 1.00 42.28 4 GLU B CA 1
ATOM 3140 C C . GLU B 1 26 ? 26.089 -18.873 -36.635 1.00 40.16 4 GLU B C 1
ATOM 3141 O O . GLU B 1 26 ? 25.671 -18.273 -35.641 1.00 34.25 4 GLU B O 1
ATOM 3147 N N . GLN B 1 27 ? 25.417 -18.940 -37.782 1.00 38.62 5 GLN B N 1
ATOM 3148 C CA . GLN B 1 27 ? 24.138 -18.265 -38.016 1.00 33.43 5 GLN B CA 1
ATOM 3149 C C . GLN B 1 27 ? 23.049 -18.843 -37.115 1.00 30.08 5 GLN B C 1
ATOM 3150 O O . GLN B 1 27 ? 22.306 -18.097 -36.477 1.00 32.55 5 GLN B O 1
ATOM 3156 N N . VAL B 1 28 ? 22.980 -20.173 -37.048 1.00 32.26 6 VAL B N 1
ATOM 3157 C CA . VAL B 1 28 ? 22.040 -20.874 -36.157 1.00 33.58 6 VAL B CA 1
ATOM 3158 C C . VAL B 1 28 ? 22.287 -20.506 -34.688 1.00 31.34 6 VAL B C 1
ATOM 3159 O O . VAL B 1 28 ? 21.338 -20.312 -33.918 1.00 31.56 6 VAL B O 1
ATOM 3163 N N . SER B 1 29 ? 23.558 -20.371 -34.308 1.00 27.39 7 SER B N 1
ATOM 3164 C CA . SER B 1 29 ? 23.886 -20.093 -32.920 1.00 28.34 7 SER B CA 1
ATOM 3165 C C . SER B 1 29 ? 23.501 -18.638 -32.554 1.00 28.07 7 SER B C 1
ATOM 3166 O O . SER B 1 29 ? 22.963 -18.388 -31.465 1.00 29.23 7 SER B O 1
ATOM 3169 N N . LEU B 1 30 ? 23.731 -17.697 -33.475 1.00 26.57 8 LEU B N 1
ATOM 3170 C CA . LEU B 1 30 ? 23.348 -16.272 -33.258 1.00 25.34 8 LEU B CA 1
ATOM 3171 C C . LEU B 1 30 ? 21.833 -16.075 -33.199 1.00 27.06 8 LEU B C 1
ATOM 3172 O O . LEU B 1 30 ? 21.323 -15.317 -32.363 1.00 25.02 8 LEU B O 1
ATOM 3177 N N . LYS B 1 31 ? 21.117 -16.744 -34.097 1.00 26.01 9 LYS B N 1
ATOM 3178 C CA . LYS B 1 31 ? 19.650 -16.702 -34.115 1.00 26.78 9 LYS B CA 1
ATOM 3179 C C . LYS B 1 31 ? 19.107 -17.228 -32.774 1.00 27.44 9 LYS B C 1
ATOM 3180 O O . LYS B 1 31 ? 18.195 -16.631 -32.192 1.00 27.69 9 LYS B O 1
ATOM 3186 N N . LYS B 1 32 ? 19.686 -18.329 -32.287 1.00 26.98 10 LYS B N 1
ATOM 3187 C CA . LYS B 1 32 ? 19.300 -18.904 -30.994 1.00 27.05 10 LYS B CA 1
ATOM 3188 C C . LYS B 1 32 ? 19.499 -17.905 -29.861 1.00 25.86 10 LYS B C 1
ATOM 3189 O O . LYS B 1 32 ? 18.585 -17.690 -29.060 1.00 25.99 10 LYS B O 1
ATOM 3195 N N . ARG B 1 33 ? 20.690 -17.293 -29.813 1.00 26.00 11 ARG B N 1
ATOM 3196 C CA . ARG B 1 33 ? 21.033 -16.310 -28.786 1.00 23.12 11 ARG B CA 1
ATOM 3197 C C . ARG B 1 33 ? 20.108 -15.105 -28.855 1.00 24.02 11 ARG B C 1
ATOM 3198 O O . ARG B 1 33 ? 19.617 -14.639 -27.829 1.00 27.24 11 ARG B O 1
ATOM 3206 N N . ALA B 1 34 ? 19.854 -14.620 -30.070 1.00 22.86 12 ALA B N 1
ATOM 3207 C CA . ALA B 1 34 ? 18.976 -13.450 -30.255 1.00 21.46 12 ALA B CA 1
ATOM 3208 C C . ALA B 1 34 ? 17.529 -13.764 -29.855 1.00 23.36 12 ALA B C 1
ATOM 3209 O O . ALA B 1 34 ? 16.838 -12.941 -29.239 1.00 25.86 12 ALA B O 1
ATOM 3211 N N . GLU B 1 35 ? 17.064 -14.962 -30.195 1.00 23.39 13 GLU B N 1
ATOM 3212 C CA . GLU B 1 35 ? 15.733 -15.361 -29.755 1.00 26.35 13 GLU B CA 1
ATOM 3213 C C . GLU B 1 35 ? 15.666 -15.436 -28.223 1.00 26.85 13 GLU B C 1
ATOM 3214 O O . GLU B 1 35 ? 14.679 -14.988 -27.628 1.00 28.13 13 GLU B O 1
ATOM 3220 N N . SER B 1 36 ? 16.724 -15.963 -27.594 1.00 25.57 14 SER B N 1
ATOM 3221 C CA . SER B 1 36 ? 16.764 -16.097 -26.131 1.00 28.15 14 SER B CA 1
ATOM 3222 C C . SER B 1 36 ? 16.734 -14.734 -25.418 1.00 27.82 14 SER B C 1
ATOM 3223 O O . SER B 1 36 ? 16.390 -14.655 -24.234 1.00 32.32 14 SER B O 1
ATOM 3226 N N . ALA B 1 37 ? 17.076 -13.670 -26.144 1.00 25.02 15 ALA B N 1
ATOM 3227 C CA . ALA B 1 37 ? 17.129 -12.320 -25.560 1.00 24.64 15 ALA B CA 1
ATOM 3228 C C . ALA B 1 37 ? 15.918 -11.436 -25.904 1.00 27.98 15 ALA B C 1
ATOM 3229 O O . ALA B 1 37 ? 15.907 -10.236 -25.597 1.00 29.49 15 ALA B O 1
ATOM 3231 N N . ALA B 1 38 ? 14.904 -12.023 -26.532 1.00 29.56 16 ALA B N 1
ATOM 3232 C CA . ALA B 1 38 ? 13.706 -11.269 -26.928 1.00 35.20 16 ALA B CA 1
ATOM 3233 C C . ALA B 1 38 ? 13.049 -10.465 -25.801 1.00 34.81 16 ALA B C 1
ATOM 3234 O O . ALA B 1 38 ? 12.490 -9.399 -26.055 1.00 38.97 16 ALA B O 1
ATOM 3236 N N . GLU B 1 39 ? 13.122 -10.970 -24.572 1.00 35.43 17 GLU B N 1
ATOM 3237 C CA . GLU B 1 39 ? 12.525 -10.297 -23.413 1.00 41.02 17 GLU B CA 1
ATOM 3238 C C . GLU B 1 39 ? 13.561 -9.652 -22.494 1.00 30.38 17 GLU B C 1
ATOM 3239 O O . GLU B 1 39 ? 13.220 -9.171 -21.424 1.00 35.04 17 GLU B O 1
ATOM 3245 N N . LYS B 1 40 ? 14.822 -9.640 -22.914 1.00 31.78 18 LYS B N 1
ATOM 3246 C CA . LYS B 1 40 ? 15.898 -9.103 -22.093 1.00 26.78 18 LYS B CA 1
ATOM 3247 C C . LYS B 1 40 ? 15.915 -7.568 -22.072 1.00 25.82 18 LYS B C 1
ATOM 3248 O O . LYS B 1 40 ? 16.349 -6.903 -23.030 1.00 22.04 18 LYS B O 1
ATOM 3254 N N . LYS B 1 41 ? 15.432 -7.013 -20.969 1.00 25.43 19 LYS B N 1
ATOM 3255 C CA . LYS B 1 41 ? 15.412 -5.565 -20.782 1.00 24.74 19 LYS B CA 1
ATOM 3256 C C . LYS B 1 41 ? 16.823 -4.971 -20.791 1.00 24.63 19 LYS B C 1
ATOM 3257 O O . LYS B 1 41 ? 17.767 -5.616 -20.322 1.00 26.48 19 LYS B O 1
ATOM 3263 N N . ALA B 1 42 ? 16.967 -3.755 -21.333 1.00 24.30 20 ALA B N 1
ATOM 3264 C CA . ALA B 1 42 ? 18.211 -3.009 -21.198 1.00 22.85 20 ALA B CA 1
ATOM 3265 C C . ALA B 1 42 ? 18.317 -2.577 -19.743 1.00 22.00 20 ALA B C 1
ATOM 3266 O O . ALA B 1 42 ? 17.303 -2.407 -19.064 1.00 24.67 20 ALA B O 1
ATOM 3268 N N . ALA B 1 43 ? 19.545 -2.400 -19.266 1.00 22.89 21 ALA B N 1
ATOM 3269 C CA . ALA B 1 43 ? 19.782 -2.037 -17.874 1.00 24.97 21 ALA B CA 1
ATOM 3270 C C . ALA B 1 43 ? 19.202 -0.663 -17.535 1.00 25.74 21 ALA B C 1
ATOM 3271 O O . ALA B 1 43 ? 18.726 -0.450 -16.428 1.00 27.10 21 ALA B O 1
ATOM 3273 N N . PHE B 1 44 ? 19.227 0.264 -18.491 1.00 24.76 22 PHE B N 1
ATOM 3274 C CA . PHE B 1 44 ? 18.786 1.642 -18.224 1.00 24.09 22 PHE B CA 1
ATOM 3275 C C . PHE B 1 44 ? 17.732 2.062 -19.233 1.00 24.37 22 PHE B C 1
ATOM 3276 O O . PHE B 1 44 ? 17.657 1.502 -20.336 1.00 21.89 22 PHE B O 1
ATOM 3284 N N . GLY B 1 45 ? 16.937 3.065 -18.864 1.00 23.37 23 GLY B N 1
ATOM 3285 C CA . GLY B 1 45 ? 15.934 3.633 -19.754 1.00 22.63 23 GLY B CA 1
ATOM 3286 C C . GLY B 1 45 ? 14.618 2.888 -19.718 1.00 22.27 23 GLY B C 1
ATOM 3287 O O . GLY B 1 45 ? 14.565 1.720 -19.290 1.00 23.13 23 GLY B O 1
ATOM 3288 N N . GLU B 1 46 ? 13.556 3.568 -20.166 1.00 23.69 24 GLU B N 1
ATOM 3289 C CA . GLU B 1 46 ? 12.230 2.972 -20.306 1.00 27.40 24 GLU B CA 1
ATOM 3290 C C . GLU B 1 46 ? 12.309 1.640 -21.056 1.00 25.32 24 GLU B C 1
ATOM 3291 O O . GLU B 1 46 ? 13.064 1.516 -22.010 1.00 23.55 24 GLU B O 1
ATOM 3297 N N . ASP B 1 47 ? 11.539 0.648 -20.614 1.00 26.12 25 ASP B N 1
ATOM 3298 C CA . ASP B 1 47 ? 11.463 -0.629 -21.331 1.00 26.50 25 ASP B CA 1
ATOM 3299 C C . ASP B 1 47 ? 10.322 -0.591 -22.340 1.00 29.07 25 ASP B C 1
ATOM 3300 O O . ASP B 1 47 ? 9.164 -0.414 -21.968 1.00 30.72 25 ASP B O 1
ATOM 3305 N N . PHE B 1 48 ? 10.649 -0.775 -23.614 1.00 27.28 26 PHE B N 1
ATOM 3306 C CA . PHE B 1 48 ? 9.636 -0.745 -24.663 1.00 28.09 26 PHE B CA 1
ATOM 3307 C C . PHE B 1 48 ? 9.120 -2.139 -24.982 1.00 28.11 26 PHE B C 1
ATOM 3308 O O . PHE B 1 48 ? 9.910 -3.075 -25.127 1.00 30.31 26 PHE B O 1
ATOM 3316 N N . GLU B 1 49 ? 7.800 -2.285 -25.089 1.00 28.34 27 GLU B N 1
ATOM 3317 C CA . GLU B 1 49 ? 7.215 -3.525 -25.591 1.00 29.11 27 GLU B CA 1
ATOM 3318 C C . GLU B 1 49 ? 7.341 -3.489 -27.105 1.00 29.23 27 GLU B C 1
ATOM 3319 O O . GLU B 1 49 ? 6.665 -2.701 -27.763 1.00 31.00 27 GLU B O 1
ATOM 3325 N N . LEU B 1 50 ? 8.217 -4.329 -27.657 1.00 30.81 28 LEU B N 1
ATOM 3326 C CA . LEU B 1 50 ? 8.498 -4.289 -29.100 1.00 27.31 28 LEU B CA 1
ATOM 3327 C C . LEU B 1 50 ? 7.298 -4.671 -29.992 1.00 28.05 28 LEU B C 1
ATOM 3328 O O . LEU B 1 50 ? 7.198 -4.207 -31.131 1.00 30.07 28 LEU B O 1
ATOM 3333 N N . GLU B 1 51 ? 6.392 -5.494 -29.461 1.00 30.06 29 GLU B N 1
ATOM 3334 C CA . GLU B 1 51 ? 5.194 -5.930 -30.200 1.00 33.61 29 GLU B CA 1
ATOM 3335 C C . GLU B 1 51 ? 4.240 -4.789 -30.543 1.00 32.84 29 GLU B C 1
ATOM 3336 O O . GLU B 1 51 ? 3.382 -4.913 -31.441 1.00 32.15 29 GLU B O 1
ATOM 3342 N N . LYS B 1 52 ? 4.371 -3.683 -29.819 1.00 32.04 30 LYS B N 1
ATOM 3343 C CA . LYS B 1 52 ? 3.483 -2.540 -30.010 1.00 35.09 30 LYS B CA 1
ATOM 3344 C C . LYS B 1 52 ? 3.900 -1.704 -31.219 1.00 36.25 30 LYS B C 1
ATOM 3345 O O . LYS B 1 52 ? 3.180 -0.792 -31.630 1.00 38.17 30 LYS B O 1
ATOM 3351 N N . TYR B 1 53 ? 5.057 -2.029 -31.792 1.00 33.33 31 TYR B N 1
ATOM 3352 C CA . TYR B 1 53 ? 5.561 -1.341 -32.977 1.00 32.36 31 TYR B CA 1
ATOM 3353 C C . TYR B 1 53 ? 5.603 -2.291 -34.167 1.00 36.88 31 TYR B C 1
ATOM 3354 O O . TYR B 1 53 ? 6.105 -3.405 -34.060 1.00 39.98 31 TYR B O 1
ATOM 3363 N N . GLU B 1 54 ? 5.034 -1.856 -35.288 1.00 38.84 32 GLU B N 1
ATOM 3364 C CA . GLU B 1 54 ? 5.119 -2.599 -36.540 1.00 37.33 32 GLU B CA 1
ATOM 3365 C C . GLU B 1 54 ? 6.538 -2.435 -37.072 1.00 38.46 32 GLU B C 1
ATOM 3366 O O . GLU B 1 54 ? 7.126 -1.354 -36.959 1.00 37.71 32 GLU B O 1
ATOM 3372 N N . GLU B 1 55 ? 7.111 -3.494 -37.633 1.00 34.30 33 GLU B N 1
ATOM 3373 C CA . GLU B 1 55 ? 8.423 -3.345 -38.261 1.00 34.93 33 GLU B CA 1
ATOM 3374 C C . GLU B 1 55 ? 8.288 -2.434 -39.486 1.00 35.40 33 GLU B C 1
ATOM 3375 O O . GLU B 1 55 ? 7.491 -2.715 -40.393 1.00 33.62 33 GLU B O 1
ATOM 3381 N N . GLY B 1 56 ? 9.054 -1.337 -39.484 1.00 31.78 34 GLY B N 1
ATOM 3382 C CA . GLY B 1 56 ? 9.063 -0.376 -40.590 1.00 30.68 34 GLY B CA 1
ATOM 3383 C C . GLY B 1 56 ? 9.337 -1.031 -41.928 1.00 32.74 34 GLY B C 1
ATOM 3384 O O . GLY B 1 56 ? 9.990 -2.080 -41.992 1.00 31.84 34 GLY B O 1
ATOM 3385 N N . SER B 1 57 ? 8.835 -0.408 -42.994 1.00 34.56 35 SER B N 1
ATOM 3386 C CA . SER B 1 57 ? 8.952 -0.946 -44.356 1.00 33.77 35 SER B CA 1
ATOM 3387 C C . SER B 1 57 ? 10.397 -1.265 -44.745 1.00 32.77 35 SER B C 1
ATOM 3388 O O . SER B 1 57 ? 11.307 -0.461 -44.504 1.00 31.40 35 SER B O 1
ATOM 3391 N N . LYS B 1 58 ? 10.581 -2.445 -45.339 1.00 31.83 36 LYS B N 1
ATOM 3392 C CA . LYS B 1 58 ? 11.879 -2.903 -45.855 1.00 34.76 36 LYS B CA 1
ATOM 3393 C C . LYS B 1 58 ? 11.962 -2.684 -47.369 1.00 36.96 36 LYS B C 1
ATOM 3394 O O . LYS B 1 58 ? 12.956 -3.033 -48.018 1.00 41.08 36 LYS B O 1
ATOM 3400 N N . VAL B 1 59 ? 10.897 -2.116 -47.920 1.00 33.71 37 VAL B N 1
ATOM 3401 C CA . VAL B 1 59 ? 10.869 -1.648 -49.298 1.00 37.13 37 VAL B CA 1
ATOM 3402 C C . VAL B 1 59 ? 10.956 -0.125 -49.248 1.00 41.57 37 VAL B C 1
ATOM 3403 O O . VAL B 1 59 ? 10.189 0.524 -48.531 1.00 47.18 37 VAL B O 1
ATOM 3407 N N . SER B 1 60 ? 11.892 0.449 -49.990 1.00 45.46 38 SER B N 1
ATOM 3408 C CA . SER B 1 60 ? 12.007 1.904 -50.034 1.00 49.78 38 SER B CA 1
ATOM 3409 C C . SER B 1 60 ? 12.268 2.355 -51.452 1.00 56.16 38 SER B C 1
ATOM 3410 O O . SER B 1 60 ? 13.236 1.909 -52.078 1.00 57.88 38 SER B O 1
ATOM 3413 N N . LYS B 1 61 ? 11.391 3.222 -51.958 1.00 61.41 39 LYS B N 1
ATOM 3414 C CA . LYS B 1 61 ? 11.567 3.804 -53.282 1.00 54.51 39 LYS B CA 1
ATOM 3415 C C . LYS B 1 61 ? 12.889 4.567 -53.338 1.00 50.55 39 LYS B C 1
ATOM 3416 O O . LYS B 1 61 ? 13.134 5.455 -52.515 1.00 52.11 39 LYS B O 1
ATOM 3422 N N . PRO B 1 62 ? 13.761 4.189 -54.289 1.00 49.08 40 PRO B N 1
ATOM 3423 C CA . PRO B 1 62 ? 15.050 4.859 -54.471 1.00 44.30 40 PRO B CA 1
ATOM 3424 C C . PRO B 1 62 ? 14.912 6.352 -54.782 1.00 44.97 40 PRO B C 1
ATOM 3425 O O . PRO B 1 62 ? 13.938 6.776 -55.413 1.00 42.29 40 PRO B O 1
ATOM 3429 N N . ILE B 1 63 ? 15.875 7.135 -54.303 1.00 40.67 41 ILE B N 1
ATOM 3430 C CA . ILE B 1 63 ? 15.965 8.560 -54.594 1.00 39.45 41 ILE B CA 1
ATOM 3431 C C . ILE B 1 63 ? 17.375 8.818 -55.128 1.00 38.93 41 ILE B C 1
ATOM 3432 O O . ILE B 1 63 ? 18.324 8.942 -54.351 1.00 42.38 41 ILE B O 1
ATOM 3437 N N . GLU B 1 64 ? 17.498 8.870 -56.457 1.00 34.31 42 GLU B N 1
ATOM 3438 C CA . GLU B 1 64 ? 18.794 9.006 -57.148 1.00 37.07 42 GLU B CA 1
ATOM 3439 C C . GLU B 1 64 ? 19.455 10.359 -56.924 1.00 36.61 42 GLU B C 1
ATOM 3440 O O . GLU B 1 64 ? 20.679 10.459 -56.894 1.00 37.36 42 GLU B O 1
ATOM 3446 N N . ASP B 1 65 ? 18.632 11.393 -56.783 1.00 35.53 43 ASP B N 1
ATOM 3447 C CA . ASP B 1 65 ? 19.104 12.755 -56.640 1.00 37.15 43 ASP B CA 1
ATOM 3448 C C . ASP B 1 65 ? 18.311 13.419 -55.527 1.00 37.88 43 ASP B C 1
ATOM 3449 O O . ASP B 1 65 ? 17.100 13.614 -55.642 1.00 39.26 43 ASP B O 1
ATOM 3454 N N . LEU B 1 66 ? 19.010 13.775 -54.457 1.00 40.68 44 LEU B N 1
ATOM 3455 C CA . LEU B 1 66 ? 18.395 14.367 -53.272 1.00 36.93 44 LEU B CA 1
ATOM 3456 C C . LEU B 1 66 ? 17.836 15.768 -53.517 1.00 39.50 44 LEU B C 1
ATOM 3457 O O . LEU B 1 66 ? 16.961 16.216 -52.779 1.00 41.68 44 LEU B O 1
ATOM 3462 N N . GLN B 1 67 ? 18.359 16.452 -54.536 1.00 40.90 45 GLN B N 1
ATOM 3463 C CA . GLN B 1 67 ? 17.879 17.779 -54.955 1.00 42.40 45 GLN B CA 1
ATOM 3464 C C . GLN B 1 67 ? 16.437 17.727 -55.447 1.00 42.23 45 GLN B C 1
ATOM 3465 O O . GLN B 1 67 ? 15.762 18.754 -55.523 1.00 44.47 45 GLN B O 1
ATOM 3471 N N . SER B 1 68 ? 15.967 16.529 -55.785 1.00 44.50 46 SER B N 1
ATOM 3472 C CA . SER B 1 68 ? 14.627 16.352 -56.342 1.00 44.19 46 SER B CA 1
ATOM 3473 C C . SER B 1 68 ? 13.550 16.248 -55.255 1.00 48.25 46 SER B C 1
ATOM 3474 O O . SER B 1 68 ? 12.357 16.307 -55.553 1.00 51.37 46 SER B O 1
ATOM 3477 N N . LEU B 1 69 ? 13.979 16.097 -54.002 1.00 45.65 47 LEU B N 1
ATOM 3478 C CA . LEU B 1 69 ? 13.061 16.003 -52.861 1.00 43.88 47 LEU B CA 1
ATOM 3479 C C . LEU B 1 69 ? 12.233 17.277 -52.675 1.00 46.84 47 LEU B C 1
ATOM 3480 O O . LEU B 1 69 ? 12.581 18.340 -53.208 1.00 50.43 47 LEU B O 1
ATOM 3485 N N . ASP B 1 70 ? 11.138 17.155 -51.920 1.00 53.09 48 ASP B N 1
ATOM 3486 C CA . ASP B 1 70 ? 10.264 18.284 -51.569 1.00 52.18 48 ASP B CA 1
ATOM 3487 C C . ASP B 1 70 ? 11.006 19.284 -50.706 1.00 47.03 48 ASP B C 1
ATOM 3488 O O . ASP B 1 70 ? 11.916 18.903 -49.965 1.00 47.69 48 ASP B O 1
ATOM 3493 N N . GLU B 1 71 ? 10.604 20.553 -50.779 1.00 48.89 49 GLU B N 1
ATOM 3494 C CA . GLU B 1 71 ? 11.147 21.587 -49.892 1.00 49.61 49 GLU B CA 1
ATOM 3495 C C . GLU B 1 71 ? 11.072 21.176 -48.423 1.00 49.20 49 GLU B C 1
ATOM 3496 O O . GLU B 1 71 ? 12.015 21.409 -47.661 1.00 48.39 49 GLU B O 1
ATOM 3502 N N . GLU B 1 72 ? 9.952 20.555 -48.047 1.00 49.95 50 GLU B N 1
ATOM 3503 C CA . GLU B 1 72 ? 9.717 20.094 -46.676 1.00 47.19 50 GLU B CA 1
ATOM 3504 C C . GLU B 1 72 ? 10.766 19.093 -46.205 1.00 42.90 50 GLU B C 1
ATOM 3505 O O . GLU B 1 72 ? 11.358 19.260 -45.136 1.00 40.68 50 GLU B O 1
ATOM 3511 N N . SER B 1 73 ? 10.996 18.056 -47.006 1.00 42.21 51 SER B N 1
ATOM 3512 C CA . SER B 1 73 ? 11.992 17.049 -46.672 1.00 42.76 51 SER B CA 1
ATOM 3513 C C . SER B 1 73 ? 13.424 17.594 -46.754 1.00 39.08 51 SER B C 1
ATOM 3514 O O . SER B 1 73 ? 14.295 17.156 -45.997 1.00 36.17 51 SER B O 1
ATOM 3517 N N . LYS B 1 74 ? 13.664 18.558 -47.647 1.00 36.86 52 LYS B N 1
ATOM 3518 C CA . LYS B 1 74 ? 14.993 19.198 -47.730 1.00 36.63 52 LYS B CA 1
ATOM 3519 C C . LYS B 1 74 ? 15.356 19.989 -46.472 1.00 34.36 52 LYS B C 1
ATOM 3520 O O . LYS B 1 74 ? 16.466 19.840 -45.943 1.00 33.46 52 LYS B O 1
ATOM 3526 N N . LYS B 1 75 ? 14.424 20.822 -46.004 1.00 34.66 53 LYS B N 1
ATOM 3527 C CA . LYS B 1 75 ? 14.592 21.544 -44.741 1.00 35.11 53 LYS B CA 1
ATOM 3528 C C . LYS B 1 75 ? 14.745 20.593 -43.542 1.00 31.96 53 LYS B C 1
ATOM 3529 O O . LYS B 1 75 ? 15.516 20.863 -42.624 1.00 33.88 53 LYS B O 1
ATOM 3535 N N . THR B 1 76 ? 14.017 19.480 -43.567 1.00 30.38 54 THR B N 1
ATOM 3536 C CA . THR B 1 76 ? 14.135 18.438 -42.550 1.00 32.94 54 THR B CA 1
ATOM 3537 C C . THR B 1 76 ? 15.565 17.861 -42.508 1.00 28.64 54 THR B C 1
ATOM 3538 O O . THR B 1 76 ? 16.168 17.739 -41.430 1.00 30.23 54 THR B O 1
ATOM 3542 N N . LEU B 1 77 ? 16.107 17.518 -43.676 1.00 29.39 55 LEU B N 1
ATOM 3543 C CA . LEU B 1 77 ? 17.482 17.054 -43.765 1.00 24.54 55 LEU B CA 1
ATOM 3544 C C . LEU B 1 77 ? 18.449 18.096 -43.249 1.00 24.54 55 LEU B C 1
ATOM 3545 O O . LEU B 1 77 ? 19.328 17.785 -42.464 1.00 25.65 55 LEU B O 1
ATOM 3550 N N . LEU B 1 78 ? 18.278 19.335 -43.692 1.00 26.05 56 LEU B N 1
ATOM 3551 C CA . LEU B 1 78 ? 19.185 20.411 -43.307 1.00 23.36 56 LEU B CA 1
ATOM 3552 C C . LEU B 1 78 ? 19.238 20.631 -41.788 1.00 27.01 56 LEU B C 1
ATOM 3553 O O . LEU B 1 78 ? 20.299 20.920 -41.241 1.00 28.76 56 LEU B O 1
ATOM 3558 N N . GLN B 1 79 ? 18.106 20.444 -41.110 1.00 26.67 57 GLN B N 1
ATOM 3559 C CA . GLN B 1 79 ? 18.036 20.633 -39.657 1.00 27.79 57 GLN B CA 1
ATOM 3560 C C . GLN B 1 79 ? 18.907 19.668 -38.853 1.00 26.73 57 GLN B C 1
ATOM 3561 O O . GLN B 1 79 ? 19.243 19.956 -37.708 1.00 25.06 57 GLN B O 1
ATOM 3567 N N . VAL B 1 80 ? 19.266 18.533 -39.461 1.00 27.77 58 VAL B N 1
ATOM 3568 C CA . VAL B 1 80 ? 20.184 17.577 -38.852 1.00 27.92 58 VAL B CA 1
ATOM 3569 C C . VAL B 1 80 ? 21.515 17.481 -39.598 1.00 27.22 58 VAL B C 1
ATOM 3570 O O . VAL B 1 80 ? 22.237 16.482 -39.494 1.00 24.94 58 VAL B O 1
ATOM 3574 N N . GLY B 1 81 ? 21.836 18.537 -40.343 1.00 27.16 59 GLY B N 1
ATOM 3575 C CA . GLY B 1 81 ? 23.161 18.687 -40.943 1.00 24.18 59 GLY B CA 1
ATOM 3576 C C . GLY B 1 81 ? 23.413 17.877 -42.195 1.00 21.56 59 GLY B C 1
ATOM 3577 O O . GLY B 1 81 ? 24.563 17.706 -42.591 1.00 24.77 59 GLY B O 1
ATOM 3578 N N . VAL B 1 82 ? 22.336 17.363 -42.795 1.00 20.82 60 VAL B N 1
ATOM 3579 C CA . VAL B 1 82 ? 22.389 16.582 -44.048 1.00 19.71 60 VAL B CA 1
ATOM 3580 C C . VAL B 1 82 ? 22.059 17.537 -45.207 1.00 22.90 60 VAL B C 1
ATOM 3581 O O . VAL B 1 82 ? 21.000 18.157 -45.209 1.00 22.46 60 VAL B O 1
ATOM 3585 N N . ILE B 1 83 ? 22.987 17.669 -46.157 1.00 24.82 61 ILE B N 1
ATOM 3586 C CA A ILE B 1 83 ? 22.880 18.661 -47.236 0.50 24.20 61 ILE B CA 1
ATOM 3587 C CA B ILE B 1 83 ? 22.883 18.660 -47.236 0.50 24.29 61 ILE B CA 1
ATOM 3588 C C . ILE B 1 83 ? 22.424 18.014 -48.548 1.00 24.73 61 ILE B C 1
ATOM 3589 O O . ILE B 1 83 ? 23.175 17.261 -49.163 1.00 27.65 61 ILE B O 1
ATOM 3598 N N . PRO B 1 84 ? 21.181 18.313 -48.995 1.00 28.00 62 PRO B N 1
ATOM 3599 C CA . PRO B 1 84 ? 20.692 17.702 -50.233 1.00 26.81 62 PRO B CA 1
ATOM 3600 C C . PRO B 1 84 ? 21.591 17.950 -51.449 1.00 27.95 62 PRO B C 1
ATOM 3601 O O . PRO B 1 84 ? 21.698 17.076 -52.316 1.00 30.30 62 PRO B O 1
ATOM 3605 N N . SER B 1 85 ? 22.234 19.118 -51.502 1.00 27.56 63 SER B N 1
ATOM 3606 C CA . SER B 1 85 ? 23.118 19.463 -52.621 1.00 32.27 63 SER B CA 1
ATOM 3607 C C . SER B 1 85 ? 24.455 18.736 -52.551 1.00 31.94 63 SER B C 1
ATOM 3608 O O . SER B 1 85 ? 25.221 18.736 -53.521 1.00 33.95 63 SER B O 1
ATOM 3611 N N . GLU B 1 86 ? 24.728 18.149 -51.387 1.00 31.34 64 GLU B N 1
ATOM 3612 C CA . GLU B 1 86 ? 25.975 17.459 -51.087 1.00 30.27 64 GLU B CA 1
ATOM 3613 C C . GLU B 1 86 ? 27.189 18.387 -51.162 1.00 35.54 64 GLU B C 1
ATOM 3614 O O . GLU B 1 86 ? 28.320 17.940 -51.301 1.00 39.72 64 GLU B O 1
ATOM 3620 N N . GLU B 1 87 ? 26.926 19.686 -51.053 1.00 37.40 65 GLU B N 1
ATOM 3621 C CA . GLU B 1 87 ? 27.960 20.714 -50.970 1.00 42.03 65 GLU B CA 1
ATOM 3622 C C . GLU B 1 87 ? 28.812 20.512 -49.712 1.00 39.99 65 GLU B C 1
ATOM 3623 O O . GLU B 1 87 ? 28.305 20.577 -48.590 1.00 37.08 65 GLU B O 1
ATOM 3629 N N . GLY B 1 88 ? 30.105 20.258 -49.913 1.00 38.59 66 GLY B N 1
ATOM 3630 C CA . GLY B 1 88 ? 31.038 20.031 -48.808 1.00 35.72 66 GLY B CA 1
ATOM 3631 C C . GLY B 1 88 ? 30.896 18.648 -48.202 1.00 32.85 66 GLY B C 1
ATOM 3632 O O . GLY B 1 88 ? 31.180 18.451 -47.016 1.00 33.72 66 GLY B O 1
ATOM 3633 N N . ARG B 1 89 ? 30.443 17.697 -49.018 1.00 31.39 67 ARG B N 1
ATOM 3634 C CA . ARG B 1 89 ? 30.289 16.300 -48.617 1.00 29.66 67 ARG B CA 1
ATOM 3635 C C . ARG B 1 89 ? 31.020 15.363 -49.572 1.00 29.39 67 ARG B C 1
ATOM 3636 O O . ARG B 1 89 ? 31.121 15.643 -50.775 1.00 34.26 67 ARG B O 1
ATOM 3644 N N . SER B 1 90 ? 31.526 14.253 -49.034 1.00 28.48 68 SER B N 1
ATOM 3645 C CA . SER B 1 90 ? 32.249 13.244 -49.816 1.00 29.61 68 SER B CA 1
ATOM 3646 C C . SER B 1 90 ? 31.335 12.151 -50.356 1.00 28.13 68 SER B C 1
ATOM 3647 O O . SER B 1 90 ? 31.708 11.404 -51.266 1.00 30.39 68 SER B O 1
ATOM 3650 N N . GLY B 1 91 ? 30.146 12.047 -49.784 1.00 28.41 69 GLY B N 1
ATOM 3651 C CA . GLY B 1 91 ? 29.179 11.025 -50.186 1.00 31.21 69 GLY B CA 1
ATOM 3652 C C . GLY B 1 91 ? 27.935 11.165 -49.331 1.00 28.64 69 GLY B C 1
ATOM 3653 O O . GLY B 1 91 ? 27.955 11.897 -48.341 1.00 28.49 69 GLY B O 1
ATOM 3654 N N . SER B 1 92 ? 26.869 10.451 -49.699 1.00 25.50 70 SER B N 1
ATOM 3655 C CA . SER B 1 92 ? 25.581 10.555 -49.012 1.00 24.30 70 SER B CA 1
ATOM 3656 C C . SER B 1 92 ? 24.903 9.210 -48.949 1.00 23.45 70 SER B C 1
ATOM 3657 O O . SER B 1 92 ? 24.849 8.505 -49.945 1.00 22.87 70 SER B O 1
ATOM 3660 N N . PHE B 1 93 ? 24.391 8.861 -47.768 1.00 21.93 71 PHE B N 1
ATOM 3661 C CA . PHE B 1 93 ? 23.667 7.614 -47.576 1.00 21.86 71 PHE B CA 1
ATOM 3662 C C . PHE B 1 93 ? 22.371 7.945 -46.856 1.00 22.88 71 PHE B C 1
ATOM 3663 O O . PHE B 1 93 ? 22.386 8.659 -45.850 1.00 27.14 71 PHE B O 1
ATOM 3671 N N . LEU B 1 94 ? 21.258 7.440 -47.373 1.00 22.87 72 LEU B N 1
ATOM 3672 C CA . LEU B 1 94 ? 19.942 7.689 -46.785 1.00 24.80 72 LEU B CA 1
ATOM 3673 C C . LEU B 1 94 ? 19.171 6.390 -46.540 1.00 25.55 72 LEU B C 1
ATOM 3674 O O . LEU B 1 94 ? 19.045 5.549 -47.440 1.00 24.28 72 LEU B O 1
ATOM 3679 N N . VAL B 1 95 ? 18.666 6.233 -45.319 1.00 24.91 73 VAL B N 1
ATOM 3680 C CA . VAL B 1 95 ? 17.795 5.122 -44.976 1.00 23.74 73 VAL B CA 1
ATOM 3681 C C . VAL B 1 95 ? 16.452 5.691 -44.567 1.00 24.70 73 VAL B C 1
ATOM 3682 O O . VAL B 1 95 ? 16.377 6.542 -43.690 1.00 28.04 73 VAL B O 1
ATOM 3686 N N . LEU B 1 96 ? 15.401 5.241 -45.240 1.00 27.78 74 LEU B N 1
ATOM 3687 C CA . LEU B 1 96 ? 14.042 5.580 -44.852 1.00 25.70 74 LEU B CA 1
ATOM 3688 C C . LEU B 1 96 ? 13.387 4.337 -44.285 1.00 26.68 74 LEU B C 1
ATOM 3689 O O . LEU B 1 96 ? 13.340 3.300 -44.957 1.00 26.08 74 LEU B O 1
ATOM 3694 N N . ASP B 1 97 ? 12.884 4.448 -43.054 1.00 28.40 75 ASP B N 1
ATOM 3695 C CA . ASP B 1 97 ? 12.444 3.282 -42.289 1.00 26.68 75 ASP B CA 1
ATOM 3696 C C . ASP B 1 97 ? 13.534 2.221 -42.324 1.00 26.41 75 ASP B C 1
ATOM 3697 O O . ASP B 1 97 ? 14.639 2.467 -41.860 1.00 27.38 75 ASP B O 1
ATOM 3702 N N . ASN B 1 98 ? 13.241 1.068 -42.910 1.00 27.77 76 ASN B N 1
ATOM 3703 C CA . ASN B 1 98 ? 14.174 -0.052 -42.895 1.00 24.84 76 ASN B CA 1
ATOM 3704 C C . ASN B 1 98 ? 14.803 -0.371 -44.239 1.00 29.68 76 ASN B C 1
ATOM 3705 O O . ASN B 1 98 ? 15.362 -1.458 -44.428 1.00 34.66 76 ASN B O 1
ATOM 3710 N N . ALA B 1 99 ? 14.729 0.572 -45.174 1.00 26.29 77 ALA B N 1
ATOM 3711 C CA . ALA B 1 99 ? 15.331 0.347 -46.488 1.00 28.95 77 ALA B CA 1
ATOM 3712 C C . ALA B 1 99 ? 16.216 1.492 -46.950 1.00 29.29 77 ALA B C 1
ATOM 3713 O O . ALA B 1 99 ? 15.940 2.664 -46.680 1.00 29.74 77 ALA B O 1
ATOM 3715 N N . VAL B 1 100 ? 17.299 1.136 -47.630 1.00 24.29 78 VAL B N 1
ATOM 3716 C CA . VAL B 1 100 ? 18.246 2.119 -48.150 1.00 30.42 78 VAL B CA 1
ATOM 3717 C C . VAL B 1 100 ? 17.620 2.800 -49.376 1.00 29.89 78 VAL B C 1
ATOM 3718 O O . VAL B 1 100 ? 17.190 2.122 -50.308 1.00 30.36 78 VAL B O 1
ATOM 3722 N N . SER B 1 101 ? 17.550 4.133 -49.345 1.00 25.69 79 SER B N 1
ATOM 3723 C CA . SER B 1 101 ? 16.922 4.936 -50.399 1.00 29.39 79 SER B CA 1
ATOM 3724 C C . SER B 1 101 ? 17.929 5.600 -51.332 1.00 31.28 79 SER B C 1
ATOM 3725 O O . SER B 1 101 ? 17.621 5.868 -52.490 1.00 32.10 79 SER B O 1
ATOM 3728 N N . HIS B 1 102 ? 19.118 5.883 -50.807 1.00 27.33 80 HIS B N 1
ATOM 3729 C CA . HIS B 1 102 ? 20.160 6.599 -51.534 1.00 29.33 80 HIS B CA 1
ATOM 3730 C C . HIS B 1 102 ? 21.528 6.211 -51.027 1.00 27.00 80 HIS B C 1
ATOM 3731 O O . HIS B 1 102 ? 21.729 6.057 -49.817 1.00 25.81 80 HIS B O 1
ATOM 3738 N N . SER B 1 103 ? 22.467 6.027 -51.954 1.00 27.42 81 SER B N 1
ATOM 3739 C CA . SER B 1 103 ? 23.860 5.749 -51.628 1.00 27.95 81 SER B CA 1
ATOM 3740 C C . SER B 1 103 ? 24.753 6.223 -52.770 1.00 28.59 81 SER B C 1
ATOM 3741 O O . SER B 1 103 ? 24.780 5.597 -53.837 1.00 29.74 81 SER B O 1
ATOM 3744 N N . THR B 1 104 ? 25.476 7.321 -52.554 1.00 30.08 82 THR B N 1
ATOM 3745 C CA . THR B 1 104 ? 26.365 7.869 -53.583 1.00 29.13 82 THR B CA 1
ATOM 3746 C C . THR B 1 104 ? 27.669 8.384 -52.985 1.00 27.15 82 THR B C 1
ATOM 3747 O O . THR B 1 104 ? 27.728 8.720 -51.793 1.00 26.49 82 THR B O 1
ATOM 3751 N N . LEU B 1 105 ? 28.707 8.446 -53.823 1.00 27.80 83 LEU B N 1
ATOM 3752 C CA . LEU B 1 105 ? 30.007 8.989 -53.425 1.00 30.82 83 LEU B CA 1
ATOM 3753 C C . LEU B 1 105 ? 30.560 9.979 -54.427 1.00 30.70 83 LEU B C 1
ATOM 3754 O O . LEU B 1 105 ? 30.436 9.791 -55.634 1.00 29.79 83 LEU B O 1
ATOM 3759 N N . LYS B 1 106 ? 31.192 11.028 -53.912 1.00 30.37 84 LYS B N 1
ATOM 3760 C CA . LYS B 1 106 ? 31.955 11.949 -54.746 1.00 30.78 84 LYS B CA 1
ATOM 3761 C C . LYS B 1 106 ? 33.454 11.648 -54.627 1.00 33.60 84 LYS B C 1
ATOM 3762 O O . LYS B 1 106 ? 34.244 12.033 -55.492 1.00 35.01 84 LYS B O 1
ATOM 3768 N N . ASP B 1 107 ? 33.824 10.934 -53.561 1.00 33.52 85 ASP B N 1
ATOM 3769 C CA . ASP B 1 107 ? 35.224 10.702 -53.201 1.00 35.89 85 ASP B CA 1
ATOM 3770 C C . ASP B 1 107 ? 35.654 9.279 -53.549 1.00 37.67 85 ASP B C 1
ATOM 3771 O O . ASP B 1 107 ? 34.999 8.317 -53.164 1.00 39.67 85 ASP B O 1
ATOM 3776 N N . LYS B 1 108 ? 36.768 9.157 -54.270 1.00 41.19 86 LYS B N 1
ATOM 3777 C CA . LYS B 1 108 ? 37.261 7.858 -54.716 1.00 41.14 86 LYS B CA 1
ATOM 3778 C C . LYS B 1 108 ? 38.031 7.133 -53.604 1.00 41.39 86 LYS B C 1
ATOM 3779 O O . LYS B 1 108 ? 38.256 5.922 -53.682 1.00 49.40 86 LYS B O 1
ATOM 3785 N N . ASN B 1 109 ? 38.419 7.864 -52.560 1.00 39.67 87 ASN B N 1
ATOM 3786 C CA . ASN B 1 109 ? 39.120 7.239 -51.436 1.00 44.52 87 ASN B CA 1
ATOM 3787 C C . ASN B 1 109 ? 38.212 6.813 -50.267 1.00 41.01 87 ASN B C 1
ATOM 3788 O O . ASN B 1 109 ? 38.666 6.675 -49.122 1.00 38.91 87 ASN B O 1
ATOM 3793 N N . VAL B 1 110 ? 36.928 6.609 -50.570 1.00 34.15 88 VAL B N 1
ATOM 3794 C CA . VAL B 1 110 ? 35.972 6.051 -49.606 1.00 33.37 88 VAL B CA 1
ATOM 3795 C C . VAL B 1 110 ? 35.198 4.922 -50.272 1.00 29.83 88 VAL B C 1
ATOM 3796 O O . VAL B 1 110 ? 34.887 4.999 -51.453 1.00 36.13 88 VAL B O 1
ATOM 3800 N N . GLU B 1 111 ? 34.852 3.902 -49.523 1.00 23.48 89 GLU B N 1
ATOM 3801 C CA . GLU B 1 111 ? 33.955 2.907 -50.000 1.00 26.51 89 GLU B CA 1
ATOM 3802 C C . GLU B 1 111 ? 32.675 3.010 -49.199 1.00 27.93 89 GLU B C 1
ATOM 3803 O O . GLU B 1 111 ? 32.722 3.020 -48.007 1.00 28.90 89 GLU B O 1
ATOM 3809 N N . LEU B 1 112 ? 31.546 3.125 -49.870 1.00 25.97 90 LEU B N 1
ATOM 3810 C CA . LEU B 1 112 ? 30.230 3.290 -49.216 1.00 24.18 90 LEU B CA 1
ATOM 3811 C C . LEU B 1 112 ? 29.195 2.413 -49.898 1.00 25.92 90 LEU B C 1
ATOM 3812 O O . LEU B 1 112 ? 28.955 2.540 -51.106 1.00 27.06 90 LEU B O 1
ATOM 3825 N N . SER B 1 114 ? 25.540 -0.378 -48.899 1.00 22.75 92 SER B N 1
ATOM 3826 C CA . SER B 1 114 ? 24.638 -0.882 -47.877 1.00 21.40 92 SER B CA 1
ATOM 3827 C C . SER B 1 114 ? 25.328 -2.059 -47.186 1.00 22.68 92 SER B C 1
ATOM 3828 O O . SER B 1 114 ? 26.134 -2.780 -47.793 1.00 23.88 92 SER B O 1
ATOM 3831 N N . THR B 1 115 ? 25.007 -2.243 -45.917 1.00 22.70 93 THR B N 1
ATOM 3832 C CA . THR B 1 115 ? 25.514 -3.356 -45.138 1.00 20.69 93 THR B CA 1
ATOM 3833 C C . THR B 1 115 ? 25.201 -4.676 -45.808 1.00 21.63 93 THR B C 1
ATOM 3834 O O . THR B 1 115 ? 26.043 -5.558 -45.846 1.00 24.09 93 THR B O 1
ATOM 3838 N N . HIS B 1 116 ? 23.987 -4.823 -46.316 1.00 23.19 94 HIS B N 1
ATOM 3839 C CA . HIS B 1 116 ? 23.623 -6.067 -47.018 1.00 25.04 94 HIS B CA 1
ATOM 3840 C C . HIS B 1 116 ? 24.483 -6.290 -48.227 1.00 24.83 94 HIS B C 1
ATOM 3841 O O . HIS B 1 116 ? 24.988 -7.391 -48.420 1.00 26.98 94 HIS B O 1
ATOM 3848 N N . LYS B 1 117 ? 24.685 -5.242 -49.029 1.00 26.30 95 LYS B N 1
ATOM 3849 C CA . LYS B 1 117 ? 25.473 -5.365 -50.263 1.00 27.83 95 LYS B CA 1
ATOM 3850 C C . LYS B 1 117 ? 26.953 -5.621 -49.944 1.00 27.46 95 LYS B C 1
ATOM 3851 O O . LYS B 1 117 ? 27.618 -6.399 -50.629 1.00 29.02 95 LYS B O 1
ATOM 3857 N N . ALA B 1 118 ? 27.443 -5.012 -48.860 1.00 27.09 96 ALA B N 1
ATOM 3858 C CA . ALA B 1 118 ? 28.816 -5.245 -48.424 1.00 25.70 96 ALA B CA 1
ATOM 3859 C C . ALA B 1 118 ? 29.036 -6.691 -47.957 1.00 28.17 96 ALA B C 1
ATOM 3860 O O . ALA B 1 118 ? 30.094 -7.272 -48.216 1.00 29.65 96 ALA B O 1
ATOM 3870 N N . GLU B 1 120 ? 27.473 -9.273 -48.955 1.00 30.87 98 GLU B N 1
ATOM 3871 C CA . GLU B 1 120 ? 27.431 -10.074 -50.176 1.00 34.42 98 GLU B CA 1
ATOM 3872 C C . GLU B 1 120 ? 28.708 -9.974 -51.028 1.00 33.73 98 GLU B C 1
ATOM 3873 O O . GLU B 1 120 ? 29.042 -10.908 -51.738 1.00 37.92 98 GL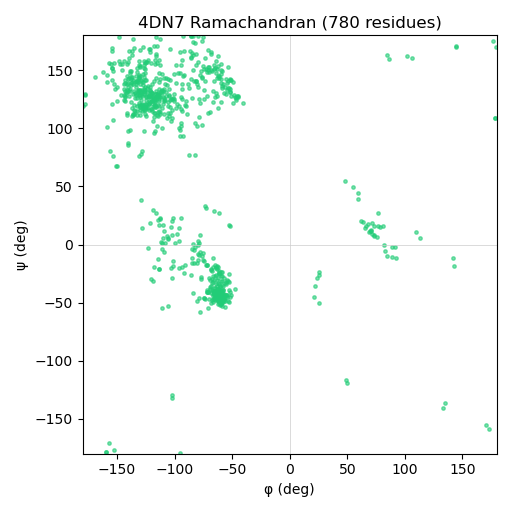U B O 1
ATOM 3879 N N . LYS B 1 121 ? 29.405 -8.842 -50.957 1.00 32.08 99 LYS B N 1
ATOM 3880 C CA . LYS B 1 121 ? 30.611 -8.603 -51.757 1.00 32.50 99 LYS B CA 1
ATOM 3881 C C . LYS B 1 121 ? 31.853 -9.196 -51.083 1.00 31.64 99 LYS B C 1
ATOM 3882 O O . LYS B 1 121 ? 32.697 -9.829 -51.731 1.00 29.78 99 LYS B O 1
ATOM 3888 N N . TYR B 1 122 ? 31.938 -9.032 -49.774 1.00 32.35 100 TYR B N 1
ATOM 3889 C CA . TYR B 1 122 ? 33.107 -9.365 -49.006 1.00 32.69 100 TYR B CA 1
ATOM 3890 C C . TYR B 1 122 ? 32.828 -10.498 -48.054 1.00 34.49 100 TYR B C 1
ATOM 3891 O O . TYR B 1 122 ? 32.113 -10.346 -47.104 1.00 35.93 100 TYR B O 1
ATOM 3900 N N . GLU B 1 123 ? 33.411 -11.654 -48.319 1.00 35.25 101 GLU B N 1
ATOM 3901 C CA . GLU B 1 123 ? 33.213 -12.814 -47.463 1.00 35.17 101 GLU B CA 1
ATOM 3902 C C . GLU B 1 123 ? 33.812 -12.600 -46.064 1.00 33.28 101 GLU B C 1
ATOM 3903 O O . GLU B 1 123 ? 33.288 -13.120 -45.091 1.00 38.97 101 GLU B O 1
ATOM 3909 N N . TRP B 1 124 ? 34.884 -11.809 -45.975 1.00 31.56 102 TRP B N 1
ATOM 3910 C CA . TRP B 1 124 ? 35.537 -11.499 -44.693 1.00 29.90 102 TRP B CA 1
ATOM 3911 C C . TRP B 1 124 ? 34.751 -10.582 -43.794 1.00 28.53 102 TRP B C 1
ATOM 3912 O O . TRP B 1 124 ? 35.039 -10.491 -42.595 1.00 29.43 102 TRP B O 1
ATOM 3923 N N . LEU B 1 125 ? 33.773 -9.862 -44.349 1.00 27.17 103 LEU B N 1
ATOM 3924 C CA . LEU B 1 125 ? 33.019 -8.895 -43.531 1.00 26.69 103 LEU B CA 1
ATOM 3925 C C . LEU B 1 125 ? 32.283 -9.555 -42.384 1.00 28.99 103 LEU B C 1
ATOM 3926 O O . LEU B 1 125 ? 32.018 -8.911 -41.366 1.00 29.90 103 LEU B O 1
ATOM 3931 N N . LYS B 1 126 ? 31.974 -10.843 -42.538 1.00 32.73 104 LYS B N 1
ATOM 3932 C CA . LYS B 1 126 ? 31.328 -11.592 -41.460 1.00 34.25 104 LYS B CA 1
ATOM 3933 C C . LYS B 1 126 ? 32.203 -11.669 -40.205 1.00 31.85 104 LYS B C 1
ATOM 3934 O O . LYS B 1 126 ? 31.688 -11.910 -39.121 1.00 34.85 104 LYS B O 1
ATOM 3940 N N . ASP B 1 127 ? 33.512 -11.438 -40.355 1.00 29.61 105 ASP B N 1
ATOM 3941 C CA . ASP B 1 127 ? 34.432 -11.422 -39.213 1.00 30.27 105 ASP B CA 1
ATOM 3942 C C . ASP B 1 127 ? 34.319 -10.142 -38.398 1.00 28.80 105 ASP B C 1
ATOM 3943 O O . ASP B 1 127 ? 34.917 -10.048 -37.317 1.00 27.82 105 ASP B O 1
ATOM 3948 N N . TYR B 1 128 ? 33.586 -9.157 -38.933 1.00 26.43 106 TYR B N 1
ATOM 3949 C CA . TYR B 1 128 ? 33.397 -7.853 -38.294 1.00 22.73 106 TYR B CA 1
ATOM 3950 C C . TYR B 1 128 ? 31.943 -7.625 -37.894 1.00 22.64 106 TYR B C 1
ATOM 3951 O O . TYR B 1 128 ? 31.635 -6.683 -37.143 1.00 25.82 106 TYR B O 1
ATOM 3960 N N . SER B 1 129 ? 31.046 -8.467 -38.395 1.00 22.51 107 SER B N 1
ATOM 3961 C CA . SER B 1 129 ? 29.606 -8.284 -38.179 1.00 21.87 107 SER B CA 1
ATOM 3962 C C . SER B 1 129 ? 29.108 -8.991 -36.914 1.00 21.72 107 SER B C 1
ATOM 3963 O O . SER B 1 129 ? 29.284 -10.205 -36.764 1.00 20.77 107 SER B O 1
ATOM 3966 N N . TRP B 1 130 ? 28.496 -8.213 -36.019 1.00 22.02 108 TRP B N 1
ATOM 3967 C CA . TRP B 1 130 ? 27.957 -8.688 -34.728 1.00 18.55 108 TRP B CA 1
ATOM 3968 C C . TRP B 1 130 ? 29.059 -9.294 -33.896 1.00 20.14 108 TRP B C 1
ATOM 3969 O O . TRP B 1 130 ? 28.913 -10.374 -33.322 1.00 22.83 108 TRP B O 1
ATOM 3980 N N . LYS B 1 131 ? 30.189 -8.608 -33.877 1.00 20.38 109 LYS B N 1
ATOM 3981 C CA . LYS B 1 131 ? 31.341 -9.014 -33.094 1.00 21.15 109 LYS B CA 1
ATOM 3982 C C . LYS B 1 131 ? 31.499 -7.985 -31.979 1.00 25.06 109 LYS B C 1
ATOM 3983 O O . LYS B 1 131 ? 31.496 -8.332 -30.796 1.00 29.26 109 LYS B O 1
ATOM 3989 N N . LEU B 1 132 ? 31.583 -6.712 -32.333 1.00 19.24 110 LEU B N 1
ATOM 3990 C CA . LEU B 1 132 ? 31.694 -5.682 -31.293 1.00 17.78 110 LEU B CA 1
ATOM 3991 C C . LEU B 1 132 ? 30.404 -5.484 -30.502 1.00 20.42 110 LEU B C 1
ATOM 3992 O O . LEU B 1 132 ? 30.447 -5.298 -29.293 1.00 24.40 110 LEU B O 1
ATOM 3997 N N . VAL B 1 133 ? 29.269 -5.510 -31.191 1.00 18.59 111 VAL B N 1
ATOM 3998 C CA . VAL B 1 133 ? 27.973 -5.477 -30.516 1.00 15.58 111 VAL B CA 1
ATOM 3999 C C . VAL B 1 133 ? 27.404 -6.896 -30.512 1.00 19.24 111 VAL B C 1
ATOM 4000 O O . VAL B 1 133 ? 27.290 -7.511 -31.571 1.00 20.62 111 VAL B O 1
ATOM 4004 N N . GLN B 1 134 ? 27.062 -7.421 -29.335 1.00 20.16 112 GLN B N 1
ATOM 4005 C CA . GLN B 1 134 ? 26.535 -8.788 -29.217 1.00 22.31 112 GLN B CA 1
ATOM 4006 C C . GLN B 1 134 ? 25.058 -8.813 -29.566 1.00 19.01 112 GLN B C 1
ATOM 4007 O O . GLN B 1 134 ? 24.294 -7.922 -29.145 1.00 20.90 112 GLN B O 1
ATOM 4013 N N . VAL B 1 135 ? 24.647 -9.837 -30.313 1.00 21.15 113 VAL B N 1
ATOM 4014 C CA . VAL B 1 135 ? 23.235 -9.949 -30.747 1.00 20.07 113 VAL B CA 1
ATOM 4015 C C . VAL B 1 135 ? 22.304 -9.993 -29.553 1.00 21.51 113 VAL B C 1
ATOM 4016 O O . VAL B 1 135 ? 21.157 -9.543 -29.635 1.00 22.99 113 VAL B O 1
ATOM 4020 N N . ASP B 1 136 ? 22.798 -10.565 -28.453 1.00 22.96 114 ASP B N 1
ATOM 4021 C CA . ASP B 1 136 ? 21.999 -10.756 -27.254 1.00 23.02 114 ASP B CA 1
ATOM 4022 C C . ASP B 1 136 ? 22.285 -9.731 -26.155 1.00 20.41 114 ASP B C 1
ATOM 4023 O O . ASP B 1 136 ? 21.958 -9.975 -24.992 1.00 23.24 114 ASP B O 1
ATOM 4028 N N . ALA B 1 137 ? 22.868 -8.584 -26.513 1.00 19.83 115 ALA B N 1
ATOM 4029 C CA . ALA B 1 137 ? 23.082 -7.525 -25.511 1.00 20.03 115 ALA B CA 1
ATOM 4030 C C . ALA B 1 137 ? 21.782 -7.181 -24.775 1.00 20.92 115 ALA B C 1
ATOM 4031 O O . ALA B 1 137 ? 21.743 -7.127 -23.535 1.00 22.81 115 ALA B O 1
ATOM 4033 N N . ASP B 1 138 ? 20.723 -6.954 -25.544 1.00 20.07 116 ASP B N 1
ATOM 4034 C CA . ASP B 1 138 ? 19.397 -6.672 -24.995 1.00 19.48 116 ASP B CA 1
ATOM 4035 C C . ASP B 1 138 ? 18.332 -6.952 -26.063 1.00 20.06 116 ASP B C 1
ATOM 4036 O O . ASP B 1 138 ? 18.656 -7.393 -27.166 1.00 19.13 116 ASP B O 1
ATOM 4041 N N . LYS B 1 139 ? 17.068 -6.716 -25.748 1.00 19.68 117 LYS B N 1
ATOM 4042 C CA . LYS B 1 139 ? 15.991 -6.987 -26.720 1.00 19.70 117 LYS B CA 1
ATOM 4043 C C . LYS B 1 139 ? 16.121 -6.146 -28.010 1.00 20.10 117 LYS B C 1
ATOM 4044 O O . LYS B 1 139 ? 15.635 -6.549 -29.077 1.00 21.06 117 LYS B O 1
ATOM 4050 N N . TYR B 1 140 ? 16.789 -4.993 -27.906 1.00 20.58 118 TYR B N 1
ATOM 4051 C CA . TYR B 1 140 ? 16.964 -4.066 -29.040 1.00 18.99 118 TYR B CA 1
ATOM 4052 C C . TYR B 1 140 ? 18.002 -4.586 -30.044 1.00 19.33 118 TYR B C 1
ATOM 4053 O O . TYR B 1 140 ? 17.753 -4.577 -31.250 1.00 19.21 118 TYR B O 1
ATOM 4062 N N . THR B 1 141 ? 19.148 -5.049 -29.543 1.00 19.23 119 THR B N 1
ATOM 4063 C CA . THR B 1 141 ? 20.155 -5.667 -30.395 1.00 18.35 119 THR B CA 1
ATOM 4064 C C . THR B 1 141 ? 19.568 -6.944 -31.009 1.00 17.85 119 THR B C 1
ATOM 4065 O O . THR B 1 141 ? 19.778 -7.207 -32.198 1.00 19.80 119 THR B O 1
ATOM 4069 N N . ALA B 1 142 ? 18.818 -7.710 -30.206 1.00 19.19 120 ALA B N 1
ATOM 4070 C CA . ALA B 1 142 ? 18.225 -8.994 -30.649 1.00 18.65 120 ALA B CA 1
ATOM 4071 C C . ALA B 1 142 ? 17.257 -8.804 -31.813 1.00 20.21 120 ALA B C 1
ATOM 4072 O O . ALA B 1 142 ? 17.348 -9.505 -32.835 1.00 20.76 120 ALA B O 1
ATOM 4074 N N . LYS B 1 143 ? 16.356 -7.835 -31.669 1.00 18.89 121 LYS B N 1
ATOM 4075 C CA . LYS B 1 143 ? 15.380 -7.511 -32.711 1.00 21.39 121 LYS B CA 1
ATOM 4076 C C . LYS B 1 143 ? 16.105 -7.089 -33.980 1.00 21.40 121 LYS B C 1
ATOM 4077 O O . LYS B 1 143 ? 15.758 -7.524 -35.068 1.00 24.52 121 LYS B O 1
ATOM 4083 N N . THR B 1 144 ? 17.121 -6.238 -33.837 1.00 21.64 122 THR B N 1
ATOM 4084 C CA . THR B 1 144 ? 17.874 -5.743 -34.983 1.00 22.02 122 THR B CA 1
ATOM 4085 C C . THR B 1 144 ? 18.546 -6.888 -35.734 1.00 23.07 122 THR B C 1
ATOM 4086 O O . THR B 1 144 ? 18.530 -6.909 -36.989 1.00 22.15 122 THR B O 1
ATOM 4090 N N . TYR B 1 145 ? 19.103 -7.849 -34.984 1.00 21.28 123 TYR B N 1
ATOM 4091 C CA . TYR B 1 145 ? 19.754 -9.006 -35.604 1.00 19.99 123 TYR B CA 1
ATOM 4092 C C . TYR B 1 145 ? 18.691 -9.826 -36.301 1.00 21.76 123 TYR B C 1
ATOM 4093 O O . TYR B 1 145 ? 18.845 -10.167 -37.456 1.00 23.5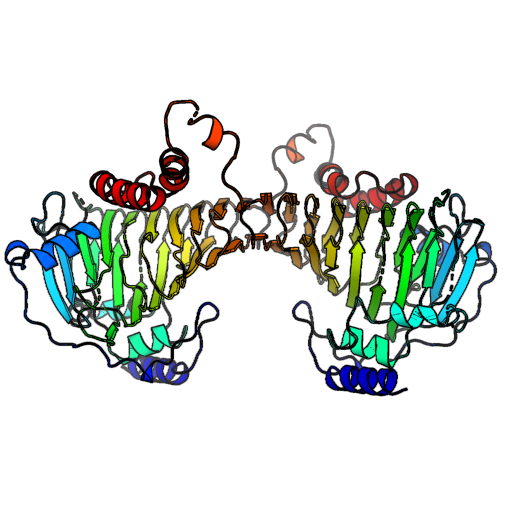7 123 TYR B O 1
ATOM 4102 N N . LEU B 1 146 ? 17.606 -10.118 -35.587 1.00 20.96 124 LEU B N 1
ATOM 4103 C CA . LEU B 1 146 ? 16.562 -10.991 -36.119 1.00 21.56 124 LEU B CA 1
ATOM 4104 C C . LEU B 1 146 ? 15.842 -10.413 -37.351 1.00 21.55 124 LEU B C 1
ATOM 4105 O O . LEU B 1 146 ? 15.302 -11.177 -38.173 1.00 24.73 124 LEU B O 1
ATOM 4110 N N . GLU B 1 147 ? 15.821 -9.078 -37.456 1.00 23.36 125 GLU B N 1
ATOM 4111 C CA . GLU B 1 147 ? 15.180 -8.397 -38.574 1.00 24.56 125 GLU B CA 1
ATOM 4112 C C . GLU B 1 147 ? 16.113 -8.302 -39.783 1.00 25.59 125 GLU B C 1
ATOM 4113 O O . GLU B 1 147 ? 15.736 -7.748 -40.815 1.00 27.41 125 GLU B O 1
ATOM 4119 N N . ASP B 1 148 ? 17.326 -8.837 -39.649 1.00 23.96 126 ASP B N 1
ATOM 4120 C CA . ASP B 1 148 ? 18.334 -8.784 -40.721 1.00 23.41 126 ASP B CA 1
ATOM 4121 C C . ASP B 1 148 ? 18.531 -7.311 -41.127 1.00 24.40 126 ASP B C 1
ATOM 4122 O O . ASP B 1 148 ? 18.488 -6.964 -42.297 1.00 25.99 126 ASP B O 1
ATOM 4127 N N . ALA B 1 149 ? 18.737 -6.449 -40.129 1.00 23.89 127 ALA B N 1
ATOM 4128 C CA . ALA B 1 149 ? 18.836 -5.006 -40.341 1.00 23.11 127 ALA B CA 1
ATOM 4129 C C . ALA B 1 149 ? 19.859 -4.651 -41.402 1.00 21.89 127 ALA B C 1
ATOM 4130 O O . ALA B 1 149 ? 20.967 -5.176 -41.397 1.00 25.14 127 ALA B O 1
ATOM 4132 N N . ASP B 1 150 ? 19.488 -3.751 -42.304 1.00 21.76 128 ASP B N 1
ATOM 4133 C CA . ASP B 1 150 ? 20.445 -3.167 -43.235 1.00 21.07 128 ASP B CA 1
ATOM 4134 C C . ASP B 1 150 ? 20.977 -1.871 -42.595 1.00 20.55 128 ASP B C 1
ATOM 4135 O O . ASP B 1 150 ? 20.584 -1.498 -41.484 1.00 22.10 128 ASP B O 1
ATOM 4140 N N . GLY B 1 151 ? 21.869 -1.192 -43.295 1.00 21.96 129 GLY B N 1
ATOM 4141 C CA . GLY B 1 151 ? 22.461 0.061 -42.813 1.00 19.69 129 GLY B CA 1
ATOM 4142 C C . GLY B 1 151 ? 23.534 0.426 -43.803 1.00 21.06 129 GLY B C 1
ATOM 4143 O O . GLY B 1 151 ? 23.484 -0.022 -44.953 1.00 22.32 129 GLY B O 1
ATOM 4144 N N . TYR B 1 152 ? 24.486 1.247 -43.368 1.00 21.17 130 TYR B N 1
ATOM 4145 C CA . TYR B 1 152 ? 25.660 1.571 -44.177 1.00 24.07 130 TYR B CA 1
ATOM 4146 C C . TYR B 1 152 ? 26.945 0.848 -43.741 1.00 23.33 130 TYR B C 1
ATOM 4147 O O . TYR B 1 152 ? 27.190 0.640 -42.545 1.00 18.71 130 TYR B O 1
ATOM 4156 N N . PHE B 1 153 ? 27.715 0.444 -44.746 1.00 20.83 131 PHE B N 1
ATOM 4157 C CA . PHE B 1 153 ? 29.092 -0.018 -44.610 1.00 21.52 131 PHE B CA 1
ATOM 4158 C C . PHE B 1 153 ? 29.966 1.090 -45.203 1.00 23.16 131 PHE B C 1
ATOM 4159 O O . PHE B 1 153 ? 29.772 1.489 -46.362 1.00 22.44 131 PHE B O 1
ATOM 4167 N N . ILE B 1 154 ? 30.911 1.595 -44.409 1.00 23.13 132 ILE B N 1
ATOM 4168 C CA . ILE B 1 154 ? 31.826 2.646 -44.859 1.00 25.49 132 ILE B CA 1
ATOM 4169 C C . ILE B 1 154 ? 33.244 2.221 -44.530 1.00 25.18 132 ILE B C 1
ATOM 4170 O O . ILE B 1 154 ? 33.539 1.869 -43.382 1.00 24.30 132 ILE B O 1
ATOM 4175 N N . ARG B 1 155 ? 34.113 2.244 -45.532 1.00 23.70 133 ARG B N 1
ATOM 4176 C CA . ARG B 1 155 ? 35.505 1.869 -45.338 1.00 22.58 133 ARG B CA 1
ATOM 4177 C C . ARG B 1 155 ? 36.407 2.897 -45.994 1.00 25.47 133 ARG B C 1
ATOM 4178 O O . ARG B 1 155 ? 36.146 3.350 -47.118 1.00 25.69 133 ARG B O 1
ATOM 4186 N N . VAL B 1 156 ? 37.453 3.291 -45.278 1.00 26.30 134 VAL B N 1
ATOM 4187 C CA . VAL B 1 156 ? 38.501 4.113 -45.876 1.00 26.67 134 VAL B CA 1
ATOM 4188 C C . VAL B 1 156 ? 39.752 3.243 -45.974 1.00 25.14 134 VAL B C 1
ATOM 4189 O O . VAL B 1 156 ? 40.257 2.784 -44.959 1.00 28.13 134 VAL B O 1
ATOM 4193 N N . PRO B 1 157 ? 40.240 2.992 -47.200 1.00 24.17 135 PRO B N 1
ATOM 4194 C CA . PRO B 1 157 ? 41.397 2.109 -47.273 1.00 24.63 135 PRO B CA 1
ATOM 4195 C C . PRO B 1 157 ? 42.676 2.725 -46.678 1.00 27.10 135 PRO B C 1
ATOM 4196 O O . PRO B 1 157 ? 42.733 3.944 -46.448 1.00 26.23 135 PRO B O 1
ATOM 4200 N N . ALA B 1 158 ? 43.666 1.871 -46.405 1.00 29.37 136 ALA B N 1
ATOM 4201 C CA . ALA B 1 158 ? 44.928 2.257 -45.760 1.00 23.79 136 ALA B CA 1
ATOM 4202 C C . ALA B 1 158 ? 45.539 3.537 -46.333 1.00 24.54 136 ALA B C 1
ATOM 4203 O O . ALA B 1 158 ? 45.726 3.664 -47.560 1.00 28.20 136 ALA B O 1
ATOM 4205 N N . GLY B 1 159 ? 45.852 4.471 -45.437 1.00 24.95 137 GLY B N 1
ATOM 4206 C CA . GLY B 1 159 ? 46.625 5.671 -45.770 1.00 28.52 137 GLY B CA 1
ATOM 4207 C C . GLY B 1 159 ? 45.818 6.809 -46.364 1.00 29.65 137 GLY B C 1
ATOM 4208 O O . GLY B 1 159 ? 46.345 7.906 -46.581 1.00 31.01 137 GLY B O 1
ATOM 4209 N N . LYS B 1 160 ? 44.538 6.559 -46.631 1.00 25.63 138 LYS B N 1
ATOM 4210 C CA . LYS B 1 160 ? 43.700 7.542 -47.294 1.00 27.61 138 LYS B CA 1
ATOM 4211 C C . LYS B 1 160 ? 42.934 8.378 -46.280 1.00 28.77 138 LYS B C 1
ATOM 4212 O O . LYS B 1 160 ? 42.707 7.950 -45.153 1.00 28.89 138 LYS B O 1
ATOM 4218 N N . LYS B 1 161 ? 42.563 9.584 -46.679 1.00 30.68 139 LYS B N 1
ATOM 4219 C CA . LYS B 1 161 ? 41.831 10.516 -45.815 1.00 31.14 139 LYS B CA 1
ATOM 4220 C C . LYS B 1 161 ? 40.646 11.046 -46.615 1.00 29.06 139 LYS B C 1
ATOM 4221 O O . LYS B 1 161 ? 40.819 11.422 -47.788 1.00 31.71 139 LYS B O 1
ATOM 4227 N N . THR B 1 162 ? 39.453 11.051 -46.014 1.00 27.65 140 THR B N 1
ATOM 4228 C CA . THR B 1 162 ? 38.303 11.714 -46.632 1.00 28.21 140 THR B CA 1
ATOM 4229 C C . THR B 1 162 ? 38.578 13.211 -46.753 1.00 31.40 140 THR B C 1
ATOM 4230 O O . THR B 1 162 ? 38.964 13.853 -45.772 1.00 36.04 140 THR B O 1
ATOM 4234 N N . SER B 1 163 ? 38.399 13.745 -47.963 1.00 34.91 141 SER B N 1
ATOM 4235 C CA . SER B 1 163 ? 38.564 15.175 -48.228 1.00 33.39 141 SER B CA 1
ATOM 4236 C C . SER B 1 163 ? 37.501 16.007 -47.516 1.00 33.32 141 SER B C 1
ATOM 4237 O O . SER B 1 163 ? 37.791 17.098 -47.035 1.00 37.89 141 SER B O 1
ATOM 4248 N N . PRO B 1 165 ? 33.435 15.466 -45.186 1.00 24.90 143 PRO B N 1
ATOM 4249 C CA . PRO B 1 165 ? 32.718 14.406 -44.472 1.00 23.50 143 PRO B CA 1
ATOM 4250 C C . PRO B 1 165 ? 31.738 13.636 -45.361 1.00 24.53 143 PRO B C 1
ATOM 4251 O O . PRO B 1 165 ? 31.144 14.215 -46.270 1.00 25.66 143 PRO B O 1
ATOM 4255 N N . VAL B 1 166 ? 31.602 12.337 -45.100 1.00 21.97 144 VAL B N 1
ATOM 4256 C CA . VAL B 1 166 ? 30.506 11.528 -45.643 1.00 23.18 144 VAL B CA 1
ATOM 4257 C C . VAL B 1 166 ? 29.296 11.822 -44.773 1.00 22.84 144 VAL B C 1
ATOM 4258 O O . VAL B 1 166 ? 29.425 11.883 -43.552 1.00 24.30 144 VAL B O 1
ATOM 4262 N N . GLN B 1 167 ? 28.129 12.027 -45.383 1.00 22.66 145 GLN B N 1
ATOM 4263 C CA . GLN B 1 167 ? 26.906 12.247 -44.597 1.00 21.13 145 GLN B CA 1
ATOM 4264 C C . GLN B 1 167 ? 25.979 11.045 -44.663 1.00 21.05 145 GLN B C 1
ATOM 4265 O O . GLN B 1 167 ? 25.811 10.447 -45.720 1.00 21.44 145 GLN B O 1
ATOM 4271 N N . THR B 1 168 ? 25.392 10.681 -43.528 1.00 21.35 146 THR B N 1
ATOM 4272 C CA . THR B 1 168 ? 24.355 9.643 -43.526 1.00 21.02 146 THR B CA 1
ATOM 4273 C C . THR B 1 168 ? 23.103 10.174 -42.869 1.00 21.62 146 THR B C 1
ATOM 4274 O O . THR B 1 168 ? 23.163 11.110 -42.074 1.00 24.22 146 THR B O 1
ATOM 4278 N N . CYS B 1 169 ? 21.965 9.580 -43.207 1.00 20.54 147 CYS B N 1
ATOM 4279 C CA . CYS B 1 169 ? 20.700 10.031 -42.661 1.00 20.60 147 CYS B CA 1
ATOM 4280 C C . CYS B 1 169 ? 19.813 8.809 -42.437 1.00 24.40 147 CYS B C 1
ATOM 4281 O O . CYS B 1 169 ? 19.671 7.947 -43.320 1.00 24.15 147 CYS B O 1
ATOM 4284 N N . LEU B 1 170 ? 19.283 8.727 -41.222 1.00 24.21 148 LEU B N 1
ATOM 4285 C CA . LEU B 1 170 ? 18.359 7.694 -40.816 1.00 26.25 148 LEU B CA 1
ATOM 4286 C C . LEU B 1 170 ? 17.076 8.420 -40.503 1.00 31.71 148 LEU B C 1
ATOM 4287 O O . LEU B 1 170 ? 17.060 9.357 -39.694 1.00 31.50 148 LEU B O 1
ATOM 4300 N N . LEU B 1 172 ? 12.779 8.095 -39.917 1.00 26.84 150 LEU B N 1
ATOM 4301 C CA . LEU B 1 172 ? 11.531 7.394 -39.639 1.00 27.61 150 LEU B CA 1
ATOM 4302 C C . LEU B 1 172 ? 10.421 8.012 -40.480 1.00 28.85 150 LEU B C 1
ATOM 4303 O O . LEU B 1 172 ? 10.187 9.212 -40.388 1.00 28.66 150 LEU B O 1
ATOM 4308 N N . GLY B 1 173 ? 9.729 7.205 -41.282 1.00 33.83 151 GLY B N 1
ATOM 4309 C CA . GLY B 1 173 ? 8.704 7.728 -42.196 1.00 30.53 151 GLY B CA 1
ATOM 4310 C C . GLY B 1 173 ? 7.288 7.235 -41.952 1.00 37.19 151 GLY B C 1
ATOM 4311 O O . GLY B 1 173 ? 6.322 7.857 -42.410 1.00 35.26 151 GLY B O 1
ATOM 4312 N N . SER B 1 174 ? 7.161 6.114 -41.243 1.00 35.29 152 SER B N 1
ATOM 4313 C CA . SER B 1 174 ? 5.850 5.540 -40.931 1.00 36.10 152 SER B CA 1
ATOM 4314 C C . SER B 1 174 ? 5.296 6.042 -39.595 1.00 38.17 152 SER B C 1
ATOM 4315 O O . SER B 1 174 ? 6.028 6.614 -38.783 1.00 38.11 152 SER B O 1
ATOM 4318 N N . LYS B 1 175 ? 4.004 5.791 -39.383 1.00 39.43 153 LYS B N 1
ATOM 4319 C CA . LYS B 1 175 ? 3.231 6.284 -38.239 1.00 40.84 153 LYS B CA 1
ATOM 4320 C C . LYS B 1 175 ? 3.752 5.868 -36.850 1.00 39.21 153 LYS B C 1
ATOM 4321 O O . LYS B 1 175 ? 3.932 6.717 -35.973 1.00 41.13 153 LYS B O 1
ATOM 4327 N N . LYS B 1 176 ? 3.945 4.565 -36.642 1.00 38.16 154 LYS B N 1
ATOM 4328 C CA . LYS B 1 176 ? 4.396 4.031 -35.353 1.00 27.43 154 LYS B CA 1
ATOM 4329 C C . LYS B 1 176 ? 5.114 2.722 -35.646 1.00 30.48 154 LYS B C 1
ATOM 4330 O O . LYS B 1 176 ? 4.561 1.629 -35.450 1.00 33.13 154 LYS B O 1
ATOM 4336 N N . ALA B 1 177 ? 6.337 2.838 -36.147 1.00 24.99 155 ALA B N 1
ATOM 4337 C CA . ALA B 1 177 ? 7.092 1.672 -36.547 1.00 30.01 155 ALA B CA 1
ATOM 4338 C C . ALA B 1 177 ? 8.398 1.583 -35.788 1.00 28.09 155 ALA B C 1
ATOM 4339 O O . ALA B 1 177 ? 8.830 2.550 -35.165 1.00 25.00 155 ALA B O 1
ATOM 4341 N N . ALA B 1 178 ? 9.017 0.407 -35.867 1.00 27.20 156 ALA B N 1
ATOM 4342 C CA . ALA B 1 178 ? 10.354 0.197 -35.349 1.00 23.34 156 ALA B CA 1
ATOM 4343 C C . ALA B 1 178 ? 11.310 0.241 -36.520 1.00 23.71 156 ALA B C 1
ATOM 4344 O O . ALA B 1 178 ? 11.143 -0.500 -37.505 1.00 25.02 156 ALA B O 1
ATOM 4346 N N . GLN B 1 179 ? 12.283 1.144 -36.422 1.00 20.32 157 GLN B N 1
ATOM 4347 C CA . GLN B 1 179 ? 13.406 1.189 -37.343 1.00 18.90 157 GLN B CA 1
ATOM 4348 C C . GLN B 1 179 ? 14.563 0.396 -36.747 1.00 22.31 157 GLN B C 1
ATOM 4349 O O . GLN B 1 179 ? 14.987 0.639 -35.600 1.00 23.29 157 GLN B O 1
ATOM 4355 N N . THR B 1 180 ? 15.069 -0.548 -37.535 1.00 22.18 158 THR B N 1
ATOM 4356 C CA . THR B 1 180 ? 16.202 -1.359 -37.138 1.00 21.30 158 THR B CA 1
ATOM 4357 C C . THR B 1 180 ? 17.322 -1.196 -38.160 1.00 22.65 158 THR B C 1
ATOM 4358 O O . THR B 1 180 ? 17.136 -1.472 -39.344 1.00 23.32 158 THR B O 1
ATOM 4362 N N . VAL B 1 181 ? 18.479 -0.743 -37.686 1.00 20.85 159 VAL B N 1
ATOM 4363 C CA . VAL B 1 181 ? 19.608 -0.382 -38.542 1.00 20.56 159 VAL B CA 1
ATOM 4364 C C . VAL B 1 181 ? 20.880 -1.027 -37.989 1.00 22.15 159 VAL B C 1
ATOM 4365 O O . VAL B 1 181 ? 21.078 -1.087 -36.757 1.00 20.80 159 VAL B O 1
ATOM 4369 N N . HIS B 1 182 ? 21.722 -1.519 -38.899 1.00 21.56 160 HIS B N 1
ATOM 4370 C CA . HIS B 1 182 ? 23.021 -2.088 -38.556 1.00 21.65 160 HIS B CA 1
ATOM 4371 C C . HIS B 1 182 ? 24.092 -1.534 -39.469 1.00 21.58 160 HIS B C 1
ATOM 4372 O O . HIS B 1 182 ? 24.120 -1.813 -40.681 1.00 20.81 160 HIS B O 1
ATOM 4379 N N . ASN B 1 183 ? 24.973 -0.724 -38.884 1.00 19.10 161 ASN B N 1
ATOM 4380 C CA . ASN B 1 183 ? 26.086 -0.098 -39.596 1.00 19.01 161 ASN B CA 1
ATOM 4381 C C . ASN B 1 183 ? 27.443 -0.652 -39.177 1.00 21.39 161 ASN B C 1
ATOM 4382 O O . ASN B 1 183 ? 27.647 -1.034 -38.012 1.00 19.97 161 ASN B O 1
ATOM 4387 N N . ILE B 1 184 ? 28.366 -0.696 -40.133 1.00 20.35 162 ILE B N 1
ATOM 4388 C CA . ILE B 1 184 ? 29.725 -1.152 -39.871 1.00 18.77 162 ILE B CA 1
ATOM 4389 C C . ILE B 1 184 ? 30.673 -0.164 -40.527 1.00 19.09 162 ILE B C 1
ATOM 4390 O O . ILE B 1 184 ? 30.544 0.139 -41.722 1.00 21.87 162 ILE B O 1
ATOM 4395 N N . ILE B 1 185 ? 31.599 0.357 -39.731 1.00 18.07 163 ILE B N 1
ATOM 4396 C CA . ILE B 1 185 ? 32.577 1.328 -40.204 1.00 19.48 163 ILE B CA 1
ATOM 4397 C C . ILE B 1 185 ? 33.967 0.749 -39.990 1.00 21.09 163 ILE B C 1
ATOM 4398 O O . ILE B 1 185 ? 34.283 0.315 -38.878 1.00 22.03 163 ILE B O 1
ATOM 4403 N N . ILE B 1 186 ? 34.791 0.735 -41.045 1.00 20.54 164 ILE B N 1
ATOM 4404 C CA . ILE B 1 186 ? 36.185 0.299 -40.918 1.00 21.95 164 ILE B CA 1
ATOM 4405 C C . ILE B 1 186 ? 37.128 1.381 -41.423 1.00 21.89 164 ILE B C 1
ATOM 4406 O O . ILE B 1 186 ? 37.088 1.777 -42.607 1.00 23.14 164 ILE B O 1
ATOM 4411 N N . VAL B 1 187 ? 37.990 1.838 -40.530 1.00 20.42 165 VAL B N 1
ATOM 4412 C CA . VAL B 1 187 ? 39.037 2.781 -40.890 1.00 23.17 165 VAL B CA 1
ATOM 4413 C C . VAL B 1 187 ? 40.360 2.007 -40.889 1.00 23.60 165 VAL B C 1
ATOM 4414 O O . VAL B 1 187 ? 40.848 1.597 -39.826 1.00 25.88 165 VAL B O 1
ATOM 4418 N N . GLU B 1 188 ? 40.921 1.774 -42.075 1.00 24.50 166 GLU B N 1
ATOM 4419 C CA . GLU B 1 188 ? 42.101 0.921 -42.203 1.00 26.19 166 GLU B CA 1
ATOM 4420 C C . GLU B 1 188 ? 43.350 1.655 -41.713 1.00 24.52 166 GLU B C 1
ATOM 4421 O O . GLU B 1 188 ? 43.268 2.813 -41.329 1.00 23.78 166 GLU B O 1
ATOM 4427 N N . GLU B 1 189 ? 44.503 0.988 -41.746 1.00 26.24 167 GLU B N 1
ATOM 4428 C CA . GLU B 1 189 ? 45.715 1.531 -41.139 1.00 25.26 167 GLU B CA 1
ATOM 4429 C C . GLU B 1 189 ? 46.073 2.923 -41.681 1.00 26.35 167 GLU B C 1
ATOM 4430 O O . GLU B 1 189 ? 46.089 3.128 -42.890 1.00 27.93 167 GLU B O 1
ATOM 4436 N N . GLY B 1 190 ? 46.324 3.873 -40.775 1.00 25.95 168 GLY B N 1
ATOM 4437 C CA . GLY B 1 190 ? 46.756 5.227 -41.147 1.00 26.17 168 GLY B CA 1
ATOM 4438 C C . GLY B 1 190 ? 45.735 6.059 -41.921 1.00 26.42 168 GLY B C 1
ATOM 4439 O O . GLY B 1 190 ? 46.089 7.090 -42.511 1.00 27.30 168 GLY B O 1
ATOM 4440 N N . ALA B 1 191 ? 44.480 5.613 -41.933 1.00 25.41 169 ALA B N 1
ATOM 4441 C CA . ALA B 1 191 ? 43.411 6.292 -42.666 1.00 27.75 169 ALA B CA 1
ATOM 4442 C C . ALA B 1 191 ? 42.639 7.276 -41.786 1.00 25.30 169 ALA B C 1
ATOM 4443 O O . ALA B 1 191 ? 42.688 7.186 -40.556 1.00 24.91 169 ALA B O 1
ATOM 4445 N N . THR B 1 192 ? 41.960 8.233 -42.420 1.00 23.92 170 THR B N 1
ATOM 4446 C CA . THR B 1 192 ? 41.033 9.144 -41.722 1.00 23.96 170 THR B CA 1
ATOM 4447 C C . THR B 1 192 ? 39.664 9.129 -42.395 1.00 25.34 170 THR B C 1
ATOM 4448 O O . THR B 1 192 ? 39.554 9.229 -43.627 1.00 27.18 170 THR B O 1
ATOM 4452 N N . LEU B 1 193 ? 38.628 9.027 -41.567 1.00 22.94 171 LEU B N 1
ATOM 4453 C CA . LEU B 1 193 ? 37.244 9.094 -42.007 1.00 26.26 171 LEU B CA 1
ATOM 4454 C C . LEU B 1 193 ? 36.536 10.149 -41.184 1.00 25.76 171 LEU B C 1
ATOM 4455 O O . LEU B 1 193 ? 36.643 10.138 -39.958 1.00 24.42 171 LEU B O 1
ATOM 4460 N N . ASP B 1 194 ? 35.836 11.060 -41.868 1.00 24.07 172 ASP B N 1
ATOM 4461 C CA . ASP B 1 194 ? 34.939 12.003 -41.214 1.00 22.84 172 ASP B CA 1
ATOM 4462 C C . ASP B 1 194 ? 33.510 11.679 -41.594 1.00 23.77 172 ASP B C 1
ATOM 4463 O O . ASP B 1 194 ? 33.199 11.503 -42.768 1.00 24.90 172 ASP B O 1
ATOM 4468 N N . ILE B 1 195 ? 32.632 11.618 -40.598 1.00 20.72 173 ILE B N 1
ATOM 4469 C CA . ILE B 1 195 ? 31.225 11.285 -40.836 1.00 20.59 173 ILE B CA 1
ATOM 4470 C C . ILE B 1 195 ? 30.311 12.251 -40.090 1.00 22.92 173 ILE B C 1
ATOM 4471 O O . ILE B 1 195 ? 30.580 12.614 -38.940 1.00 23.45 173 ILE B O 1
ATOM 4476 N N . ILE B 1 196 ? 29.225 12.639 -40.751 1.00 21.19 174 ILE B N 1
ATOM 4477 C CA . ILE B 1 196 ? 28.139 13.381 -40.121 1.00 22.01 174 ILE B CA 1
ATOM 4478 C C . ILE B 1 196 ? 26.903 12.547 -40.339 1.00 22.33 174 ILE B C 1
ATOM 4479 O O . ILE B 1 196 ? 26.588 12.181 -41.486 1.00 23.89 174 ILE B O 1
ATOM 4484 N N . THR B 1 197 ? 26.237 12.198 -39.240 1.00 24.71 175 THR B N 1
ATOM 4485 C CA . THR B 1 197 ? 24.972 11.469 -39.296 1.00 22.98 175 THR B CA 1
ATOM 4486 C C . THR B 1 197 ? 23.859 12.329 -38.715 1.00 22.54 175 THR B C 1
ATOM 4487 O O . THR B 1 197 ? 23.989 12.881 -37.606 1.00 23.12 175 THR B O 1
ATOM 4491 N N . GLY B 1 198 ? 22.769 12.441 -39.475 1.00 22.38 176 GLY B N 1
ATOM 4492 C CA . GLY B 1 198 ? 21.556 13.070 -38.994 1.00 20.09 176 GLY B CA 1
ATOM 4493 C C . GLY B 1 198 ? 20.447 12.051 -38.907 1.00 25.40 176 GLY B C 1
ATOM 4494 O O . GLY B 1 198 ? 20.232 11.307 -39.846 1.00 23.87 176 GLY B O 1
ATOM 4495 N N . CYS B 1 199 ? 19.767 12.002 -37.761 1.00 24.86 177 CYS B N 1
ATOM 4496 C CA . CYS B 1 199 ? 18.640 11.115 -37.549 1.00 22.74 177 CYS B CA 1
ATOM 4497 C C . CYS B 1 199 ? 17.406 11.961 -37.320 1.00 25.62 177 CYS B C 1
ATOM 4498 O O . CYS B 1 199 ? 17.406 12.843 -36.450 1.00 25.58 177 CYS B O 1
ATOM 4501 N N . THR B 1 200 ? 16.352 11.690 -38.081 1.00 26.66 178 THR B N 1
ATOM 4502 C CA . THR B 1 200 ? 15.168 12.540 -38.044 1.00 24.84 178 THR B CA 1
ATOM 4503 C C . THR B 1 200 ? 13.903 11.820 -38.521 1.00 27.96 178 THR B C 1
ATOM 4504 O O . THR B 1 200 ? 13.917 10.597 -38.692 1.00 28.41 178 THR B O 1
ATOM 4508 N N . THR B 1 201 ? 12.814 12.576 -38.691 1.00 31.06 179 THR B N 1
ATOM 4509 C CA . THR B 1 201 ? 11.500 12.005 -39.001 1.00 30.03 179 THR B CA 1
ATOM 4510 C C . THR B 1 201 ? 10.856 12.704 -40.193 1.00 35.25 179 THR B C 1
ATOM 4511 O O . THR B 1 201 ? 11.138 13.871 -40.484 1.00 39.96 179 THR B O 1
ATOM 4515 N N . LYS B 1 202 ? 9.988 11.977 -40.885 1.00 32.66 180 LYS B N 1
ATOM 4516 C CA . LYS B 1 202 ? 9.064 12.597 -41.821 1.00 36.31 180 LYS B CA 1
ATOM 4517 C C . LYS B 1 202 ? 8.122 13.514 -41.046 1.00 37.97 180 LYS B C 1
ATOM 4518 O O . LYS B 1 202 ? 7.795 13.257 -39.884 1.00 35.47 180 LYS B O 1
ATOM 4524 N N . LYS B 1 203 ? 7.706 14.598 -41.683 1.00 39.34 181 LYS B N 1
ATOM 4525 C CA . LYS B 1 203 ? 6.732 15.494 -41.080 1.00 38.32 181 LYS B CA 1
ATOM 4526 C C . LYS B 1 203 ? 5.475 14.715 -40.662 1.00 36.67 181 LYS B C 1
ATOM 4527 O O . LYS B 1 203 ? 4.946 13.890 -41.424 1.00 41.22 181 LYS B O 1
ATOM 4533 N N . GLY B 1 204 ? 5.021 14.954 -39.439 1.00 33.95 182 GLY B N 1
ATOM 4534 C CA . GLY B 1 204 ? 3.808 14.316 -38.943 1.00 33.20 182 GLY B CA 1
ATOM 4535 C C . GLY B 1 204 ? 4.021 13.011 -38.200 1.00 31.56 182 GLY B C 1
ATOM 4536 O O . GLY B 1 204 ? 3.097 12.494 -37.577 1.00 36.09 182 GLY B O 1
ATOM 4537 N N . VAL B 1 205 ? 5.232 12.470 -38.274 1.00 30.80 183 VAL B N 1
ATOM 4538 C CA . VAL B 1 205 ? 5.582 11.260 -37.536 1.00 31.12 183 VAL B CA 1
ATOM 4539 C C . VAL B 1 205 ? 5.851 11.637 -36.079 1.00 31.94 183 VAL B C 1
ATOM 4540 O O . VAL B 1 205 ? 6.712 12.471 -35.796 1.00 33.17 183 VAL B O 1
ATOM 4544 N N . GLU B 1 206 ? 5.103 11.031 -35.160 1.00 27.72 184 GLU B N 1
ATOM 4545 C CA . GLU B 1 206 ? 5.179 11.407 -33.738 1.00 31.81 184 GLU B CA 1
ATOM 4546 C C . GLU B 1 206 ? 5.595 10.256 -32.829 1.00 31.45 184 GLU B C 1
ATOM 4547 O O . GLU B 1 206 ? 6.202 10.469 -31.780 1.00 28.69 184 GLU B O 1
ATOM 4553 N N . GLU B 1 207 ? 5.252 9.041 -33.242 1.00 33.70 185 GLU B N 1
ATOM 4554 C CA . GLU B 1 207 ? 5.513 7.838 -32.469 1.00 28.24 185 GLU B CA 1
ATOM 4555 C C . GLU B 1 207 ? 6.448 6.938 -33.248 1.00 29.61 185 GLU B C 1
ATOM 4556 O O . GLU B 1 207 ? 6.543 7.044 -34.474 1.00 33.30 185 GLU B O 1
ATOM 4562 N N . GLY B 1 208 ? 7.118 6.037 -32.541 1.00 27.81 186 GLY B N 1
ATOM 4563 C CA . GLY B 1 208 ? 8.044 5.115 -33.184 1.00 26.26 186 GLY B CA 1
ATOM 4564 C C . GLY B 1 208 ? 9.257 4.816 -32.334 1.00 23.48 186 GLY B C 1
ATOM 4565 O O . GLY B 1 208 ? 9.473 5.463 -31.315 1.00 23.36 186 GLY B O 1
ATOM 4566 N N . LEU B 1 209 ? 10.035 3.834 -32.779 1.00 22.26 187 LEU B N 1
ATOM 4567 C CA . LEU B 1 209 ? 11.279 3.422 -32.147 1.00 24.46 187 LEU B CA 1
ATOM 4568 C C . LEU B 1 209 ? 12.432 3.397 -33.138 1.00 25.85 187 LEU B C 1
ATOM 4569 O O . LEU B 1 209 ? 12.282 2.942 -34.272 1.00 27.64 187 LEU B O 1
ATOM 4574 N N . HIS B 1 210 ? 13.597 3.852 -32.688 1.00 21.49 188 HIS B N 1
ATOM 4575 C CA . HIS B 1 210 ? 14.808 3.722 -33.466 1.00 21.06 188 HIS B CA 1
ATOM 4576 C C . HIS B 1 210 ? 15.777 2.848 -32.722 1.00 22.48 188 HIS B C 1
ATOM 4577 O O . HIS B 1 210 ? 16.181 3.177 -31.588 1.00 21.21 188 HIS B O 1
ATOM 4584 N N . LEU B 1 211 ? 16.152 1.734 -33.356 1.00 19.37 189 LEU B N 1
ATOM 4585 C CA . LEU B 1 211 ? 17.145 0.783 -32.832 1.00 18.35 189 LEU B CA 1
ATOM 4586 C C . LEU B 1 211 ? 18.296 0.751 -33.829 1.00 20.37 189 LEU B C 1
ATOM 4587 O O . LEU B 1 211 ? 18.179 0.192 -34.929 1.00 21.93 189 LEU B O 1
ATOM 4592 N N . GLY B 1 212 ? 19.405 1.369 -33.457 1.00 19.26 190 GLY B N 1
ATOM 4593 C CA . GLY B 1 212 ? 20.527 1.528 -34.396 1.00 20.84 190 GLY B CA 1
ATOM 4594 C C . GLY B 1 212 ? 21.798 0.970 -33.795 1.00 20.84 190 GLY B C 1
ATOM 4595 O O . GLY B 1 212 ? 22.307 1.502 -32.808 1.00 20.83 190 GLY B O 1
ATOM 4596 N N . ILE B 1 213 ? 22.281 -0.121 -34.377 1.00 19.10 191 ILE B N 1
ATOM 4597 C CA . ILE B 1 213 ? 23.502 -0.796 -33.937 1.00 19.12 191 ILE B CA 1
ATOM 4598 C C . ILE B 1 213 ? 24.627 -0.394 -34.885 1.00 19.99 191 ILE B C 1
ATOM 4599 O O . ILE B 1 213 ? 24.483 -0.507 -36.116 1.00 20.52 191 ILE B O 1
ATOM 4604 N N . SER B 1 214 ? 25.727 0.105 -34.320 1.00 17.60 192 SER B N 1
ATOM 4605 C CA . SER B 1 214 ? 26.879 0.532 -35.126 1.00 19.11 192 SER B CA 1
ATOM 4606 C C . SER B 1 214 ? 28.127 -0.096 -34.565 1.00 18.67 192 SER B C 1
ATOM 4607 O O . SER B 1 214 ? 28.369 -0.039 -33.330 1.00 19.76 192 SER B O 1
ATOM 4610 N N . GLU B 1 215 ? 28.904 -0.743 -35.444 1.00 17.32 193 GLU B N 1
ATOM 4611 C CA . GLU B 1 215 ? 30.175 -1.321 -35.023 1.00 18.70 193 GLU B CA 1
ATOM 4612 C C . GLU B 1 215 ? 31.290 -0.639 -35.784 1.00 21.35 193 GLU B C 1
ATOM 4613 O O . GLU B 1 215 ? 31.295 -0.652 -37.028 1.00 19.85 193 GLU B O 1
ATOM 4627 N N . TYR B 1 217 ? 35.401 0.069 -36.391 1.00 22.28 195 TYR B N 1
ATOM 4628 C CA . TYR B 1 217 ? 36.748 -0.481 -36.260 1.00 19.89 195 TYR B CA 1
ATOM 4629 C C . TYR B 1 217 ? 37.767 0.517 -36.755 1.00 20.97 195 TYR B C 1
ATOM 4630 O O . TYR B 1 217 ? 37.726 0.911 -37.918 1.00 21.99 195 TYR B O 1
ATOM 4639 N N . ILE B 1 218 ? 38.659 0.937 -35.859 1.00 20.59 196 ILE B N 1
ATOM 4640 C CA . ILE B 1 218 ? 39.745 1.834 -36.220 1.00 22.39 196 ILE B CA 1
ATOM 4641 C C . ILE B 1 218 ? 41.048 1.073 -36.084 1.00 22.22 196 ILE B C 1
ATOM 4642 O O . ILE B 1 218 ? 41.453 0.701 -34.981 1.00 25.96 196 ILE B O 1
ATOM 4647 N N . LYS B 1 219 ? 41.716 0.861 -37.213 1.00 21.30 197 LYS B N 1
ATOM 4648 C CA . LYS B 1 219 ? 42.956 0.093 -37.220 1.00 22.40 197 LYS B CA 1
ATOM 4649 C C . LYS B 1 219 ? 44.116 1.008 -36.870 1.00 22.77 197 LYS B C 1
ATOM 4650 O O . LYS B 1 219 ? 43.938 2.225 -36.707 1.00 23.52 197 LYS B O 1
ATOM 4656 N N . LYS B 1 220 ? 45.289 0.404 -36.732 1.00 23.76 198 LYS B N 1
ATOM 4657 C CA . LYS B 1 220 ? 46.510 1.102 -36.357 1.00 23.10 198 LYS B CA 1
ATOM 4658 C C . LYS B 1 220 ? 46.676 2.470 -37.029 1.00 22.24 198 LYS B C 1
ATOM 4659 O O . LYS B 1 220 ? 46.690 2.579 -38.251 1.00 26.78 198 LYS B O 1
ATOM 4665 N N . GLY B 1 221 ? 46.796 3.512 -36.212 1.00 24.18 199 GLY B N 1
ATOM 4666 C CA . GLY B 1 221 ? 47.047 4.858 -36.714 1.00 23.56 199 GLY B CA 1
ATOM 4667 C C . GLY B 1 221 ? 45.899 5.505 -37.475 1.00 22.80 199 GLY B C 1
ATOM 4668 O O . GLY B 1 221 ? 46.082 6.539 -38.115 1.00 29.20 199 GLY B O 1
ATOM 4669 N N . GLY B 1 222 ? 44.724 4.892 -37.416 1.00 22.30 200 GLY B N 1
ATOM 4670 C CA . GLY B 1 222 ? 43.545 5.411 -38.074 1.00 24.73 200 GLY B CA 1
ATOM 4671 C C . GLY B 1 222 ? 42.892 6.485 -37.238 1.00 23.34 200 GLY B C 1
ATOM 4672 O O . GLY B 1 222 ? 43.162 6.608 -36.035 1.00 22.40 200 GLY B O 1
ATOM 4673 N N . THR B 1 223 ? 42.020 7.259 -37.877 1.00 24.12 201 THR B N 1
ATOM 4674 C CA . THR B 1 223 ? 41.278 8.311 -37.209 1.00 21.43 201 THR B CA 1
ATOM 4675 C C . THR B 1 223 ? 39.839 8.301 -37.714 1.00 23.43 201 THR B C 1
ATOM 4676 O O . THR B 1 223 ? 39.590 8.225 -38.922 1.00 23.45 201 THR B O 1
ATOM 4680 N N . LEU B 1 224 ? 38.900 8.378 -36.778 1.00 20.20 202 LEU B N 1
ATOM 4681 C CA . LEU B 1 224 ? 37.495 8.494 -37.118 1.00 20.10 202 LEU B CA 1
ATOM 4682 C C . LEU B 1 224 ? 36.914 9.628 -36.303 1.00 21.61 202 LEU B C 1
ATOM 4683 O O . LEU B 1 224 ? 37.017 9.615 -35.065 1.00 22.89 202 LEU B O 1
ATOM 4688 N N . ASN B 1 225 ? 36.361 10.623 -37.008 1.00 21.67 203 ASN B N 1
ATOM 4689 C CA . ASN B 1 225 ? 35.621 11.746 -36.412 1.00 23.47 203 ASN B CA 1
ATOM 4690 C C . ASN B 1 225 ? 34.153 11.565 -36.792 1.00 21.38 203 ASN B C 1
ATOM 4691 O O . ASN B 1 225 ? 33.841 11.421 -37.990 1.00 24.65 203 ASN B O 1
ATOM 4696 N N . PHE B 1 226 ? 33.260 11.573 -35.791 1.00 20.07 204 PHE B N 1
ATOM 4697 C CA . PHE B 1 226 ? 31.865 11.159 -35.960 1.00 21.18 204 PHE B CA 1
ATOM 4698 C C . PHE B 1 226 ? 30.969 12.148 -35.248 1.00 25.54 204 PHE B C 1
ATOM 4699 O O . PHE B 1 226 ? 30.998 12.237 -34.004 1.00 25.88 204 PHE B O 1
ATOM 4707 N N . THR B 1 227 ? 30.182 12.894 -36.028 1.00 22.81 205 THR B N 1
ATOM 4708 C CA . THR B 1 227 ? 29.277 13.883 -35.462 1.00 21.15 205 THR B CA 1
ATOM 4709 C C . THR B 1 227 ? 27.861 13.389 -35.720 1.00 22.14 205 THR B C 1
ATOM 4710 O O . THR B 1 227 ? 27.535 13.028 -36.843 1.00 21.33 205 THR B O 1
ATOM 4722 N N . ILE B 1 229 ? 23.681 14.203 -35.039 1.00 21.08 207 ILE B N 1
ATOM 4723 C CA . ILE B 1 229 ? 22.651 15.141 -34.617 1.00 21.95 207 ILE B CA 1
ATOM 4724 C C . ILE B 1 229 ? 21.313 14.415 -34.678 1.00 24.04 207 ILE B C 1
ATOM 4725 O O . ILE B 1 229 ? 20.977 13.798 -35.700 1.00 20.61 207 ILE B O 1
ATOM 4730 N N . HIS B 1 230 ? 20.561 14.503 -33.582 1.00 23.11 208 HIS B N 1
ATOM 4731 C CA . HIS B 1 230 ? 19.250 13.876 -33.462 1.00 21.20 208 HIS B CA 1
ATOM 4732 C C . HIS B 1 230 ? 18.152 14.899 -33.431 1.00 21.44 208 HIS B C 1
ATOM 4733 O O . HIS B 1 230 ? 18.209 15.876 -32.664 1.00 22.76 208 HIS B O 1
ATOM 4740 N N . ASN B 1 231 ? 17.136 14.689 -34.263 1.00 21.37 209 ASN B N 1
ATOM 4741 C CA . ASN B 1 231 ? 15.901 15.472 -34.198 1.00 23.06 209 ASN B CA 1
ATOM 4742 C C . ASN B 1 231 ? 14.731 14.520 -34.391 1.00 21.83 209 ASN B C 1
ATOM 4743 O O . ASN B 1 231 ? 14.390 14.173 -35.513 1.00 24.93 209 ASN B O 1
ATOM 4748 N N . TRP B 1 232 ? 14.110 14.106 -33.289 1.00 21.51 210 TRP B N 1
ATOM 4749 C CA . TRP B 1 232 ? 13.070 13.105 -33.353 1.00 21.43 210 TRP B CA 1
ATOM 4750 C C . TRP B 1 232 ? 11.699 13.720 -33.247 1.00 23.75 210 TRP B C 1
ATOM 4751 O O . TRP B 1 232 ? 11.371 14.665 -33.985 1.00 25.93 210 TRP B O 1
ATOM 4762 N N . ALA B 1 233 ? 10.874 13.179 -32.351 1.00 23.87 211 ALA B N 1
ATOM 4763 C CA . ALA B 1 233 ? 9.560 13.749 -32.042 1.00 25.21 211 ALA B CA 1
ATOM 4764 C C . ALA B 1 233 ? 9.122 13.354 -30.630 1.00 25.39 211 ALA B C 1
ATOM 4765 O O . ALA B 1 233 ? 9.727 12.469 -30.001 1.00 23.98 211 ALA B O 1
ATOM 4767 N N . GLU B 1 234 ? 8.051 13.985 -30.156 1.00 26.46 212 GLU B N 1
ATOM 4768 C CA . GLU B 1 234 ? 7.655 13.899 -28.756 1.00 27.31 212 GLU B CA 1
ATOM 4769 C C . GLU B 1 234 ? 7.409 12.502 -28.209 1.00 25.40 212 GLU B C 1
ATOM 4770 O O . GLU B 1 234 ? 7.605 12.274 -27.017 1.00 27.79 212 GLU B O 1
ATOM 4776 N N . GLN B 1 235 ? 6.998 11.564 -29.062 1.00 24.48 213 GLN B N 1
ATOM 4777 C CA . GLN B 1 235 ? 6.762 10.196 -28.579 1.00 26.91 213 GLN B CA 1
ATOM 4778 C C . GLN B 1 235 ? 7.710 9.134 -29.137 1.00 25.82 213 GLN B C 1
ATOM 4779 O O . GLN B 1 235 ? 7.416 7.940 -29.098 1.00 27.29 213 GLN B O 1
ATOM 4785 N N . ILE B 1 236 ? 8.867 9.564 -29.622 1.00 22.62 214 ILE B N 1
ATOM 4786 C CA . ILE B 1 236 ? 9.846 8.629 -30.190 1.00 23.25 214 ILE B CA 1
ATOM 4787 C C . ILE B 1 236 ? 10.776 8.074 -29.092 1.00 19.70 214 ILE B C 1
ATOM 4788 O O . ILE B 1 236 ? 11.280 8.829 -28.243 1.00 20.43 214 ILE B O 1
ATOM 4793 N N . GLY B 1 237 ? 10.986 6.755 -29.122 1.00 21.59 215 GLY B N 1
ATOM 4794 C CA . GLY B 1 237 ? 12.003 6.078 -28.304 1.00 22.07 215 GLY B CA 1
ATOM 4795 C C . GLY B 1 237 ? 13.253 5.808 -29.132 1.00 22.13 215 GLY B C 1
ATOM 4796 O O . GLY B 1 237 ? 13.153 5.420 -30.301 1.00 23.08 215 GLY B O 1
ATOM 4797 N N . VAL B 1 238 ? 14.432 6.008 -28.537 1.00 18.80 216 VAL B N 1
ATOM 4798 C CA . VAL B 1 238 ? 15.684 5.924 -29.287 1.00 19.06 216 VAL B CA 1
ATOM 4799 C C . VAL B 1 238 ? 16.669 5.060 -28.509 1.00 19.72 216 VAL B C 1
ATOM 4800 O O . VAL B 1 238 ? 16.994 5.373 -27.346 1.00 18.98 216 VAL B O 1
ATOM 4804 N N . ARG B 1 239 ? 17.090 3.957 -29.139 1.00 17.83 217 ARG B N 1
ATOM 4805 C CA . ARG B 1 239 ? 18.021 3.000 -28.540 1.00 18.03 217 ARG B CA 1
ATOM 4806 C C . ARG B 1 239 ? 19.210 2.677 -29.459 1.00 21.13 217 ARG B C 1
ATOM 4807 O O . ARG B 1 239 ? 19.255 1.598 -30.064 1.00 24.37 217 ARG B O 1
ATOM 4815 N N . PRO B 1 240 ? 20.205 3.588 -29.537 1.00 21.13 218 PRO B N 1
ATOM 4816 C CA . PRO B 1 240 ? 21.426 3.261 -30.281 1.00 21.07 218 PRO B CA 1
ATOM 4817 C C . PRO B 1 240 ? 22.299 2.317 -29.454 1.00 20.60 218 PRO B C 1
ATOM 4818 O O . PRO B 1 240 ? 22.325 2.420 -28.229 1.00 23.18 218 PRO B O 1
ATOM 4822 N N . ARG B 1 241 ? 22.982 1.386 -30.110 1.00 21.89 219 ARG B N 1
ATOM 4823 C CA . ARG B 1 241 ? 24.034 0.625 -29.446 1.00 18.60 219 ARG B CA 1
ATOM 4824 C C . ARG B 1 241 ? 25.249 0.699 -30.325 1.00 15.89 219 ARG B C 1
ATOM 4825 O O . ARG B 1 241 ? 25.213 0.275 -31.488 1.00 20.72 219 ARG B O 1
ATOM 4833 N N . THR B 1 242 ? 26.324 1.250 -29.776 1.00 20.01 220 THR B N 1
ATOM 4834 C CA . THR B 1 242 ? 27.551 1.487 -30.533 1.00 20.31 220 THR B CA 1
ATOM 4835 C C . THR B 1 242 ? 28.734 0.985 -29.741 1.00 21.38 220 THR B C 1
ATOM 4836 O O . THR B 1 242 ? 28.888 1.320 -28.570 1.00 21.29 220 THR B O 1
ATOM 4840 N N . VAL B 1 243 ? 29.577 0.186 -30.393 1.00 18.95 221 VAL B N 1
ATOM 4841 C CA . VAL B 1 243 ? 30.865 -0.206 -29.828 1.00 18.84 221 VAL B CA 1
ATOM 4842 C C . VAL B 1 243 ? 31.970 0.149 -30.824 1.00 16.76 221 VAL B C 1
ATOM 4843 O O . VAL B 1 243 ? 31.834 -0.086 -32.032 1.00 19.18 221 VAL B O 1
ATOM 4847 N N . VAL B 1 244 ? 33.047 0.725 -30.306 1.00 16.28 222 VAL B N 1
ATOM 4848 C CA . VAL B 1 244 ? 34.163 1.185 -31.117 1.00 18.89 222 VAL B CA 1
ATOM 4849 C C . VAL B 1 244 ? 35.408 0.518 -30.589 1.00 18.50 222 VAL B C 1
ATOM 4850 O O . VAL B 1 244 ? 35.614 0.464 -29.383 1.00 22.16 222 VAL B O 1
ATOM 4854 N N . SER B 1 245 ? 36.218 0.001 -31.501 1.00 20.37 223 SER B N 1
ATOM 4855 C CA . SER B 1 245 ? 37.477 -0.670 -31.178 1.00 19.92 223 SER B CA 1
ATOM 4856 C C . SER B 1 245 ? 38.607 0.131 -31.816 1.00 18.59 223 SER B C 1
ATOM 4857 O O . SER B 1 245 ? 38.642 0.319 -33.045 1.00 21.55 223 SER B O 1
ATOM 4860 N N . VAL B 1 246 ? 39.520 0.625 -30.990 1.00 18.41 224 VAL B N 1
ATOM 4861 C CA . VAL B 1 246 ? 40.575 1.519 -31.463 1.00 19.40 224 VAL B CA 1
ATOM 4862 C C . VAL B 1 246 ? 41.931 0.848 -31.248 1.00 20.48 224 VAL B C 1
ATOM 4863 O O . VAL B 1 246 ? 42.311 0.563 -30.098 1.00 19.84 224 VAL B O 1
ATOM 4867 N N . GLU B 1 247 ? 42.649 0.607 -32.351 1.00 20.24 225 GLU B N 1
ATOM 4868 C CA . GLU B 1 247 ? 43.935 -0.088 -32.308 1.00 20.44 225 GLU B CA 1
ATOM 4869 C C . GLU B 1 247 ? 45.060 0.896 -32.031 1.00 20.45 225 GLU B C 1
ATOM 4870 O O . GLU B 1 247 ? 44.819 2.096 -31.869 1.00 20.44 225 GLU B O 1
ATOM 4876 N N . GLU B 1 248 ? 46.283 0.382 -31.949 1.00 21.58 226 GLU B N 1
ATOM 4877 C CA . GLU B 1 248 ? 47.466 1.195 -31.626 1.00 23.08 226 GLU B CA 1
ATOM 4878 C C . GLU B 1 248 ? 47.549 2.504 -32.416 1.00 21.66 226 GLU B C 1
ATOM 4879 O O . GLU B 1 248 ? 47.504 2.494 -33.647 1.00 23.89 226 GLU B O 1
ATOM 4885 N N . GLY B 1 249 ? 47.652 3.622 -31.693 1.00 22.18 227 GLY B N 1
ATOM 4886 C CA . GLY B 1 249 ? 47.816 4.948 -32.288 1.00 22.19 227 GLY B CA 1
ATOM 4887 C C . GLY B 1 249 ? 46.596 5.438 -33.044 1.00 23.49 227 GLY B C 1
ATOM 4888 O O . GLY B 1 249 ? 46.687 6.374 -33.850 1.00 26.98 227 GLY B O 1
ATOM 4889 N N . GLY B 1 250 ? 45.451 4.808 -32.779 1.00 20.87 228 GLY B N 1
ATOM 4890 C CA . GLY B 1 250 ? 44.185 5.203 -33.386 1.00 22.54 228 GLY B CA 1
ATOM 4891 C C . GLY B 1 250 ? 43.527 6.314 -32.590 1.00 22.23 228 GLY B C 1
ATOM 4892 O O . GLY B 1 250 ? 43.852 6.529 -31.405 1.00 21.38 228 GLY B O 1
ATOM 4893 N N . THR B 1 251 ? 42.601 7.021 -33.239 1.00 19.33 229 THR B N 1
ATOM 4894 C CA . THR B 1 251 ? 41.866 8.110 -32.600 1.00 20.56 229 THR B CA 1
ATOM 4895 C C . THR B 1 251 ? 40.396 7.987 -32.957 1.00 21.80 229 THR B C 1
ATOM 4896 O O . THR B 1 251 ? 40.062 7.817 -34.130 1.00 21.72 229 THR B O 1
ATOM 4900 N N . TYR B 1 252 ? 39.527 8.078 -31.944 1.00 19.87 230 TYR B N 1
ATOM 4901 C CA . TYR B 1 252 ? 38.083 8.178 -32.152 1.00 21.22 230 TYR B CA 1
ATOM 4902 C C . TYR B 1 252 ? 37.562 9.439 -31.499 1.00 20.82 230 TYR B C 1
ATOM 4903 O O . TYR B 1 252 ? 37.703 9.619 -30.280 1.00 20.81 230 TYR B O 1
ATOM 4912 N N . VAL B 1 253 ? 36.958 10.310 -32.305 1.00 19.01 231 VAL B N 1
ATOM 4913 C CA . VAL B 1 253 ? 36.290 11.521 -31.769 1.00 20.35 231 VAL B CA 1
ATOM 4914 C C . VAL B 1 253 ? 34.808 11.412 -32.101 1.00 22.74 231 VAL B C 1
ATOM 4915 O O . VAL B 1 253 ? 34.446 11.144 -33.274 1.00 23.68 231 VAL B O 1
ATOM 4919 N N . SER B 1 254 ? 33.976 11.604 -31.070 1.00 23.85 232 SER B N 1
ATOM 4920 C CA . SER B 1 254 ? 32.526 11.547 -31.170 1.00 23.18 232 SER B CA 1
ATOM 4921 C C . SER B 1 254 ? 31.929 12.838 -30.611 1.00 24.58 232 SER B C 1
ATOM 4922 O O . SER B 1 254 ? 32.305 13.273 -29.520 1.00 23.88 232 SER B O 1
ATOM 4925 N N . ASN B 1 255 ? 30.993 13.433 -31.353 1.00 21.07 233 ASN B N 1
ATOM 4926 C CA . ASN B 1 255 ? 30.191 14.538 -30.833 1.00 21.11 233 ASN B CA 1
ATOM 4927 C C . ASN B 1 255 ? 28.742 14.206 -31.073 1.00 21.85 233 ASN B C 1
ATOM 4928 O O . ASN B 1 255 ? 28.326 14.017 -32.225 1.00 23.15 233 ASN B O 1
ATOM 4933 N N . TYR B 1 256 ? 27.986 14.109 -29.987 1.00 19.88 234 TYR B N 1
ATOM 4934 C CA . TYR B 1 256 ? 26.560 13.823 -30.047 1.00 20.00 234 TYR B CA 1
ATOM 4935 C C . TYR B 1 256 ? 25.788 15.069 -29.658 1.00 20.84 234 TYR B C 1
ATOM 4936 O O . TYR B 1 256 ? 26.112 15.721 -28.658 1.00 21.12 234 TYR B O 1
ATOM 4945 N N . ILE B 1 257 ? 24.766 15.382 -30.449 1.00 19.96 235 ILE B N 1
ATOM 4946 C CA . ILE B 1 257 ? 23.954 16.576 -30.243 1.00 20.02 235 ILE B CA 1
ATOM 4947 C C . ILE B 1 257 ? 22.491 16.170 -30.207 1.00 20.70 235 ILE B C 1
ATOM 4948 O O . ILE B 1 257 ? 21.993 15.594 -31.171 1.00 22.39 235 ILE B O 1
ATOM 4953 N N . CYS B 1 258 ? 21.817 16.462 -29.086 1.00 18.99 236 CYS B N 1
ATOM 4954 C CA . CYS B 1 258 ? 20.424 16.070 -28.876 1.00 19.23 236 CYS B CA 1
ATOM 4955 C C . CYS B 1 258 ? 19.667 17.206 -28.180 1.00 19.36 236 CYS B C 1
ATOM 4956 O O . CYS B 1 258 ? 19.557 17.227 -26.959 1.00 19.21 236 CYS B O 1
ATOM 4959 N N . LEU B 1 259 ? 19.133 18.133 -28.978 1.00 19.78 237 LEU B N 1
ATOM 4960 C CA . LEU B 1 259 ? 18.613 19.417 -28.476 1.00 20.29 237 LEU B CA 1
ATOM 4961 C C . LEU B 1 259 ? 17.090 19.567 -28.573 1.00 21.35 237 LEU B C 1
ATOM 4962 O O . LEU B 1 259 ? 16.526 20.573 -28.111 1.00 23.71 237 LEU B O 1
ATOM 4967 N N . LYS B 1 260 ? 16.435 18.571 -29.167 1.00 23.32 238 LYS B N 1
ATOM 4968 C CA . LYS B 1 260 ? 15.007 18.651 -29.520 1.00 21.20 238 LYS B CA 1
ATOM 4969 C C . LYS B 1 260 ? 14.148 17.657 -28.752 1.00 22.11 238 LYS B C 1
ATOM 4970 O O . LYS B 1 260 ? 14.655 16.620 -28.303 1.00 20.41 238 LYS B O 1
ATOM 4976 N N . PRO B 1 261 ? 12.840 17.946 -28.612 1.00 23.01 239 PRO B N 1
ATOM 4977 C CA . PRO B 1 261 ? 11.927 17.013 -27.928 1.00 21.97 239 PRO B CA 1
ATOM 4978 C C . PRO B 1 261 ? 11.971 15.570 -28.447 1.00 21.33 239 PRO B C 1
ATOM 4979 O O . PRO B 1 261 ? 12.113 15.335 -29.648 1.00 22.36 239 PRO B O 1
ATOM 4983 N N . VAL B 1 262 ? 11.847 14.627 -27.517 1.00 22.16 240 VAL B N 1
ATOM 4984 C CA . VAL B 1 262 ? 11.926 13.198 -27.791 1.00 22.38 240 VAL B CA 1
ATOM 4985 C C . VAL B 1 262 ? 11.464 12.522 -26.500 1.00 22.27 240 VAL B C 1
ATOM 4986 O O . VAL B 1 262 ? 11.712 13.043 -25.409 1.00 24.28 240 VAL B O 1
ATOM 4990 N N . ARG B 1 263 ? 10.761 11.401 -26.597 1.00 21.85 241 ARG B N 1
ATOM 4991 C CA . ARG B 1 263 ? 10.265 10.758 -25.381 1.00 21.53 241 ARG B CA 1
ATOM 4992 C C . ARG B 1 263 ? 11.410 10.180 -24.556 1.00 23.04 241 ARG B C 1
ATOM 4993 O O . ARG B 1 263 ? 11.510 10.440 -23.357 1.00 22.39 241 ARG B O 1
ATOM 5001 N N . SER B 1 264 ? 12.275 9.406 -25.203 1.00 21.68 242 SER B N 1
ATOM 5002 C CA . SER B 1 264 ? 13.308 8.667 -24.484 1.00 22.02 242 SER B CA 1
ATOM 5003 C C . SER B 1 264 ? 14.489 8.396 -25.378 1.00 21.48 242 SER B C 1
ATOM 5004 O O . SER B 1 264 ? 14.329 7.776 -26.407 1.00 21.77 242 SER B O 1
ATOM 5007 N N . VAL B 1 265 ? 15.669 8.870 -24.982 1.00 19.15 243 VAL B N 1
ATOM 5008 C CA . VAL B 1 265 ? 16.896 8.418 -25.575 1.00 19.94 243 VAL B CA 1
ATOM 5009 C C . VAL B 1 265 ? 17.707 7.720 -24.501 1.00 20.35 243 VAL B C 1
ATOM 5010 O O . VAL B 1 265 ? 17.858 8.255 -23.401 1.00 20.46 243 VAL B O 1
ATOM 5014 N N . GLN B 1 266 ? 18.225 6.527 -24.819 1.00 17.66 244 GLN B N 1
ATOM 5015 C CA . GLN B 1 266 ? 19.179 5.834 -23.920 1.00 18.24 244 GLN B CA 1
ATOM 5016 C C . GLN B 1 266 ? 20.286 5.260 -24.776 1.00 19.81 244 GLN B C 1
ATOM 5017 O O . GLN B 1 266 ? 20.071 4.325 -25.569 1.00 19.88 244 GLN B O 1
ATOM 5023 N N . THR B 1 267 ? 21.461 5.860 -24.621 1.00 21.86 245 THR B N 1
ATOM 5024 C CA . THR B 1 267 ? 22.610 5.547 -25.430 1.00 19.41 245 THR B CA 1
ATOM 5025 C C . THR B 1 267 ? 23.825 5.502 -24.512 1.00 20.24 245 THR B C 1
ATOM 5026 O O . THR B 1 267 ? 23.969 6.337 -23.602 1.00 21.52 245 THR B O 1
ATOM 5030 N N . TYR B 1 268 ? 24.689 4.522 -24.741 1.00 19.05 246 TYR B N 1
ATOM 5031 C CA . TYR B 1 268 ? 25.870 4.347 -23.901 1.00 22.34 246 TYR B CA 1
ATOM 5032 C C . TYR B 1 268 ? 27.000 3.738 -24.743 1.00 23.62 246 TYR B C 1
ATOM 5033 O O . TYR B 1 268 ? 27.373 2.585 -24.536 1.00 24.61 246 TYR B O 1
ATOM 5042 N N . PRO B 1 269 ? 27.526 4.497 -25.730 1.00 21.06 247 PRO B N 1
ATOM 5043 C CA . PRO B 1 269 ? 28.567 3.910 -26.573 1.00 21.96 247 PRO B CA 1
ATOM 5044 C C . PRO B 1 269 ? 29.797 3.521 -25.749 1.00 24.49 247 PRO B C 1
ATOM 5045 O O . PRO B 1 269 ? 30.148 4.202 -24.766 1.00 23.05 247 PRO B O 1
ATOM 5049 N N . THR B 1 270 ? 30.402 2.401 -26.128 1.00 23.65 248 THR B N 1
ATOM 5050 C CA . THR B 1 270 ? 31.597 1.902 -25.492 1.00 19.70 248 THR B CA 1
ATOM 5051 C C . THR B 1 270 ? 32.737 2.008 -26.476 1.00 19.81 248 THR B C 1
ATOM 5052 O O . THR B 1 270 ? 32.603 1.573 -27.621 1.00 21.91 248 THR B O 1
ATOM 5056 N N . VAL B 1 271 ? 33.858 2.567 -26.028 1.00 18.70 249 VAL B N 1
ATOM 5057 C CA . VAL B 1 271 ? 35.053 2.693 -26.873 1.00 18.46 249 VAL B CA 1
ATOM 5058 C C . VAL B 1 271 ? 36.162 1.909 -26.180 1.00 19.30 249 VAL B C 1
ATOM 5059 O O . VAL B 1 271 ? 36.540 2.224 -25.033 1.00 19.43 249 VAL B O 1
ATOM 5063 N N . ARG B 1 272 ? 36.634 0.860 -26.855 1.00 17.74 250 ARG B N 1
ATOM 5064 C CA . ARG B 1 272 ? 37.699 0.007 -26.360 1.00 19.15 250 ARG B CA 1
ATOM 5065 C C . ARG B 1 272 ? 39.019 0.505 -26.934 1.00 17.48 250 ARG B C 1
ATOM 5066 O O . ARG B 1 272 ? 39.242 0.458 -28.142 1.00 19.14 250 ARG B O 1
ATOM 5074 N N . LEU B 1 273 ? 39.895 0.954 -26.049 1.00 18.04 251 LEU B N 1
ATOM 5075 C CA . LEU B 1 273 ? 41.206 1.433 -26.428 1.00 17.77 251 LEU B CA 1
ATOM 5076 C C . LEU B 1 273 ? 42.160 0.232 -26.315 1.00 17.39 251 LEU B C 1
ATOM 5077 O O . LEU B 1 273 ? 42.698 -0.074 -25.233 1.00 17.71 251 LEU B O 1
ATOM 5082 N N . GLU B 1 274 ? 42.332 -0.448 -27.450 1.00 19.21 252 GLU B N 1
ATOM 5083 C CA . GLU B 1 274 ? 42.936 -1.800 -27.539 1.00 20.20 252 GLU B CA 1
ATOM 5084 C C . GLU B 1 274 ? 44.441 -1.833 -27.779 1.00 20.92 252 GLU B C 1
ATOM 5085 O O . GLU B 1 274 ? 45.113 -2.809 -27.448 1.00 23.35 252 GLU B O 1
ATOM 5091 N N . GLY B 1 275 ? 44.969 -0.765 -28.362 1.00 19.42 253 GLY B N 1
ATOM 5092 C CA . GLY B 1 275 ? 46.378 -0.741 -28.750 1.00 21.57 253 GLY B CA 1
ATOM 5093 C C . GLY B 1 275 ? 47.064 0.432 -28.082 1.00 22.41 253 GLY B C 1
ATOM 5094 O O . GLY B 1 275 ? 46.413 1.419 -27.675 1.00 21.68 253 GLY B O 1
ATOM 5095 N N . GLU B 1 276 ? 48.381 0.327 -27.987 1.00 22.52 254 GLU B N 1
ATOM 5096 C CA . GLU B 1 276 ? 49.182 1.351 -27.354 1.00 22.26 254 GLU B CA 1
ATOM 5097 C C . GLU B 1 276 ? 48.891 2.738 -27.923 1.00 21.26 254 GLU B C 1
ATOM 5098 O O . GLU B 1 276 ? 48.870 2.939 -29.135 1.00 21.84 254 GLU B O 1
ATOM 5104 N N . GLY B 1 277 ? 48.674 3.686 -27.022 1.00 20.89 255 GLY B N 1
ATOM 5105 C CA . GLY B 1 277 ? 48.476 5.069 -27.385 1.00 21.32 255 GLY B CA 1
ATOM 5106 C C . GLY B 1 277 ? 47.175 5.435 -28.068 1.00 19.71 255 GLY B C 1
ATOM 5107 O O . GLY B 1 277 ? 47.046 6.568 -28.525 1.00 22.30 255 GLY B O 1
ATOM 5108 N N . ALA B 1 278 ? 46.217 4.491 -28.130 1.00 20.38 256 ALA B N 1
ATOM 5109 C CA . ALA B 1 278 ? 44.885 4.771 -28.638 1.00 19.38 256 ALA B CA 1
ATOM 5110 C C . ALA B 1 278 ? 44.252 5.892 -27.828 1.00 20.39 256 ALA B C 1
ATOM 5111 O O . ALA B 1 278 ? 44.402 5.933 -26.594 1.00 20.91 256 ALA B O 1
ATOM 5113 N N . VAL B 1 279 ? 43.567 6.815 -28.505 1.00 18.27 257 VAL B N 1
ATOM 5114 C CA . VAL B 1 279 ? 42.890 7.919 -27.807 1.00 19.31 257 VAL B CA 1
ATOM 5115 C C . VAL B 1 279 ? 41.441 8.068 -28.262 1.00 19.21 257 VAL B C 1
ATOM 5116 O O . VAL B 1 279 ? 41.078 7.721 -29.394 1.00 21.35 257 VAL B O 1
ATOM 5120 N N . THR B 1 280 ? 40.616 8.588 -27.369 1.00 19.67 258 THR B N 1
ATOM 5121 C CA . THR B 1 280 ? 39.270 8.938 -27.739 1.00 20.04 258 THR B CA 1
ATOM 5122 C C . THR B 1 280 ? 38.856 10.233 -27.063 1.00 19.97 258 THR B C 1
ATOM 5123 O O . THR B 1 280 ? 39.292 10.526 -25.948 1.00 21.38 258 THR B O 1
ATOM 5127 N N . ARG B 1 281 ? 38.057 11.019 -27.779 1.00 19.07 259 ARG B N 1
ATOM 5128 C CA . ARG B 1 281 ? 37.426 12.206 -27.222 1.00 20.42 259 ARG B CA 1
ATOM 5129 C C . ARG B 1 281 ? 35.922 12.054 -27.454 1.00 22.04 259 ARG B C 1
ATOM 5130 O O . ARG B 1 281 ? 35.468 11.973 -28.600 1.00 21.23 259 ARG B O 1
ATOM 5138 N N . LEU B 1 282 ? 35.153 12.006 -26.369 1.00 22.17 260 LEU B N 1
ATOM 5139 C CA . LEU B 1 282 ? 33.722 11.750 -26.471 1.00 18.93 260 LEU B CA 1
ATOM 5140 C C . LEU B 1 282 ? 32.979 12.929 -25.898 1.00 20.24 260 LEU B C 1
ATOM 5141 O O . LEU B 1 282 ? 33.229 13.321 -24.754 1.00 23.34 260 LEU B O 1
ATOM 5146 N N . ASN B 1 283 ? 32.102 13.507 -26.717 1.00 21.16 261 ASN B N 1
ATOM 5147 C CA . ASN B 1 283 ? 31.429 14.760 -26.389 1.00 20.07 261 ASN B CA 1
ATOM 5148 C C . ASN B 1 283 ? 29.934 14.633 -26.563 1.00 22.02 261 ASN B C 1
ATOM 5149 O O . ASN B 1 283 ? 29.469 13.998 -27.535 1.00 19.99 261 ASN B O 1
ATOM 5154 N N . THR B 1 284 ? 29.201 15.266 -25.652 1.00 22.80 262 THR B N 1
ATOM 5155 C CA . THR B 1 284 ? 27.739 15.288 -25.673 1.00 21.75 262 THR B CA 1
ATOM 5156 C C . THR B 1 284 ? 27.210 16.639 -25.277 1.00 22.40 262 THR B C 1
ATOM 5157 O O . THR B 1 284 ? 27.630 17.196 -24.254 1.00 22.32 262 THR B O 1
ATOM 5161 N N . ILE B 1 285 ? 26.272 17.158 -26.075 1.00 18.88 263 ILE B N 1
ATOM 5162 C CA . ILE B 1 285 ? 25.474 18.298 -25.624 1.00 18.09 263 ILE B CA 1
ATOM 5163 C C . ILE B 1 285 ? 23.995 17.921 -25.768 1.00 19.08 263 ILE B C 1
ATOM 5164 O O . ILE B 1 285 ? 23.606 17.212 -26.710 1.00 19.51 263 ILE B O 1
ATOM 5169 N N . ALA B 1 286 ? 23.176 18.337 -24.811 1.00 17.66 264 ALA B N 1
ATOM 5170 C CA . ALA B 1 286 ? 21.753 17.980 -24.853 1.00 17.92 264 ALA B CA 1
ATOM 5171 C C . ALA B 1 286 ? 20.867 18.955 -24.114 1.00 18.63 264 ALA B C 1
ATOM 5172 O O . ALA B 1 286 ? 21.295 19.582 -23.137 1.00 20.60 264 ALA B O 1
ATOM 5174 N N . ILE B 1 287 ? 19.618 19.039 -24.567 1.00 20.51 265 ILE B N 1
ATOM 5175 C CA . ILE B 1 287 ? 18.585 19.752 -23.846 1.00 21.39 265 ILE B CA 1
ATOM 5176 C C . ILE B 1 287 ? 17.411 18.820 -23.616 1.00 20.27 265 ILE B C 1
ATOM 5177 O O . ILE B 1 287 ? 16.830 18.318 -24.581 1.00 22.33 265 ILE B O 1
ATOM 5182 N N . ALA B 1 288 ? 17.089 18.566 -22.347 1.00 22.65 266 ALA B N 1
ATOM 5183 C CA . ALA B 1 288 ? 15.939 17.727 -21.966 1.00 22.12 266 ALA B CA 1
ATOM 5184 C C . ALA B 1 288 ? 14.639 18.527 -21.807 1.00 21.33 266 ALA B C 1
ATOM 5185 O O . ALA B 1 288 ? 14.482 19.341 -20.883 1.00 21.07 266 ALA B O 1
ATOM 5187 N N . HIS B 1 289 ? 13.707 18.267 -22.714 1.00 22.04 267 HIS B N 1
ATOM 5188 C CA . HIS B 1 289 ? 12.412 18.959 -22.750 1.00 22.76 267 HIS B CA 1
ATOM 5189 C C . HIS B 1 289 ? 11.413 18.327 -21.816 1.00 23.30 267 HIS B C 1
ATOM 5190 O O . HIS B 1 289 ? 11.613 17.186 -21.371 1.00 22.75 267 HIS B O 1
ATOM 5197 N N . PRO B 1 290 ? 10.327 19.052 -21.485 1.00 24.70 268 PRO B N 1
ATOM 5198 C CA . PRO B 1 290 ? 9.277 18.410 -20.674 1.00 25.20 268 PRO B CA 1
ATOM 5199 C C . PRO B 1 290 ? 8.813 17.103 -21.316 1.00 23.32 268 PRO B C 1
ATOM 5200 O O . PRO B 1 290 ? 8.723 17.016 -22.545 1.00 25.13 268 PRO B O 1
ATOM 5204 N N . GLY B 1 291 ? 8.574 16.095 -20.486 1.00 21.91 269 GLY B N 1
ATOM 5205 C CA . GLY B 1 291 ? 8.096 14.786 -20.941 1.00 26.04 269 GLY B CA 1
ATOM 5206 C C . GLY B 1 291 ? 9.174 13.926 -21.581 1.00 26.24 269 GLY B C 1
ATOM 5207 O O . GLY B 1 291 ? 8.872 12.933 -22.250 1.00 31.03 269 GLY B O 1
ATOM 5208 N N . SER B 1 292 ? 10.432 14.288 -21.374 1.00 22.13 270 SER B N 1
ATOM 5209 C CA . SER B 1 292 ? 11.560 13.578 -22.015 1.00 21.47 270 SER B CA 1
ATOM 5210 C C . SER B 1 292 ? 12.458 12.957 -20.965 1.00 20.60 270 SER B C 1
ATOM 5211 O O . SER B 1 292 ? 12.702 13.561 -19.936 1.00 23.13 270 SER B O 1
ATOM 5214 N N . GLU B 1 293 ? 12.944 11.747 -21.232 1.00 21.96 271 GLU B N 1
ATOM 5215 C CA . GLU B 1 293 ? 14.055 11.178 -20.461 1.00 21.36 271 GLU B CA 1
ATOM 5216 C C . GLU B 1 293 ? 15.262 11.041 -21.388 1.00 19.42 271 GLU B C 1
ATOM 5217 O O . GLU B 1 293 ? 15.167 10.413 -22.449 1.00 21.67 271 GLU B O 1
ATOM 5223 N N . LEU B 1 294 ? 16.388 11.657 -21.013 1.00 16.47 272 LEU B N 1
ATOM 5224 C CA . LEU B 1 294 ? 17.623 11.521 -21.789 1.00 17.81 272 LEU B CA 1
ATOM 5225 C C . LEU B 1 294 ? 18.627 10.836 -20.888 1.00 19.47 272 LEU B C 1
ATOM 5226 O O . LEU B 1 294 ? 19.010 11.382 -19.867 1.00 21.25 272 LEU B O 1
ATOM 5231 N N . ASP B 1 295 ? 19.007 9.615 -21.242 1.00 17.72 273 ASP B N 1
ATOM 5232 C CA . ASP B 1 295 ? 19.932 8.860 -20.429 1.00 18.78 273 ASP B CA 1
ATOM 5233 C C . ASP B 1 295 ? 21.152 8.627 -21.308 1.00 18.62 273 ASP B C 1
ATOM 5234 O O . ASP B 1 295 ? 21.173 7.702 -22.133 1.00 19.56 273 ASP B O 1
ATOM 5239 N N . LEU B 1 296 ? 22.147 9.495 -21.138 1.00 18.54 274 LEU B N 1
ATOM 5240 C CA . LEU B 1 296 ? 23.250 9.625 -22.083 1.00 17.50 274 LEU B CA 1
ATOM 5241 C C . LEU B 1 296 ? 24.569 9.309 -21.422 1.00 17.54 274 LEU B C 1
ATOM 5242 O O . LEU B 1 296 ? 24.993 9.989 -20.482 1.00 19.78 274 LEU B O 1
ATOM 5247 N N . GLY B 1 297 ? 25.243 8.291 -21.934 1.00 20.60 275 GLY B N 1
ATOM 5248 C CA . GLY B 1 297 ? 26.474 7.845 -21.327 1.00 24.52 275 GLY B CA 1
ATOM 5249 C C . GLY B 1 297 ? 27.609 7.686 -22.314 1.00 23.36 275 GLY B C 1
ATOM 5250 O O . GLY B 1 297 ? 27.411 7.705 -23.504 1.00 23.03 275 GLY B O 1
ATOM 5251 N N . SER B 1 298 ? 28.810 7.539 -21.785 1.00 23.45 276 SER B N 1
ATOM 5252 C CA . SER B 1 298 ? 29.987 7.254 -22.591 1.00 23.09 276 SER B CA 1
ATOM 5253 C C . SER B 1 298 ? 30.842 6.309 -21.757 1.00 21.23 276 SER B C 1
ATOM 5254 O O . SER B 1 298 ? 30.989 6.526 -20.546 1.00 26.65 276 SER B O 1
ATOM 5257 N N . LYS B 1 299 ? 31.427 5.293 -22.394 1.00 23.18 277 LYS B N 1
ATOM 5258 C CA . LYS B 1 299 ? 32.314 4.383 -21.686 1.00 23.81 277 LYS B CA 1
ATOM 5259 C C . LYS B 1 299 ? 33.614 4.259 -22.442 1.00 21.24 277 LYS B C 1
ATOM 5260 O O . LYS B 1 299 ? 33.598 4.077 -23.653 1.00 24.33 277 LYS B O 1
ATOM 5266 N N . ALA B 1 300 ? 34.737 4.407 -21.737 1.00 17.70 278 ALA B N 1
ATOM 5267 C CA . ALA B 1 300 ? 36.042 4.184 -22.324 1.00 16.31 278 ALA B CA 1
ATOM 5268 C C . ALA B 1 300 ? 36.731 3.085 -21.520 1.00 17.65 278 ALA B C 1
ATOM 5269 O O . ALA B 1 300 ? 36.742 3.137 -20.290 1.00 16.80 278 ALA B O 1
ATOM 5271 N N . ILE B 1 301 ? 37.316 2.114 -22.222 1.00 17.49 279 ILE B N 1
ATOM 5272 C CA . ILE B 1 301 ? 38.030 0.990 -21.606 1.00 18.12 279 ILE B CA 1
ATOM 5273 C C . ILE B 1 301 ? 39.495 1.056 -22.041 1.00 17.70 279 ILE B C 1
ATOM 5274 O O . ILE B 1 301 ? 39.816 1.000 -23.252 1.00 19.13 279 ILE B O 1
ATOM 5279 N N . PHE B 1 302 ? 40.371 1.199 -21.055 1.00 16.16 280 PHE B N 1
ATOM 5280 C CA . PHE B 1 302 ? 41.801 1.388 -21.290 1.00 16.52 280 PHE B CA 1
ATOM 5281 C C . PHE B 1 302 ? 42.462 0.022 -21.202 1.00 15.91 280 PHE B C 1
ATOM 5282 O O . PHE B 1 302 ? 42.738 -0.480 -20.107 1.00 20.56 280 PHE B O 1
ATOM 5290 N N . ASN B 1 303 ? 42.701 -0.571 -22.362 1.00 19.66 281 ASN B N 1
ATOM 5291 C CA . ASN B 1 303 ? 43.208 -1.939 -22.454 1.00 19.62 281 ASN B CA 1
ATOM 5292 C C . ASN B 1 303 ? 44.650 -2.070 -22.913 1.00 20.70 281 ASN B C 1
ATOM 5293 O O . ASN B 1 303 ? 45.151 -3.181 -23.059 1.00 26.55 281 ASN B O 1
ATOM 5298 N N . ALA B 1 304 ? 45.309 -0.943 -23.154 1.00 21.44 282 ALA B N 1
ATOM 5299 C CA . ALA B 1 304 ? 46.699 -0.950 -23.580 1.00 20.64 282 ALA B CA 1
ATOM 5300 C C . ALA B 1 304 ? 47.401 0.246 -22.958 1.00 22.09 282 ALA B C 1
ATOM 5301 O O . ALA B 1 304 ? 46.740 1.208 -22.538 1.00 22.37 282 ALA B O 1
ATOM 5303 N N . PRO B 1 305 ? 48.735 0.175 -22.843 1.00 20.00 283 PRO B N 1
ATOM 5304 C CA . PRO B 1 305 ? 49.492 1.287 -22.251 1.00 20.13 283 PRO B CA 1
ATOM 5305 C C . PRO B 1 305 ? 49.307 2.595 -23.020 1.00 22.91 283 PRO B C 1
ATOM 5306 O O . PRO B 1 305 ? 49.096 2.582 -24.239 1.00 21.98 283 PRO B O 1
ATOM 5310 N N . GLY B 1 306 ? 49.390 3.713 -22.307 1.00 25.40 284 GLY B N 1
ATOM 5311 C CA . GLY B 1 306 ? 49.419 5.041 -22.927 1.00 27.20 284 GLY B CA 1
ATOM 5312 C C . GLY B 1 306 ? 48.124 5.507 -23.573 1.00 24.25 284 GLY B C 1
ATOM 5313 O O . GLY B 1 306 ? 48.105 6.505 -24.300 1.00 25.34 284 GLY B O 1
ATOM 5314 N N . THR B 1 307 ? 47.038 4.787 -23.306 1.00 21.60 285 THR B N 1
ATOM 5315 C CA . THR B 1 307 ? 45.743 5.136 -23.844 1.00 22.52 285 THR B CA 1
ATOM 5316 C C . THR B 1 307 ? 45.170 6.349 -23.120 1.00 23.27 285 THR B C 1
ATOM 5317 O O . THR B 1 307 ? 45.485 6.576 -21.938 1.00 21.20 285 THR B O 1
ATOM 5321 N N . ARG B 1 308 ? 44.349 7.125 -23.837 1.00 18.64 286 ARG B N 1
ATOM 5322 C CA . ARG B 1 308 ? 43.826 8.375 -23.335 1.00 18.92 286 ARG B CA 1
ATOM 5323 C C . ARG B 1 308 ? 42.353 8.538 -23.669 1.00 19.75 286 ARG B C 1
ATOM 5324 O O . ARG B 1 308 ? 41.893 8.116 -24.733 1.00 20.31 286 ARG B O 1
ATOM 5332 N N . ALA B 1 309 ? 41.615 9.153 -22.755 1.00 18.58 287 ALA B N 1
ATOM 5333 C CA . ALA B 1 309 ? 40.228 9.528 -23.019 1.00 20.47 287 ALA B CA 1
ATOM 5334 C C . ALA B 1 309 ? 39.877 10.833 -22.361 1.00 19.95 287 ALA B C 1
ATOM 5335 O O . ALA B 1 309 ? 40.278 11.075 -21.213 1.00 19.86 287 ALA B O 1
ATOM 5337 N N . GLU B 1 310 ? 39.132 11.654 -23.116 1.00 17.46 288 GLU B N 1
ATOM 5338 C CA A GLU B 1 310 ? 38.496 12.877 -22.606 0.50 18.25 288 GLU B CA 1
ATOM 5339 C CA B GLU B 1 310 ? 38.512 12.869 -22.601 0.50 18.22 288 GLU B CA 1
ATOM 5340 C C . GLU B 1 310 ? 37.010 12.748 -22.854 1.00 20.55 288 GLU B C 1
ATOM 5341 O O . GLU B 1 310 ? 36.583 12.642 -24.001 1.00 21.31 288 GLU B O 1
ATOM 5352 N N . LEU B 1 311 ? 36.219 12.730 -21.785 1.00 19.49 289 LEU B N 1
ATOM 5353 C CA . LEU B 1 311 ? 34.766 12.571 -21.909 1.00 21.01 289 LEU B CA 1
ATOM 5354 C C . LEU B 1 311 ? 34.129 13.840 -21.384 1.00 23.79 289 LEU B C 1
ATOM 5355 O O . LEU B 1 311 ? 34.338 14.186 -20.221 1.00 22.11 289 LEU B O 1
ATOM 5360 N N . ILE B 1 312 ? 33.392 14.548 -22.250 1.00 21.63 290 ILE B N 1
ATOM 5361 C CA A ILE B 1 312 ? 32.824 15.859 -21.897 0.50 21.63 290 ILE B CA 1
ATOM 5362 C CA B ILE B 1 312 ? 32.822 15.857 -21.890 0.50 21.46 290 ILE B CA 1
ATOM 5363 C C . ILE B 1 312 ? 31.331 15.842 -22.151 1.00 22.06 290 ILE B C 1
ATOM 5364 O O . ILE B 1 312 ? 30.897 15.517 -23.241 1.00 24.07 290 ILE B O 1
ATOM 5373 N N . SER B 1 313 ? 30.553 16.196 -21.132 1.00 19.53 291 SER B N 1
ATOM 5374 C CA . SER B 1 313 ? 29.094 16.267 -21.266 1.00 20.57 291 SER B CA 1
ATOM 5375 C C . SER B 1 313 ? 28.644 17.616 -20.746 1.00 22.42 291 SER B C 1
ATOM 5376 O O . SER B 1 313 ? 28.994 17.965 -19.616 1.00 22.43 291 SER B O 1
ATOM 5379 N N . ARG B 1 314 ? 27.921 18.387 -21.580 1.00 18.32 292 ARG B N 1
ATOM 5380 C CA . ARG B 1 314 ? 27.322 19.670 -21.167 1.00 18.17 292 ARG B CA 1
ATOM 5381 C C . ARG B 1 314 ? 25.845 19.600 -21.522 1.00 19.98 292 ARG B C 1
ATOM 5382 O O . ARG B 1 314 ? 25.498 19.498 -22.702 1.00 17.81 292 ARG B O 1
ATOM 5390 N N . THR B 1 315 ? 24.977 19.646 -20.513 1.00 19.13 293 THR B N 1
ATOM 5391 C CA . THR B 1 315 ? 23.544 19.458 -20.745 1.00 20.27 293 THR B CA 1
ATOM 5392 C C . THR B 1 315 ? 22.698 20.405 -19.911 1.00 19.72 293 THR B C 1
ATOM 5393 O O . THR B 1 315 ? 23.137 20.945 -18.885 1.00 21.28 293 THR B O 1
ATOM 5397 N N . ILE B 1 316 ? 21.461 20.571 -20.344 1.00 20.03 294 ILE B N 1
ATOM 5398 C CA . ILE B 1 316 ? 20.542 21.463 -19.681 1.00 21.75 294 ILE B CA 1
ATOM 5399 C C . ILE B 1 316 ? 19.196 20.784 -19.614 1.00 22.29 294 ILE B C 1
ATOM 5400 O O . ILE B 1 316 ? 18.770 20.199 -20.598 1.00 22.02 294 ILE B O 1
ATOM 5405 N N . THR B 1 317 ? 18.497 20.864 -18.479 1.00 19.45 295 THR B N 1
ATOM 5406 C CA . THR B 1 317 ? 17.066 20.499 -18.499 1.00 20.73 295 THR B CA 1
ATOM 5407 C C . THR B 1 317 ? 16.175 21.736 -18.397 1.00 20.23 295 THR B C 1
ATOM 5408 O O . THR B 1 317 ? 16.439 22.666 -17.592 1.00 19.95 295 THR B O 1
ATOM 5412 N N . ILE B 1 318 ? 15.126 21.739 -19.214 1.00 21.24 296 ILE B N 1
ATOM 5413 C CA . ILE B 1 318 ? 14.043 22.727 -19.095 1.00 21.13 296 ILE B CA 1
ATOM 5414 C C . ILE B 1 318 ? 12.738 21.983 -18.809 1.00 22.01 296 ILE B C 1
ATOM 5415 O O . ILE B 1 318 ? 11.629 22.446 -19.154 1.00 26.10 296 ILE B O 1
ATOM 5420 N N . GLY B 1 319 ? 12.866 20.837 -18.140 1.00 22.36 297 GLY B N 1
ATOM 5421 C CA . GLY B 1 319 ? 11.679 20.149 -17.630 1.00 24.11 297 GLY B CA 1
ATOM 5422 C C . GLY B 1 319 ? 11.776 18.644 -17.722 1.00 23.57 297 GLY B C 1
ATOM 5423 O O . GLY B 1 319 ? 11.035 17.935 -17.055 1.00 24.02 297 GLY B O 1
ATOM 5424 N N . GLY B 1 320 ? 12.694 18.160 -18.556 1.00 20.93 298 GLY B N 1
ATOM 5425 C CA . GLY B 1 320 ? 12.928 16.714 -18.685 1.00 19.01 298 GLY B CA 1
ATOM 5426 C C . GLY B 1 320 ? 13.868 16.140 -17.642 1.00 21.81 298 GLY B C 1
ATOM 5427 O O . GLY B 1 320 ? 14.387 16.863 -16.775 1.00 23.88 298 GLY B O 1
ATOM 5428 N N . ARG B 1 321 ? 14.087 14.833 -17.736 1.00 22.56 299 ARG B N 1
ATOM 5429 C CA . ARG B 1 321 ? 14.985 14.106 -16.848 1.00 22.58 299 ARG B CA 1
ATOM 5430 C C . ARG B 1 321 ? 16.282 13.803 -17.588 1.00 20.24 299 ARG B C 1
ATOM 5431 O O . ARG B 1 321 ? 16.269 13.095 -18.603 1.00 21.78 299 ARG B O 1
ATOM 5439 N N . LEU B 1 322 ? 17.400 14.335 -17.095 1.00 18.79 300 LEU B N 1
ATOM 5440 C CA . LEU B 1 322 ? 18.692 14.109 -17.758 1.00 18.98 300 LEU B CA 1
ATOM 5441 C C . LEU B 1 322 ? 19.590 13.337 -16.830 1.00 20.75 300 LEU B C 1
ATOM 5442 O O . LEU B 1 322 ? 19.773 13.718 -15.669 1.00 21.84 300 LEU B O 1
ATOM 5447 N N . ILE B 1 323 ? 20.110 12.223 -17.337 1.00 18.26 301 ILE B N 1
ATOM 5448 C CA . ILE B 1 323 ? 21.104 11.428 -16.627 1.00 21.87 301 ILE B CA 1
ATOM 5449 C C . ILE B 1 323 ? 22.392 11.427 -17.430 1.00 20.84 301 ILE B C 1
ATOM 5450 O O . ILE B 1 323 ? 22.402 11.031 -18.604 1.00 20.64 301 ILE B O 1
ATOM 5455 N N . ALA B 1 324 ? 23.484 11.860 -16.806 1.00 18.95 302 ALA B N 1
ATOM 5456 C CA . ALA B 1 324 ? 24.772 11.843 -17.471 1.00 21.02 302 ALA B CA 1
ATOM 5457 C C . ALA B 1 324 ? 25.524 10.680 -16.874 1.00 17.87 302 ALA B C 1
ATOM 5458 O O . ALA B 1 324 ? 25.805 10.665 -15.695 1.00 22.57 302 ALA B O 1
ATOM 5460 N N . ARG B 1 325 ? 25.768 9.664 -17.697 1.00 20.49 303 ARG B N 1
ATOM 5461 C CA . ARG B 1 325 ? 26.587 8.535 -17.288 1.00 19.86 303 ARG B CA 1
ATOM 5462 C C . ARG B 1 325 ? 27.948 8.632 -17.966 1.00 20.30 303 ARG B C 1
ATOM 5463 O O . ARG B 1 325 ? 28.046 9.020 -19.121 1.00 28.02 303 ARG B O 1
ATOM 5471 N N . GLY B 1 326 ? 28.994 8.257 -17.259 1.00 27.02 304 GLY B N 1
ATOM 5472 C CA . GLY B 1 326 ? 30.324 8.233 -17.834 1.00 30.81 304 GLY B CA 1
ATOM 5473 C C . GLY B 1 326 ? 31.052 7.134 -17.102 1.00 25.62 304 GLY B C 1
ATOM 5474 O O . GLY B 1 326 ? 30.901 7.004 -15.887 1.00 28.05 304 GLY B O 1
ATOM 5475 N N . GLU B 1 327 ? 31.780 6.307 -17.845 1.00 22.68 305 GLU B N 1
ATOM 5476 C CA . GLU B 1 327 ? 32.479 5.164 -17.277 1.00 21.17 305 GLU B CA 1
ATOM 5477 C C . GLU B 1 327 ? 33.873 5.068 -17.853 1.00 18.66 305 GLU B C 1
ATOM 5478 O O . GLU B 1 327 ? 34.042 5.105 -19.076 1.00 21.21 305 GLU B O 1
ATOM 5492 N N . ILE B 1 329 ? 37.291 2.647 -17.371 1.00 16.83 307 ILE B N 1
ATOM 5493 C CA . ILE B 1 329 ? 37.773 1.372 -16.809 1.00 15.80 307 ILE B CA 1
ATOM 5494 C C . ILE B 1 329 ? 39.259 1.207 -17.127 1.00 16.27 307 ILE B C 1
ATOM 5495 O O . ILE B 1 329 ? 39.635 0.987 -18.274 1.00 20.11 307 ILE B O 1
ATOM 5500 N N . GLY B 1 330 ? 40.093 1.326 -16.095 1.00 16.01 308 GLY B N 1
ATOM 5501 C CA . GLY B 1 330 ? 41.543 1.354 -16.263 1.00 18.16 308 GLY B CA 1
ATOM 5502 C C . GLY B 1 330 ? 42.213 -0.005 -16.104 1.00 18.52 308 GLY B C 1
ATOM 5503 O O . GLY B 1 330 ? 42.419 -0.468 -14.991 1.00 21.28 308 GLY B O 1
ATOM 5504 N N . ASN B 1 331 ? 42.566 -0.630 -17.226 1.00 19.80 309 ASN B N 1
ATOM 5505 C CA . ASN B 1 331 ? 43.097 -1.991 -17.231 1.00 19.85 309 ASN B CA 1
ATOM 5506 C C . ASN B 1 331 ? 44.576 -2.110 -17.628 1.00 20.49 309 ASN B C 1
ATOM 5507 O O . ASN B 1 331 ? 45.112 -3.236 -17.674 1.00 21.61 309 ASN B O 1
ATOM 5512 N N . ALA B 1 332 ? 45.239 -0.977 -17.892 1.00 19.83 310 ALA B N 1
ATOM 5513 C CA . ALA B 1 332 ? 46.617 -0.994 -18.409 1.00 21.36 310 ALA B CA 1
ATOM 5514 C C . ALA B 1 332 ? 47.405 0.186 -17.852 1.00 22.72 310 ALA B C 1
ATOM 5515 O O . ALA B 1 332 ? 46.834 1.231 -17.555 1.00 24.17 310 ALA B O 1
ATOM 5517 N N . LYS B 1 333 ? 48.719 0.009 -17.701 1.00 24.19 311 LYS B N 1
ATOM 5518 C CA . LYS B 1 333 ? 49.559 1.010 -17.072 1.00 25.54 311 LYS B CA 1
ATOM 5519 C C . LYS B 1 333 ? 49.865 2.155 -18.044 1.00 23.81 311 LYS B C 1
ATOM 5520 O O . LYS B 1 333 ? 49.987 1.951 -19.253 1.00 29.48 311 LYS B O 1
ATOM 5526 N N . GLY B 1 334 ? 49.967 3.360 -17.509 1.00 24.15 312 GLY B N 1
ATOM 5527 C CA . GLY B 1 334 ? 50.263 4.526 -18.324 1.00 24.67 312 GLY B CA 1
ATOM 5528 C C . GLY B 1 334 ? 49.009 5.183 -18.882 1.00 26.99 312 GLY B C 1
ATOM 5529 O O . GLY B 1 334 ? 49.108 6.209 -19.557 1.00 31.84 312 GLY B O 1
ATOM 5530 N N . ALA B 1 335 ? 47.831 4.603 -18.613 1.00 25.40 313 ALA B N 1
ATOM 5531 C CA . ALA B 1 335 ? 46.573 5.185 -19.101 1.00 22.60 313 ALA B CA 1
ATOM 5532 C C . ALA B 1 335 ? 46.219 6.457 -18.339 1.00 23.04 313 ALA B C 1
ATOM 5533 O O . ALA B 1 335 ? 46.541 6.604 -17.152 1.00 22.31 313 ALA B O 1
ATOM 5535 N N . LYS B 1 336 ? 45.565 7.375 -19.043 1.00 21.02 314 LYS B N 1
ATOM 5536 C CA . LYS B 1 336 ? 45.096 8.626 -18.453 1.00 21.44 314 LYS B CA 1
ATOM 5537 C C . LYS B 1 336 ? 43.708 8.935 -19.002 1.00 19.01 314 LYS B C 1
ATOM 5538 O O . LYS B 1 336 ? 43.486 8.924 -20.219 1.00 21.99 314 LYS B O 1
ATOM 5544 N N . GLY B 1 337 ? 42.761 9.176 -18.103 1.00 20.80 315 GLY B N 1
ATOM 5545 C CA . GLY B 1 337 ? 41.402 9.460 -18.520 1.00 20.58 315 GLY B CA 1
ATOM 5546 C C . GLY B 1 337 ? 40.779 10.554 -17.695 1.00 19.49 315 GLY B C 1
ATOM 5547 O O . GLY B 1 337 ? 41.013 10.640 -16.486 1.00 19.96 315 GLY B O 1
ATOM 5548 N N . HIS B 1 338 ? 39.968 11.376 -18.354 1.00 18.95 316 HIS B N 1
ATOM 5549 C CA . HIS B 1 338 ? 39.307 12.470 -17.679 1.00 18.47 316 HIS B CA 1
ATOM 5550 C C . HIS B 1 338 ? 37.876 12.615 -18.145 1.00 18.39 316 HIS B C 1
ATOM 5551 O O . HIS B 1 338 ? 37.619 12.613 -19.337 1.00 18.93 316 HIS B O 1
ATOM 5558 N N . LEU B 1 339 ? 36.952 12.736 -17.193 1.00 19.25 317 LEU B N 1
ATOM 5559 C CA . LEU B 1 339 ? 35.507 12.886 -17.442 1.00 21.08 317 LEU B CA 1
ATOM 5560 C C . LEU B 1 339 ? 35.048 14.192 -16.790 1.00 20.35 317 LEU B C 1
ATOM 5561 O O . LEU B 1 339 ? 35.299 14.411 -15.609 1.00 23.93 317 LEU B O 1
ATOM 5566 N N . GLU B 1 340 ? 34.386 15.052 -17.559 1.00 19.89 318 GLU B N 1
ATOM 5567 C CA . GLU B 1 340 ? 33.736 16.216 -17.013 1.00 22.63 318 GLU B CA 1
ATOM 5568 C C . GLU B 1 340 ? 32.266 16.178 -17.396 1.00 21.33 318 GLU B C 1
ATOM 5569 O O . GLU B 1 340 ? 31.920 16.011 -18.565 1.00 24.57 318 GLU B O 1
ATOM 5575 N N . CYS B 1 341 ? 31.392 16.318 -16.415 1.00 22.30 319 CYS B N 1
ATOM 5576 C CA A CYS B 1 341 ? 29.943 16.374 -16.635 0.50 22.84 319 CYS B CA 1
ATOM 5577 C CA B CYS B 1 341 ? 30.006 16.509 -16.769 0.50 21.89 319 CYS B CA 1
ATOM 5578 C C . CYS B 1 341 ? 29.384 17.622 -15.961 1.00 21.25 319 CYS B C 1
ATOM 5579 O O . CYS B 1 341 ? 29.541 17.749 -14.734 1.00 23.66 319 CYS B O 1
ATOM 5584 N N . LYS B 1 342 ? 28.743 18.501 -16.717 1.00 18.32 320 LYS B N 1
ATOM 5585 C CA . LYS B 1 342 ? 28.027 19.629 -16.135 1.00 20.55 320 LYS B CA 1
ATOM 5586 C C . LYS B 1 342 ? 26.608 19.625 -16.677 1.00 17.45 320 LYS B C 1
ATOM 5587 O O . LYS B 1 342 ? 26.386 19.400 -17.869 1.00 20.11 320 LYS B O 1
ATOM 5593 N N . GLY B 1 343 ? 25.654 19.875 -15.787 1.00 19.30 321 GLY B N 1
ATOM 5594 C CA . GLY B 1 343 ? 24.225 19.824 -16.101 1.00 20.24 321 GLY B CA 1
ATOM 5595 C C . GLY B 1 343 ? 23.453 20.921 -15.411 1.00 22.29 321 GLY B C 1
ATOM 5596 O O . GLY B 1 343 ? 23.373 20.958 -14.176 1.00 21.51 321 GLY B O 1
ATOM 5597 N N . LEU B 1 344 ? 22.915 21.845 -16.206 1.00 19.18 322 LEU B N 1
ATOM 5598 C CA . LEU B 1 344 ? 22.120 22.946 -15.678 1.00 19.29 322 LEU B CA 1
ATOM 5599 C C . LEU B 1 344 ? 20.670 22.531 -15.515 1.00 19.29 322 LEU B C 1
ATOM 5600 O O . LEU B 1 344 ? 20.136 21.772 -16.347 1.00 20.58 322 LEU B O 1
ATOM 5605 N N . VAL B 1 345 ? 20.042 23.014 -14.441 1.00 19.64 323 VAL B N 1
ATOM 5606 C CA . VAL B 1 345 ? 18.603 22.872 -14.220 1.00 20.87 323 VAL B CA 1
ATOM 5607 C C . VAL B 1 345 ? 18.043 24.284 -14.279 1.00 18.89 323 VAL B C 1
ATOM 5608 O O . VAL B 1 345 ? 18.348 25.108 -13.424 1.00 22.93 323 VAL B O 1
ATOM 5612 N N . LEU B 1 346 ? 17.225 24.561 -15.290 1.00 23.42 324 LEU B N 1
ATOM 5613 C CA . LEU B 1 346 ? 16.794 25.949 -15.551 1.00 21.48 324 LEU B CA 1
ATOM 5614 C C . LEU B 1 346 ? 15.380 26.251 -15.100 1.00 24.93 324 LEU B C 1
ATOM 5615 O O . LEU B 1 346 ? 15.027 27.415 -14.929 1.00 28.33 324 LEU B O 1
ATOM 5620 N N . THR B 1 347 ? 14.577 25.205 -14.920 1.00 25.89 325 THR B N 1
ATOM 5621 C CA . THR B 1 347 ? 13.149 25.360 -14.622 1.00 26.73 325 THR B CA 1
ATOM 5622 C C . THR B 1 347 ? 12.779 24.683 -13.301 1.00 27.89 325 THR B C 1
ATOM 5623 O O . THR B 1 347 ? 13.573 23.907 -12.723 1.00 28.13 325 THR B O 1
ATOM 5627 N N . ASP B 1 348 ? 11.568 24.969 -12.829 1.00 29.02 326 ASP B N 1
ATOM 5628 C CA . ASP B 1 348 ? 11.079 24.362 -11.598 1.00 31.61 326 ASP B CA 1
ATOM 5629 C C . ASP B 1 348 ? 10.653 22.905 -11.750 1.00 28.43 326 ASP B C 1
ATOM 5630 O O . ASP B 1 348 ? 10.346 22.253 -10.758 1.00 39.29 326 ASP B O 1
ATOM 5635 N N . LYS B 1 349 ? 10.620 22.399 -12.983 1.00 26.94 327 LYS B N 1
ATOM 5636 C CA . LYS B 1 349 ? 10.372 20.981 -13.226 1.00 26.88 327 LYS B CA 1
ATOM 5637 C C . LYS B 1 349 ? 11.608 20.414 -13.882 1.00 25.80 327 LYS B C 1
ATOM 5638 O O . LYS B 1 349 ? 12.372 21.143 -14.518 1.00 28.03 327 LYS B O 1
ATOM 5644 N N . GLY B 1 350 ? 11.810 19.116 -13.741 1.00 24.88 328 GLY B N 1
ATOM 5645 C CA . GLY B 1 350 ? 12.972 18.502 -14.347 1.00 25.33 328 GLY B CA 1
ATOM 5646 C C . GLY B 1 350 ? 14.084 18.219 -13.363 1.00 22.68 328 GLY B C 1
ATOM 5647 O O . GLY B 1 350 ? 14.122 18.771 -12.252 1.00 23.64 328 GLY B O 1
ATOM 5648 N N . SER B 1 351 ? 15.003 17.354 -13.765 1.00 22.40 329 SER B N 1
ATOM 5649 C CA . SER B 1 351 ? 16.072 16.950 -12.861 1.00 21.03 329 SER B CA 1
ATOM 5650 C C . SER B 1 351 ? 17.348 16.680 -13.651 1.00 20.29 329 SER B C 1
ATOM 5651 O O . SER B 1 351 ? 17.293 16.352 -14.859 1.00 19.57 329 SER B O 1
ATOM 5654 N N . GLN B 1 352 ? 18.486 16.813 -12.974 1.00 18.73 330 GLN B N 1
ATOM 5655 C CA . GLN B 1 352 ? 19.790 16.471 -13.551 1.00 16.80 330 GLN B CA 1
ATOM 5656 C C . GLN B 1 352 ? 20.455 15.498 -12.619 1.00 19.80 330 GLN B C 1
ATOM 5657 O O . GLN B 1 352 ? 20.543 15.756 -11.406 1.00 19.87 330 GLN B O 1
ATOM 5663 N N . LEU B 1 353 ? 20.959 14.406 -13.190 1.00 19.81 331 LEU B N 1
ATOM 5664 C CA . LEU B 1 353 ? 21.714 13.427 -12.450 1.00 19.84 331 LEU B CA 1
ATOM 5665 C C . LEU B 1 353 ? 23.062 13.228 -13.103 1.00 20.52 331 LEU B C 1
ATOM 5666 O O . LEU B 1 353 ? 23.175 13.201 -14.331 1.00 22.49 331 LEU B O 1
ATOM 5671 N N . ALA B 1 354 ? 24.085 13.061 -12.278 1.00 16.96 332 ALA B N 1
ATOM 5672 C CA . ALA B 1 354 ? 25.396 12.717 -12.792 1.00 18.86 332 ALA B CA 1
ATOM 5673 C C . ALA B 1 354 ? 25.855 11.449 -12.101 1.00 18.99 332 ALA B C 1
ATOM 5674 O O . ALA B 1 354 ? 25.955 11.428 -10.864 1.00 19.75 332 ALA B O 1
ATOM 5676 N N . ILE B 1 355 ? 26.110 10.412 -12.904 1.00 19.12 333 ILE B N 1
ATOM 5677 C CA . ILE B 1 355 ? 26.418 9.066 -12.409 1.00 21.76 333 ILE B CA 1
ATOM 5678 C C . ILE B 1 355 ? 27.721 8.566 -13.069 1.00 24.66 333 ILE B C 1
ATOM 5679 O O . ILE B 1 355 ? 27.677 7.817 -14.060 1.00 32.24 333 ILE B O 1
ATOM 5684 N N . PRO B 1 356 ? 28.885 9.006 -12.562 1.00 26.74 334 PRO B N 1
ATOM 5685 C CA . PRO B 1 356 ? 30.182 8.556 -13.069 1.00 25.33 334 PRO B CA 1
ATOM 5686 C C . PRO B 1 356 ? 30.564 7.197 -12.529 1.00 28.64 334 PRO B C 1
ATOM 5687 O O . PRO B 1 356 ? 30.100 6.777 -11.437 1.00 28.79 334 PRO B O 1
ATOM 5691 N N . ILE B 1 357 ? 31.438 6.517 -13.259 1.00 22.08 335 ILE B N 1
ATOM 5692 C CA . ILE B 1 357 ? 32.067 5.323 -12.727 1.00 25.22 335 ILE B CA 1
ATOM 5693 C C . ILE B 1 357 ? 33.526 5.444 -13.142 1.00 23.54 335 ILE B C 1
ATOM 5694 O O . ILE B 1 357 ? 33.827 5.511 -14.348 1.00 22.44 335 ILE B O 1
ATOM 5699 N N . LEU B 1 358 ? 34.427 5.522 -12.153 1.00 20.33 336 LEU B N 1
ATOM 5700 C CA . LEU B 1 358 ? 35.858 5.398 -12.429 1.00 19.03 336 LEU B CA 1
ATOM 5701 C C . LEU B 1 358 ? 36.339 4.128 -11.759 1.00 16.10 336 LEU B C 1
ATOM 5702 O O . LEU B 1 358 ? 36.123 3.939 -10.573 1.00 19.33 336 LEU B O 1
ATOM 5707 N N . GLU B 1 359 ? 37.007 3.265 -12.514 1.00 15.35 337 GLU B N 1
ATOM 5708 C CA . GLU B 1 359 ? 37.541 2.033 -11.934 1.00 17.02 337 GLU B CA 1
ATOM 5709 C C . GLU B 1 359 ? 38.999 1.912 -12.337 1.00 19.15 337 GLU B C 1
ATOM 5710 O O . GLU B 1 359 ? 39.315 1.825 -13.526 1.00 20.40 337 GLU B O 1
ATOM 5716 N N . ALA B 1 360 ? 39.880 1.901 -11.346 1.00 18.82 338 ALA B N 1
ATOM 5717 C CA . ALA B 1 360 ? 41.305 1.651 -11.590 1.00 16.65 338 ALA B CA 1
ATOM 5718 C C . ALA B 1 360 ? 41.617 0.199 -11.180 1.00 17.92 338 ALA B C 1
ATOM 5719 O O . ALA B 1 360 ? 41.502 -0.152 -10.010 1.00 19.81 338 ALA B O 1
ATOM 5721 N N . ASN B 1 361 ? 42.013 -0.622 -12.154 1.00 17.22 339 ASN B N 1
ATOM 5722 C CA . ASN B 1 361 ? 42.372 -2.032 -11.937 1.00 19.85 339 ASN B CA 1
ATOM 5723 C C . ASN B 1 361 ? 43.891 -2.299 -11.993 1.00 20.19 339 ASN B C 1
ATOM 5724 O O . ASN B 1 361 ? 44.331 -3.456 -11.928 1.00 22.70 339 ASN B O 1
ATOM 5729 N N . VAL B 1 362 ? 44.675 -1.229 -12.118 1.00 21.43 340 VAL B N 1
ATOM 5730 C CA . VAL B 1 362 ? 46.146 -1.297 -12.091 1.00 22.55 340 VAL B CA 1
ATOM 5731 C C . VAL B 1 362 ? 46.648 -0.151 -11.236 1.00 22.35 340 VAL B C 1
ATOM 5732 O O . VAL B 1 362 ? 45.880 0.772 -10.934 1.00 23.34 340 VAL B O 1
ATOM 5736 N N . ASP B 1 363 ? 47.924 -0.179 -10.859 1.00 21.20 341 ASP B N 1
ATOM 5737 C CA . ASP B 1 363 ? 48.453 0.921 -10.032 1.00 22.61 341 ASP B CA 1
ATOM 5738 C C . ASP B 1 363 ? 48.776 2.178 -10.842 1.00 23.31 341 ASP B C 1
ATOM 5739 O O . ASP B 1 363 ? 48.372 3.281 -10.459 1.00 24.57 341 ASP B O 1
ATOM 5744 N N . ASP B 1 364 ? 49.446 1.993 -11.974 1.00 22.94 342 ASP B N 1
ATOM 5745 C CA . ASP B 1 364 ? 50.011 3.090 -12.768 1.00 24.53 342 ASP B CA 1
ATOM 5746 C C . ASP B 1 364 ? 48.983 3.636 -13.756 1.00 25.22 342 ASP B C 1
ATOM 5747 O O . ASP B 1 364 ? 49.017 3.343 -14.952 1.00 28.51 342 ASP B O 1
ATOM 5752 N N . ILE B 1 365 ? 48.057 4.432 -13.235 1.00 22.61 343 ILE B N 1
ATOM 5753 C CA . ILE B 1 365 ? 46.999 4.992 -14.035 1.00 23.90 343 ILE B CA 1
ATOM 5754 C C . ILE B 1 365 ? 46.508 6.278 -13.390 1.00 22.78 343 ILE B C 1
ATOM 5755 O O . ILE B 1 365 ? 46.632 6.464 -12.181 1.00 22.76 343 ILE B O 1
ATOM 5760 N N . GLU B 1 366 ? 45.999 7.181 -14.222 1.00 22.97 344 GLU B N 1
ATOM 5761 C CA . GLU B 1 366 ? 45.345 8.382 -13.734 1.00 21.99 344 GLU B CA 1
ATOM 5762 C C . GLU B 1 366 ? 43.941 8.475 -14.312 1.00 21.50 344 GLU B C 1
ATOM 5763 O O . GLU B 1 366 ? 43.767 8.694 -15.520 1.00 22.05 344 GLU B O 1
ATOM 5769 N N . LEU B 1 367 ? 42.954 8.297 -13.441 1.00 18.52 345 LEU B N 1
ATOM 5770 C CA . LEU B 1 367 ? 41.549 8.560 -13.790 1.00 20.83 345 LEU B CA 1
ATOM 5771 C C . LEU B 1 367 ? 41.018 9.688 -12.921 1.00 21.64 345 LEU B C 1
ATOM 5772 O O . LEU B 1 367 ? 41.042 9.599 -11.675 1.00 19.19 345 LEU B O 1
ATOM 5777 N N . THR B 1 368 ? 40.542 10.754 -13.564 1.00 18.44 346 THR B N 1
ATOM 5778 C CA . THR B 1 368 ? 39.929 11.860 -12.804 1.00 18.47 346 THR B CA 1
ATOM 5779 C C . THR B 1 368 ? 38.577 12.265 -13.389 1.00 20.36 346 THR B C 1
ATOM 5780 O O . THR B 1 368 ? 38.306 12.049 -14.578 1.00 20.79 346 THR B O 1
ATOM 5784 N N . HIS B 1 369 ? 37.765 12.905 -12.555 1.00 18.57 347 HIS B N 1
ATOM 5785 C CA . HIS B 1 369 ? 36.419 13.298 -12.924 1.00 20.99 347 HIS B CA 1
ATOM 5786 C C . HIS B 1 369 ? 35.952 14.477 -12.124 1.00 20.37 347 HIS B C 1
ATOM 5787 O O . HIS B 1 369 ? 36.227 14.557 -10.933 1.00 20.06 347 HIS B O 1
ATOM 5794 N N . GLU B 1 370 ? 35.227 15.396 -12.766 1.00 16.75 348 GLU B N 1
ATOM 5795 C CA . GLU B 1 370 ? 34.491 16.439 -12.047 1.00 15.70 348 GLU B CA 1
ATOM 5796 C C . GLU B 1 370 ? 33.073 16.482 -12.587 1.00 18.89 348 GLU B C 1
ATOM 5797 O O . GLU B 1 370 ? 32.834 16.255 -13.803 1.00 20.75 348 GLU B O 1
ATOM 5803 N N . ALA B 1 371 ? 32.139 16.738 -11.684 1.00 19.91 349 ALA B N 1
ATOM 5804 C CA . ALA B 1 371 ? 30.757 16.858 -12.047 1.00 21.56 349 ALA B CA 1
ATOM 5805 C C . ALA B 1 371 ? 30.147 18.026 -11.301 1.00 21.94 349 ALA B C 1
ATOM 5806 O O . ALA B 1 371 ? 30.540 18.354 -10.196 1.00 22.49 349 ALA B O 1
ATOM 5808 N N . ALA B 1 372 ? 29.165 18.648 -11.928 1.00 21.11 350 ALA B N 1
ATOM 5809 C CA . ALA B 1 372 ? 28.465 19.764 -11.318 1.00 19.98 350 ALA B CA 1
ATOM 5810 C C . ALA B 1 372 ? 27.062 19.778 -11.881 1.00 19.77 350 ALA B C 1
ATOM 5811 O O . ALA B 1 372 ? 26.874 19.672 -13.090 1.00 24.12 350 ALA B O 1
ATOM 5813 N N . VAL B 1 373 ? 26.085 19.932 -11.009 1.00 17.76 351 VAL B N 1
ATOM 5814 C CA . VAL B 1 373 ? 24.712 20.060 -11.448 1.00 19.62 351 VAL B CA 1
ATOM 5815 C C . VAL B 1 373 ? 24.035 21.138 -10.619 1.00 19.59 351 VAL B C 1
ATOM 5816 O O . VAL B 1 373 ? 24.357 21.345 -9.434 1.00 20.70 351 VAL B O 1
ATOM 5820 N N . GLY B 1 374 ? 23.103 21.819 -11.264 1.00 20.83 352 GLY B N 1
ATOM 5821 C CA . GLY B 1 374 ? 22.244 22.782 -10.598 1.00 21.27 352 GLY B CA 1
ATOM 5822 C C . GLY B 1 374 ? 22.085 24.084 -11.355 1.00 20.72 352 GLY B C 1
ATOM 5823 O O . GLY B 1 374 ? 21.907 24.097 -12.568 1.00 22.56 352 GLY B O 1
ATOM 5824 N N . LYS B 1 375 ? 22.158 25.185 -10.620 1.00 20.49 353 LYS B N 1
ATOM 5825 C CA . LYS B 1 375 ? 21.699 26.462 -11.138 1.00 21.01 353 LYS B CA 1
ATOM 5826 C C . LYS B 1 375 ? 22.636 27.123 -12.149 1.00 21.72 353 LYS B C 1
ATOM 5827 O O . LYS B 1 375 ? 23.858 26.936 -12.137 1.00 21.90 353 LYS B O 1
ATOM 5833 N N . ILE B 1 376 ? 22.024 27.941 -12.992 1.00 23.79 354 ILE B N 1
ATOM 5834 C CA . ILE B 1 376 ? 22.738 28.940 -13.777 1.00 23.20 354 ILE B CA 1
ATOM 5835 C C . ILE B 1 376 ? 23.243 30.052 -12.840 1.00 23.65 354 ILE B C 1
ATOM 5836 O O . ILE B 1 376 ? 22.610 30.349 -11.817 1.00 24.94 354 ILE B O 1
ATOM 5841 N N . ALA B 1 377 ? 24.382 30.660 -13.176 1.00 25.10 355 ALA B N 1
ATOM 5842 C CA . ALA B 1 377 ? 24.954 31.715 -12.336 1.00 27.35 355 ALA B CA 1
ATOM 5843 C C . ALA B 1 377 ? 24.115 33.001 -12.368 1.00 26.51 355 ALA B C 1
ATOM 5844 O O . ALA B 1 377 ? 24.006 33.661 -13.407 1.00 27.40 355 ALA B O 1
ATOM 5846 N N . LYS B 1 378 ? 23.524 33.340 -11.224 1.00 27.68 356 LYS B N 1
ATOM 5847 C CA . LYS B 1 378 ? 22.661 34.513 -11.096 1.00 29.53 356 LYS B CA 1
ATOM 5848 C C . LYS B 1 378 ? 23.381 35.808 -11.447 1.00 25.96 356 LYS B C 1
ATOM 5849 O O . LYS B 1 378 ? 22.802 36.682 -12.093 1.00 25.83 356 LYS B O 1
ATOM 5855 N N . ASP B 1 379 ? 24.639 35.927 -11.025 1.00 27.58 357 ASP B N 1
ATOM 5856 C CA A ASP B 1 379 ? 25.446 37.115 -11.314 0.50 26.97 357 ASP B CA 1
ATOM 5857 C CA B ASP B 1 379 ? 25.406 37.134 -11.313 0.50 26.65 357 ASP B CA 1
ATOM 5858 C C . ASP B 1 379 ? 25.694 37.331 -12.808 1.00 24.84 357 ASP B C 1
ATOM 5859 O O . ASP B 1 379 ? 25.759 38.466 -13.264 1.00 23.07 357 ASP B O 1
ATOM 5868 N N . GLN B 1 380 ? 25.854 36.230 -13.557 1.00 22.31 358 GLN B N 1
ATOM 5869 C CA . GLN B 1 380 ? 26.085 36.278 -15.023 1.00 20.77 358 GLN B CA 1
ATOM 5870 C C . GLN B 1 380 ? 24.826 3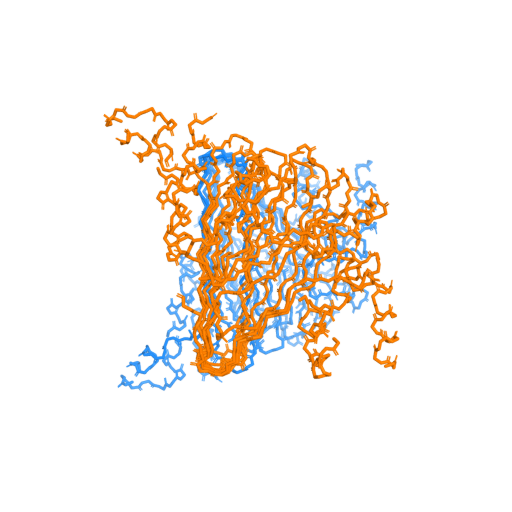6.717 -15.765 1.00 21.71 358 GLN B C 1
ATOM 5871 O O . GLN B 1 380 ? 24.890 37.513 -16.709 1.00 23.28 358 GLN B O 1
ATOM 5877 N N . VAL B 1 381 ? 23.680 36.206 -15.320 1.00 19.76 359 VAL B N 1
ATOM 5878 C CA . VAL B 1 381 ? 22.386 36.608 -15.858 1.00 20.98 359 VAL B CA 1
ATOM 5879 C C . VAL B 1 381 ? 22.178 38.100 -15.612 1.00 19.71 359 VAL B C 1
ATOM 5880 O O . VAL B 1 381 ? 21.842 38.855 -16.545 1.00 20.72 359 VAL B O 1
ATOM 5884 N N . GLU B 1 382 ? 22.412 38.536 -14.378 1.00 20.70 360 GLU B N 1
ATOM 5885 C CA . GLU B 1 382 ? 22.194 39.940 -14.027 1.00 20.25 360 GLU B CA 1
ATOM 5886 C C . GLU B 1 382 ? 23.152 40.886 -14.746 1.00 20.00 360 GLU B C 1
ATOM 5887 O O . GLU B 1 382 ? 22.740 41.973 -15.169 1.00 20.90 360 GLU B O 1
ATOM 5893 N N . TYR B 1 383 ? 24.409 40.456 -14.912 1.00 21.33 361 TYR B N 1
ATOM 5894 C CA . TYR B 1 383 ? 25.415 41.217 -15.652 1.00 21.19 361 TYR B CA 1
ATOM 5895 C C . TYR B 1 383 ? 24.921 41.452 -17.079 1.00 21.16 361 TYR B C 1
ATOM 5896 O O . TYR B 1 383 ? 25.022 42.568 -17.597 1.00 19.34 361 TYR B O 1
ATOM 5905 N N . LEU B 1 384 ? 24.396 40.399 -17.714 1.00 19.81 362 LEU B N 1
ATOM 5906 C CA . LEU B 1 384 ? 23.975 40.521 -19.117 1.00 17.30 362 LEU B CA 1
ATOM 5907 C C . LEU B 1 384 ? 22.679 41.337 -19.282 1.00 16.97 362 LEU B C 1
ATOM 5908 O O . LEU B 1 384 ? 22.529 42.090 -20.254 1.00 18.14 362 LEU B O 1
ATOM 5921 N N . ALA B 1 386 ? 21.854 43.807 -17.379 1.00 17.94 364 ALA B N 1
ATOM 5922 C CA . ALA B 1 386 ? 22.227 45.227 -17.227 1.00 16.97 364 ALA B CA 1
ATOM 5923 C C . ALA B 1 386 ? 22.765 45.811 -18.530 1.00 15.48 364 ALA B C 1
ATOM 5924 O O . ALA B 1 386 ? 22.699 47.003 -18.737 1.00 15.25 364 ALA B O 1
ATOM 5926 N N . ARG B 1 387 ? 23.280 44.958 -19.412 1.00 15.85 365 ARG B N 1
ATOM 5927 C CA . ARG B 1 387 ? 23.769 45.396 -20.724 1.00 16.48 365 ARG B CA 1
ATOM 5928 C C . ARG B 1 387 ? 22.658 45.603 -21.757 1.00 17.97 365 ARG B C 1
ATOM 5929 O O . ARG B 1 387 ? 22.932 45.963 -22.904 1.00 17.67 365 ARG B O 1
ATOM 5937 N N . GLY B 1 388 ? 21.412 45.359 -21.345 1.00 16.91 366 GLY B N 1
ATOM 5938 C CA . GLY B 1 388 ? 20.237 45.640 -22.173 1.00 17.81 366 GLY B CA 1
ATOM 5939 C C . GLY B 1 388 ? 19.502 44.428 -22.698 1.00 18.38 366 GLY B C 1
ATOM 5940 O O . GLY B 1 388 ? 18.628 44.558 -23.555 1.00 19.48 366 GLY B O 1
ATOM 5941 N N . LEU B 1 389 ? 19.858 43.254 -22.189 1.00 17.36 367 LEU B N 1
ATOM 5942 C CA . LEU B 1 389 ? 19.259 42.001 -22.645 1.00 16.90 367 LEU B CA 1
ATOM 5943 C C . LEU B 1 389 ? 18.103 41.591 -21.731 1.00 17.99 367 LEU B C 1
ATOM 5944 O O . LEU B 1 389 ? 18.140 41.848 -20.522 1.00 18.13 367 LEU B O 1
ATOM 5949 N N . THR B 1 390 ? 17.080 40.943 -22.287 1.00 17.08 368 THR B N 1
ATOM 5950 C CA . THR B 1 390 ? 16.055 40.368 -21.422 1.00 17.05 368 THR B CA 1
ATOM 5951 C C . THR B 1 390 ? 16.689 39.168 -20.696 1.00 16.67 368 THR B C 1
ATOM 5952 O O . THR B 1 390 ? 17.784 38.711 -21.058 1.00 16.22 368 THR B O 1
ATOM 5956 N N . GLU B 1 391 ? 16.009 38.657 -19.681 1.00 16.86 369 GLU B N 1
ATOM 5957 C CA . GLU B 1 391 ? 16.432 37.431 -19.009 1.00 17.18 369 GLU B CA 1
ATOM 5958 C C . GLU B 1 391 ? 16.617 36.285 -19.998 1.00 18.20 369 GLU B C 1
ATOM 5959 O O . GLU B 1 391 ? 17.630 35.569 -19.935 1.00 21.08 369 GLU B O 1
ATOM 5965 N N . ASP B 1 392 ? 15.665 36.116 -20.925 1.00 19.61 370 ASP B N 1
ATOM 5966 C CA . ASP B 1 392 ? 15.787 35.026 -21.910 1.00 19.26 370 ASP B CA 1
ATOM 5967 C C . ASP B 1 392 ? 16.999 35.207 -22.806 1.00 19.42 370 ASP B C 1
ATOM 5968 O O . ASP B 1 392 ? 17.692 34.240 -23.101 1.00 19.49 370 ASP B O 1
ATOM 5973 N N . GLU B 1 393 ? 17.242 36.440 -23.253 1.00 17.01 371 GLU B N 1
ATOM 5974 C CA . GLU B 1 393 ? 18.432 36.699 -24.053 1.00 16.79 371 GLU B CA 1
ATOM 5975 C C . GLU B 1 393 ? 19.717 36.413 -23.270 1.00 18.69 371 GLU B C 1
ATOM 5976 O O . GLU B 1 393 ? 20.660 35.827 -23.819 1.00 20.68 371 GLU B O 1
ATOM 5982 N N . ALA B 1 394 ? 19.763 36.850 -22.008 1.00 18.46 372 ALA B N 1
ATOM 5983 C CA . ALA B 1 394 ? 20.919 36.624 -21.144 1.00 18.54 372 ALA B CA 1
ATOM 5984 C C . ALA B 1 394 ? 21.169 35.123 -20.979 1.00 17.99 372 ALA B C 1
ATOM 5985 O O . ALA B 1 394 ? 22.301 34.656 -21.120 1.00 20.22 372 ALA B O 1
ATOM 5987 N N . VAL B 1 395 ? 20.107 34.378 -20.675 1.00 19.96 373 VAL B N 1
ATOM 5988 C CA . VAL B 1 395 ? 20.192 32.917 -20.539 1.00 19.29 373 VAL B CA 1
ATOM 5989 C C . VAL B 1 395 ? 20.703 32.308 -21.844 1.00 20.46 373 VAL B C 1
ATOM 5990 O O . VAL B 1 395 ? 21.617 31.457 -21.845 1.00 21.07 373 VAL B O 1
ATOM 5994 N N . GLY B 1 396 ? 20.164 32.803 -22.953 1.00 19.64 374 GLY B N 1
ATOM 5995 C CA . GLY B 1 396 ? 20.603 32.384 -24.288 1.00 21.41 374 GLY B CA 1
ATOM 5996 C C . GLY B 1 396 ? 22.115 32.479 -24.464 1.00 21.41 374 GLY B C 1
ATOM 5997 O O . GLY B 1 396 ? 22.750 31.516 -24.902 1.00 23.82 374 GLY B O 1
ATOM 6006 N N . ILE B 1 398 ? 24.476 32.775 -22.098 1.00 19.22 376 ILE B N 1
ATOM 6007 C CA . ILE B 1 398 ? 25.130 31.870 -21.123 1.00 19.21 376 ILE B CA 1
ATOM 6008 C C . ILE B 1 398 ? 25.093 30.415 -21.577 1.00 20.47 376 ILE B C 1
ATOM 6009 O O . ILE B 1 398 ? 26.126 29.743 -21.604 1.00 23.24 376 ILE B O 1
ATOM 6014 N N . ILE B 1 399 ? 23.920 29.926 -21.958 1.00 20.09 377 ILE B N 1
ATOM 6015 C CA . ILE B 1 399 ? 23.840 28.526 -22.380 1.00 22.52 377 ILE B CA 1
ATOM 6016 C C . ILE B 1 399 ? 24.588 28.236 -23.692 1.00 22.27 377 ILE B C 1
ATOM 6017 O O . ILE B 1 399 ? 25.088 27.115 -23.904 1.00 23.05 377 ILE B O 1
ATOM 6022 N N . ARG B 1 400 ? 24.675 29.239 -24.563 1.00 22.71 378 ARG B N 1
ATOM 6023 C CA . ARG B 1 400 ? 25.485 29.116 -25.774 1.00 24.62 378 ARG B CA 1
ATOM 6024 C C . ARG B 1 400 ? 26.935 28.850 -25.391 1.00 23.84 378 ARG B C 1
ATOM 6025 O O . ARG B 1 400 ? 27.546 27.897 -25.894 1.00 25.27 378 ARG B O 1
ATOM 6033 N N . GLY B 1 401 ? 27.477 29.682 -24.492 1.00 23.63 379 GLY B N 1
ATOM 6034 C CA . GLY B 1 401 ? 28.836 29.498 -23.991 1.00 22.23 379 GLY B CA 1
ATOM 6035 C C . GLY B 1 401 ? 29.021 28.159 -23.292 1.00 23.52 379 GLY B C 1
ATOM 6036 O O . GLY B 1 401 ? 30.023 27.480 -23.503 1.00 26.94 379 GLY B O 1
ATOM 6037 N N . PHE B 1 402 ? 28.037 27.781 -22.476 1.00 20.66 380 PHE B N 1
ATOM 6038 C CA . PHE B 1 402 ? 28.050 26.517 -21.728 1.00 22.91 380 PHE B CA 1
ATOM 6039 C C . PHE B 1 402 ? 28.080 25.287 -22.656 1.00 23.81 380 PHE B C 1
ATOM 6040 O O . PHE B 1 402 ? 28.873 24.367 -22.450 1.00 24.31 380 PHE B O 1
ATOM 6048 N N . LEU B 1 403 ? 27.214 25.273 -23.667 1.00 22.71 381 LEU B N 1
ATOM 6049 C CA . LEU B 1 403 ? 27.099 24.124 -24.549 1.00 19.71 381 LEU B CA 1
ATOM 6050 C C . LEU B 1 403 ? 28.233 24.070 -25.568 1.00 22.06 381 LEU B C 1
ATOM 6051 O O . LEU B 1 403 ? 28.652 22.983 -25.998 1.00 24.31 381 LEU B O 1
ATOM 6056 N N . ASP B 1 404 ? 28.771 25.236 -25.910 1.00 23.38 382 ASP B N 1
ATOM 6057 C CA . ASP B 1 404 ? 29.797 25.317 -26.954 1.00 23.57 382 ASP B CA 1
ATOM 6058 C C . ASP B 1 404 ? 31.032 24.500 -26.622 1.00 24.41 382 ASP B C 1
ATOM 6059 O O . ASP B 1 404 ? 31.681 23.976 -27.531 1.00 24.84 382 ASP B O 1
ATOM 6064 N N . VAL B 1 405 ? 31.341 24.385 -25.330 1.00 25.43 383 VAL B N 1
ATOM 6065 C CA . VAL B 1 405 ? 32.449 23.537 -24.849 1.00 25.87 383 VAL B CA 1
ATOM 6066 C C . VAL B 1 405 ? 32.290 22.078 -25.331 1.00 24.79 383 VAL B C 1
ATOM 6067 O O . VAL B 1 405 ? 33.279 21.387 -25.640 1.00 28.32 383 VAL B O 1
ATOM 6071 N N . GLY B 1 406 ? 31.046 21.618 -25.431 1.00 24.94 384 GLY B N 1
ATOM 6072 C CA . GLY B 1 406 ? 30.781 20.251 -25.880 1.00 25.65 384 GLY B CA 1
ATOM 6073 C C . GLY B 1 406 ? 30.733 20.047 -27.391 1.00 24.82 384 GLY B C 1
ATOM 6074 O O . GLY B 1 406 ? 30.549 18.919 -27.870 1.00 23.88 384 GLY B O 1
ATOM 6075 N N . ILE B 1 407 ? 30.857 21.128 -28.155 1.00 23.84 385 ILE B N 1
ATOM 6076 C CA . ILE B 1 407 ? 30.866 21.002 -29.621 1.00 27.45 385 ILE B CA 1
ATOM 6077 C C . ILE B 1 407 ? 32.051 21.684 -30.284 1.00 28.76 385 ILE B C 1
ATOM 6078 O O . ILE B 1 407 ? 32.044 21.909 -31.498 1.00 30.27 385 ILE B O 1
ATOM 6083 N N . ARG B 1 408 ? 33.055 22.029 -29.479 1.00 30.01 386 ARG B N 1
ATOM 6084 C CA . ARG B 1 408 ? 34.307 22.535 -30.010 1.00 33.74 386 ARG B CA 1
ATOM 6085 C C . ARG B 1 408 ? 34.792 21.546 -31.069 1.00 32.53 386 ARG B C 1
ATOM 6086 O O . ARG B 1 408 ? 34.764 20.327 -30.866 1.00 37.04 386 ARG B O 1
ATOM 6094 N N . GLY B 1 409 ? 35.165 22.065 -32.224 1.00 40.15 387 GLY B N 1
ATOM 6095 C CA . GLY B 1 409 ? 35.734 21.213 -33.253 1.00 32.06 387 GLY B CA 1
ATOM 6096 C C . GLY B 1 409 ? 34.804 20.312 -34.037 1.00 27.99 387 GLY B C 1
ATOM 6097 O O . GLY B 1 409 ? 35.292 19.514 -34.830 1.00 32.32 387 GLY B O 1
ATOM 6098 N N . ILE B 1 410 ? 33.480 20.409 -33.857 1.00 28.97 388 ILE B N 1
ATOM 6099 C CA . ILE B 1 410 ? 32.587 19.810 -34.872 1.00 26.07 388 ILE B CA 1
ATOM 6100 C C . ILE B 1 410 ? 32.802 20.547 -36.204 1.00 26.84 388 ILE B C 1
ATOM 6101 O O . ILE B 1 410 ? 33.291 21.686 -36.211 1.00 27.94 388 ILE B O 1
ATOM 6106 N N . PRO B 1 411 ? 32.457 19.915 -37.337 1.00 27.98 389 PRO B N 1
ATOM 6107 C CA . PRO B 1 411 ? 32.577 20.660 -38.599 1.00 28.70 389 PRO B CA 1
ATOM 6108 C C . PRO B 1 411 ? 31.943 22.048 -38.504 1.00 28.15 389 PRO B C 1
ATOM 6109 O O . PRO B 1 411 ? 30.801 22.177 -38.056 1.00 27.19 389 PRO B O 1
ATOM 6113 N N . GLU B 1 412 ? 32.691 23.081 -38.891 1.00 27.86 390 GLU B N 1
ATOM 6114 C CA . GLU B 1 412 ? 32.233 24.467 -38.704 1.00 31.05 390 GLU B CA 1
ATOM 6115 C C . GLU B 1 412 ? 30.823 24.709 -39.244 1.00 28.66 390 GLU B C 1
ATOM 6116 O O . GLU B 1 412 ? 29.998 25.370 -38.601 1.00 30.47 390 GLU B O 1
ATOM 6122 N N . GLU B 1 413 ? 30.569 24.159 -40.430 1.00 29.30 391 GLU B N 1
ATOM 6123 C CA . GLU B 1 413 ? 29.310 24.325 -41.158 1.00 31.43 391 GLU B CA 1
ATOM 6124 C C . GLU B 1 413 ? 28.067 23.983 -40.338 1.00 28.51 391 GLU B C 1
ATOM 6125 O O . GLU B 1 413 ? 26.978 24.491 -40.621 1.00 33.21 391 GLU B O 1
ATOM 6131 N N . LEU B 1 414 ? 28.225 23.118 -39.335 1.00 24.85 392 LEU B N 1
ATOM 6132 C CA . LEU B 1 414 ? 27.096 22.687 -38.524 1.00 25.47 392 LEU B CA 1
ATOM 6133 C C . LEU B 1 414 ? 26.743 23.647 -37.404 1.00 26.51 392 LEU B C 1
ATOM 6134 O O . LEU B 1 414 ? 25.645 23.551 -36.850 1.00 26.20 392 LEU B O 1
ATOM 6139 N N . LYS B 1 415 ? 27.649 24.569 -37.069 1.00 26.80 393 LYS B N 1
ATOM 6140 C CA . LYS B 1 415 ? 27.466 25.383 -35.858 1.00 27.83 393 LYS B CA 1
ATOM 6141 C C . LYS B 1 415 ? 26.246 26.306 -35.943 1.00 28.60 393 LYS B C 1
ATOM 6142 O O . LYS B 1 415 ? 25.510 26.460 -34.965 1.00 28.29 393 LYS B O 1
ATOM 6148 N N . GLU B 1 416 ? 26.020 26.896 -37.116 1.00 26.41 394 GLU B N 1
ATOM 6149 C CA . GLU B 1 416 ? 24.993 27.921 -37.273 1.00 25.96 394 GLU B CA 1
ATOM 6150 C C . GLU B 1 416 ? 23.617 27.374 -36.896 1.00 28.42 394 GLU B C 1
ATOM 6151 O O . GLU B 1 416 ? 22.909 27.993 -36.111 1.00 28.87 394 GLU B O 1
ATOM 6157 N N . GLU B 1 417 ? 23.250 26.203 -37.412 1.00 29.15 395 GLU B N 1
ATOM 6158 C CA . GLU B 1 417 ? 21.904 25.682 -37.161 1.00 30.02 395 GLU B CA 1
ATOM 6159 C C . GLU B 1 417 ? 21.757 25.278 -35.699 1.00 27.62 395 GLU B C 1
ATOM 6160 O O . GLU B 1 417 ? 20.694 25.474 -35.093 1.00 26.53 395 GLU B O 1
ATOM 6166 N N . ILE B 1 418 ? 22.839 24.740 -35.136 1.00 28.45 396 ILE B N 1
ATOM 6167 C CA . ILE B 1 418 ? 22.859 24.327 -33.737 1.00 24.75 396 ILE B CA 1
ATOM 6168 C C . ILE B 1 418 ? 22.688 25.555 -32.832 1.00 26.09 396 ILE B C 1
ATOM 6169 O O . ILE B 1 418 ? 21.893 25.524 -31.874 1.00 23.76 396 ILE B O 1
ATOM 6174 N N . GLU B 1 419 ? 23.411 26.633 -33.140 1.00 27.21 397 GLU B N 1
ATOM 6175 C CA . GLU B 1 419 ? 23.279 27.883 -32.370 1.00 26.12 397 GLU B CA 1
ATOM 6176 C C . GLU B 1 419 ? 21.872 28.453 -32.463 1.00 24.78 397 GLU B C 1
ATOM 6177 O O . GLU B 1 419 ? 21.324 28.990 -31.465 1.00 26.13 397 GLU B O 1
ATOM 6183 N N . ASN B 1 420 ? 21.272 28.336 -33.649 1.00 26.21 398 ASN B N 1
ATOM 6184 C CA . ASN B 1 420 ? 19.893 28.801 -33.845 1.00 27.71 398 ASN B CA 1
ATOM 6185 C C . ASN B 1 420 ? 18.949 28.040 -32.915 1.00 26.37 398 ASN B C 1
ATOM 6186 O O . ASN B 1 420 ? 18.092 28.639 -32.251 1.00 26.92 398 ASN B O 1
ATOM 6191 N N . THR B 1 421 ? 19.138 26.724 -32.833 1.00 25.61 399 THR B N 1
ATOM 6192 C CA . THR B 1 421 ? 18.298 25.887 -31.985 1.00 23.87 399 THR B CA 1
ATOM 6193 C C . THR B 1 421 ? 18.443 26.264 -30.521 1.00 22.50 399 THR B C 1
ATOM 6194 O O . THR B 1 421 ? 17.452 26.338 -29.790 1.00 23.43 399 THR B O 1
ATOM 6198 N N . ILE B 1 422 ? 19.680 26.496 -30.089 1.00 22.45 400 ILE B N 1
ATOM 6199 C CA . ILE B 1 422 ? 19.947 26.813 -28.682 1.00 23.69 400 ILE B CA 1
ATOM 6200 C C . ILE B 1 422 ? 19.327 28.174 -28.374 1.00 21.99 400 ILE B C 1
ATOM 6201 O O . ILE B 1 422 ? 18.631 28.331 -27.363 1.00 22.77 400 ILE B O 1
ATOM 6206 N N . ALA B 1 423 ? 19.529 29.123 -29.280 1.00 21.07 401 ALA B N 1
ATOM 6207 C CA . ALA B 1 423 ? 19.013 30.490 -29.087 1.00 24.42 401 ALA B CA 1
ATOM 6208 C C . ALA B 1 423 ? 17.494 30.495 -28.994 1.00 24.33 401 ALA B C 1
ATOM 6209 O O . ALA B 1 423 ? 16.919 31.113 -28.086 1.00 25.12 401 ALA B O 1
ATOM 6211 N N . GLN B 1 424 ? 16.843 29.780 -29.904 1.00 21.98 402 GLN B N 1
ATOM 6212 C CA . GLN B 1 424 ? 15.368 29.778 -29.938 1.00 23.38 402 GLN B CA 1
ATOM 6213 C C . GLN B 1 424 ? 14.795 29.112 -28.696 1.00 22.91 402 GLN B C 1
ATOM 6214 O O . GLN B 1 424 ? 13.724 29.484 -28.225 1.00 25.13 402 GLN B O 1
ATOM 6220 N N . THR B 1 425 ? 15.509 28.125 -28.163 1.00 24.63 403 THR B N 1
ATOM 6221 C CA . THR B 1 425 ? 15.105 27.471 -26.910 1.00 23.23 403 THR B CA 1
ATOM 6222 C C . THR B 1 425 ? 15.088 28.473 -25.761 1.00 22.20 403 THR B C 1
ATOM 6223 O O . THR B 1 425 ? 14.090 28.589 -25.056 1.00 25.39 403 THR B O 1
ATOM 6227 N N . ALA B 1 426 ? 16.180 29.222 -25.598 1.00 22.93 404 ALA B N 1
ATOM 6228 C CA . ALA B 1 426 ? 16.275 30.236 -24.539 1.00 20.37 404 ALA B CA 1
ATOM 6229 C C . ALA B 1 426 ? 15.179 31.310 -24.696 1.00 20.80 404 ALA B C 1
ATOM 6230 O O . ALA B 1 426 ? 14.498 31.695 -23.728 1.00 19.77 404 ALA B O 1
ATOM 6232 N N . LEU B 1 427 ? 14.990 31.767 -25.929 1.00 21.53 405 LEU B N 1
ATOM 6233 C CA . LEU B 1 427 ? 14.072 32.873 -26.206 1.00 18.75 405 LEU B CA 1
ATOM 6234 C C . LEU B 1 427 ? 12.595 32.465 -26.048 1.00 21.61 405 LEU B C 1
ATOM 6235 O O . LEU B 1 427 ? 11.731 33.323 -25.919 1.00 24.99 405 LEU B O 1
ATOM 6240 N N . GLY B 1 428 ? 12.317 31.160 -26.058 1.00 25.78 406 GLY B N 1
ATOM 6241 C CA . GLY B 1 428 ? 10.953 30.655 -25.864 1.00 28.10 406 GLY B CA 1
ATOM 6242 C C . GLY B 1 428 ? 10.573 30.437 -24.402 1.00 28.96 406 GLY B C 1
ATOM 6243 O O . GLY B 1 428 ? 9.423 30.097 -24.084 1.00 29.56 406 GLY B O 1
#

Organism: Methanosarcina mazei (strain ATCC BAA-159 / DSM 3647 / Goe1 / Go1 / JCM 11833 / OCM 88) (NCBI:txid192952)

Radius of gyration: 30.01 Å; Cα contacts (8 Å, |Δi|>4): 2320; chains: 2; bounding box: 68×69×94 Å

Sequence (792 aa):
QTEQVSLKKRAESAAEKKAAFGEDFELEKYEEGSKVSKPIEDLQSLDEESKKTLLQVGVIPSEEGRSGSFLVLDNAVSHSTLKDKNVELSTHKAEKYEWLKDYSWKLVQVDADKYTAKTYLEDADGYFIRVPAGKKTSPVQTCLLGSKKAAQTVVHNIIIVEEGATLDIITGCTTKKGVEEGLHLGISEYIKKGGTLNFTIHNWAEEQIGVRPRTVVSVEEGGTYVSNYICLKPVRSVQTYPTVRLEGEGAVTRLNTIAIAHPGSELDLGSKAIFNAPGTRAELISRTITIGGRLIARGEIGNAKGAKGHLECKGLVLTDKGSQLAIPILEANVDDIELTHEAAVGKIAKDDQVEYLARGLTEDEAVGIIRGFLDVGIRGIPEELKEEIENTIAQTALGQTEQVSLKKRAESAAEKKAAFGEDFELEKYEEGSKVSKPIEDLQSLDEESKKTLLQVGVIIPSEEGRSGSFLVLDNAVSHSTLKDKNVELSTHKAEKYEWLKDYSWKLVQVDADKYTAKTYLEDADGYFIRVPAGKKTSPVQTCLLGSKKAAQTVHNIIIVEEGATLDIITGCTTKKGVEEGLHLGISEYIKKGGTLNFTIHNWAEQIGVRPRTVVSVEEGGTYVSNYICLKPVRSVQTYPTVRLEGEGAVTRLNTIAIAHPGSELDLGSKAIFNAPGTRAEELIISRTITIGGRLIARGEIGNAKGAKGHLECCKGLVLTDKGSQLAIPILEANVDDIELTHEAAVGKIAKDDQVEYLARGLTEDEAVGIIRGFLDVGIRGIPEELKEEIENTIAQTALG

Foldseek 3Di:
DVVLVVQLVLLVVQLAFAAPDWDGDDQVVAAQFDQDDAADEQLVVDDPQVQVFCVLQPHHSVQVVAQWEWEDERQYTRDTDGPDDQKDKKPVVVCVDPCCVVWFCPQPPCNNHSLSSVLVVVVGIAMEMEGDAQEERCAHEYEYYEDQEHEGHHEYEYHYDHLYEYEYGYEYEYRPPHAHYEYRYEYEEAEHNYEYAYEEYEYHQHYEYHYEYEYEAEHNYEYEYAYEEEYHDQEYAYEYEYEYAYAQYEYEAFYEYEFEANHEYHDEYEYEDREANYEYEAEYFYEYPAEEYEYEYEEADYAHYEYEHEYEYEYDYPHYDYHYHYYYYHPDDRYYYYYDYYYYHDDPVQLVVVVVDDDSLQSVLNVCVRRVVRVPPDPPVSVVSVNVSSSVVSVD/DVVLVVQLVLLVVQQAFAAPDWDGDDQVVAAQWDQDDAADAQLVPDDPQVQVQCVLQPHHSVCVVAQWEWEDEQQYTRDTTGPDPQKDKKQVVVCVDPCCVVFFCPQPPCNNHSLSSVLVVVVGIAMEMEGEAQEERCAHEYEYYEDAEHEGHHEYEYEYYALYEYEYRYEYEYDPPHAHYEYRYEYEEAEHNYEYAYEEYDYHQHYEYHYEYEYEHAHNYEYEYFYEEEYHDQEYAYEYEYEDAYAQYEYEAFYEYEFEANHEYADEYEYEAHEANYEYEAEYFYEYPAEEYEYEYEYADYANYEYEHEYEYEYDYPHYDYHYHYYYYHPDDHYHYYYDYYYYHDDPVQLVVVVVDDDSLQSVLNVCVRRVVRCPPDPPVSVPSVSVSSSVVSVD